Protein AF-0000000077185214 (afdb_homodimer)

pLDDT: mean 86.37, std 15.88, range [27.98, 98.69]

Organism: Drosophila simulans (NCBI:txid7240)

Structure (mmCIF, N/CA/C/O backbone):
data_AF-0000000077185214-model_v1
#
loop_
_entity.id
_entity.type
_entity.pdbx_description
1 polymer 'Bleomycin hydrolase'
#
loop_
_atom_site.group_PDB
_atom_site.id
_atom_site.type_symbol
_atom_site.label_atom_id
_atom_site.label_alt_id
_atom_site.label_comp_id
_atom_site.label_asym_id
_atom_site.label_entity_id
_atom_site.label_seq_id
_atom_site.pdbx_PDB_ins_code
_atom_site.Cartn_x
_atom_site.Cartn_y
_atom_site.Cartn_z
_atom_site.occupancy
_atom_site.B_iso_or_equiv
_atom_site.auth_seq_id
_atom_site.auth_comp_id
_atom_site.auth_asym_id
_atom_site.auth_atom_id
_atom_site.pdbx_PDB_model_num
ATOM 1 N N . MET A 1 1 ? -26.031 26.297 -5.918 1 47.59 1 MET A N 1
ATOM 2 C CA . MET A 1 1 ? -25.812 25.234 -4.949 1 47.59 1 MET A CA 1
ATOM 3 C C . MET A 1 1 ? -24.328 25.078 -4.625 1 47.59 1 MET A C 1
ATOM 5 O O . MET A 1 1 ? -23.484 25.141 -5.52 1 47.59 1 MET A O 1
ATOM 9 N N . SER A 1 2 ? -23.906 25.344 -3.324 1 66.12 2 SER A N 1
ATOM 10 C CA . SER A 1 2 ? -22.562 25.719 -2.904 1 66.12 2 SER A CA 1
ATOM 11 C C . SER A 1 2 ? -21.641 24.516 -2.809 1 66.12 2 SER A C 1
ATOM 13 O O . SER A 1 2 ? -22.062 23.438 -2.369 1 66.12 2 SER A O 1
ATOM 15 N N . PHE A 1 3 ? -20.625 24.422 -3.6 1 82.12 3 PHE A N 1
ATOM 16 C CA . PHE A 1 3 ? -19.562 23.438 -3.615 1 82.12 3 PHE A CA 1
ATOM 17 C C . PHE A 1 3 ? -18.922 23.328 -2.236 1 82.12 3 PHE A C 1
ATOM 19 O O . PHE A 1 3 ? -18.25 22.328 -1.945 1 82.12 3 PHE A O 1
ATOM 26 N N . LEU A 1 4 ? -19.375 24.312 -1.442 1 83.88 4 LEU A N 1
ATOM 27 C CA . LEU A 1 4 ? -18.766 24.328 -0.116 1 83.88 4 LEU A CA 1
ATOM 28 C C . LEU A 1 4 ? -19.703 23.703 0.916 1 83.88 4 LEU A C 1
ATOM 30 O O . LEU A 1 4 ? -20.922 23.875 0.846 1 83.88 4 LEU A O 1
ATOM 34 N N . LEU A 1 5 ? -19.125 22.953 1.802 1 89.19 5 LEU A N 1
ATOM 35 C CA . LEU A 1 5 ? -19.891 22.516 2.961 1 89.19 5 LEU A CA 1
ATOM 36 C C . LEU A 1 5 ? -20.109 23.656 3.943 1 89.19 5 LEU A C 1
ATOM 38 O O . LEU A 1 5 ? -19.156 24.344 4.32 1 89.19 5 LEU A O 1
ATOM 42 N N . THR A 1 6 ? -21.359 23.875 4.25 1 87.88 6 THR A N 1
ATOM 43 C CA . THR A 1 6 ? -21.672 24.984 5.148 1 87.88 6 THR A CA 1
ATOM 44 C C . THR A 1 6 ? -22.156 24.469 6.5 1 87.88 6 THR A C 1
ATOM 46 O O . THR A 1 6 ? -22.625 23.344 6.605 1 87.88 6 THR A O 1
ATOM 49 N N . GLU A 1 7 ? -21.984 25.359 7.492 1 85.88 7 GLU A N 1
ATOM 50 C CA . GLU A 1 7 ? -22.406 25 8.844 1 85.88 7 GLU A CA 1
ATOM 51 C C . GLU A 1 7 ? -23.891 24.688 8.891 1 85.88 7 GLU A C 1
ATOM 53 O O . GLU A 1 7 ? -24.312 23.719 9.523 1 85.88 7 GLU A O 1
ATOM 58 N N . PRO A 1 8 ? -24.734 25.531 8.25 1 85.94 8 PRO A N 1
ATOM 59 C CA . PRO A 1 8 ? -26.172 25.203 8.273 1 85.94 8 PRO A CA 1
ATOM 60 C C . PRO A 1 8 ? -26.484 23.844 7.664 1 85.94 8 PRO A C 1
ATOM 62 O O . PRO A 1 8 ? -27.344 23.125 8.172 1 85.94 8 PRO A O 1
ATOM 65 N N . GLN A 1 9 ? -25.797 23.484 6.605 1 88.56 9 GLN A N 1
ATOM 66 C CA . GLN A 1 9 ? -25.984 22.188 5.996 1 88.56 9 GLN A CA 1
ATOM 67 C C . GLN A 1 9 ? -25.609 21.062 6.965 1 88.56 9 GLN A C 1
ATOM 69 O O . GLN A 1 9 ? -26.359 20.109 7.137 1 88.56 9 GLN A O 1
ATOM 74 N N . CYS A 1 10 ? -24.484 21.203 7.547 1 88.94 10 CYS A N 1
ATOM 75 C CA . CYS A 1 10 ? -24.016 20.203 8.492 1 88.94 10 CYS A CA 1
ATOM 76 C C . CYS A 1 10 ? -24.969 20.078 9.68 1 88.94 10 CYS A C 1
ATOM 78 O O . CYS A 1 10 ? -25.234 18.969 10.156 1 88.94 10 CYS A O 1
ATOM 80 N N . SER A 1 11 ? -25.469 21.234 10.078 1 88.75 11 SER A N 1
ATOM 81 C CA . SER A 1 11 ? -26.422 21.234 11.188 1 88.75 11 SER A CA 1
ATOM 82 C C . SER A 1 11 ? -27.688 20.484 10.828 1 88.75 11 SER A C 1
ATOM 84 O O . SER A 1 11 ? -28.281 19.812 11.68 1 88.75 11 SER A O 1
ATOM 86 N N . THR A 1 12 ? -28.141 20.641 9.617 1 90.06 12 THR A N 1
ATOM 87 C CA . THR A 1 12 ? -29.312 19.922 9.148 1 90.06 12 THR A CA 1
ATOM 88 C C . THR A 1 12 ? -29.062 18.406 9.164 1 90.06 12 THR A C 1
ATOM 90 O O . THR A 1 12 ? -29.938 17.641 9.586 1 90.06 12 THR A O 1
ATOM 93 N N . TRP A 1 13 ? -27.906 18.016 8.734 1 91.69 13 TRP A N 1
ATOM 94 C CA . TRP A 1 13 ? -27.578 16.594 8.719 1 91.69 13 TRP A CA 1
ATOM 95 C C . TRP A 1 13 ? -27.484 16.047 10.141 1 91.69 13 TRP A C 1
ATOM 97 O O . TRP A 1 13 ? -27.906 14.93 10.406 1 91.69 13 TRP A O 1
ATOM 107 N N . TYR A 1 14 ? -26.969 16.891 10.953 1 89.5 14 TYR A N 1
ATOM 108 C CA . TYR A 1 14 ? -26.844 16.5 12.352 1 89.5 14 TYR A CA 1
ATOM 109 C C . TYR A 1 14 ? -28.219 16.281 12.984 1 89.5 14 TYR A C 1
ATOM 111 O O . TYR A 1 14 ? -28.438 15.281 13.672 1 89.5 14 TYR A O 1
ATOM 119 N N . SER A 1 15 ? -29.062 17.25 12.758 1 90.94 15 SER A N 1
ATOM 120 C CA . SER A 1 15 ? -30.422 17.156 13.297 1 90.94 15 SER A CA 1
ATOM 121 C C . SER A 1 15 ? -31.141 15.906 12.773 1 90.94 15 SER A C 1
ATOM 123 O O . SER A 1 15 ? -31.766 15.18 13.539 1 90.94 15 SER A O 1
ATOM 125 N N . ALA A 1 16 ? -31 15.695 11.539 1 91 16 ALA A N 1
ATOM 126 C CA . ALA A 1 16 ? -31.609 14.523 10.922 1 91 16 ALA A CA 1
ATOM 127 C C . ALA A 1 16 ? -31.016 13.234 11.484 1 91 16 ALA A C 1
ATOM 129 O O . ALA A 1 16 ? -31.734 12.258 11.703 1 91 16 ALA A O 1
ATOM 130 N N . PHE A 1 17 ? -29.781 13.203 11.742 1 92.06 17 PHE A N 1
ATOM 131 C CA . PHE A 1 17 ? -29.062 12.047 12.273 1 92.06 17 PHE A CA 1
ATOM 132 C C . PHE A 1 17 ? -29.609 11.656 13.641 1 92.06 17 PHE A C 1
ATOM 134 O O . PHE A 1 17 ? -29.938 10.492 13.875 1 92.06 17 PHE A O 1
ATOM 141 N N . TYR A 1 18 ? -29.781 12.594 14.469 1 91.62 18 TYR A N 1
ATOM 142 C CA . TYR A 1 18 ? -30.094 12.297 15.859 1 91.62 18 TYR A CA 1
ATOM 143 C C . TYR A 1 18 ? -31.594 12.133 16.062 1 91.62 18 TYR A C 1
ATOM 145 O O . TYR A 1 18 ? -32.031 11.703 17.125 1 91.62 18 TYR A O 1
ATOM 153 N N . GLU A 1 19 ? -32.344 12.461 15.047 1 92.81 19 GLU A N 1
ATOM 154 C CA . GLU A 1 19 ? -33.781 12.188 15.086 1 92.81 19 GLU A CA 1
ATOM 155 C C . GLU A 1 19 ? -34.062 10.695 15.008 1 92.81 19 GLU A C 1
ATOM 157 O O . GLU A 1 19 ? -35.094 10.227 15.453 1 92.81 19 GLU A O 1
ATOM 162 N N . SER A 1 20 ? -33.125 9.945 14.508 1 92.94 20 SER A N 1
ATOM 163 C CA . SER A 1 20 ? -33.281 8.508 14.336 1 92.94 20 SER A CA 1
ATOM 164 C C . SER A 1 20 ? -32.688 7.738 15.5 1 92.94 20 SER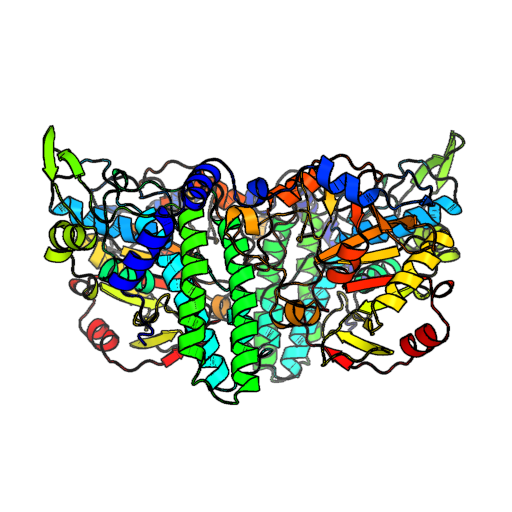 A C 1
ATOM 166 O O . SER A 1 20 ? -31.453 7.785 15.703 1 92.94 20 SER A O 1
ATOM 168 N N . SER A 1 21 ? -33.5 7.012 16.203 1 92.12 21 SER A N 1
ATOM 169 C CA . SER A 1 21 ? -33.031 6.168 17.297 1 92.12 21 SER A CA 1
ATOM 170 C C . SER A 1 21 ? -32.062 5.098 16.766 1 92.12 21 SER A C 1
ATOM 172 O O . SER A 1 21 ? -31.125 4.695 17.469 1 92.12 21 SER A O 1
ATOM 174 N N . LEU A 1 22 ? -32.281 4.723 15.594 1 91.94 22 LEU A N 1
ATOM 175 C CA . LEU A 1 22 ? -31.406 3.727 14.977 1 91.94 22 LEU A CA 1
ATOM 176 C C . LEU A 1 22 ? -30 4.285 14.766 1 91.94 22 LEU A C 1
ATOM 178 O O . LEU A 1 22 ? -29.016 3.588 14.984 1 91.94 22 LEU A O 1
ATOM 182 N N . ASN A 1 23 ? -29.938 5.5 14.344 1 93.31 23 ASN A N 1
ATOM 183 C CA . ASN A 1 23 ? -28.641 6.145 14.148 1 93.31 23 ASN A CA 1
ATOM 184 C C . ASN A 1 23 ? -27.875 6.273 15.469 1 93.31 23 ASN A C 1
ATOM 186 O O . ASN A 1 23 ? -26.672 6.016 15.516 1 93.31 23 ASN A O 1
ATOM 190 N N . ARG A 1 24 ? -28.547 6.637 16.453 1 92.25 24 ARG A N 1
ATOM 191 C CA . ARG A 1 24 ? -27.922 6.781 17.766 1 92.25 24 ARG A CA 1
ATOM 192 C C . ARG A 1 24 ? -27.406 5.438 18.281 1 92.25 24 ARG A C 1
ATOM 194 O O . ARG A 1 24 ? -26.312 5.359 18.828 1 92.25 24 ARG A O 1
ATOM 201 N N . LEU A 1 25 ? -28.219 4.449 18.078 1 91.56 25 LEU A N 1
ATOM 202 C CA . LEU A 1 25 ? -27.797 3.109 18.469 1 91.56 25 LEU A CA 1
ATOM 203 C C . LEU A 1 25 ? -26.594 2.658 17.656 1 91.56 25 LEU A C 1
ATOM 205 O O . LEU A 1 25 ? -25.641 2.09 18.219 1 91.56 25 LEU A O 1
ATOM 209 N N . ALA A 1 26 ? -26.641 2.887 16.375 1 92.62 26 ALA A N 1
ATOM 210 C CA . ALA A 1 26 ? -25.516 2.531 15.508 1 92.62 26 ALA A CA 1
ATOM 211 C C . ALA A 1 26 ? -24.234 3.217 15.953 1 92.62 26 ALA A C 1
ATOM 213 O O . ALA A 1 26 ? -23.172 2.602 15.953 1 92.62 26 ALA A O 1
ATOM 214 N N . GLN A 1 27 ? -24.312 4.449 16.297 1 90.75 27 GLN A N 1
ATOM 215 C CA . GLN A 1 27 ? -23.172 5.203 16.797 1 90.75 27 GLN A CA 1
ATOM 216 C C . GLN A 1 27 ? -22.609 4.59 18.078 1 90.75 27 GLN A C 1
ATOM 218 O O . GLN A 1 27 ? -21.406 4.41 18.203 1 90.75 27 GLN A O 1
ATOM 223 N N . ASN A 1 28 ? -23.516 4.227 18.953 1 87.56 28 ASN A N 1
ATOM 224 C CA . ASN A 1 28 ? -23.109 3.582 20.203 1 87.56 28 ASN A CA 1
ATOM 225 C C . ASN A 1 28 ? -22.422 2.25 19.938 1 87.56 28 ASN A C 1
ATOM 227 O O . ASN A 1 28 ? -21.391 1.949 20.547 1 87.56 28 ASN A O 1
ATOM 231 N N . VAL A 1 29 ? -22.922 1.55 19.062 1 87.5 29 VAL A N 1
ATOM 232 C CA . VAL A 1 29 ? -22.391 0.233 18.734 1 87.5 29 VAL A CA 1
ATOM 233 C C . VAL A 1 29 ? -21 0.376 18.125 1 87.5 29 VAL A C 1
ATOM 235 O O . VAL A 1 29 ? -20.078 -0.36 18.5 1 87.5 29 VAL A O 1
ATOM 238 N N . CYS A 1 30 ? -20.766 1.344 17.328 1 88.06 30 CYS A N 1
ATOM 239 C CA . CYS A 1 30 ? -19.516 1.494 16.609 1 88.06 30 CYS A CA 1
ATOM 240 C C . CYS A 1 30 ? -18.453 2.139 17.484 1 88.06 30 CYS A C 1
ATOM 242 O O . CYS A 1 30 ? -17.281 2.199 17.094 1 88.06 30 CYS A O 1
ATOM 244 N N . THR A 1 31 ? -18.859 2.633 18.609 1 80.56 31 THR A N 1
ATOM 245 C CA . THR A 1 31 ? -17.859 3.059 19.594 1 80.56 31 THR A CA 1
ATOM 246 C C . THR A 1 31 ? -17.234 1.853 20.281 1 80.56 31 THR A C 1
ATOM 248 O O . THR A 1 31 ? -16.094 1.917 20.734 1 80.56 31 THR A O 1
ATOM 251 N N . ALA A 1 32 ? -17.969 0.816 20.25 1 81 32 ALA A N 1
ATOM 252 C CA . ALA A 1 32 ? -17.531 -0.371 20.984 1 81 32 ALA A CA 1
ATOM 253 C C . ALA A 1 32 ? -16.953 -1.415 20.047 1 81 32 ALA A C 1
ATOM 255 O O . ALA A 1 32 ? -16.109 -2.219 20.438 1 81 32 ALA A O 1
ATOM 256 N N . GLN A 1 33 ? -17.469 -1.429 18.828 1 84.81 33 GLN A N 1
ATOM 257 C CA . GLN A 1 33 ? -17.078 -2.465 17.875 1 84.81 33 GLN A CA 1
ATOM 258 C C . GLN A 1 33 ? -16.906 -1.883 16.484 1 84.81 33 GLN A C 1
ATOM 260 O O . GLN A 1 33 ? -17.516 -0.87 16.141 1 84.81 33 GLN A O 1
ATOM 265 N N . ASP A 1 34 ? -16.031 -2.535 15.695 1 84.69 34 ASP A N 1
ATOM 266 C CA . ASP A 1 34 ? -15.844 -2.049 14.328 1 84.69 34 ASP A CA 1
ATOM 267 C C . ASP A 1 34 ? -17.094 -2.295 13.484 1 84.69 34 ASP A C 1
ATOM 269 O O . ASP A 1 34 ? -17.766 -3.311 13.648 1 84.69 34 ASP A O 1
ATOM 273 N N . PRO A 1 35 ? -17.328 -1.376 12.602 1 87.5 35 PRO A N 1
ATOM 274 C CA . PRO A 1 35 ? -18.578 -1.397 11.852 1 87.5 35 PRO A CA 1
ATOM 275 C C . PRO A 1 35 ? -18.719 -2.631 10.961 1 87.5 35 PRO A C 1
ATOM 277 O O . PRO A 1 35 ? -19.828 -3.078 10.68 1 87.5 35 PRO A O 1
ATOM 280 N N . ILE A 1 36 ? -17.656 -3.24 10.555 1 85.44 36 ILE A N 1
ATOM 281 C CA . ILE A 1 36 ? -17.719 -4.398 9.672 1 85.44 36 ILE A CA 1
ATOM 282 C C . ILE A 1 36 ? -18.172 -5.625 10.461 1 85.44 36 ILE A C 1
ATOM 284 O O . ILE A 1 36 ? -19.047 -6.371 10.016 1 85.44 36 ILE A O 1
ATOM 288 N N . THR A 1 37 ? -17.609 -5.719 11.594 1 84.31 37 THR A N 1
ATOM 289 C CA . THR A 1 37 ? -17.938 -6.844 12.453 1 84.31 37 THR A CA 1
ATOM 290 C C . THR A 1 37 ? -19.391 -6.75 12.922 1 84.31 37 THR A C 1
ATOM 292 O O . THR A 1 37 ? -20.094 -7.766 13.008 1 84.31 37 THR A O 1
ATOM 295 N N . VAL A 1 38 ? -19.812 -5.547 13.141 1 87.38 38 VAL A N 1
ATOM 296 C CA . VAL A 1 38 ? -21.172 -5.324 13.633 1 87.38 38 VAL A CA 1
ATOM 297 C C . VAL A 1 38 ? -22.172 -5.68 12.555 1 87.38 38 VAL A C 1
ATOM 299 O O . VAL A 1 38 ? -23.281 -6.137 12.852 1 87.38 38 VAL A O 1
ATOM 302 N N . CYS A 1 39 ? -21.781 -5.602 11.352 1 89.19 39 CYS A N 1
ATOM 303 C CA . CYS A 1 39 ? -22.703 -5.797 10.242 1 89.19 39 CYS A CA 1
ATOM 304 C C . CYS A 1 39 ? -22.75 -7.258 9.82 1 89.19 39 CYS A C 1
ATOM 306 O O . CYS A 1 39 ? -23.516 -7.625 8.922 1 89.19 39 CYS A O 1
ATOM 308 N N . LEU A 1 40 ? -22.016 -8.133 10.445 1 87 40 LEU A N 1
ATOM 309 C CA . LEU A 1 40 ? -22 -9.547 10.094 1 87 40 LEU A CA 1
ATOM 310 C C . LEU A 1 40 ? -23.328 -10.203 10.43 1 87 40 LEU A C 1
ATOM 312 O O . LEU A 1 40 ? -23.875 -10 11.523 1 87 40 LEU A O 1
ATOM 316 N N . ARG A 1 41 ? -23.766 -10.898 9.461 1 84.62 41 ARG A N 1
ATOM 317 C CA . ARG A 1 41 ? -24.969 -11.695 9.695 1 84.62 41 ARG A CA 1
ATOM 318 C C . ARG A 1 41 ? -24.656 -12.906 10.57 1 84.62 41 ARG A C 1
ATOM 320 O O . ARG A 1 41 ? -23.516 -13.375 10.602 1 84.62 41 ARG A O 1
ATOM 327 N N . SER A 1 42 ? -25.688 -13.352 11.219 1 78.19 42 SER A N 1
ATOM 328 C CA . SER A 1 42 ? -25.516 -14.531 12.055 1 78.19 42 SER A CA 1
ATOM 329 C C . SER A 1 42 ? -25.266 -15.781 11.211 1 78.19 42 SER A C 1
ATOM 331 O O . SER A 1 42 ? -25.719 -15.859 10.07 1 78.19 42 SER A O 1
ATOM 333 N N . GLU A 1 43 ? -24.469 -16.609 11.812 1 66.19 43 GLU A N 1
ATOM 334 C CA . GLU A 1 43 ? -24.156 -17.875 11.148 1 66.19 43 GLU A CA 1
ATOM 335 C C . GLU A 1 43 ? -25.422 -18.625 10.781 1 66.19 43 GLU A C 1
ATOM 337 O O . GLU A 1 43 ? -25.5 -19.234 9.711 1 66.19 43 GLU A O 1
ATOM 342 N N . ALA A 1 44 ? -26.266 -18.609 11.703 1 55.56 44 ALA A N 1
ATOM 343 C CA . ALA A 1 44 ? -27.531 -19.297 11.477 1 55.56 44 ALA A CA 1
ATOM 344 C C . ALA A 1 44 ? -28.234 -18.781 10.227 1 55.56 44 ALA A C 1
ATOM 346 O O . ALA A 1 44 ? -28.781 -19.562 9.445 1 55.56 44 ALA A O 1
ATOM 347 N N . ASP A 1 45 ? -28.031 -17.656 9.953 1 61.69 45 ASP A N 1
ATOM 348 C CA . ASP A 1 45 ? -28.672 -17.031 8.805 1 61.69 45 ASP A CA 1
ATOM 349 C C . ASP A 1 45 ? -27.969 -17.406 7.508 1 61.69 45 ASP A C 1
ATOM 351 O O . ASP A 1 45 ? -28.609 -17.641 6.484 1 61.69 45 ASP A O 1
ATOM 355 N N . LEU A 1 46 ? -26.734 -17.594 7.645 1 63.06 46 LEU A N 1
ATOM 356 C CA . LEU A 1 46 ? -25.969 -17.906 6.445 1 63.06 46 LEU A CA 1
ATOM 357 C C . LEU A 1 46 ? -26.094 -19.375 6.082 1 63.06 46 LEU A C 1
ATOM 359 O O . LEU A 1 46 ? -26.094 -19.734 4.902 1 63.06 46 LEU A O 1
ATOM 363 N N . ARG A 1 47 ? -26.219 -20.172 7.086 1 59.81 47 ARG A N 1
ATOM 364 C CA . ARG A 1 47 ? -26.375 -21.609 6.887 1 59.81 47 ARG A CA 1
ATOM 365 C C . ARG A 1 47 ? -27.688 -21.922 6.164 1 59.81 47 ARG A C 1
ATOM 367 O O . ARG A 1 47 ? -27.75 -22.844 5.34 1 59.81 47 ARG A O 1
ATOM 374 N N . SER A 1 48 ? -28.609 -21.281 6.598 1 54.5 48 SER A N 1
ATOM 375 C CA . SER A 1 48 ? -29.891 -21.516 5.969 1 54.5 48 SER A CA 1
ATOM 376 C C . SER A 1 48 ? -29.828 -21.297 4.461 1 54.5 48 SER A C 1
ATOM 378 O O . SER A 1 48 ? -30.547 -21.938 3.697 1 54.5 48 SER A O 1
ATOM 380 N N . ASP A 1 49 ? -28.844 -20.672 4.121 1 55.91 49 ASP A N 1
ATOM 381 C CA . ASP A 1 49 ? -28.703 -20.359 2.701 1 55.91 49 ASP A CA 1
ATOM 382 C C . ASP A 1 49 ? -28.031 -21.516 1.96 1 55.91 49 ASP A C 1
ATOM 384 O O . ASP A 1 49 ? -28.297 -21.734 0.774 1 55.91 49 ASP A O 1
ATOM 388 N N . SER A 1 50 ? -27.219 -22.312 2.729 1 59.47 50 SER A N 1
ATOM 389 C CA . SER A 1 50 ? -26.484 -23.422 2.137 1 59.47 50 SER A CA 1
ATOM 390 C C . SER A 1 50 ? -27.344 -24.688 2.07 1 59.47 50 SER A C 1
ATOM 392 O O . SER A 1 50 ? -26.875 -25.75 1.703 1 59.47 50 SER A O 1
ATOM 394 N N . SER A 1 51 ? -28.656 -24.609 2.447 1 65.06 51 SER A N 1
ATOM 395 C CA . SER A 1 51 ? -29.594 -25.719 2.445 1 65.06 51 SER A CA 1
ATOM 396 C C . SER A 1 51 ? -29.859 -26.203 1.025 1 65.06 51 SER A C 1
ATOM 398 O O . SER A 1 51 ? -30.469 -27.266 0.833 1 65.06 51 SER A O 1
ATOM 400 N N . GLY A 1 52 ? -29.172 -25.672 0.139 1 78.81 52 GLY A N 1
ATOM 401 C CA . GLY A 1 52 ? -29.5 -26 -1.242 1 78.81 52 GLY A CA 1
ATOM 402 C C . GLY A 1 52 ? -28.594 -27.062 -1.827 1 78.81 52 GLY A C 1
ATOM 403 O O . GLY A 1 52 ? -28.859 -27.594 -2.914 1 78.81 52 GLY A O 1
ATOM 404 N N . VAL A 1 53 ? -27.672 -27.578 -1.114 1 86.06 53 VAL A N 1
ATOM 405 C CA . VAL A 1 53 ? -26.75 -28.578 -1.657 1 86.06 53 VAL A CA 1
ATOM 406 C C . VAL A 1 53 ? -27.375 -29.969 -1.512 1 86.06 53 VAL A C 1
ATOM 408 O O . VAL A 1 53 ? -27.766 -30.375 -0.413 1 86.06 53 VAL A O 1
ATOM 411 N N . LYS A 1 54 ? -27.391 -30.672 -2.574 1 86.62 54 LYS A N 1
ATOM 412 C CA . LYS A 1 54 ? -27.953 -32.031 -2.57 1 86.62 54 LYS A CA 1
ATOM 413 C C . LYS A 1 54 ? -26.844 -33.062 -2.672 1 86.62 54 LYS A C 1
ATOM 415 O O . LYS A 1 54 ? -26.953 -34.156 -2.076 1 86.62 54 LYS A O 1
ATOM 420 N N . THR A 1 55 ? -25.875 -32.75 -3.449 1 88.75 55 THR A N 1
ATOM 421 C CA . THR A 1 55 ? -24.766 -33.688 -3.645 1 88.75 55 THR A CA 1
ATOM 422 C C . THR A 1 55 ? -23.438 -32.938 -3.613 1 88.75 55 THR A C 1
ATOM 424 O O . THR A 1 55 ? -23.297 -31.859 -4.191 1 88.75 55 THR A O 1
ATOM 427 N N . TRP A 1 56 ? -22.5 -33.562 -2.838 1 88.5 56 TRP A N 1
ATOM 428 C CA . TRP A 1 56 ? -21.141 -33.031 -2.822 1 88.5 56 TRP A CA 1
ATOM 429 C C . TRP A 1 56 ? -20.219 -33.906 -3.676 1 88.5 56 TRP A C 1
ATOM 431 O O . TRP A 1 56 ? -20.266 -35.125 -3.609 1 88.5 56 TRP A O 1
ATOM 441 N N . ILE A 1 57 ? -19.469 -33.25 -4.469 1 86.81 57 ILE A N 1
ATOM 442 C CA . ILE A 1 57 ? -18.312 -33.875 -5.121 1 86.81 57 ILE A CA 1
ATOM 443 C C . ILE A 1 57 ? -17.031 -33.438 -4.41 1 86.81 57 ILE A C 1
ATOM 445 O O . ILE A 1 57 ? -16.688 -32.25 -4.41 1 86.81 57 ILE A O 1
ATOM 449 N N . GLU A 1 58 ? -16.391 -34.344 -3.709 1 82.12 58 GLU A N 1
ATOM 450 C CA . GLU A 1 58 ? -15.219 -34.031 -2.896 1 82.12 58 GLU A CA 1
ATOM 451 C C . GLU A 1 58 ? -13.977 -34.75 -3.412 1 82.12 58 GLU A C 1
ATOM 453 O O . GLU A 1 58 ? -14.031 -35.938 -3.736 1 82.12 58 GLU A O 1
ATOM 458 N N . LEU A 1 59 ? -13.016 -33.938 -3.621 1 72.69 59 LEU A N 1
ATOM 459 C CA . LEU A 1 59 ? -11.766 -34.531 -4.062 1 72.69 59 LEU A CA 1
ATOM 460 C C . LEU A 1 59 ? -10.875 -34.875 -2.871 1 72.69 59 LEU A C 1
ATOM 462 O O . LEU A 1 59 ? -10.906 -34.188 -1.85 1 72.69 59 LEU A O 1
ATOM 466 N N . SER A 1 60 ? -10.422 -36.188 -2.688 1 57.06 60 SER A N 1
ATOM 467 C CA . SER A 1 60 ? -9.82 -36.938 -1.586 1 57.06 60 SER A CA 1
ATOM 468 C C . SER A 1 60 ? -8.664 -36.156 -0.961 1 57.06 60 SER A C 1
ATOM 470 O O . SER A 1 60 ? -8.281 -36.406 0.184 1 57.06 60 SER A O 1
ATOM 472 N N . ARG A 1 61 ? -7.602 -35.75 -1.521 1 54.47 61 ARG A N 1
ATOM 473 C CA . ARG A 1 61 ? -6.293 -35.656 -0.881 1 54.47 61 ARG A CA 1
ATOM 474 C C . ARG A 1 61 ? -6.293 -34.562 0.177 1 54.47 61 ARG A C 1
ATOM 476 O O . ARG A 1 61 ? -6.402 -33.375 -0.149 1 54.47 61 ARG A O 1
ATOM 483 N N . GLN A 1 62 ? -6.758 -35.062 1.267 1 53.03 62 GLN A N 1
ATOM 484 C CA . GLN A 1 62 ? -6.684 -34.125 2.373 1 53.03 62 GLN A CA 1
ATOM 485 C C . GLN A 1 62 ? -5.238 -33.719 2.672 1 53.03 62 GLN A C 1
ATOM 487 O O . GLN A 1 62 ? -4.613 -34.281 3.57 1 53.03 62 GLN A O 1
ATOM 492 N N . GLY A 1 63 ? -4.234 -33.719 1.837 1 55.56 63 GLY A N 1
ATOM 493 C CA . GLY A 1 63 ? -2.947 -33.219 2.299 1 55.56 63 GLY A CA 1
ATOM 494 C C . GLY A 1 63 ? -3.002 -31.797 2.799 1 55.56 63 GLY A C 1
ATOM 495 O O . GLY A 1 63 ? -4.066 -31.172 2.799 1 55.56 63 GLY A O 1
ATOM 496 N N . LYS A 1 64 ? -1.885 -31.453 3.486 1 64.94 64 LYS A N 1
ATOM 497 C CA . LYS A 1 64 ? -1.73 -30.125 4.055 1 64.94 64 LYS A CA 1
ATOM 498 C C . LYS A 1 64 ? -1.395 -29.094 2.975 1 64.94 64 LYS A C 1
ATOM 500 O O . LYS A 1 64 ? -0.781 -29.438 1.961 1 64.94 64 LYS A O 1
ATOM 505 N N . ALA A 1 65 ? -2.041 -28 3.059 1 73.81 65 ALA A N 1
ATOM 506 C CA . ALA A 1 65 ? -1.656 -26.875 2.209 1 73.81 65 ALA A CA 1
ATOM 507 C C . ALA A 1 65 ? -0.178 -26.531 2.383 1 73.81 65 ALA A C 1
ATOM 509 O O . ALA A 1 65 ? 0.344 -26.562 3.498 1 73.81 65 ALA A O 1
ATOM 510 N N . THR A 1 66 ? 0.414 -26.375 1.256 1 80.5 66 THR A N 1
ATOM 511 C CA . THR A 1 66 ? 1.812 -25.969 1.273 1 80.5 66 THR A CA 1
ATOM 512 C C . THR A 1 66 ? 1.962 -24.594 1.929 1 80.5 66 THR A C 1
ATOM 514 O O . THR A 1 66 ? 1.15 -23.703 1.693 1 80.5 66 THR A O 1
ATOM 517 N N . ALA A 1 67 ? 2.934 -24.469 2.836 1 76.56 67 ALA A N 1
ATOM 518 C CA . ALA A 1 67 ? 3.191 -23.203 3.527 1 76.56 67 ALA A CA 1
ATOM 519 C C . ALA A 1 67 ? 4.633 -22.75 3.318 1 76.56 67 ALA A C 1
ATOM 521 O O . ALA A 1 67 ? 5.457 -23.5 2.785 1 76.56 67 ALA A O 1
ATOM 522 N N . GLY A 1 68 ? 4.805 -21.5 3.627 1 77.25 68 GLY A N 1
ATOM 523 C CA . GLY A 1 68 ? 6.18 -21.031 3.666 1 77.25 68 GLY A CA 1
ATOM 524 C C . GLY A 1 68 ? 6.562 -20.203 2.451 1 77.25 68 GLY A C 1
ATOM 525 O O . GLY A 1 68 ? 7.734 -20.156 2.072 1 77.25 68 GLY A O 1
ATOM 526 N N . GLY A 1 69 ? 5.637 -19.672 1.806 1 81.75 69 GLY A N 1
ATOM 527 C CA . GLY A 1 69 ? 5.867 -18.812 0.66 1 81.75 69 GLY A CA 1
ATOM 528 C C . GLY A 1 69 ? 4.641 -18 0.262 1 81.75 69 GLY A C 1
ATOM 529 O O . GLY A 1 69 ? 3.615 -18.047 0.947 1 81.75 69 GLY A O 1
ATOM 530 N N . PRO A 1 70 ? 4.875 -17.297 -0.84 1 88.88 70 PRO A N 1
ATOM 531 C CA . PRO A 1 70 ? 3.711 -16.562 -1.326 1 88.88 70 PRO A CA 1
ATOM 532 C C . PRO A 1 70 ? 2.543 -17.469 -1.693 1 88.88 70 PRO A C 1
ATOM 534 O O . PRO A 1 70 ? 2.752 -18.562 -2.219 1 88.88 70 PRO A O 1
ATOM 537 N N . GLY A 1 71 ? 1.338 -16.953 -1.546 1 89.88 71 GLY A N 1
ATOM 538 C CA . GLY A 1 71 ? 0.13 -17.75 -1.723 1 89.88 71 GLY A CA 1
ATOM 539 C C . GLY A 1 71 ? -0.008 -18.312 -3.121 1 89.88 71 GLY A C 1
ATOM 540 O O . GLY A 1 71 ? -0.383 -19.484 -3.287 1 89.88 71 GLY A O 1
ATOM 541 N N . TRP A 1 72 ? 0.295 -17.531 -4.102 1 93 72 TRP A N 1
ATOM 542 C CA . TRP A 1 72 ? 0.116 -17.984 -5.48 1 93 72 TRP A CA 1
ATOM 543 C C . TRP A 1 72 ? 1.048 -19.141 -5.797 1 93 72 TRP A C 1
ATOM 545 O O . TRP A 1 72 ? 0.678 -20.062 -6.531 1 93 72 TRP A O 1
ATOM 555 N N . ILE A 1 73 ? 2.238 -19.156 -5.242 1 95.06 73 ILE A N 1
ATOM 556 C CA . ILE A 1 73 ? 3.166 -20.266 -5.418 1 95.06 73 ILE A CA 1
ATOM 557 C C . ILE A 1 73 ? 2.65 -21.484 -4.668 1 95.06 73 ILE A C 1
ATOM 559 O O . ILE A 1 73 ? 2.598 -22.594 -5.223 1 95.06 73 ILE A O 1
ATOM 563 N N . CYS A 1 74 ? 2.266 -21.281 -3.42 1 92.62 74 CYS A N 1
ATOM 564 C CA . CYS A 1 74 ? 1.775 -22.375 -2.594 1 92.62 74 CYS A CA 1
ATOM 565 C C . CYS A 1 74 ? 0.555 -23.031 -3.227 1 92.62 74 CYS A C 1
ATOM 567 O O . CYS A 1 74 ? 0.441 -24.266 -3.238 1 92.62 74 CYS A O 1
ATOM 569 N N . THR A 1 75 ? -0.33 -22.219 -3.736 1 92.81 75 THR A N 1
ATOM 570 C CA . THR A 1 75 ? -1.527 -22.766 -4.371 1 92.81 75 THR A CA 1
ATOM 571 C C . THR A 1 75 ? -1.161 -23.594 -5.598 1 92.81 75 THR A C 1
ATOM 573 O O . THR A 1 75 ? -1.751 -24.641 -5.84 1 92.81 75 THR A O 1
ATOM 576 N N . GLY A 1 76 ? -0.231 -23.094 -6.383 1 93.56 76 GLY A N 1
ATOM 577 C CA . GLY A 1 76 ? 0.258 -23.891 -7.504 1 93.56 76 GLY A CA 1
ATOM 578 C C . GLY A 1 76 ? 0.88 -25.203 -7.082 1 93.56 76 GLY A C 1
ATOM 579 O O . GLY A 1 76 ? 0.638 -26.234 -7.707 1 93.56 76 GLY A O 1
ATOM 580 N N . LEU A 1 77 ? 1.646 -25.172 -6.051 1 93.62 77 LEU A N 1
ATOM 581 C CA . LEU A 1 77 ? 2.289 -26.375 -5.551 1 93.62 77 LEU A CA 1
ATOM 582 C C . LEU A 1 77 ? 1.256 -27.359 -5 1 93.62 77 LEU A C 1
ATOM 584 O O . LEU A 1 77 ? 1.42 -28.578 -5.121 1 93.62 77 LEU A O 1
ATOM 588 N N . ASP A 1 78 ? 0.252 -26.844 -4.391 1 90.12 78 ASP A N 1
ATOM 589 C CA . ASP A 1 78 ? -0.819 -27.703 -3.902 1 90.12 78 ASP A CA 1
ATOM 590 C C . ASP A 1 78 ? -1.479 -28.469 -5.051 1 90.12 78 ASP A C 1
ATOM 592 O O . ASP A 1 78 ? -1.802 -29.656 -4.91 1 90.12 78 ASP A O 1
ATOM 596 N N . LEU A 1 79 ? -1.706 -27.781 -6.094 1 90.62 79 LEU A N 1
ATOM 597 C CA . LEU A 1 79 ? -2.26 -28.438 -7.27 1 90.62 79 LEU A CA 1
ATOM 598 C C . LEU A 1 79 ? -1.355 -29.578 -7.73 1 90.62 79 LEU A C 1
ATOM 600 O O . LEU A 1 79 ? -1.832 -30.672 -8.016 1 90.62 79 LEU A O 1
ATOM 604 N N . LEU A 1 80 ? -0.067 -29.375 -7.762 1 90.38 80 LEU A N 1
ATOM 605 C CA . LEU A 1 80 ? 0.887 -30.406 -8.18 1 90.38 80 LEU A CA 1
ATOM 606 C C . LEU A 1 80 ? 0.887 -31.578 -7.203 1 90.38 80 LEU A C 1
ATOM 608 O O . LEU A 1 80 ? 0.919 -32.75 -7.621 1 90.38 80 LEU A O 1
ATOM 612 N N . CYS A 1 81 ? 0.882 -31.234 -5.957 1 87.5 81 CYS A N 1
ATOM 613 C CA . CYS A 1 81 ? 0.873 -32.281 -4.941 1 87.5 81 CYS A CA 1
ATOM 614 C C . CYS A 1 81 ? -0.341 -33.188 -5.105 1 87.5 81 CYS A C 1
ATOM 616 O O . CYS A 1 81 ? -0.231 -34.406 -4.98 1 87.5 81 CYS A O 1
ATOM 618 N N . GLN A 1 82 ? -1.409 -32.625 -5.379 1 83.44 82 GLN A N 1
ATOM 619 C CA . GLN A 1 82 ? -2.635 -33.375 -5.535 1 83.44 82 GLN A CA 1
ATOM 620 C C . GLN A 1 82 ? -2.555 -34.312 -6.746 1 83.44 82 GLN A C 1
ATOM 622 O O . GLN A 1 82 ? -3.035 -35.438 -6.703 1 83.44 82 GLN A O 1
ATOM 627 N N . GLU A 1 83 ? -1.989 -33.812 -7.773 1 81.62 83 GLU A N 1
ATOM 628 C CA . GLU A 1 83 ? -1.783 -34.656 -8.953 1 81.62 83 GLU A CA 1
ATOM 629 C C . GLU A 1 83 ? -0.791 -35.781 -8.664 1 81.62 83 GLU A C 1
ATOM 631 O O . GLU A 1 83 ? -0.948 -36.906 -9.172 1 81.62 83 GLU A O 1
ATOM 636 N N . MET A 1 84 ? 0.17 -35.5 -7.848 1 83.38 84 MET A N 1
ATOM 637 C CA . MET A 1 84 ? 1.177 -36.5 -7.48 1 83.38 84 MET A CA 1
ATOM 638 C C . MET A 1 84 ? 0.575 -37.594 -6.59 1 83.38 84 MET A C 1
ATOM 640 O O . MET A 1 84 ? 0.913 -38.75 -6.727 1 83.38 84 MET A O 1
ATOM 644 N N . ASP A 1 85 ? -0.232 -37.156 -5.762 1 79.25 85 ASP A N 1
ATOM 645 C CA . ASP A 1 85 ? -0.866 -38.062 -4.828 1 79.25 85 ASP A CA 1
ATOM 646 C C . ASP A 1 85 ? -1.61 -39.188 -5.578 1 79.25 85 ASP A C 1
ATOM 648 O O . ASP A 1 85 ? -1.684 -40.312 -5.105 1 79.25 85 ASP A O 1
ATOM 652 N N . LYS A 1 86 ? -2.146 -38.875 -6.633 1 77.5 86 LYS A N 1
ATOM 653 C CA . LYS A 1 86 ? -2.924 -39.844 -7.418 1 77.5 86 LYS A CA 1
ATOM 654 C C . LYS A 1 86 ? -2.021 -40.875 -8.062 1 77.5 86 LYS A C 1
ATOM 656 O O . LYS A 1 86 ? -2.457 -42 -8.336 1 77.5 86 LYS A O 1
ATOM 661 N N . LYS A 1 87 ? -0.846 -40.594 -8.133 1 77.5 87 LYS A N 1
ATOM 662 C CA . LYS A 1 87 ? 0.005 -41.469 -8.945 1 77.5 87 LYS A CA 1
ATOM 663 C C . LYS A 1 87 ? 1.081 -42.125 -8.102 1 77.5 87 LYS A C 1
ATOM 665 O O . LYS A 1 87 ? 1.609 -43.188 -8.477 1 77.5 87 LYS A O 1
ATOM 670 N N . PHE A 1 88 ? 1.399 -41.469 -7.023 1 79.81 88 PHE A N 1
ATOM 671 C CA . PHE A 1 88 ? 2.486 -42 -6.199 1 79.81 88 PHE A CA 1
ATOM 672 C C . PHE A 1 88 ? 2.031 -42.188 -4.754 1 79.81 88 PHE A C 1
ATOM 674 O O . PHE A 1 88 ? 1.187 -41.438 -4.266 1 79.81 88 PHE A O 1
ATOM 681 N N . PRO A 1 89 ? 2.561 -43.188 -4.148 1 81.19 89 PRO A N 1
ATOM 682 C CA . PRO A 1 89 ? 2.248 -43.406 -2.734 1 81.19 89 PRO A CA 1
ATOM 683 C C . PRO A 1 89 ? 3.018 -42.438 -1.815 1 81.19 89 PRO A C 1
ATOM 685 O O . PRO A 1 89 ? 3.904 -42.875 -1.078 1 81.19 89 PRO A O 1
ATOM 688 N N . LEU A 1 90 ? 2.65 -41.281 -1.804 1 82.31 90 LEU A N 1
ATOM 689 C CA . LEU A 1 90 ? 3.344 -40.281 -1.014 1 82.31 90 LEU A CA 1
ATOM 690 C C . LEU A 1 90 ? 2.803 -40.219 0.411 1 82.31 90 LEU A C 1
ATOM 692 O O . LEU A 1 90 ? 1.664 -40.625 0.66 1 82.31 90 LEU A O 1
ATOM 696 N N . PRO A 1 91 ? 3.754 -39.781 1.323 1 79.75 91 PRO A N 1
ATOM 697 C CA . PRO A 1 91 ? 3.254 -39.562 2.684 1 79.75 91 PRO A CA 1
ATOM 698 C C . PRO A 1 91 ? 2.115 -38.531 2.744 1 79.75 91 PRO A C 1
ATOM 700 O O . PRO A 1 91 ? 2.066 -37.625 1.931 1 79.75 91 PRO A O 1
ATOM 703 N N . LEU A 1 92 ? 1.28 -38.656 3.744 1 72.69 92 LEU A N 1
ATOM 704 C CA . LEU A 1 92 ? 0.108 -37.812 3.885 1 72.69 92 LEU A CA 1
ATOM 705 C C . LEU A 1 92 ? 0.519 -36.344 4.145 1 72.69 92 LEU A C 1
ATOM 707 O O . LEU A 1 92 ? -0.211 -35.438 3.791 1 72.69 92 LEU A O 1
ATOM 711 N N . ASP A 1 93 ? 1.696 -36.219 4.641 1 78.31 93 ASP A N 1
ATOM 712 C CA . ASP A 1 93 ? 2.137 -34.875 5.004 1 78.31 93 ASP A CA 1
ATOM 713 C C . ASP A 1 93 ? 3.15 -34.344 3.998 1 78.31 93 ASP A C 1
ATOM 715 O O . ASP A 1 93 ? 3.908 -33.438 4.301 1 78.31 93 ASP A O 1
ATOM 719 N N . PHE A 1 94 ? 3.117 -34.875 2.842 1 85.25 94 PHE A N 1
ATOM 720 C CA . PHE A 1 94 ? 4.078 -34.469 1.824 1 85.25 94 PHE A CA 1
ATOM 721 C C . PHE A 1 94 ? 3.773 -33.062 1.328 1 85.25 94 PHE A C 1
ATOM 723 O O . PHE A 1 94 ? 2.623 -32.75 1.023 1 85.25 94 PHE A O 1
ATOM 730 N N . GLU A 1 95 ? 4.758 -32.219 1.267 1 88.56 95 GLU A N 1
ATOM 731 C CA . GLU A 1 95 ? 4.68 -30.859 0.709 1 88.56 95 GLU A CA 1
ATOM 732 C C . GLU A 1 95 ? 5.883 -30.562 -0.183 1 88.56 95 GLU A C 1
ATOM 734 O O . GLU A 1 95 ? 6.977 -31.078 0.043 1 88.56 95 GLU A O 1
ATOM 739 N N . LEU A 1 96 ? 5.594 -29.812 -1.152 1 92.75 96 LEU A N 1
ATOM 740 C CA . LEU A 1 96 ? 6.672 -29.281 -1.979 1 92.75 96 LEU A CA 1
ATOM 741 C C . LEU A 1 96 ? 7.195 -27.953 -1.417 1 92.75 96 LEU A C 1
ATOM 743 O O . LEU A 1 96 ? 6.477 -27.266 -0.696 1 92.75 96 LEU A O 1
ATOM 747 N N . SER A 1 97 ? 8.391 -27.625 -1.701 1 94.38 97 SER A N 1
ATOM 748 C CA . SER A 1 97 ? 9.062 -26.453 -1.13 1 94.38 97 SER A CA 1
ATOM 749 C C . SER A 1 97 ? 8.695 -25.188 -1.875 1 94.38 97 SER A C 1
ATOM 751 O O . SER A 1 97 ? 9.203 -24.922 -2.969 1 94.38 97 SER A O 1
ATOM 753 N N . ALA A 1 98 ? 7.871 -24.359 -1.25 1 94.31 98 ALA A N 1
ATOM 754 C CA . ALA A 1 98 ? 7.574 -23.047 -1.807 1 94.31 98 ALA A CA 1
ATOM 755 C C . ALA A 1 98 ? 8.805 -22.141 -1.766 1 94.31 98 ALA A C 1
ATOM 757 O O . ALA A 1 98 ? 8.984 -21.297 -2.637 1 94.31 98 ALA A O 1
ATOM 758 N N . ALA A 1 99 ? 9.68 -22.391 -0.814 1 93.94 99 ALA A N 1
ATOM 759 C CA . ALA A 1 99 ? 10.891 -21.594 -0.639 1 93.94 99 ALA A CA 1
ATOM 760 C C . ALA A 1 99 ? 11.812 -21.734 -1.848 1 93.94 99 ALA A C 1
ATOM 762 O O . ALA A 1 99 ? 12.477 -20.766 -2.242 1 93.94 99 ALA A O 1
ATOM 763 N N . HIS A 1 100 ? 11.852 -22.953 -2.393 1 96.12 100 HIS A N 1
ATOM 764 C CA . HIS A 1 100 ? 12.688 -23.203 -3.559 1 96.12 100 HIS A CA 1
ATOM 765 C C . HIS A 1 100 ? 12.281 -22.328 -4.73 1 96.12 100 HIS A C 1
ATOM 767 O O . HIS A 1 100 ? 13.125 -21.641 -5.324 1 96.12 100 HIS A O 1
ATOM 773 N N . LEU A 1 101 ? 11.023 -22.281 -4.98 1 96.5 101 LEU A N 1
ATOM 774 C CA . LEU A 1 101 ? 10.539 -21.484 -6.102 1 96.5 101 LEU A CA 1
ATOM 775 C C . LEU A 1 101 ? 10.617 -20 -5.785 1 96.5 101 LEU A C 1
ATOM 777 O O . LEU A 1 101 ? 10.883 -19.188 -6.676 1 96.5 101 LEU A O 1
ATOM 781 N N . PHE A 1 102 ? 10.406 -19.656 -4.559 1 95.38 102 PHE A N 1
ATOM 782 C CA . PHE A 1 102 ? 10.469 -18.266 -4.16 1 95.38 102 PHE A CA 1
ATOM 783 C C . PHE A 1 102 ? 11.875 -17.703 -4.355 1 95.38 102 PHE A C 1
ATOM 785 O O . PHE A 1 102 ? 12.039 -16.562 -4.777 1 95.38 102 PHE A O 1
ATOM 792 N N . PHE A 1 103 ? 12.922 -18.484 -4.02 1 95.06 103 PHE A N 1
ATOM 793 C CA . PHE A 1 103 ? 14.305 -18.078 -4.227 1 95.06 103 PHE A CA 1
ATOM 794 C C . PHE A 1 103 ? 14.547 -17.688 -5.68 1 95.06 103 PHE A C 1
ATOM 796 O O . PHE A 1 103 ? 15.023 -16.578 -5.961 1 95.06 103 PHE A O 1
ATOM 803 N N . TRP A 1 104 ? 14.109 -18.516 -6.52 1 96.38 104 TRP A N 1
ATOM 804 C CA . TRP A 1 104 ? 14.352 -18.297 -7.941 1 96.38 104 TRP A CA 1
ATOM 805 C C . TRP A 1 104 ? 13.445 -17.172 -8.469 1 96.38 104 TRP A C 1
ATOM 807 O O . TRP A 1 104 ? 13.844 -16.422 -9.359 1 96.38 104 TRP A O 1
ATOM 817 N N . HIS A 1 105 ? 12.234 -17.094 -7.934 1 96.31 105 HIS A N 1
ATOM 818 C CA . HIS A 1 105 ? 11.336 -16 -8.297 1 96.31 105 HIS A CA 1
ATOM 819 C C . HIS A 1 105 ? 11.992 -14.641 -8.031 1 96.31 105 HIS A C 1
ATOM 821 O O . HIS A 1 105 ? 11.945 -13.758 -8.891 1 96.31 105 HIS A O 1
ATOM 827 N N . LYS A 1 106 ? 12.617 -14.492 -6.906 1 95.69 106 LYS A N 1
ATOM 828 C CA . LYS A 1 106 ? 13.219 -13.219 -6.527 1 95.69 106 LYS A CA 1
ATOM 829 C C . LYS A 1 106 ? 14.391 -12.867 -7.441 1 95.69 106 LYS A C 1
ATOM 831 O O . LYS A 1 106 ? 14.508 -11.734 -7.898 1 95.69 106 LYS A O 1
ATOM 836 N N . LEU A 1 107 ? 15.203 -13.852 -7.711 1 96.88 107 LEU A N 1
ATOM 837 C CA . LEU A 1 107 ? 16.359 -13.602 -8.57 1 96.88 107 LEU A CA 1
ATOM 838 C C . LEU A 1 107 ? 15.922 -13.266 -9.992 1 96.88 107 LEU A C 1
ATOM 840 O O . LEU A 1 107 ? 16.391 -12.289 -10.578 1 96.88 107 LEU A O 1
ATOM 844 N N . GLU A 1 108 ? 15.023 -14.062 -10.492 1 97.56 108 GLU A N 1
ATOM 845 C CA . GLU A 1 108 ? 14.516 -13.836 -11.844 1 97.56 108 GLU A CA 1
ATOM 846 C C . GLU A 1 108 ? 13.812 -12.492 -11.953 1 97.56 108 GLU A C 1
ATOM 848 O O . GLU A 1 108 ? 13.938 -11.797 -12.969 1 97.56 108 GLU A O 1
ATOM 853 N N . ARG A 1 109 ? 13.094 -12.188 -10.93 1 96.56 109 ARG A N 1
ATOM 854 C CA . ARG A 1 109 ? 12.383 -10.914 -10.922 1 96.56 109 ARG A CA 1
ATOM 855 C C . ARG A 1 109 ? 13.352 -9.742 -10.953 1 96.56 109 ARG A C 1
ATOM 857 O O . ARG A 1 109 ? 13.102 -8.734 -11.609 1 96.56 109 ARG A O 1
ATOM 864 N N . CYS A 1 110 ? 14.43 -9.828 -10.211 1 97.75 110 CYS A N 1
ATOM 865 C CA . CYS A 1 110 ? 15.453 -8.797 -10.25 1 97.75 110 CYS A CA 1
ATOM 866 C C . CYS A 1 110 ? 16.031 -8.648 -11.656 1 97.75 110 CYS A C 1
ATOM 868 O O . CYS A 1 110 ? 16.156 -7.527 -12.156 1 97.75 110 CYS A O 1
ATOM 870 N N . ASN A 1 111 ? 16.328 -9.789 -12.211 1 97.88 111 ASN A N 1
ATOM 871 C CA . ASN A 1 111 ? 16.828 -9.781 -13.578 1 97.88 111 ASN A CA 1
ATOM 872 C C . ASN A 1 111 ? 15.82 -9.18 -14.547 1 97.88 111 ASN A C 1
ATOM 874 O O . ASN A 1 111 ? 16.172 -8.367 -15.398 1 97.88 111 ASN A O 1
ATOM 878 N N . TYR A 1 112 ? 14.641 -9.586 -14.391 1 97.31 112 TYR A N 1
ATOM 879 C CA . TYR A 1 112 ? 13.555 -9.109 -15.242 1 97.31 112 TYR A CA 1
ATOM 880 C C . TYR A 1 112 ? 13.391 -7.598 -15.117 1 97.31 112 TYR A C 1
ATOM 882 O O . TYR A 1 112 ? 13.203 -6.898 -16.109 1 97.31 112 TYR A O 1
ATOM 890 N N . PHE A 1 113 ? 13.477 -7.129 -13.969 1 97.81 113 PHE A N 1
ATOM 891 C CA . PHE A 1 113 ? 13.375 -5.695 -13.719 1 97.81 113 PHE A CA 1
ATOM 892 C C . PHE A 1 113 ? 14.453 -4.934 -14.469 1 97.81 113 PHE A C 1
ATOM 894 O O . PHE A 1 113 ? 14.164 -3.953 -15.156 1 97.81 113 PHE A O 1
ATOM 901 N N . LEU A 1 114 ? 15.68 -5.336 -14.328 1 98.25 114 LEU A N 1
ATOM 902 C CA . LEU A 1 114 ? 16.812 -4.633 -14.93 1 98.25 114 LEU A CA 1
ATOM 903 C C . LEU A 1 114 ? 16.672 -4.613 -16.453 1 98.25 114 LEU A C 1
ATOM 905 O O . LEU A 1 114 ? 16.891 -3.576 -17.078 1 98.25 114 LEU A O 1
ATOM 909 N N . TRP A 1 115 ? 16.281 -5.711 -16.969 1 97.25 115 TRP A N 1
ATOM 910 C CA . TRP A 1 115 ? 16.125 -5.773 -18.422 1 97.25 115 TRP A CA 1
ATOM 911 C C . TRP A 1 115 ? 14.914 -4.969 -18.875 1 97.25 115 TRP A C 1
ATOM 913 O O . TRP A 1 115 ? 14.914 -4.398 -19.969 1 97.25 115 TRP A O 1
ATOM 923 N N . THR A 1 116 ? 13.867 -4.914 -18.031 1 96.88 116 THR A N 1
ATOM 924 C CA . THR A 1 116 ? 12.719 -4.062 -18.328 1 96.88 116 THR A CA 1
ATOM 925 C C . THR A 1 116 ? 13.125 -2.592 -18.344 1 96.88 116 THR A C 1
ATOM 927 O O . THR A 1 116 ? 12.688 -1.825 -19.203 1 96.88 116 THR A O 1
ATOM 930 N N . VAL A 1 117 ? 13.969 -2.203 -17.391 1 97.69 117 VAL A N 1
ATOM 931 C CA . VAL A 1 117 ? 14.508 -0.845 -17.375 1 97.69 117 VAL A CA 1
ATOM 932 C C . VAL A 1 117 ? 15.242 -0.564 -18.688 1 97.69 117 VAL A C 1
ATOM 934 O O . VAL A 1 117 ? 15.008 0.463 -19.328 1 97.69 117 VAL A O 1
ATOM 937 N N . ALA A 1 118 ? 16.109 -1.484 -19.094 1 97.12 118 ALA A N 1
ATOM 938 C CA . ALA A 1 118 ? 16.859 -1.326 -20.344 1 97.12 118 ALA A CA 1
ATOM 939 C C . ALA A 1 118 ? 15.93 -1.167 -21.531 1 97.12 118 ALA A C 1
ATOM 941 O O . ALA A 1 118 ? 16.141 -0.302 -22.391 1 97.12 118 ALA A O 1
ATOM 942 N N . ASP A 1 119 ? 14.922 -1.969 -21.547 1 96.12 119 ASP A N 1
ATOM 943 C CA . ASP A 1 119 ? 13.953 -1.915 -22.625 1 96.12 119 ASP A CA 1
ATOM 944 C C . ASP A 1 119 ? 13.242 -0.562 -22.672 1 96.12 119 ASP A C 1
ATOM 946 O O . ASP A 1 119 ? 13.102 0.037 -23.734 1 96.12 119 ASP A O 1
ATOM 950 N N . LEU A 1 120 ? 12.812 -0.086 -21.516 1 96.44 120 LEU A N 1
ATOM 951 C CA . LEU A 1 120 ? 12.125 1.196 -21.438 1 96.44 120 LEU A CA 1
ATOM 952 C C . LEU A 1 120 ? 13.039 2.336 -21.875 1 96.44 120 LEU A C 1
ATOM 954 O O . LEU A 1 120 ? 12.594 3.279 -22.531 1 96.44 120 LEU A O 1
ATOM 958 N N . LEU A 1 121 ? 14.32 2.27 -21.484 1 97 121 LEU A N 1
ATOM 959 C CA . LEU A 1 121 ? 15.289 3.279 -21.891 1 97 121 LEU A CA 1
ATOM 960 C C . LEU A 1 121 ? 15.469 3.273 -23.406 1 97 121 LEU A C 1
ATOM 962 O O . LEU A 1 121 ? 15.477 4.332 -24.047 1 97 121 LEU A O 1
ATOM 966 N N . MET A 1 122 ? 15.562 2.131 -24.016 1 95.81 122 MET A N 1
ATOM 967 C CA . MET A 1 122 ? 15.773 1.999 -25.453 1 95.81 122 MET A CA 1
ATOM 968 C C . MET A 1 122 ? 14.562 2.514 -26.219 1 95.81 122 MET A C 1
ATOM 970 O O . MET A 1 122 ? 14.695 3.02 -27.328 1 95.81 122 MET A O 1
ATOM 974 N N . ARG A 1 123 ? 13.438 2.443 -25.641 1 95.06 123 ARG A N 1
ATOM 975 C CA . ARG A 1 123 ? 12.211 2.955 -26.25 1 95.06 123 ARG A CA 1
ATOM 976 C C . ARG A 1 123 ? 12.023 4.438 -25.938 1 95.06 123 ARG A C 1
ATOM 978 O O . ARG A 1 123 ? 11.016 5.035 -26.328 1 95.06 123 ARG A O 1
ATOM 985 N N . CYS A 1 124 ? 12.883 4.988 -25.219 1 94.88 124 CYS A N 1
ATOM 986 C CA . CYS A 1 124 ? 12.898 6.398 -24.859 1 94.88 124 CYS A CA 1
ATOM 987 C C . CYS A 1 124 ? 11.664 6.77 -24.047 1 94.88 124 CYS A C 1
ATOM 989 O O . CYS A 1 124 ? 11.078 7.832 -24.25 1 94.88 124 CYS A O 1
ATOM 991 N N . GLU A 1 125 ? 11.219 5.801 -23.188 1 94.75 125 GLU A N 1
ATOM 992 C CA . GLU A 1 125 ? 10.133 6.102 -22.266 1 94.75 125 GLU A CA 1
ATOM 993 C C . GLU A 1 125 ? 10.562 7.117 -21.219 1 94.75 125 GLU A C 1
ATOM 995 O O . GLU A 1 125 ? 11.648 6.996 -20.641 1 94.75 125 GLU A O 1
ATOM 1000 N N . PRO A 1 126 ? 9.68 8.188 -21.047 1 93.88 126 PRO A N 1
ATOM 1001 C CA . PRO A 1 126 ? 10.062 9.172 -20.031 1 93.88 126 PRO A CA 1
ATOM 1002 C C . PRO A 1 126 ? 10.055 8.602 -18.609 1 93.88 126 PRO A C 1
ATOM 1004 O O . PRO A 1 126 ? 9.195 7.777 -18.281 1 93.88 126 PRO A O 1
ATOM 1007 N N . LEU A 1 127 ? 11.016 9.008 -17.734 1 92.81 127 LEU A N 1
ATOM 1008 C CA . LEU A 1 127 ? 11.156 8.539 -16.359 1 92.81 127 LEU A CA 1
ATOM 1009 C C . LEU A 1 127 ? 9.891 8.836 -15.555 1 92.81 127 LEU A C 1
ATOM 1011 O O . LEU A 1 127 ? 9.508 8.047 -14.688 1 92.81 127 LEU A O 1
ATOM 1015 N N . ASP A 1 128 ? 9.227 9.93 -15.82 1 88.62 128 ASP A N 1
ATOM 1016 C CA . ASP A 1 128 ? 8.023 10.312 -15.078 1 88.62 128 ASP A CA 1
ATOM 1017 C C . ASP A 1 128 ? 6.762 9.812 -15.781 1 88.62 128 ASP A C 1
ATOM 1019 O O . ASP A 1 128 ? 5.648 10.18 -15.406 1 88.62 128 ASP A O 1
ATOM 1023 N N . GLY A 1 129 ? 6.953 9.039 -16.812 1 89.56 129 GLY A N 1
ATOM 1024 C CA . GLY A 1 129 ? 5.832 8.445 -17.531 1 89.56 129 GLY A CA 1
ATOM 1025 C C . GLY A 1 129 ? 5.211 7.277 -16.781 1 89.56 129 GLY A C 1
ATOM 1026 O O . GLY A 1 129 ? 5.734 6.84 -15.758 1 89.56 129 GLY A O 1
ATOM 1027 N N . HIS A 1 130 ? 4.152 6.73 -17.375 1 87.5 130 HIS A N 1
ATOM 1028 C CA . HIS A 1 130 ? 3.371 5.68 -16.719 1 87.5 130 HIS A CA 1
ATOM 1029 C C . HIS A 1 130 ? 4.191 4.406 -16.562 1 87.5 130 HIS A C 1
ATOM 1031 O O . HIS A 1 130 ? 4.117 3.742 -15.531 1 87.5 130 HIS A O 1
ATOM 1037 N N . CYS A 1 131 ? 4.957 4.105 -17.562 1 91.94 131 CYS A N 1
ATOM 1038 C CA . CYS A 1 131 ? 5.684 2.84 -17.562 1 91.94 131 CYS A CA 1
ATOM 1039 C C . CYS A 1 131 ? 6.734 2.807 -16.469 1 91.94 131 CYS A C 1
ATOM 1041 O O . CYS A 1 131 ? 6.734 1.9 -15.625 1 91.94 131 CYS A O 1
ATOM 1043 N N . PHE A 1 132 ? 7.574 3.857 -16.406 1 94 132 PHE A N 1
ATOM 1044 C CA . PHE A 1 132 ? 8.617 3.9 -15.398 1 94 132 PHE A CA 1
ATOM 1045 C C . PHE A 1 132 ? 8.016 4.051 -14.008 1 94 132 PHE A C 1
ATOM 1047 O O . PHE A 1 132 ? 8.461 3.402 -13.055 1 94 132 PHE A O 1
ATOM 1054 N N . ARG A 1 133 ? 6.977 4.844 -13.883 1 91 133 ARG A N 1
ATOM 1055 C CA . ARG A 1 133 ? 6.355 5.035 -12.578 1 91 133 ARG A CA 1
ATOM 1056 C C . ARG A 1 133 ? 5.785 3.727 -12.047 1 91 133 ARG A C 1
ATOM 1058 O O . ARG A 1 133 ? 5.949 3.408 -10.867 1 91 133 ARG A O 1
ATOM 1065 N N . ASN A 1 134 ? 5.148 3.045 -12.93 1 89.69 134 ASN A N 1
ATOM 1066 C CA . ASN A 1 134 ? 4.582 1.761 -12.531 1 89.69 134 ASN A CA 1
ATOM 1067 C C . ASN A 1 134 ? 5.672 0.763 -12.148 1 89.69 134 ASN A C 1
ATOM 1069 O O . ASN A 1 134 ? 5.547 0.055 -11.148 1 89.69 134 ASN A O 1
ATOM 1073 N N . LEU A 1 135 ? 6.738 0.74 -12.945 1 94.06 135 LEU A N 1
ATOM 1074 C CA . LEU A 1 135 ? 7.836 -0.194 -12.711 1 94.06 135 LEU A CA 1
ATOM 1075 C C . LEU A 1 135 ? 8.555 0.127 -11.414 1 94.06 135 LEU A C 1
ATOM 1077 O O . LEU A 1 135 ? 8.875 -0.776 -10.633 1 94.06 135 LEU A O 1
ATOM 1081 N N . LEU A 1 136 ? 8.766 1.43 -11.125 1 94.94 136 LEU A N 1
ATOM 1082 C CA . LEU A 1 136 ? 9.578 1.874 -10 1 94.94 136 LEU A CA 1
ATOM 1083 C C . LEU A 1 136 ? 8.766 1.87 -8.711 1 94.94 136 LEU A C 1
ATOM 1085 O O . LEU A 1 136 ? 9.328 1.942 -7.617 1 94.94 136 LEU A O 1
ATOM 1089 N N . LYS A 1 137 ? 7.48 1.783 -8.852 1 89.5 137 LYS A N 1
ATOM 1090 C CA . LYS A 1 137 ? 6.621 1.725 -7.672 1 89.5 137 LYS A CA 1
ATOM 1091 C C . LYS A 1 137 ? 6.961 0.512 -6.809 1 89.5 137 LYS A C 1
ATOM 1093 O O . LYS A 1 137 ? 7 0.61 -5.578 1 89.5 137 LYS A O 1
ATOM 1098 N N . ASN A 1 138 ? 7.203 -0.625 -7.414 1 89.94 138 ASN A N 1
ATOM 1099 C CA . ASN A 1 138 ? 7.641 -1.842 -6.734 1 89.94 138 ASN A CA 1
ATOM 1100 C C . ASN A 1 138 ? 8.547 -2.686 -7.625 1 89.94 138 ASN A C 1
ATOM 1102 O O . ASN A 1 138 ? 8.078 -3.586 -8.32 1 89.94 138 ASN A O 1
ATOM 1106 N N . PRO A 1 139 ? 9.789 -2.48 -7.438 1 94 139 PRO A N 1
ATOM 1107 C CA . PRO A 1 139 ? 10.75 -3.105 -8.344 1 94 139 PRO A CA 1
ATOM 1108 C C . PRO A 1 139 ? 10.789 -4.625 -8.219 1 94 139 PRO A C 1
ATOM 1110 O O . PRO A 1 139 ? 11.148 -5.324 -9.164 1 94 139 PRO A O 1
ATOM 1113 N N . VAL A 1 140 ? 10.477 -5.098 -7.066 1 94.06 140 VAL A N 1
ATOM 1114 C CA . VAL A 1 140 ? 10.602 -6.543 -6.891 1 94.06 140 VAL A CA 1
ATOM 1115 C C . VAL A 1 140 ? 9.43 -7.062 -6.066 1 94.06 140 VAL A C 1
ATOM 1117 O O . VAL A 1 140 ? 9.609 -7.551 -4.949 1 94.06 140 VAL A O 1
ATOM 1120 N N . PRO A 1 141 ? 8.219 -7.113 -6.633 1 91.12 141 PRO A N 1
ATOM 1121 C CA . PRO A 1 141 ? 7.039 -7.609 -5.918 1 91.12 141 PRO A CA 1
ATOM 1122 C C . PRO A 1 141 ? 7.105 -9.109 -5.641 1 91.12 141 PRO A C 1
ATOM 1124 O O . PRO A 1 141 ? 7.707 -9.859 -6.414 1 91.12 141 PRO A O 1
ATOM 1127 N N . ASP A 1 142 ? 6.473 -9.516 -4.562 1 90 142 ASP A N 1
ATOM 1128 C CA . ASP A 1 142 ? 6.387 -10.93 -4.219 1 90 142 ASP A CA 1
ATOM 1129 C C . ASP A 1 142 ? 5.27 -11.617 -5 1 90 142 ASP A C 1
ATOM 1131 O O . ASP A 1 142 ? 5.316 -12.836 -5.219 1 90 142 ASP A O 1
ATOM 1135 N N . GLY A 1 143 ? 4.281 -10.812 -5.379 1 92.25 143 GLY A N 1
ATOM 1136 C CA . GLY A 1 143 ? 3.094 -11.367 -6.004 1 92.25 143 GLY A CA 1
ATOM 1137 C C . GLY A 1 143 ? 3.359 -11.953 -7.379 1 92.25 143 GLY A C 1
ATOM 1138 O O . GLY A 1 143 ? 4.391 -11.672 -7.992 1 92.25 143 GLY A O 1
ATOM 1139 N N . GLY A 1 144 ? 2.414 -12.766 -7.828 1 95.19 144 GLY A N 1
ATOM 1140 C CA . GLY A 1 144 ? 2.537 -13.398 -9.133 1 95.19 144 GLY A CA 1
ATOM 1141 C C . GLY A 1 144 ? 1.224 -13.945 -9.656 1 95.19 144 GLY A C 1
ATOM 1142 O O . GLY A 1 144 ? 0.157 -13.398 -9.367 1 95.19 144 GLY A O 1
ATOM 1143 N N . ASN A 1 145 ? 1.381 -14.781 -10.617 1 95.88 145 ASN A N 1
ATOM 1144 C CA . ASN A 1 145 ? 0.23 -15.422 -11.234 1 95.88 145 ASN A CA 1
ATOM 1145 C C . ASN A 1 145 ? 0.561 -16.844 -11.695 1 95.88 145 ASN A C 1
ATOM 1147 O O . ASN A 1 145 ? 1.656 -17.344 -11.43 1 95.88 145 ASN A O 1
ATOM 1151 N N . TRP A 1 146 ? -0.402 -17.484 -12.25 1 96.69 146 TRP A N 1
ATOM 1152 C CA . TRP A 1 146 ? -0.257 -18.875 -12.648 1 96.69 146 TRP A CA 1
ATOM 1153 C C . TRP A 1 146 ? 0.881 -19.047 -13.656 1 96.69 146 TRP A C 1
ATOM 1155 O O . TRP A 1 146 ? 1.716 -19.938 -13.516 1 96.69 146 TRP A O 1
ATOM 1165 N N . GLN A 1 147 ? 0.898 -18.172 -14.664 1 97.44 147 GLN A N 1
ATOM 1166 C CA . GLN A 1 147 ? 1.92 -18.297 -15.695 1 97.44 147 GLN A CA 1
ATOM 1167 C C . GLN A 1 147 ? 3.318 -18.125 -15.109 1 97.44 147 GLN A C 1
ATOM 1169 O O . GLN A 1 147 ? 4.258 -18.812 -15.531 1 97.44 147 GLN A O 1
ATOM 1174 N N . MET A 1 148 ? 3.465 -17.219 -14.234 1 97.5 148 MET A N 1
ATOM 1175 C CA . MET A 1 148 ? 4.738 -17.047 -13.539 1 97.5 148 MET A CA 1
ATOM 1176 C C . MET A 1 148 ? 5.129 -18.328 -12.797 1 97.5 148 MET A C 1
ATOM 1178 O O . MET A 1 148 ? 6.301 -18.703 -12.781 1 97.5 148 MET A O 1
ATOM 1182 N N . PHE A 1 149 ? 4.141 -18.969 -12.195 1 97 149 PHE A N 1
ATOM 1183 C CA . PHE A 1 149 ? 4.367 -20.234 -11.516 1 97 149 PHE A CA 1
ATOM 1184 C C . PHE A 1 149 ? 4.867 -21.297 -12.492 1 97 149 PHE A C 1
ATOM 1186 O O . PHE A 1 149 ? 5.863 -21.969 -12.227 1 97 149 PHE A O 1
ATOM 1193 N N . VAL A 1 150 ? 4.23 -21.375 -13.609 1 96.62 150 VAL A N 1
ATOM 1194 C CA . VAL A 1 150 ? 4.594 -22.359 -14.633 1 96.62 150 VAL A CA 1
ATOM 1195 C C . VAL A 1 150 ? 6.008 -22.078 -15.133 1 96.62 150 VAL A C 1
ATOM 1197 O O . VAL A 1 150 ? 6.805 -23 -15.297 1 96.62 150 VAL A O 1
ATOM 1200 N N . ASN A 1 151 ? 6.289 -20.797 -15.359 1 97.25 151 ASN A N 1
ATOM 1201 C CA . ASN A 1 151 ? 7.633 -20.422 -15.781 1 97.25 151 ASN A CA 1
ATOM 1202 C C . ASN A 1 151 ? 8.695 -20.922 -14.805 1 97.25 151 ASN A C 1
ATOM 1204 O O . ASN A 1 151 ? 9.703 -21.5 -15.219 1 97.25 151 ASN A O 1
ATOM 1208 N N . LEU A 1 152 ? 8.453 -20.781 -13.57 1 97.19 152 LEU A N 1
ATOM 1209 C CA . LEU A 1 152 ? 9.398 -21.156 -12.531 1 97.19 152 LEU A CA 1
ATOM 1210 C C . LEU A 1 152 ? 9.57 -22.672 -12.477 1 97.19 152 LEU A C 1
ATOM 1212 O O . LEU A 1 152 ? 10.695 -23.172 -12.445 1 97.19 152 LEU A O 1
ATOM 1216 N N . VAL A 1 153 ? 8.484 -23.391 -12.469 1 96.38 153 VAL A N 1
ATOM 1217 C CA . VAL A 1 153 ? 8.531 -24.844 -12.328 1 96.38 153 VAL A CA 1
ATOM 1218 C C . VAL A 1 153 ? 9.242 -25.469 -13.523 1 96.38 153 VAL A C 1
ATOM 1220 O O . VAL A 1 153 ? 10.07 -26.375 -13.359 1 96.38 153 VAL A O 1
ATOM 1223 N N . LYS A 1 154 ? 8.922 -25 -14.68 1 94.25 154 LYS A N 1
ATOM 1224 C CA . LYS A 1 154 ? 9.516 -25.562 -15.891 1 94.25 154 LYS A CA 1
ATOM 1225 C C . LYS A 1 154 ? 11.023 -25.344 -15.922 1 94.25 154 LYS A C 1
ATOM 1227 O O . LYS A 1 154 ? 11.773 -26.188 -16.391 1 94.25 154 LYS A O 1
ATOM 1232 N N . LYS A 1 155 ? 11.445 -24.219 -15.461 1 95.25 155 LYS A N 1
ATOM 1233 C CA . LYS A 1 155 ? 12.859 -23.875 -15.547 1 95.25 155 LYS A CA 1
ATOM 1234 C C . LYS A 1 155 ? 13.641 -24.438 -14.367 1 95.25 155 LYS A C 1
ATOM 1236 O O . LYS A 1 155 ? 14.758 -24.922 -14.531 1 95.25 155 LYS A O 1
ATOM 1241 N N . TYR A 1 156 ? 13.086 -24.422 -13.109 1 95.94 156 TYR A N 1
ATOM 1242 C CA . TYR A 1 156 ? 13.859 -24.703 -11.906 1 95.94 156 TYR A CA 1
ATOM 1243 C C . TYR A 1 156 ? 13.359 -25.969 -11.211 1 95.94 156 TYR A C 1
ATOM 1245 O O . TYR A 1 156 ? 13.953 -26.422 -10.227 1 95.94 156 TYR A O 1
ATOM 1253 N N . GLY A 1 157 ? 12.297 -26.547 -11.672 1 95.38 157 GLY A N 1
ATOM 1254 C CA . GLY A 1 157 ? 11.758 -27.75 -11.062 1 95.38 157 GLY A CA 1
ATOM 1255 C C . GLY A 1 157 ? 11.164 -27.516 -9.688 1 95.38 157 GLY A C 1
ATOM 1256 O O . GLY A 1 157 ? 10.711 -26.406 -9.383 1 95.38 157 GLY A O 1
ATOM 1257 N N . VAL A 1 158 ? 10.961 -28.625 -8.977 1 95.88 158 VAL A N 1
ATOM 1258 C CA . VAL A 1 158 ? 10.422 -28.594 -7.621 1 95.88 158 VAL A CA 1
ATOM 1259 C C . VAL A 1 158 ? 11.188 -29.578 -6.742 1 95.88 158 VAL A C 1
ATOM 1261 O O . VAL A 1 158 ? 11.953 -30.406 -7.246 1 95.88 158 VAL A O 1
ATOM 1264 N N . MET A 1 159 ? 11.031 -29.469 -5.445 1 95.62 159 MET A N 1
ATOM 1265 C CA . MET A 1 159 ? 11.641 -30.406 -4.5 1 95.62 159 MET A CA 1
ATOM 1266 C C . MET A 1 159 ? 10.797 -30.531 -3.236 1 95.62 159 MET A C 1
ATOM 1268 O O . MET A 1 159 ? 9.953 -29.672 -2.957 1 95.62 159 MET A O 1
ATOM 1272 N N . PRO A 1 160 ? 10.992 -31.641 -2.516 1 92.81 160 PRO A N 1
ATOM 1273 C CA . PRO A 1 160 ? 10.266 -31.781 -1.251 1 92.81 160 PRO A CA 1
ATOM 1274 C C . PRO A 1 160 ? 10.609 -30.672 -0.253 1 92.81 160 PRO A C 1
ATOM 1276 O O . PRO A 1 160 ? 11.758 -30.25 -0.169 1 92.81 160 PRO A O 1
ATOM 1279 N N . LYS A 1 161 ? 9.625 -30.219 0.433 1 92.75 161 LYS A N 1
ATOM 1280 C CA . LYS A 1 161 ? 9.781 -29.141 1.396 1 92.75 161 LYS A CA 1
ATOM 1281 C C . LYS A 1 161 ? 10.93 -29.422 2.361 1 92.75 161 LYS A C 1
ATOM 1283 O O . LYS A 1 161 ? 11.68 -28.516 2.725 1 92.75 161 LYS A O 1
ATOM 1288 N N . LYS A 1 162 ? 11.133 -30.656 2.771 1 90.12 162 LYS A N 1
ATOM 1289 C CA . LYS A 1 162 ? 12.148 -31.047 3.748 1 90.12 162 LYS A CA 1
ATOM 1290 C C . LYS A 1 162 ? 13.555 -30.812 3.209 1 90.12 162 LYS A C 1
ATOM 1292 O O . LYS A 1 162 ? 14.508 -30.719 3.98 1 90.12 162 LYS A O 1
ATOM 1297 N N . CYS A 1 163 ? 13.672 -30.797 1.946 1 93.88 163 CYS A N 1
ATOM 1298 C CA . CYS A 1 163 ? 14.984 -30.656 1.332 1 93.88 163 CYS A CA 1
ATOM 1299 C C . CYS A 1 163 ? 15.398 -29.188 1.263 1 93.88 163 CYS A C 1
ATOM 1301 O O . CYS A 1 163 ? 16.578 -28.875 1.062 1 93.88 163 CYS A O 1
ATOM 1303 N N . TYR A 1 164 ? 14.547 -28.25 1.393 1 94 164 TYR A N 1
ATOM 1304 C CA . TYR A 1 164 ? 14.797 -26.812 1.472 1 94 164 TYR A CA 1
ATOM 1305 C C . TYR A 1 164 ? 13.68 -26.109 2.229 1 94 164 TYR A C 1
ATOM 1307 O O . TYR A 1 164 ? 12.625 -25.812 1.658 1 94 164 TYR A O 1
ATOM 1315 N N . LEU A 1 165 ? 13.961 -25.734 3.406 1 88.44 165 LEU A N 1
ATOM 1316 C CA . LEU A 1 165 ? 12.977 -25.156 4.309 1 88.44 165 LEU A CA 1
ATOM 1317 C C . LEU A 1 165 ? 12.938 -23.625 4.164 1 88.44 165 LEU A C 1
ATOM 1319 O O . LEU A 1 165 ? 13.93 -23.016 3.768 1 88.44 165 LEU A O 1
ATOM 1323 N N . PRO A 1 166 ? 11.773 -23.078 4.348 1 81.25 166 PRO A N 1
ATOM 1324 C CA . PRO A 1 166 ? 11.695 -21.609 4.277 1 81.25 166 PRO A CA 1
ATOM 1325 C C . PRO A 1 166 ? 12.523 -20.922 5.355 1 81.25 166 PRO A C 1
ATOM 1327 O O . PRO A 1 166 ? 12.719 -21.484 6.441 1 81.25 166 PRO A O 1
ATOM 1330 N N . SER A 1 167 ? 12.914 -19.781 4.867 1 74.19 167 SER A N 1
ATOM 1331 C CA . SER A 1 167 ? 13.586 -18.953 5.855 1 74.19 167 SER A CA 1
ATOM 1332 C C . SER A 1 167 ? 12.617 -18.469 6.93 1 74.19 167 SER A C 1
ATOM 1334 O O . SER A 1 167 ? 11.414 -18.359 6.688 1 74.19 167 SER A O 1
ATOM 1336 N N . THR A 1 168 ? 13.148 -18.312 8.062 1 62 168 THR A N 1
ATOM 1337 C CA . THR A 1 168 ? 12.344 -17.844 9.188 1 62 168 THR A CA 1
ATOM 1338 C C . THR A 1 168 ? 12.133 -16.344 9.125 1 62 168 THR A C 1
ATOM 1340 O O . THR A 1 168 ? 11.281 -15.789 9.828 1 62 168 THR A O 1
ATOM 1343 N N . GLN A 1 169 ? 12.875 -15.805 8.273 1 62.78 169 GLN A N 1
ATOM 1344 C CA . GLN A 1 169 ? 12.82 -14.344 8.25 1 62.78 169 GLN A CA 1
ATOM 1345 C C . GLN A 1 169 ? 11.812 -13.844 7.219 1 62.78 169 GLN A C 1
ATOM 1347 O O . GLN A 1 169 ? 11.586 -14.5 6.199 1 62.78 169 GLN A O 1
ATOM 1352 N N . ARG A 1 170 ? 11.391 -12.711 7.633 1 64.88 170 ARG A N 1
ATOM 1353 C CA . ARG A 1 170 ? 10.438 -12.047 6.75 1 64.88 170 ARG A CA 1
ATOM 1354 C C . ARG A 1 170 ? 11.133 -11.484 5.516 1 64.88 170 ARG A C 1
ATOM 1356 O O . ARG A 1 170 ? 12.242 -10.945 5.613 1 64.88 170 ARG A O 1
ATOM 1363 N N . THR A 1 171 ? 10.445 -11.727 4.434 1 80.56 171 THR A N 1
ATOM 1364 C CA . THR A 1 171 ? 11 -11.32 3.148 1 80.56 171 THR A CA 1
ATOM 1365 C C . THR A 1 171 ? 10.945 -9.805 2.99 1 80.56 171 THR A C 1
ATOM 1367 O O . THR A 1 171 ? 11.602 -9.242 2.113 1 80.56 171 THR A O 1
ATOM 1370 N N . THR A 1 172 ? 10.258 -9.188 3.885 1 80.94 172 THR A N 1
ATOM 1371 C CA . THR A 1 172 ? 10.031 -7.754 3.756 1 80.94 172 THR A CA 1
ATOM 1372 C C . THR A 1 172 ? 11.352 -6.988 3.863 1 80.94 172 THR A C 1
ATOM 1374 O O . THR A 1 172 ? 11.602 -6.066 3.086 1 80.94 172 THR A O 1
ATOM 1377 N N . LYS A 1 173 ? 12.18 -7.414 4.781 1 84.94 173 LYS A N 1
ATOM 1378 C CA . LYS A 1 173 ? 13.43 -6.699 4.996 1 84.94 173 LYS A CA 1
ATOM 1379 C C . LYS A 1 173 ? 14.406 -6.941 3.852 1 84.94 173 LYS A C 1
ATOM 1381 O O . LYS A 1 173 ? 15.133 -6.031 3.447 1 84.94 173 LYS A O 1
ATOM 1386 N N . MET A 1 174 ? 14.414 -8.102 3.342 1 90.62 174 MET A N 1
ATOM 1387 C CA . MET A 1 174 ? 15.219 -8.383 2.15 1 90.62 174 MET A CA 1
ATOM 1388 C C . MET A 1 174 ? 14.773 -7.516 0.979 1 90.62 174 MET A C 1
ATOM 1390 O O . MET A 1 174 ? 15.602 -6.949 0.271 1 90.62 174 MET A O 1
ATOM 1394 N N . ASN A 1 175 ? 13.461 -7.383 0.895 1 92.5 175 ASN A N 1
ATOM 1395 C CA . ASN A 1 175 ? 12.906 -6.625 -0.221 1 92.5 175 ASN A CA 1
ATOM 1396 C C . ASN A 1 175 ? 13.297 -5.148 -0.141 1 92.5 175 ASN A C 1
ATOM 1398 O O . ASN A 1 175 ? 13.484 -4.496 -1.169 1 92.5 175 ASN A O 1
ATOM 1402 N N . VAL A 1 176 ? 13.414 -4.672 1.048 1 89.06 176 VAL A N 1
ATOM 1403 C CA . VAL A 1 176 ? 13.836 -3.283 1.222 1 89.06 176 VAL A CA 1
ATOM 1404 C C . VAL A 1 176 ? 15.219 -3.078 0.61 1 89.06 176 VAL A C 1
ATOM 1406 O O . VAL A 1 176 ? 15.445 -2.102 -0.106 1 89.06 176 VAL A O 1
ATOM 1409 N N . ILE A 1 177 ? 16.062 -4.023 0.877 1 91.62 177 ILE A N 1
ATOM 1410 C CA . ILE A 1 177 ? 17.422 -3.949 0.385 1 91.62 177 ILE A CA 1
ATOM 1411 C C . ILE A 1 177 ? 17.438 -4.117 -1.133 1 91.62 177 ILE A C 1
ATOM 1413 O O . ILE A 1 177 ? 18.094 -3.346 -1.845 1 91.62 177 ILE A O 1
ATOM 1417 N N . LEU A 1 178 ? 16.672 -5.043 -1.59 1 95.56 178 LEU A N 1
ATOM 1418 C CA . LEU A 1 178 ? 16.625 -5.309 -3.023 1 95.56 178 LEU A CA 1
ATOM 1419 C C . LEU A 1 178 ? 16.047 -4.117 -3.775 1 95.56 178 LEU A C 1
ATOM 1421 O O . LEU A 1 178 ? 16.562 -3.715 -4.816 1 95.56 178 LEU A O 1
ATOM 1425 N N . ARG A 1 179 ? 15 -3.539 -3.277 1 95.12 179 ARG A N 1
ATOM 1426 C CA . ARG A 1 179 ? 14.367 -2.395 -3.924 1 95.12 179 ARG A CA 1
ATOM 1427 C C . ARG A 1 179 ? 15.328 -1.214 -4.008 1 95.12 179 ARG A C 1
ATOM 1429 O O . ARG A 1 179 ? 15.406 -0.544 -5.043 1 95.12 179 ARG A O 1
ATOM 1436 N N . SER A 1 180 ? 15.992 -1.004 -2.916 1 93.62 180 SER A N 1
ATOM 1437 C CA . SER A 1 180 ? 16.969 0.086 -2.893 1 93.62 180 SER A CA 1
ATOM 1438 C C . SER A 1 180 ? 18.031 -0.101 -3.967 1 93.62 180 SER A C 1
ATOM 1440 O O . SER A 1 180 ? 18.297 0.818 -4.742 1 93.62 180 SER A O 1
ATOM 1442 N N . LYS A 1 181 ? 18.547 -1.294 -4.051 1 96.19 181 LYS A N 1
ATOM 1443 C CA . LYS A 1 181 ? 19.609 -1.573 -5.016 1 96.19 181 LYS A CA 1
ATOM 1444 C C . LYS A 1 181 ? 19.078 -1.506 -6.445 1 96.19 181 LYS A C 1
ATOM 1446 O O . LYS A 1 181 ? 19.766 -1.007 -7.344 1 96.19 181 LYS A O 1
ATOM 1451 N N . LEU A 1 182 ? 17.938 -1.972 -6.621 1 97.94 182 LEU A N 1
ATOM 1452 C CA . LEU A 1 182 ? 17.359 -1.982 -7.961 1 97.94 182 LEU A CA 1
ATOM 1453 C C . LEU A 1 182 ? 17.109 -0.562 -8.453 1 97.94 182 LEU A C 1
ATOM 1455 O O . LEU A 1 182 ? 17.312 -0.257 -9.625 1 97.94 182 LEU A O 1
ATOM 1459 N N . ARG A 1 183 ? 16.656 0.293 -7.605 1 97.19 183 ARG A N 1
ATOM 1460 C CA . ARG A 1 183 ? 16.453 1.687 -7.992 1 97.19 183 ARG A CA 1
ATOM 1461 C C . ARG A 1 183 ? 17.781 2.365 -8.297 1 97.19 183 ARG A C 1
ATOM 1463 O O . ARG A 1 183 ? 17.891 3.148 -9.242 1 97.19 183 ARG A O 1
ATOM 1470 N N . GLU A 1 184 ? 18.812 2.072 -7.492 1 97.25 184 GLU A N 1
ATOM 1471 C CA . GLU A 1 184 ? 20.156 2.566 -7.777 1 97.25 184 GLU A CA 1
ATOM 1472 C C . GLU A 1 184 ? 20.641 2.096 -9.148 1 97.25 184 GLU A C 1
ATOM 1474 O O . GLU A 1 184 ? 21.188 2.881 -9.922 1 97.25 184 GLU A O 1
ATOM 1479 N N . TYR A 1 185 ? 20.406 0.857 -9.391 1 97.94 185 TYR A N 1
ATOM 1480 C CA . TYR A 1 185 ? 20.859 0.281 -10.656 1 97.94 185 TYR A CA 1
ATOM 1481 C C . TYR A 1 185 ? 20.062 0.85 -11.828 1 97.94 185 TYR A C 1
ATOM 1483 O O . TYR A 1 185 ? 20.609 1.062 -12.906 1 97.94 185 TYR A O 1
ATOM 1491 N N . ALA A 1 186 ? 18.797 1.047 -11.602 1 98.19 186 ALA A N 1
ATOM 1492 C CA . ALA A 1 186 ? 18.016 1.704 -12.641 1 98.19 186 ALA A CA 1
ATOM 1493 C C . ALA A 1 186 ? 18.594 3.072 -12.984 1 98.19 186 ALA A C 1
ATOM 1495 O O . ALA A 1 186 ? 18.703 3.432 -14.164 1 98.19 186 ALA A O 1
ATOM 1496 N N . CYS A 1 187 ? 18.953 3.834 -11.992 1 97.69 187 CYS A N 1
ATOM 1497 C CA . CYS A 1 187 ? 19.562 5.141 -12.188 1 97.69 187 CYS A CA 1
ATOM 1498 C C . CYS A 1 187 ? 20.875 5.02 -12.953 1 97.69 187 CYS A C 1
ATOM 1500 O O . CYS A 1 187 ? 21.125 5.789 -13.883 1 97.69 187 CYS A O 1
ATOM 1502 N N . MET A 1 188 ? 21.672 4.035 -12.57 1 97.12 188 MET A N 1
ATOM 1503 C CA . MET A 1 188 ? 22.953 3.812 -13.234 1 97.12 188 MET A CA 1
ATOM 1504 C C . MET A 1 188 ? 22.766 3.447 -14.703 1 97.12 188 MET A C 1
ATOM 1506 O O . MET A 1 188 ? 23.484 3.941 -15.57 1 97.12 188 MET A O 1
ATOM 1510 N N . LEU A 1 189 ? 21.828 2.57 -14.961 1 98 189 LEU A N 1
ATOM 1511 C CA . LEU A 1 189 ? 21.531 2.186 -16.328 1 98 189 LEU A CA 1
ATOM 1512 C C . LEU A 1 189 ? 21.094 3.396 -17.156 1 98 189 LEU A C 1
ATOM 1514 O O . LEU A 1 189 ? 21.516 3.564 -18.297 1 98 189 LEU A O 1
ATOM 1518 N N . HIS A 1 190 ? 20.25 4.211 -16.578 1 97.12 190 HIS A N 1
ATOM 1519 C CA . HIS A 1 190 ? 19.766 5.422 -17.234 1 97.12 190 HIS A CA 1
ATOM 1520 C C . HIS A 1 190 ? 20.922 6.363 -17.562 1 97.12 190 HIS A C 1
ATOM 1522 O O . HIS A 1 190 ? 21.016 6.895 -18.672 1 97.12 190 HIS A O 1
ATOM 1528 N N . ALA A 1 191 ? 21.812 6.562 -16.578 1 96.12 191 ALA A N 1
ATOM 1529 C CA . ALA A 1 191 ? 22.969 7.438 -16.75 1 96.12 191 ALA A CA 1
ATOM 1530 C C . ALA A 1 191 ? 23.859 6.938 -17.891 1 96.12 191 ALA A C 1
ATOM 1532 O O . ALA A 1 191 ? 24.312 7.723 -18.719 1 96.12 191 ALA A O 1
ATOM 1533 N N . GLN A 1 192 ? 24.047 5.656 -17.875 1 96.06 192 GLN A N 1
ATOM 1534 C CA . GLN A 1 192 ? 24.891 5.066 -18.922 1 96.06 192 GLN A CA 1
ATOM 1535 C C . GLN A 1 192 ? 24.25 5.211 -20.297 1 96.06 192 GLN A C 1
ATOM 1537 O O . GLN A 1 192 ? 24.922 5.504 -21.281 1 96.06 192 GLN A O 1
ATOM 1542 N N . PHE A 1 193 ? 23 4.949 -20.391 1 96.06 193 PHE A N 1
ATOM 1543 C CA . PHE A 1 193 ? 22.25 5.086 -21.641 1 96.06 193 PHE A CA 1
ATOM 1544 C C . PHE A 1 193 ? 22.328 6.516 -22.156 1 96.06 193 PHE A C 1
ATOM 1546 O O . PHE A 1 193 ? 22.547 6.738 -23.344 1 96.06 193 PHE A O 1
ATOM 1553 N N . THR A 1 194 ? 22.156 7.469 -21.266 1 94.06 194 THR A N 1
ATOM 1554 C CA . THR A 1 194 ? 22.172 8.883 -21.625 1 94.06 194 THR A CA 1
ATOM 1555 C C . THR A 1 194 ? 23.562 9.312 -22.062 1 94.06 194 THR A C 1
ATOM 1557 O O . THR A 1 194 ? 23.719 10.07 -23.016 1 94.06 194 THR A O 1
ATOM 1560 N N . PHE A 1 195 ? 24.562 8.883 -21.406 1 93.38 195 PHE A N 1
ATOM 1561 C CA . PHE A 1 195 ? 25.938 9.25 -21.688 1 93.38 195 PHE A CA 1
ATOM 1562 C C . PHE A 1 195 ? 26.375 8.711 -23.031 1 93.38 195 PHE A C 1
ATOM 1564 O O . PHE A 1 195 ? 26.969 9.438 -23.844 1 93.38 195 PHE A O 1
ATOM 1571 N N . ASN A 1 196 ? 26.094 7.477 -23.328 1 91.88 196 ASN A N 1
ATOM 1572 C CA . ASN A 1 196 ? 26.547 6.824 -24.547 1 91.88 196 ASN A CA 1
ATOM 1573 C C . ASN A 1 196 ? 25.594 7.062 -25.703 1 91.88 196 ASN A C 1
ATOM 1575 O O . ASN A 1 196 ? 25.938 6.879 -26.875 1 91.88 196 ASN A O 1
ATOM 1579 N N . GLY A 1 197 ? 24.438 7.395 -25.391 1 88.81 197 GLY A N 1
ATOM 1580 C CA . GLY A 1 197 ? 23.422 7.684 -26.391 1 88.81 197 GLY A CA 1
ATOM 1581 C C . GLY A 1 197 ? 22.812 6.434 -27 1 88.81 197 GLY A C 1
ATOM 1582 O O . GLY A 1 197 ? 22.062 6.516 -27.984 1 88.81 197 GLY A O 1
ATOM 1583 N N . ASN A 1 198 ? 23.297 5.312 -26.547 1 88.31 198 ASN A N 1
ATOM 1584 C CA . ASN A 1 198 ? 22.75 4.055 -27.031 1 88.31 198 ASN A CA 1
ATOM 1585 C C . ASN A 1 198 ? 22.766 2.977 -25.953 1 88.31 198 ASN A C 1
ATOM 1587 O O . ASN A 1 198 ? 23.25 3.211 -24.844 1 88.31 198 ASN A O 1
ATOM 1591 N N . GLY A 1 199 ? 22.094 1.842 -26.203 1 90.56 199 GLY A N 1
ATOM 1592 C CA . GLY A 1 199 ? 21.938 0.783 -25.219 1 90.56 199 GLY A CA 1
ATOM 1593 C C . GLY A 1 199 ? 23 -0.301 -25.328 1 90.56 199 GLY A C 1
ATOM 1594 O O . GLY A 1 199 ? 22.859 -1.368 -24.734 1 90.56 199 GLY A O 1
ATOM 1595 N N . CYS A 1 200 ? 24.125 -0.096 -26 1 91.38 200 CYS A N 1
ATOM 1596 C CA . CYS A 1 200 ? 25.078 -1.148 -26.312 1 91.38 200 CYS A CA 1
ATOM 1597 C C . CYS A 1 200 ? 25.781 -1.652 -25.062 1 91.38 200 CYS A C 1
ATOM 1599 O O . CYS A 1 200 ? 26.172 -2.818 -25 1 91.38 200 CYS A O 1
ATOM 1601 N N . HIS A 1 201 ? 25.906 -0.821 -24.094 1 92.62 201 HIS A N 1
ATOM 1602 C CA . HIS A 1 201 ? 26.672 -1.189 -22.906 1 92.62 201 HIS A CA 1
ATOM 1603 C C . HIS A 1 201 ? 25.766 -1.683 -21.797 1 92.62 201 HIS A C 1
ATOM 1605 O O . HIS A 1 201 ? 26.234 -2.15 -20.766 1 92.62 201 HIS A O 1
ATOM 1611 N N . LEU A 1 202 ? 24.469 -1.61 -22 1 95.56 202 LEU A N 1
ATOM 1612 C CA . LEU A 1 202 ? 23.516 -1.932 -20.938 1 95.56 202 LEU A CA 1
ATOM 1613 C C . LEU A 1 202 ? 23.578 -3.41 -20.578 1 95.56 202 LEU A C 1
ATOM 1615 O O . LEU A 1 202 ? 23.594 -3.758 -19.391 1 95.56 202 LEU A O 1
ATOM 1619 N N . PRO A 1 203 ? 23.703 -4.312 -21.578 1 94.88 203 PRO A N 1
ATOM 1620 C CA . PRO A 1 203 ? 23.781 -5.73 -21.219 1 94.88 203 PRO A CA 1
ATOM 1621 C C . PRO A 1 203 ? 24.969 -6.059 -20.312 1 94.88 203 PRO A C 1
ATOM 1623 O O . PRO A 1 203 ? 24.828 -6.801 -19.344 1 94.88 203 PRO A O 1
ATOM 1626 N N . ASP A 1 204 ? 26.094 -5.48 -20.609 1 94.06 204 ASP A N 1
ATOM 1627 C CA . ASP A 1 204 ? 27.281 -5.723 -19.812 1 94.06 204 ASP A CA 1
ATOM 1628 C C . ASP A 1 204 ? 27.109 -5.191 -18.391 1 94.06 204 ASP A C 1
ATOM 1630 O O . ASP A 1 204 ? 27.531 -5.832 -17.422 1 94.06 204 ASP A O 1
ATOM 1634 N N . LEU A 1 205 ? 26.562 -4.047 -18.297 1 95.5 205 LEU A N 1
ATOM 1635 C CA . LEU A 1 205 ? 26.328 -3.455 -16.984 1 95.5 205 LEU A CA 1
ATOM 1636 C C . LEU A 1 205 ? 25.375 -4.312 -16.156 1 95.5 205 LEU A C 1
ATOM 1638 O O . LEU A 1 205 ? 25.594 -4.527 -14.961 1 95.5 205 LEU A O 1
ATOM 1642 N N . ILE A 1 206 ? 24.328 -4.812 -16.797 1 96.88 206 ILE A N 1
ATOM 1643 C CA . ILE A 1 206 ? 23.344 -5.652 -16.109 1 96.88 206 ILE A CA 1
ATOM 1644 C C . ILE A 1 206 ? 24.016 -6.93 -15.609 1 96.88 206 ILE A C 1
ATOM 1646 O O . ILE A 1 206 ? 23.766 -7.371 -14.484 1 96.88 206 ILE A O 1
ATOM 1650 N N . GLN A 1 207 ? 24.906 -7.48 -16.359 1 93.69 207 GLN A N 1
ATOM 1651 C CA . GLN A 1 207 ? 25.609 -8.688 -15.977 1 93.69 207 GLN A CA 1
ATOM 1652 C C . GLN A 1 207 ? 26.469 -8.453 -14.734 1 93.69 207 GLN A C 1
ATOM 1654 O O . GLN A 1 207 ? 26.688 -9.367 -13.938 1 93.69 207 GLN A O 1
ATOM 1659 N N . GLU A 1 208 ? 26.906 -7.234 -14.57 1 94.19 208 GLU A N 1
ATOM 1660 C CA . GLU A 1 208 ? 27.719 -6.883 -13.406 1 94.19 208 GLU A CA 1
ATOM 1661 C C . GLU A 1 208 ? 26.844 -6.648 -12.18 1 94.19 208 GLU A C 1
ATOM 1663 O O . GLU A 1 208 ? 27.328 -6.711 -11.047 1 94.19 208 GLU A O 1
ATOM 1668 N N . MET A 1 209 ? 25.609 -6.371 -12.383 1 96.38 209 MET A N 1
ATOM 1669 C CA . MET A 1 209 ? 24.703 -6.004 -11.297 1 96.38 209 MET A CA 1
ATOM 1670 C C . MET A 1 209 ? 24.094 -7.242 -10.656 1 96.38 209 MET A C 1
ATOM 1672 O O . MET A 1 209 ? 23.906 -7.289 -9.438 1 96.38 209 MET A O 1
ATOM 1676 N N . ILE A 1 210 ? 23.797 -8.281 -11.406 1 95.75 210 ILE A N 1
ATOM 1677 C CA . ILE A 1 210 ? 23 -9.438 -11 1 95.75 210 ILE A CA 1
ATOM 1678 C C . ILE A 1 210 ? 23.703 -10.18 -9.867 1 95.75 210 ILE A C 1
ATOM 1680 O O . ILE A 1 210 ? 23.062 -10.617 -8.906 1 95.75 210 ILE A O 1
ATOM 1684 N N . PRO A 1 211 ? 25.047 -10.305 -9.867 1 93.94 211 PRO A N 1
ATOM 1685 C CA . PRO A 1 211 ? 25.719 -11.016 -8.773 1 93.94 211 PRO A CA 1
ATOM 1686 C C . PRO A 1 211 ? 25.469 -10.352 -7.414 1 93.94 211 PRO A C 1
ATOM 1688 O O . PRO A 1 211 ? 25.406 -11.047 -6.395 1 93.94 211 PRO A O 1
ATOM 1691 N N . HIS A 1 212 ? 25.375 -9.008 -7.352 1 94.62 212 HIS A N 1
ATOM 1692 C CA . HIS A 1 212 ? 25.062 -8.32 -6.102 1 94.62 212 HIS A CA 1
ATOM 1693 C C . HIS A 1 212 ? 23.703 -8.734 -5.566 1 94.62 212 HIS A C 1
ATOM 1695 O O . HIS A 1 212 ? 23.562 -9.016 -4.371 1 94.62 212 HIS A O 1
ATOM 1701 N N . LEU A 1 213 ? 22.766 -8.789 -6.492 1 96.81 213 LEU A N 1
ATOM 1702 C CA . LEU A 1 213 ? 21.406 -9.148 -6.113 1 96.81 213 LEU A CA 1
ATOM 1703 C C . LEU A 1 213 ? 21.344 -10.609 -5.672 1 96.81 213 LEU A C 1
ATOM 1705 O O . LEU A 1 213 ? 20.672 -10.93 -4.684 1 96.81 213 LEU A O 1
ATOM 1709 N N . PHE A 1 214 ? 22.031 -11.445 -6.387 1 95.75 214 PHE A N 1
ATOM 1710 C CA . PHE A 1 214 ? 22.141 -12.852 -6.02 1 95.75 214 PHE A CA 1
ATOM 1711 C C . PHE A 1 214 ? 22.703 -13.008 -4.613 1 95.75 214 PHE A C 1
ATOM 1713 O O . PHE A 1 214 ? 22.203 -13.805 -3.82 1 95.75 214 PHE A O 1
ATOM 1720 N N . LYS A 1 215 ? 23.719 -12.266 -4.34 1 94.69 215 LYS A N 1
ATOM 1721 C CA . LYS A 1 215 ? 24.375 -12.32 -3.033 1 94.69 215 LYS A CA 1
ATOM 1722 C C . LYS A 1 215 ? 23.391 -11.945 -1.921 1 94.69 215 LYS A C 1
ATOM 1724 O O . LYS A 1 215 ? 23.344 -12.609 -0.886 1 94.69 215 LYS A O 1
ATOM 1729 N N . VAL A 1 216 ? 22.625 -10.852 -2.072 1 94.81 216 VAL A N 1
ATOM 1730 C CA . VAL A 1 216 ? 21.641 -10.422 -1.085 1 94.81 216 VAL A CA 1
ATOM 1731 C C . VAL A 1 216 ? 20.625 -11.539 -0.84 1 94.81 216 VAL A C 1
ATOM 1733 O O . VAL A 1 216 ? 20.328 -11.867 0.308 1 94.81 216 VAL A O 1
ATOM 1736 N N . ILE A 1 217 ? 20.109 -12.125 -1.904 1 95.25 217 ILE A N 1
ATOM 1737 C CA . ILE A 1 217 ? 19.094 -13.172 -1.813 1 95.25 217 ILE A CA 1
ATOM 1738 C C . ILE A 1 217 ? 19.688 -14.391 -1.104 1 95.25 217 ILE A C 1
ATOM 1740 O O . ILE A 1 217 ? 19.047 -14.969 -0.219 1 95.25 217 ILE A O 1
ATOM 1744 N N . CYS A 1 218 ? 20.906 -14.766 -1.431 1 93.88 218 CYS A N 1
ATOM 1745 C CA . CYS A 1 218 ? 21.562 -15.914 -0.817 1 93.88 218 CYS A CA 1
ATOM 1746 C C . CYS A 1 218 ? 21.781 -15.688 0.672 1 93.88 218 CYS A C 1
ATOM 1748 O O . CYS A 1 218 ? 21.609 -16.594 1.48 1 93.88 218 CYS A O 1
ATOM 1750 N N . ILE A 1 219 ? 22.203 -14.523 0.991 1 93.5 219 ILE A N 1
ATOM 1751 C CA . ILE A 1 219 ? 22.469 -14.195 2.391 1 93.5 219 ILE A CA 1
ATOM 1752 C C . ILE A 1 219 ? 21.172 -14.281 3.189 1 93.5 219 ILE A C 1
ATOM 1754 O O . ILE A 1 219 ? 21.156 -14.805 4.305 1 93.5 219 ILE A O 1
ATOM 1758 N N . CYS A 1 220 ? 20.094 -13.82 2.619 1 92.56 220 CYS A N 1
ATOM 1759 C CA . CYS A 1 220 ? 18.828 -13.703 3.352 1 92.56 220 CYS A CA 1
ATOM 1760 C C . CYS A 1 220 ? 18.062 -15.016 3.328 1 92.56 220 CYS A C 1
ATOM 1762 O O . CYS A 1 220 ? 17.406 -15.375 4.312 1 92.56 220 CYS A O 1
ATOM 1764 N N . LEU A 1 221 ? 18.078 -15.75 2.205 1 91.38 221 LEU A N 1
ATOM 1765 C CA . LEU A 1 221 ? 17.203 -16.906 2.057 1 91.38 221 LEU A CA 1
ATOM 1766 C C . LEU A 1 221 ? 18 -18.203 2.107 1 91.38 221 LEU A C 1
ATOM 1768 O O . LEU A 1 221 ? 17.422 -19.281 2.275 1 91.38 221 LEU A O 1
ATOM 1772 N N . GLY A 1 222 ? 19.172 -18.109 2.01 1 89.06 222 GLY A N 1
ATOM 1773 C CA . GLY A 1 222 ? 19.953 -19.312 1.78 1 89.06 222 GLY A CA 1
ATOM 1774 C C . GLY A 1 222 ? 19.844 -19.828 0.358 1 89.06 222 GLY A C 1
ATOM 1775 O O . GLY A 1 222 ? 19 -19.375 -0.413 1 89.06 222 GLY A O 1
ATOM 1776 N N . GLU A 1 223 ? 20.703 -20.719 -0.001 1 86.69 223 GLU A N 1
ATOM 1777 C CA . GLU A 1 223 ? 20.672 -21.281 -1.348 1 86.69 223 GLU A CA 1
ATOM 1778 C C . GLU A 1 223 ? 20.016 -22.656 -1.354 1 86.69 223 GLU A C 1
ATOM 1780 O O . GLU A 1 223 ? 20.297 -23.5 -0.496 1 86.69 223 GLU A O 1
ATOM 1785 N N . PRO A 1 224 ? 19.078 -22.797 -2.35 1 92 224 PRO A N 1
ATOM 1786 C CA . PRO A 1 224 ? 18.547 -24.156 -2.506 1 92 224 PRO A CA 1
ATOM 1787 C C . PRO A 1 224 ? 19.609 -25.172 -2.92 1 92 224 PRO A C 1
ATOM 1789 O O . PRO A 1 224 ? 20.5 -24.844 -3.701 1 92 224 PRO A O 1
ATOM 1792 N N . PRO A 1 225 ? 19.5 -26.391 -2.426 1 93.5 225 PRO A N 1
ATOM 1793 C CA . PRO A 1 225 ? 20.5 -27.406 -2.801 1 93.5 225 PRO A CA 1
ATOM 1794 C C . PRO A 1 225 ? 20.438 -27.766 -4.281 1 93.5 225 PRO A C 1
ATOM 1796 O O . PRO A 1 225 ? 19.344 -27.891 -4.844 1 93.5 225 PRO A O 1
ATOM 1799 N N . LYS A 1 226 ? 21.609 -27.922 -4.863 1 92.12 226 LYS A N 1
ATOM 1800 C CA . LYS A 1 226 ? 21.688 -28.344 -6.258 1 92.12 226 LYS A CA 1
ATOM 1801 C C . LYS A 1 226 ? 21.297 -29.812 -6.402 1 92.12 226 LYS A C 1
ATOM 1803 O O . LYS A 1 226 ? 20.625 -30.188 -7.371 1 92.12 226 LYS A O 1
ATOM 1808 N N . VAL A 1 227 ? 21.828 -30.531 -5.484 1 94.5 227 VAL A N 1
ATOM 1809 C CA . VAL A 1 227 ? 21.516 -31.953 -5.406 1 94.5 227 VAL A CA 1
ATOM 1810 C C . VAL A 1 227 ? 21.031 -32.312 -4.004 1 94.5 227 VAL A C 1
ATOM 1812 O O . VAL A 1 227 ? 21.484 -31.734 -3.016 1 94.5 227 VAL A O 1
ATOM 1815 N N . PHE A 1 228 ? 19.984 -33.219 -3.975 1 95.62 228 PHE A N 1
ATOM 1816 C CA . PHE A 1 228 ? 19.453 -33.562 -2.666 1 95.62 228 PHE A CA 1
ATOM 1817 C C . PHE A 1 228 ? 19.031 -35.031 -2.643 1 95.62 228 PHE A C 1
ATOM 1819 O O . PHE A 1 228 ? 18.922 -35.688 -3.691 1 95.62 228 PHE A O 1
ATOM 1826 N N . THR A 1 229 ? 19 -35.5 -1.448 1 94.25 229 THR A N 1
ATOM 1827 C CA . THR A 1 229 ? 18.453 -36.812 -1.169 1 94.25 229 THR A CA 1
ATOM 1828 C C . THR A 1 229 ? 17.109 -36.719 -0.449 1 94.25 229 THR A C 1
ATOM 1830 O O . THR A 1 229 ? 16.953 -35.938 0.477 1 94.25 229 THR A O 1
ATOM 1833 N N . TRP A 1 230 ? 16.141 -37.469 -0.991 1 91.75 230 TRP A N 1
ATOM 1834 C CA . TRP A 1 230 ? 14.828 -37.469 -0.371 1 91.75 230 TRP A CA 1
ATOM 1835 C C . TRP A 1 230 ? 14.484 -38.844 0.184 1 91.75 230 TRP A C 1
ATOM 1837 O O . TRP A 1 230 ? 14.398 -39.812 -0.567 1 91.75 230 TRP A O 1
ATOM 1847 N N . SER A 1 231 ? 14.391 -38.875 1.512 1 91.44 231 SER A N 1
ATOM 1848 C CA . SER A 1 231 ? 13.969 -40.094 2.193 1 91.44 231 SER A CA 1
ATOM 1849 C C . SER A 1 231 ? 12.617 -39.906 2.873 1 91.44 231 SER A C 1
ATOM 1851 O O . SER A 1 231 ? 12.359 -38.875 3.475 1 91.44 231 SER A O 1
ATOM 1853 N N . PHE A 1 232 ? 11.758 -40.938 2.65 1 87.69 232 PHE A N 1
ATOM 1854 C CA . PHE A 1 232 ? 10.43 -40.844 3.248 1 87.69 232 PHE A CA 1
ATOM 1855 C C . PHE A 1 232 ? 9.812 -42.219 3.436 1 87.69 232 PHE A C 1
ATOM 1857 O O . PHE A 1 232 ? 10.352 -43.219 2.949 1 87.69 232 PHE A O 1
ATOM 1864 N N . TYR A 1 233 ? 8.852 -42.219 4.238 1 87.69 233 TYR A N 1
ATOM 1865 C CA . TYR A 1 233 ? 8.008 -43.406 4.363 1 87.69 233 TYR A CA 1
ATOM 1866 C C . TYR A 1 233 ? 6.746 -43.281 3.525 1 87.69 233 TYR A C 1
ATOM 1868 O O . TYR A 1 233 ? 6.012 -42.312 3.658 1 87.69 233 TYR A O 1
ATOM 1876 N N . ASP A 1 234 ? 6.543 -44.25 2.627 1 83.38 234 ASP A N 1
ATOM 1877 C CA . ASP A 1 234 ? 5.371 -44.156 1.767 1 83.38 234 ASP A CA 1
ATOM 1878 C C . ASP A 1 234 ? 4.094 -44.469 2.543 1 83.38 234 ASP A C 1
ATOM 1880 O O . ASP A 1 234 ? 4.133 -44.656 3.762 1 83.38 234 ASP A O 1
ATOM 1884 N N . ASN A 1 235 ? 2.957 -44.344 1.861 1 78 235 ASN A N 1
ATOM 1885 C CA . ASN A 1 235 ? 1.67 -44.531 2.523 1 78 235 ASN A CA 1
ATOM 1886 C C . ASN A 1 235 ? 1.487 -45.969 3.018 1 78 235 ASN A C 1
ATOM 1888 O O . ASN A 1 235 ? 0.565 -46.25 3.785 1 78 235 ASN A O 1
ATOM 1892 N N . LYS A 1 236 ? 2.406 -46.875 2.674 1 82.94 236 LYS A N 1
ATOM 1893 C CA . LYS A 1 236 ? 2.408 -48.25 3.164 1 82.94 236 LYS A CA 1
ATOM 1894 C C . LYS A 1 236 ? 3.486 -48.469 4.223 1 82.94 236 LYS A C 1
ATOM 1896 O O . LYS A 1 236 ? 3.818 -49.594 4.566 1 82.94 236 LYS A O 1
ATOM 1901 N N . LYS A 1 237 ? 4.074 -47.344 4.594 1 85.94 237 LYS A N 1
ATOM 1902 C CA . LYS A 1 237 ? 5.07 -47.344 5.664 1 85.94 237 LYS A CA 1
ATOM 1903 C C . LYS A 1 237 ? 6.363 -48 5.227 1 85.94 237 LYS A C 1
ATOM 1905 O O . LYS A 1 237 ? 7.055 -48.625 6.043 1 85.94 237 LYS A O 1
ATOM 1910 N N . ARG A 1 238 ? 6.527 -48.062 3.996 1 90.12 238 ARG A N 1
ATOM 1911 C CA . ARG A 1 238 ? 7.793 -48.562 3.475 1 90.12 238 ARG A CA 1
ATOM 1912 C C . ARG A 1 238 ? 8.789 -47.438 3.275 1 90.12 238 ARG A C 1
ATOM 1914 O O . ARG A 1 238 ? 8.438 -46.375 2.742 1 90.12 238 ARG A O 1
ATOM 1921 N N . TYR A 1 239 ? 9.977 -47.75 3.721 1 92.06 239 TYR A N 1
ATOM 1922 C CA . TYR A 1 239 ? 11.039 -46.75 3.604 1 92.06 239 TYR A CA 1
ATOM 1923 C C . TYR A 1 239 ? 11.492 -46.594 2.158 1 92.06 239 TYR A C 1
ATOM 1925 O O . TYR A 1 239 ? 11.797 -47.594 1.494 1 92.06 239 TYR A O 1
ATOM 1933 N N . GLN A 1 240 ? 11.406 -45.469 1.593 1 88.12 240 GLN A N 1
ATOM 1934 C CA . GLN A 1 240 ? 11.883 -45.125 0.258 1 88.12 240 GLN A CA 1
ATOM 1935 C C . GLN A 1 240 ? 13 -44.094 0.324 1 88.12 240 GLN A C 1
ATOM 1937 O O . GLN A 1 240 ? 12.984 -43.188 1.182 1 88.12 240 GLN A O 1
ATOM 1942 N N . CYS A 1 241 ? 14.008 -44.219 -0.461 1 91.31 241 CYS A N 1
ATOM 1943 C CA . CYS A 1 241 ? 15.109 -43.281 -0.525 1 91.31 241 CYS A CA 1
ATOM 1944 C C . CYS A 1 241 ? 15.539 -43.031 -1.969 1 91.31 241 CYS A C 1
ATOM 1946 O O . CYS A 1 241 ? 15.906 -43.969 -2.68 1 91.31 241 CYS A O 1
ATOM 1948 N N . LEU A 1 242 ? 15.43 -41.844 -2.424 1 89.06 242 LEU A N 1
ATOM 1949 C CA . LEU A 1 242 ? 15.867 -41.406 -3.746 1 89.06 242 LEU A CA 1
ATOM 1950 C C . LEU A 1 242 ? 17.078 -40.5 -3.645 1 89.06 242 LEU A C 1
ATOM 1952 O O . LEU A 1 242 ? 17.016 -39.438 -3.016 1 89.06 242 LEU A O 1
ATOM 1956 N N . ASN A 1 243 ? 18.188 -40.844 -4.219 1 91.94 243 ASN A N 1
ATOM 1957 C CA . ASN A 1 243 ? 19.453 -40.125 -4.098 1 91.94 243 ASN A CA 1
ATOM 1958 C C . ASN A 1 243 ? 19.766 -39.344 -5.367 1 91.94 243 ASN A C 1
ATOM 1960 O O . ASN A 1 243 ? 19.188 -39.625 -6.422 1 91.94 243 ASN A O 1
ATOM 1964 N N . ASP A 1 244 ? 20.625 -38.375 -5.141 1 93.56 244 ASP A N 1
ATOM 1965 C CA . ASP A 1 244 ? 21.234 -37.625 -6.227 1 93.56 244 ASP A CA 1
ATOM 1966 C C . ASP A 1 244 ? 20.172 -37.031 -7.141 1 93.56 244 ASP A C 1
ATOM 1968 O O . ASP A 1 244 ? 20.234 -37.156 -8.359 1 93.56 244 ASP A O 1
ATOM 1972 N N . LEU A 1 245 ? 19.234 -36.406 -6.496 1 93.81 245 LEU A N 1
ATOM 1973 C CA . LEU A 1 245 ? 18.156 -35.75 -7.234 1 93.81 245 LEU A CA 1
ATOM 1974 C C . LEU A 1 245 ? 18.422 -34.281 -7.445 1 93.81 245 LEU A C 1
ATOM 1976 O O . LEU A 1 245 ? 18.984 -33.625 -6.57 1 93.81 245 LEU A O 1
ATOM 1980 N N . THR A 1 246 ? 18.141 -33.812 -8.633 1 95.38 246 THR A N 1
ATOM 1981 C CA . THR A 1 246 ? 18 -32.375 -8.844 1 95.38 246 THR A CA 1
ATOM 1982 C C . THR A 1 246 ? 16.531 -31.969 -8.867 1 95.38 246 THR A C 1
ATOM 1984 O O . THR A 1 246 ? 15.656 -32.812 -9.102 1 95.38 246 THR A O 1
ATOM 1987 N N . ALA A 1 247 ? 16.266 -30.688 -8.609 1 95.44 247 ALA A N 1
ATOM 1988 C CA . ALA A 1 247 ? 14.891 -30.219 -8.594 1 95.44 247 ALA A CA 1
ATOM 1989 C C . ALA A 1 247 ? 14.203 -30.484 -9.93 1 95.44 247 ALA A C 1
ATOM 1991 O O . ALA A 1 247 ? 13.031 -30.875 -9.969 1 95.44 247 ALA A O 1
ATOM 1992 N N . VAL A 1 248 ? 14.922 -30.25 -11.047 1 94.44 248 VAL A N 1
ATOM 1993 C CA . VAL A 1 248 ? 14.367 -30.438 -12.383 1 94.44 248 VAL A CA 1
ATOM 1994 C C . VAL A 1 248 ? 14.102 -31.922 -12.625 1 94.44 248 VAL A C 1
ATOM 1996 O O . VAL A 1 248 ? 13.031 -32.281 -13.133 1 94.44 248 VAL A O 1
ATOM 1999 N N . HIS A 1 249 ? 15.031 -32.781 -12.219 1 92.75 249 HIS A N 1
ATOM 2000 C CA . HIS A 1 249 ? 14.852 -34.219 -12.398 1 92.75 249 HIS A CA 1
ATOM 2001 C C . HIS A 1 249 ? 13.711 -34.75 -11.531 1 92.75 249 HIS A C 1
ATOM 2003 O O . HIS A 1 249 ? 12.969 -35.625 -11.945 1 92.75 249 HIS A O 1
ATOM 2009 N N . PHE A 1 250 ? 13.68 -34.25 -10.352 1 92.56 250 PHE A N 1
ATOM 2010 C CA . PHE A 1 250 ? 12.586 -34.656 -9.477 1 92.56 250 PHE A CA 1
ATOM 2011 C C . PHE A 1 250 ? 11.234 -34.312 -10.102 1 92.56 250 PHE A C 1
ATOM 2013 O O . PHE A 1 250 ? 10.32 -35.125 -10.102 1 92.56 250 PHE A O 1
ATOM 2020 N N . TYR A 1 251 ? 11.125 -33.094 -10.609 1 92.56 251 TYR A N 1
ATOM 2021 C CA . TYR A 1 251 ? 9.898 -32.656 -11.266 1 92.56 251 TYR A CA 1
ATOM 2022 C C . TYR A 1 251 ? 9.562 -33.562 -12.445 1 92.56 251 TYR A C 1
ATOM 2024 O O . TYR A 1 251 ? 8.422 -34.031 -12.578 1 92.56 251 TYR A O 1
ATOM 2032 N N . GLU A 1 252 ? 10.508 -33.875 -13.312 1 88.31 252 GLU A N 1
ATOM 2033 C CA . GLU A 1 252 ? 10.289 -34.719 -14.492 1 88.31 252 GLU A CA 1
ATOM 2034 C C . GLU A 1 252 ? 9.898 -36.125 -14.094 1 88.31 252 GLU A C 1
ATOM 2036 O O . GLU A 1 252 ? 8.992 -36.719 -14.695 1 88.31 252 GLU A O 1
ATOM 2041 N N . ALA A 1 253 ? 10.547 -36.625 -13.078 1 83 253 ALA A N 1
ATOM 2042 C CA . ALA A 1 253 ? 10.32 -38 -12.664 1 83 253 ALA A CA 1
ATOM 2043 C C . ALA A 1 253 ? 9 -38.156 -11.922 1 83 253 ALA A C 1
ATOM 2045 O O . ALA A 1 253 ? 8.281 -39.125 -12.109 1 83 253 ALA A O 1
ATOM 2046 N N . MET A 1 254 ? 8.75 -37.219 -11.156 1 79.44 254 MET A N 1
ATOM 2047 C CA . MET A 1 254 ? 7.609 -37.375 -10.25 1 79.44 254 MET A CA 1
ATOM 2048 C C . MET A 1 254 ? 6.359 -36.719 -10.828 1 79.44 254 MET A C 1
ATOM 2050 O O . MET A 1 254 ? 5.238 -37.125 -10.508 1 79.44 254 MET A O 1
ATOM 2054 N N . ILE A 1 255 ? 6.531 -35.656 -11.547 1 72.56 255 ILE A N 1
ATOM 2055 C CA . ILE A 1 255 ? 5.379 -34.875 -11.945 1 72.56 255 ILE A CA 1
ATOM 2056 C C . ILE A 1 255 ? 5.293 -34.812 -13.469 1 72.56 255 ILE A C 1
ATOM 2058 O O . ILE A 1 255 ? 4.25 -35.125 -14.047 1 72.56 255 ILE A O 1
ATOM 2062 N N . GLY A 1 256 ? 6.387 -34.469 -14.023 1 65.19 256 GLY A N 1
ATOM 2063 C CA . GLY A 1 256 ? 6.449 -34.156 -15.438 1 65.19 256 GLY A CA 1
ATOM 2064 C C . GLY A 1 256 ? 6.016 -35.312 -16.328 1 65.19 256 GLY A C 1
ATOM 2065 O O . GLY A 1 256 ? 5.449 -35.062 -17.406 1 65.19 256 GLY A O 1
ATOM 2066 N N . CYS A 1 257 ?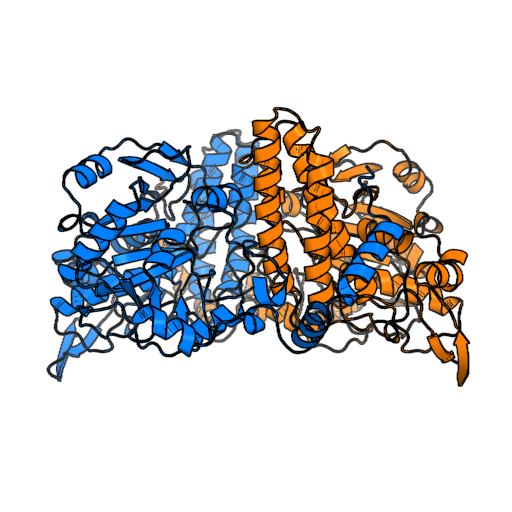 6.242 -36.344 -15.844 1 56.94 257 CYS A N 1
ATOM 2067 C CA . CYS A 1 257 ? 5.863 -37.5 -16.672 1 56.94 257 CYS A CA 1
ATOM 2068 C C . CYS A 1 257 ? 4.348 -37.656 -16.688 1 56.94 257 CYS A C 1
ATOM 2070 O O . CYS A 1 257 ? 3.803 -38.25 -17.625 1 56.94 257 CYS A O 1
ATOM 2072 N N . LYS A 1 258 ? 3.797 -36.906 -15.875 1 65.88 258 LYS A N 1
ATOM 2073 C CA . LYS A 1 258 ? 2.371 -37.188 -15.758 1 65.88 258 LYS A CA 1
ATOM 2074 C C . LYS A 1 258 ? 1.544 -35.906 -15.758 1 65.88 258 LYS A C 1
ATOM 2076 O O . LYS A 1 258 ? 0.371 -35.938 -16.141 1 65.88 258 LYS A O 1
ATOM 2081 N N . VAL A 1 259 ? 2.207 -34.906 -15.367 1 78.62 259 VAL A N 1
ATOM 2082 C CA . VAL A 1 259 ? 1.481 -33.625 -15.32 1 78.62 259 VAL A CA 1
ATOM 2083 C C . VAL A 1 259 ? 2.098 -32.656 -16.312 1 78.62 259 VAL A C 1
ATOM 2085 O O . VAL A 1 259 ? 3.197 -32.156 -16.078 1 78.62 259 VAL A O 1
ATOM 2088 N N . ASN A 1 260 ? 1.442 -32.531 -17.422 1 85.69 260 ASN A N 1
ATOM 2089 C CA . ASN A 1 260 ? 1.838 -31.5 -18.391 1 85.69 260 ASN A CA 1
ATOM 2090 C C . ASN A 1 260 ? 1.233 -30.141 -18.062 1 85.69 260 ASN A C 1
ATOM 2092 O O . ASN A 1 260 ? 0.037 -29.922 -18.25 1 85.69 260 ASN A O 1
ATOM 2096 N N . LEU A 1 261 ? 2.088 -29.219 -17.562 1 91 261 LEU A N 1
ATOM 2097 C CA . LEU A 1 261 ? 1.606 -27.906 -17.141 1 91 261 LEU A CA 1
ATOM 2098 C C . LEU A 1 261 ? 1.076 -27.125 -18.344 1 91 261 LEU A C 1
ATOM 2100 O O . LEU A 1 261 ? 0.231 -26.234 -18.172 1 91 261 LEU A O 1
ATOM 2104 N N . ASP A 1 262 ? 1.483 -27.438 -19.547 1 89.12 262 ASP A N 1
ATOM 2105 C CA . ASP A 1 262 ? 1.025 -26.75 -20.75 1 89.12 262 ASP A CA 1
ATOM 2106 C C . ASP A 1 262 ? -0.396 -27.172 -21.109 1 89.12 262 ASP A C 1
ATOM 2108 O O . ASP A 1 262 ? -1.046 -26.547 -21.938 1 89.12 262 ASP A O 1
ATOM 2112 N N . ALA A 1 263 ? -0.844 -28.219 -20.516 1 91.88 263 ALA A N 1
ATOM 2113 C CA . ALA A 1 263 ? -2.195 -28.719 -20.781 1 91.88 263 ALA A CA 1
ATOM 2114 C C . ALA A 1 263 ? -3.229 -27.938 -19.969 1 91.88 263 ALA A C 1
ATOM 2116 O O . ALA A 1 263 ? -4.434 -28.125 -20.141 1 91.88 263 ALA A O 1
ATOM 2117 N N . PHE A 1 264 ? -2.762 -27.094 -19.156 1 95.44 264 PHE A N 1
ATOM 2118 C CA . PHE A 1 264 ? -3.688 -26.266 -18.406 1 95.44 264 PHE A CA 1
ATOM 2119 C C . PHE A 1 264 ? -3.967 -24.953 -19.125 1 95.44 264 PHE A C 1
ATOM 2121 O O . PHE A 1 264 ? -3.061 -24.359 -19.719 1 95.44 264 PHE A O 1
ATOM 2128 N N . VAL A 1 265 ? -5.23 -24.594 -19.141 1 97 265 VAL A N 1
ATOM 2129 C CA . VAL A 1 265 ? -5.676 -23.406 -19.859 1 97 265 VAL A CA 1
ATOM 2130 C C . VAL A 1 265 ? -6.137 -22.344 -18.844 1 97 265 VAL A C 1
ATOM 2132 O O . VAL A 1 265 ? -6.824 -22.672 -17.875 1 97 265 VAL A O 1
ATOM 2135 N N . CYS A 1 266 ? -5.676 -21.125 -19.078 1 97.88 266 CYS A N 1
ATOM 2136 C CA . CYS A 1 266 ? -6.09 -20 -18.25 1 97.88 266 CYS A CA 1
ATOM 2137 C C . CYS A 1 266 ? -7.289 -19.281 -18.859 1 97.88 266 CYS A C 1
ATOM 2139 O O . CYS A 1 266 ? -7.211 -18.766 -19.984 1 97.88 266 CYS A O 1
ATOM 2141 N N . LEU A 1 267 ? -8.391 -19.281 -18.156 1 98.69 267 LEU A N 1
ATOM 2142 C CA . LEU A 1 267 ? -9.617 -18.609 -18.578 1 98.69 267 LEU A CA 1
ATOM 2143 C C . LEU A 1 267 ? -9.961 -17.469 -17.641 1 98.69 267 LEU A C 1
ATOM 2145 O O . LEU A 1 267 ? -9.914 -17.625 -16.422 1 98.69 267 LEU A O 1
ATOM 2149 N N . GLY A 1 268 ? -10.219 -16.281 -18.234 1 98.19 268 GLY A N 1
ATOM 2150 C CA . GLY A 1 268 ? -10.617 -15.125 -17.438 1 98.19 268 GLY A CA 1
ATOM 2151 C C . GLY A 1 268 ? -12.07 -14.734 -17.641 1 98.19 268 GLY A C 1
ATOM 2152 O O . GLY A 1 268 ? -12.703 -15.148 -18.609 1 98.19 268 GLY A O 1
ATOM 2153 N N . HIS A 1 269 ? -12.633 -14.031 -16.672 1 98.5 269 HIS A N 1
ATOM 2154 C CA . HIS A 1 269 ? -13.938 -13.391 -16.812 1 98.5 269 HIS A CA 1
ATOM 2155 C C . HIS A 1 269 ? -13.836 -11.883 -16.578 1 98.5 269 HIS A C 1
ATOM 2157 O O . HIS A 1 269 ? -13.805 -11.422 -15.438 1 98.5 269 HIS A O 1
ATOM 2163 N N . ASP A 1 270 ? -13.758 -11.203 -17.594 1 97.94 270 ASP A N 1
ATOM 2164 C CA . ASP A 1 270 ? -13.773 -9.75 -17.656 1 97.94 270 ASP A CA 1
ATOM 2165 C C . ASP A 1 270 ? -15 -9.234 -18.406 1 97.94 270 ASP A C 1
ATOM 2167 O O . ASP A 1 270 ? -15.016 -9.188 -19.641 1 97.94 270 ASP A O 1
ATOM 2171 N N . PRO A 1 271 ? -16.016 -8.828 -17.625 1 97.94 271 PRO A N 1
ATOM 2172 C CA . PRO A 1 271 ? -17.297 -8.461 -18.25 1 97.94 271 PRO A CA 1
ATOM 2173 C C . PRO A 1 271 ? -17.297 -7.016 -18.75 1 97.94 271 PRO A C 1
ATOM 2175 O O . PRO A 1 271 ? -18.344 -6.516 -19.188 1 97.94 271 PRO A O 1
ATOM 2178 N N . ARG A 1 272 ? -16.234 -6.324 -18.828 1 96.38 272 ARG A N 1
ATOM 2179 C CA . ARG A 1 272 ? -16.203 -4.938 -19.281 1 96.38 272 ARG A CA 1
ATOM 2180 C C . ARG A 1 272 ? -16.484 -4.844 -20.766 1 96.38 272 ARG A C 1
ATOM 2182 O O . ARG A 1 272 ? -16.172 -5.762 -21.531 1 96.38 272 ARG A O 1
ATOM 2189 N N . ILE A 1 273 ? -16.969 -3.707 -21.078 1 92.25 273 ILE A N 1
ATOM 2190 C CA . ILE A 1 273 ? -17.359 -3.494 -22.469 1 92.25 273 ILE A CA 1
ATOM 2191 C C . ILE A 1 273 ? -16.125 -3.59 -23.375 1 92.25 273 ILE A C 1
ATOM 2193 O O . ILE A 1 273 ? -16.203 -4.078 -24.5 1 92.25 273 ILE A O 1
ATOM 2197 N N . SER A 1 274 ? -15.016 -3.238 -22.891 1 92.75 274 SER A N 1
ATOM 2198 C CA . SER A 1 274 ? -13.773 -3.229 -23.656 1 92.75 274 SER A CA 1
ATOM 2199 C C . SER A 1 274 ? -13.219 -4.641 -23.812 1 92.75 274 SER A C 1
ATOM 2201 O O . SER A 1 274 ? -12.312 -4.863 -24.625 1 92.75 274 SER A O 1
ATOM 2203 N N . SER A 1 275 ? -13.766 -5.637 -23.109 1 95.94 275 SER A N 1
ATOM 2204 C CA . SER A 1 275 ? -13.242 -7 -23.109 1 95.94 275 SER A CA 1
ATOM 2205 C C . SER A 1 275 ? -14.25 -7.98 -23.703 1 95.94 275 SER A C 1
ATOM 2207 O O . SER A 1 275 ? -15.102 -8.516 -22.984 1 95.94 275 SER A O 1
ATOM 2209 N N . SER A 1 276 ? -14 -8.344 -24.953 1 96.75 276 SER A N 1
ATOM 2210 C CA . SER A 1 276 ? -14.922 -9.25 -25.625 1 96.75 276 SER A CA 1
ATOM 2211 C C . SER A 1 276 ? -14.703 -10.695 -25.172 1 96.75 276 SER A C 1
ATOM 2213 O O . SER A 1 276 ? -13.562 -11.125 -24.984 1 96.75 276 SER A O 1
ATOM 2215 N N . TYR A 1 277 ? -15.812 -11.422 -25.109 1 97.06 277 TYR A N 1
ATOM 2216 C CA . TYR A 1 277 ? -15.711 -12.844 -24.812 1 97.06 277 TYR A CA 1
ATOM 2217 C C . TYR A 1 277 ? -15.094 -13.609 -25.969 1 97.06 277 TYR A C 1
ATOM 2219 O O . TYR A 1 277 ? -15.188 -13.172 -27.125 1 97.06 277 TYR A O 1
ATOM 2227 N N . HIS A 1 278 ? -14.398 -14.688 -25.672 1 96.81 278 HIS A N 1
ATOM 2228 C CA . HIS A 1 278 ? -13.766 -15.594 -26.625 1 96.81 278 HIS A CA 1
ATOM 2229 C C . HIS A 1 278 ? -12.492 -14.977 -27.203 1 96.81 278 HIS A C 1
ATOM 2231 O O . HIS A 1 278 ? -11.875 -15.562 -28.094 1 96.81 278 HIS A O 1
ATOM 2237 N N . SER A 1 279 ? -12.133 -13.859 -26.766 1 97.69 279 SER A N 1
ATOM 2238 C CA . SER A 1 279 ? -10.898 -13.219 -27.188 1 97.69 279 SER A CA 1
ATOM 2239 C C . SER A 1 279 ? -9.766 -13.477 -26.203 1 97.69 279 SER A C 1
ATOM 2241 O O . SER A 1 279 ? -10.008 -13.727 -25.016 1 97.69 279 SER A O 1
ATOM 2243 N N . ASN A 1 280 ? -8.562 -13.453 -26.766 1 98.31 280 ASN A N 1
ATOM 2244 C CA . ASN A 1 280 ? -7.359 -13.656 -25.969 1 98.31 280 ASN A CA 1
ATOM 2245 C C . ASN A 1 280 ? -6.734 -12.328 -25.547 1 98.31 280 ASN A C 1
ATOM 2247 O O . ASN A 1 280 ? -6.664 -11.391 -26.344 1 98.31 280 ASN A O 1
ATOM 2251 N N . TYR A 1 281 ? -6.34 -12.273 -24.312 1 98.19 281 TYR A N 1
ATOM 2252 C CA . TYR A 1 281 ? -5.73 -11.07 -23.75 1 98.19 281 TYR A CA 1
ATOM 2253 C C . TYR A 1 281 ? -4.359 -11.375 -23.156 1 98.19 281 TYR A C 1
ATOM 2255 O O . TYR A 1 281 ? -4.113 -12.484 -22.688 1 98.19 281 TYR A O 1
ATOM 2263 N N . GLN A 1 282 ? -3.475 -10.438 -23.234 1 97.31 282 GLN A N 1
ATOM 2264 C CA . GLN A 1 282 ? -2.143 -10.5 -22.641 1 97.31 282 GLN A CA 1
ATOM 2265 C C . GLN A 1 282 ? -1.823 -9.219 -21.875 1 97.31 282 GLN A C 1
ATOM 2267 O O . GLN A 1 282 ? -2.109 -8.117 -22.359 1 97.31 282 GLN A O 1
ATOM 2272 N N . VAL A 1 283 ? -1.247 -9.359 -20.703 1 95.12 283 VAL A N 1
ATOM 2273 C CA . VAL A 1 283 ? -0.87 -8.195 -19.906 1 95.12 283 VAL A CA 1
ATOM 2274 C C . VAL A 1 283 ? 0.588 -7.832 -20.188 1 95.12 283 VAL A C 1
ATOM 2276 O O . VAL A 1 283 ? 1.467 -8.695 -20.141 1 95.12 283 VAL A O 1
ATOM 2279 N N . THR A 1 284 ? 0.814 -6.574 -20.422 1 92.19 284 THR A N 1
ATOM 2280 C CA . THR A 1 284 ? 2.158 -6.098 -20.734 1 92.19 284 THR A CA 1
ATOM 2281 C C . THR A 1 284 ? 3.064 -6.195 -19.5 1 92.19 284 THR A C 1
ATOM 2283 O O . THR A 1 284 ? 2.627 -5.945 -18.375 1 92.19 284 THR A O 1
ATOM 2286 N N . ASN A 1 285 ? 4.371 -6.602 -19.766 1 89.69 285 ASN A N 1
ATOM 2287 C CA . ASN A 1 285 ? 5.398 -6.676 -18.734 1 89.69 285 ASN A CA 1
ATOM 2288 C C . ASN A 1 285 ? 4.922 -7.477 -17.531 1 89.69 285 ASN A C 1
ATOM 2290 O O . ASN A 1 285 ? 5.109 -7.055 -16.391 1 89.69 285 ASN A O 1
ATOM 2294 N N . SER A 1 286 ? 4.293 -8.586 -17.812 1 91.5 286 SER A N 1
ATOM 2295 C CA . SER A 1 286 ? 3.67 -9.344 -16.734 1 91.5 286 SER A CA 1
ATOM 2296 C C . SER A 1 286 ? 4.418 -10.648 -16.469 1 91.5 286 SER A C 1
ATOM 2298 O O . SER A 1 286 ? 3.941 -11.508 -15.727 1 91.5 286 SER A O 1
ATOM 2300 N N . SER A 1 287 ? 5.551 -10.789 -17.094 1 92.06 287 SER A N 1
ATOM 2301 C CA . SER A 1 287 ? 6.359 -11.961 -16.766 1 92.06 287 SER A CA 1
ATOM 2302 C C . SER A 1 287 ? 7.246 -11.695 -15.547 1 92.06 287 SER A C 1
ATOM 2304 O O . SER A 1 287 ? 7.352 -10.562 -15.086 1 92.06 287 SER A O 1
ATOM 2306 N N . ASN A 1 288 ? 7.777 -12.797 -14.977 1 93.81 288 ASN A N 1
ATOM 2307 C CA . ASN A 1 288 ? 8.703 -12.648 -13.859 1 93.81 288 ASN A CA 1
ATOM 2308 C C . ASN A 1 288 ? 10.133 -13.008 -14.266 1 93.81 288 ASN A C 1
ATOM 2310 O O . ASN A 1 288 ? 11.055 -12.914 -13.453 1 93.81 288 ASN A O 1
ATOM 2314 N N . MET A 1 289 ? 10.344 -13.398 -15.477 1 96.56 289 MET A N 1
ATOM 2315 C CA . MET A 1 289 ? 11.688 -13.773 -15.906 1 96.56 289 MET A CA 1
ATOM 2316 C C . MET A 1 289 ? 11.867 -13.539 -17.406 1 96.56 289 MET A C 1
ATOM 2318 O O . MET A 1 289 ? 10.906 -13.625 -18.172 1 96.56 289 MET A O 1
ATOM 2322 N N . MET A 1 290 ? 13.086 -13.234 -17.781 1 95.62 290 MET A N 1
ATOM 2323 C CA . MET A 1 290 ? 13.398 -13.148 -19.203 1 95.62 290 MET A CA 1
ATOM 2324 C C . MET A 1 290 ? 13.234 -14.508 -19.875 1 95.62 290 MET A C 1
ATOM 2326 O O . MET A 1 290 ? 13.656 -15.531 -19.344 1 95.62 290 MET A O 1
ATOM 2330 N N . GLY A 1 291 ? 12.578 -14.5 -20.984 1 94.12 291 GLY A N 1
ATOM 2331 C CA . GLY A 1 291 ? 12.312 -15.742 -21.688 1 94.12 291 GLY A CA 1
ATOM 2332 C C . GLY A 1 291 ? 11.031 -16.422 -21.219 1 94.12 291 GLY A C 1
ATOM 2333 O O . GLY A 1 291 ? 10.562 -17.375 -21.859 1 94.12 291 GLY A O 1
ATOM 2334 N N . GLY A 1 292 ? 10.508 -15.992 -20.078 1 95.75 292 GLY A N 1
ATOM 2335 C CA . GLY A 1 292 ? 9.242 -16.531 -19.594 1 95.75 292 GLY A CA 1
ATOM 2336 C C . GLY A 1 292 ? 8.039 -15.977 -20.312 1 95.75 292 GLY A C 1
ATOM 2337 O O . GLY A 1 292 ? 8.055 -14.836 -20.781 1 95.75 292 GLY A O 1
ATOM 2338 N N . LYS A 1 293 ? 6.961 -16.781 -20.406 1 95.31 293 LYS A N 1
ATOM 2339 C CA . LYS A 1 293 ? 5.719 -16.344 -21.031 1 95.31 293 LYS A CA 1
ATOM 2340 C C . LYS A 1 293 ? 5.004 -15.312 -20.156 1 95.31 293 LYS A C 1
ATOM 2342 O O . LYS A 1 293 ? 5.059 -15.391 -18.938 1 95.31 293 LYS A O 1
ATOM 2347 N N . PRO A 1 294 ? 4.383 -14.297 -20.812 1 95.94 294 PRO A N 1
ATOM 2348 C CA . PRO A 1 294 ? 3.584 -13.336 -20.047 1 95.94 294 PRO A CA 1
ATOM 2349 C C . PRO A 1 294 ? 2.232 -13.898 -19.609 1 95.94 294 PRO A C 1
ATOM 2351 O O . PRO A 1 294 ? 1.854 -14.992 -20.031 1 95.94 294 PRO A O 1
ATOM 2354 N N . HIS A 1 295 ? 1.589 -13.172 -18.703 1 96.38 295 HIS A N 1
ATOM 2355 C CA . HIS A 1 295 ? 0.241 -13.523 -18.281 1 96.38 295 HIS A CA 1
ATOM 2356 C C . HIS A 1 295 ? -0.754 -13.391 -19.422 1 96.38 295 HIS A C 1
ATOM 2358 O O . HIS A 1 295 ? -0.892 -12.312 -20.016 1 96.38 295 HIS A O 1
ATOM 2364 N N . ARG A 1 296 ? -1.399 -14.508 -19.781 1 96.88 296 ARG A N 1
ATOM 2365 C CA . ARG A 1 296 ? -2.385 -14.586 -20.844 1 96.88 296 ARG A CA 1
ATOM 2366 C C . ARG A 1 296 ? -3.643 -15.312 -20.391 1 96.88 296 ARG A C 1
ATOM 2368 O O . ARG A 1 296 ? -3.568 -16.219 -19.562 1 96.88 296 ARG A O 1
ATOM 2375 N N . TYR A 1 297 ? -4.77 -14.844 -20.922 1 97.88 297 TYR A N 1
ATOM 2376 C CA . TYR A 1 297 ? -6.012 -15.562 -20.641 1 97.88 297 TYR A CA 1
ATOM 2377 C C . TYR A 1 297 ? -7.008 -15.383 -21.781 1 97.88 297 TYR A C 1
ATOM 2379 O O . TYR A 1 297 ? -6.918 -14.43 -22.547 1 97.88 297 TYR A O 1
ATOM 2387 N N . ASN A 1 298 ? -7.836 -16.406 -21.969 1 98.62 298 ASN A N 1
ATOM 2388 C CA . ASN A 1 298 ? -9.008 -16.281 -22.828 1 98.62 298 ASN A CA 1
ATOM 2389 C C . ASN A 1 298 ? -10.242 -15.859 -22.047 1 98.62 298 ASN A C 1
ATOM 2391 O O . ASN A 1 298 ? -10.562 -16.453 -21.016 1 98.62 298 ASN A O 1
ATOM 2395 N N . ASN A 1 299 ? -10.898 -14.781 -22.516 1 98.62 299 ASN A N 1
ATOM 2396 C CA . ASN A 1 299 ? -12.047 -14.234 -21.797 1 98.62 299 ASN A CA 1
ATOM 2397 C C . ASN A 1 299 ? -13.328 -15 -22.125 1 98.62 299 ASN A C 1
ATOM 2399 O O . ASN A 1 299 ? -13.664 -15.18 -23.297 1 98.62 299 ASN A O 1
ATOM 2403 N N . GLN A 1 300 ? -13.992 -15.492 -21.109 1 98.62 300 GLN A N 1
ATOM 2404 C CA . GLN A 1 300 ? -15.234 -16.234 -21.266 1 98.62 300 GLN A CA 1
ATOM 2405 C C . GLN A 1 300 ? -16.312 -15.734 -20.312 1 98.62 300 GLN A C 1
ATOM 2407 O O . GLN A 1 300 ? -16.016 -15.047 -19.344 1 98.62 300 GLN A O 1
ATOM 2412 N N . SER A 1 301 ? -17.609 -16.062 -20.688 1 98.06 301 SER A N 1
ATOM 2413 C CA . SER A 1 301 ? -18.703 -15.695 -19.797 1 98.06 301 SER A CA 1
ATOM 2414 C C . SER A 1 301 ? -18.656 -16.484 -18.5 1 98.06 301 SER A C 1
ATOM 2416 O O . SER A 1 301 ? -18.047 -17.562 -18.438 1 98.06 301 SER A O 1
ATOM 2418 N N . MET A 1 302 ? -19.312 -15.961 -17.5 1 97.69 302 MET A N 1
ATOM 2419 C CA . MET A 1 302 ? -19.281 -16.609 -16.203 1 97.69 302 MET A CA 1
ATOM 2420 C C . MET A 1 302 ? -20 -17.953 -16.25 1 97.69 302 MET A C 1
ATOM 2422 O O . MET A 1 302 ? -19.609 -18.891 -15.555 1 97.69 302 MET A O 1
ATOM 2426 N N . ASP A 1 303 ? -21.031 -18.047 -17.016 1 97.19 303 ASP A N 1
ATOM 2427 C CA . ASP A 1 303 ? -21.75 -19.297 -17.141 1 97.19 303 ASP A CA 1
ATOM 2428 C C . ASP A 1 303 ? -20.828 -20.406 -17.672 1 97.19 303 ASP A C 1
ATOM 2430 O O . ASP A 1 303 ? -20.844 -21.531 -17.156 1 97.19 303 ASP A O 1
ATOM 2434 N N . VAL A 1 304 ? -20.094 -20.078 -18.656 1 97.94 304 VAL A N 1
ATOM 2435 C CA . VAL A 1 304 ? -19.156 -21.031 -19.234 1 97.94 304 VAL A CA 1
ATOM 2436 C C . VAL A 1 304 ? -18.094 -21.422 -18.203 1 97.94 304 VAL A C 1
ATOM 2438 O O . VAL A 1 304 ? -17.797 -22.594 -18.016 1 97.94 304 VAL A O 1
ATOM 2441 N N . ILE A 1 305 ? -17.578 -20.469 -17.5 1 98.12 305 ILE A N 1
ATOM 2442 C CA . ILE A 1 305 ? -16.531 -20.688 -16.5 1 98.12 305 ILE A CA 1
ATOM 2443 C C . ILE A 1 305 ? -17.078 -21.594 -15.398 1 98.12 305 ILE A C 1
ATOM 2445 O O . ILE A 1 305 ? -16.406 -22.547 -15 1 98.12 305 ILE A O 1
ATOM 2449 N N . MET A 1 306 ? -18.312 -21.312 -14.961 1 97.56 306 MET A N 1
ATOM 2450 C CA . MET A 1 306 ? -18.922 -22.094 -13.898 1 97.56 306 MET A CA 1
ATOM 2451 C C . MET A 1 306 ? -19.094 -23.562 -14.32 1 97.56 306 MET A C 1
ATOM 2453 O O . MET A 1 306 ? -18.797 -24.469 -13.547 1 97.56 306 MET A O 1
ATOM 2457 N N . GLN A 1 307 ? -19.5 -23.75 -15.477 1 96.88 307 GLN A N 1
ATOM 2458 C CA . GLN A 1 307 ? -19.688 -25.094 -15.984 1 96.88 307 GLN A CA 1
ATOM 2459 C C . GLN A 1 307 ? -18.359 -25.844 -16.078 1 96.88 307 GLN A C 1
ATOM 2461 O O . GLN A 1 307 ? -18.281 -27.016 -15.719 1 96.88 307 GLN A O 1
ATOM 2466 N N . ILE A 1 308 ? -17.391 -25.188 -16.547 1 98.12 308 ILE A N 1
ATOM 2467 C CA . ILE A 1 308 ? -16.078 -25.797 -16.703 1 98.12 308 ILE A CA 1
ATOM 2468 C C . ILE A 1 308 ? -15.531 -26.188 -15.328 1 98.12 308 ILE A C 1
ATOM 2470 O O . ILE A 1 308 ? -14.93 -27.25 -15.172 1 98.12 308 ILE A O 1
ATOM 2474 N N . MET A 1 309 ? -15.734 -25.328 -14.328 1 97.69 309 MET A N 1
ATOM 2475 C CA . MET A 1 309 ? -15.281 -25.641 -12.977 1 97.69 309 MET A CA 1
ATOM 2476 C C . MET A 1 309 ? -15.961 -26.891 -12.445 1 97.69 309 MET A C 1
ATOM 2478 O O . MET A 1 309 ? -15.305 -27.766 -11.883 1 97.69 309 MET A O 1
ATOM 2482 N N . VAL A 1 310 ? -17.266 -26.969 -12.672 1 96.62 310 VAL A N 1
ATOM 2483 C CA . VAL A 1 310 ? -18.016 -28.141 -12.227 1 96.62 310 VAL A CA 1
ATOM 2484 C C . VAL A 1 310 ? -17.516 -29.391 -12.938 1 96.62 310 VAL A C 1
ATOM 2486 O O . VAL A 1 310 ? -17.266 -30.422 -12.305 1 96.62 310 VAL A O 1
ATOM 2489 N N . ASN A 1 311 ? -17.297 -29.281 -14.25 1 96.56 311 ASN A N 1
ATOM 2490 C CA . ASN A 1 311 ? -16.797 -30.406 -15.031 1 96.56 311 ASN A CA 1
ATOM 2491 C C . ASN A 1 311 ? -15.445 -30.891 -14.523 1 96.56 311 ASN A C 1
ATOM 2493 O O . ASN A 1 311 ? -15.211 -32.094 -14.422 1 96.56 311 ASN A O 1
ATOM 2497 N N . SER A 1 312 ? -14.617 -29.969 -14.242 1 96.38 312 SER A N 1
ATOM 2498 C CA . SER A 1 312 ? -13.281 -30.312 -13.773 1 96.38 312 SER A CA 1
ATOM 2499 C C . SER A 1 312 ? -13.336 -31.047 -12.438 1 96.38 312 SER A C 1
ATOM 2501 O O . SER A 1 312 ? -12.711 -32.094 -12.273 1 96.38 312 SER A O 1
ATOM 2503 N N . LEU A 1 313 ? -14.086 -30.469 -11.531 1 94.62 313 LEU A N 1
ATOM 2504 C CA . LEU A 1 313 ? -14.195 -31.078 -10.203 1 94.62 313 LEU A CA 1
ATOM 2505 C C . LEU A 1 313 ? -14.875 -32.438 -10.297 1 94.62 313 LEU A C 1
ATOM 2507 O O . LEU A 1 313 ? -14.461 -33.406 -9.625 1 94.62 313 LEU A O 1
ATOM 2511 N N . GLU A 1 314 ? -15.867 -32.594 -11.125 1 92.81 314 GLU A N 1
ATOM 2512 C CA . GLU A 1 314 ? -16.5 -33.906 -11.375 1 92.81 314 GLU A CA 1
ATOM 2513 C C . GLU A 1 314 ? -15.508 -34.875 -11.984 1 92.81 314 GLU A C 1
ATOM 2515 O O . GLU A 1 314 ? -15.594 -36.094 -11.742 1 92.81 314 GLU A O 1
ATOM 2520 N N . GLY A 1 315 ? -14.664 -34.375 -12.766 1 92.56 315 GLY A N 1
ATOM 2521 C CA . GLY A 1 315 ? -13.648 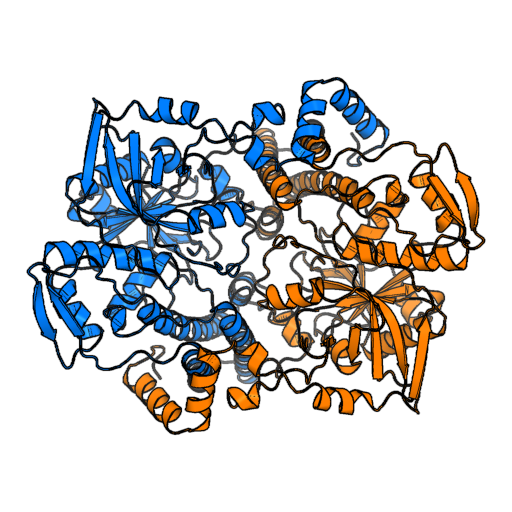-35.188 -13.414 1 92.56 315 GLY A CA 1
ATOM 2522 C C . GLY A 1 315 ? -12.453 -35.438 -12.523 1 92.56 315 GLY A C 1
ATOM 2523 O O . GLY A 1 315 ? -11.422 -35.938 -12.992 1 92.56 315 GLY A O 1
ATOM 2524 N N . ASP A 1 316 ? -12.539 -35.031 -11.273 1 90.94 316 ASP A N 1
ATOM 2525 C CA . ASP A 1 316 ? -11.539 -35.312 -10.25 1 90.94 316 ASP A CA 1
ATOM 2526 C C . ASP A 1 316 ? -10.281 -34.5 -10.453 1 90.94 316 ASP A C 1
ATOM 2528 O O . ASP A 1 316 ? -9.164 -35 -10.32 1 90.94 316 ASP A O 1
ATOM 2532 N N . LYS A 1 317 ? -10.477 -33.281 -10.852 1 91.69 317 LYS A N 1
ATOM 2533 C CA . LYS A 1 317 ? -9.367 -32.344 -10.984 1 91.69 317 LYS A CA 1
ATOM 2534 C C . LYS A 1 317 ? -9.68 -31.031 -10.281 1 91.69 317 LYS A C 1
ATOM 2536 O O . LYS A 1 317 ? -10.742 -30.438 -10.484 1 91.69 317 LYS A O 1
ATOM 2541 N N . HIS A 1 318 ? -8.734 -30.656 -9.508 1 91.75 318 HIS A N 1
ATOM 2542 C CA . HIS A 1 318 ? -8.883 -29.375 -8.812 1 91.75 318 HIS A CA 1
ATOM 2543 C C . HIS A 1 318 ? -8.82 -28.203 -9.781 1 91.75 318 HIS A C 1
ATOM 2545 O O . HIS A 1 318 ? -8.32 -28.344 -10.906 1 91.75 318 HIS A O 1
ATOM 2551 N N . VAL A 1 319 ? -9.344 -27.094 -9.305 1 95.5 319 VAL A N 1
ATOM 2552 C CA . VAL A 1 319 ? -9.359 -25.875 -10.117 1 95.5 319 VAL A CA 1
ATOM 2553 C C . VAL A 1 319 ? -8.57 -24.781 -9.414 1 95.5 319 VAL A C 1
ATOM 2555 O O . VAL A 1 319 ? -8.852 -24.438 -8.258 1 95.5 319 VAL A O 1
ATOM 2558 N N . TRP A 1 320 ? -7.512 -24.297 -10.102 1 96.31 320 TRP A N 1
ATOM 2559 C CA . TRP A 1 320 ? -6.82 -23.094 -9.641 1 96.31 320 TRP A CA 1
ATOM 2560 C C . TRP A 1 320 ? -7.617 -21.844 -9.977 1 96.31 320 TRP A C 1
ATOM 2562 O O . TRP A 1 320 ? -8.062 -21.656 -11.109 1 96.31 320 TRP A O 1
ATOM 2572 N N . MET A 1 321 ? -7.836 -20.891 -8.977 1 96.75 321 MET A N 1
ATOM 2573 C CA . MET A 1 321 ? -8.695 -19.734 -9.195 1 96.75 321 MET A CA 1
ATOM 2574 C C . MET A 1 321 ? -8.07 -18.469 -8.609 1 96.75 321 MET A C 1
ATOM 2576 O O . MET A 1 321 ? -7.516 -18.516 -7.508 1 96.75 321 MET A O 1
ATOM 2580 N N . ALA A 1 322 ? -8.07 -17.391 -9.383 1 96.5 322 ALA A N 1
ATOM 2581 C CA . ALA A 1 322 ? -7.727 -16.062 -8.875 1 96.5 322 ALA A CA 1
ATOM 2582 C C . ALA A 1 322 ? -8.984 -15.25 -8.602 1 96.5 322 ALA A C 1
ATOM 2584 O O . ALA A 1 322 ? -9.867 -15.141 -9.453 1 96.5 322 ALA A O 1
ATOM 2585 N N . CYS A 1 323 ? -9.078 -14.68 -7.438 1 95.06 323 CYS A N 1
ATOM 2586 C CA . CYS A 1 323 ? -10.281 -13.969 -7.035 1 95.06 323 CYS A CA 1
ATOM 2587 C C . CYS A 1 323 ? -9.945 -12.789 -6.125 1 95.06 323 CYS A C 1
ATOM 2589 O O . CYS A 1 323 ? -8.773 -12.523 -5.855 1 95.06 323 CYS A O 1
ATOM 2591 N N . ASP A 1 324 ? -10.93 -12 -5.816 1 92.31 324 ASP A N 1
ATOM 2592 C CA . ASP A 1 324 ? -10.836 -10.953 -4.801 1 92.31 324 ASP A CA 1
ATOM 2593 C C . ASP A 1 324 ? -11.352 -11.453 -3.451 1 92.31 324 ASP A C 1
ATOM 2595 O O . ASP A 1 324 ? -12.523 -11.266 -3.119 1 92.31 324 ASP A O 1
ATOM 2599 N N . ILE A 1 325 ? -10.469 -11.938 -2.672 1 86.06 325 ILE A N 1
ATOM 2600 C CA . ILE A 1 325 ? -10.852 -12.656 -1.462 1 86.06 325 ILE A CA 1
ATOM 2601 C C . ILE A 1 325 ? -11.172 -11.656 -0.353 1 86.06 325 ILE A C 1
ATOM 2603 O O . ILE A 1 325 ? -11.633 -12.047 0.726 1 86.06 325 ILE A O 1
ATOM 2607 N N . ARG A 1 326 ? -11.023 -10.438 -0.566 1 78.62 326 ARG A N 1
ATOM 2608 C CA . ARG A 1 326 ? -11.211 -9.43 0.469 1 78.62 326 ARG A CA 1
ATOM 2609 C C . ARG A 1 326 ? -12.68 -9.023 0.576 1 78.62 326 ARG A C 1
ATOM 2611 O O . ARG A 1 326 ? -13.047 -8.25 1.462 1 78.62 326 ARG A O 1
ATOM 2618 N N . ARG A 1 327 ? -13.438 -9.664 -0.151 1 82.94 327 ARG A N 1
ATOM 2619 C CA . ARG A 1 327 ? -14.812 -9.172 -0.242 1 82.94 327 ARG A CA 1
ATOM 2620 C C . ARG A 1 327 ? -15.789 -10.172 0.369 1 82.94 327 ARG A C 1
ATOM 2622 O O . ARG A 1 327 ? -15.648 -11.383 0.179 1 82.94 327 ARG A O 1
ATOM 2629 N N . ALA A 1 328 ? -16.703 -9.648 1.169 1 83.75 328 ALA A N 1
ATOM 2630 C CA . ALA A 1 328 ? -17.891 -10.352 1.657 1 83.75 328 ALA A CA 1
ATOM 2631 C C . ALA A 1 328 ? -17.5 -11.617 2.424 1 83.75 328 ALA A C 1
ATOM 2633 O O . ALA A 1 328 ? -18.078 -12.68 2.217 1 83.75 328 ALA A O 1
ATOM 2634 N N . PHE A 1 329 ? -16.484 -11.539 3.172 1 81.38 329 PHE A N 1
ATOM 2635 C CA . PHE A 1 329 ? -16.062 -12.641 4.027 1 81.38 329 PHE A CA 1
ATOM 2636 C C . PHE A 1 329 ? -16.688 -12.523 5.41 1 81.38 329 PHE A C 1
ATOM 2638 O O . PHE A 1 329 ? -16.703 -11.445 6.004 1 81.38 329 PHE A O 1
ATOM 2645 N N . SER A 1 330 ? -17.234 -13.609 5.859 1 79.38 330 SER A N 1
ATOM 2646 C CA . SER A 1 330 ? -17.734 -13.695 7.227 1 79.38 330 SER A CA 1
ATOM 2647 C C . SER A 1 330 ? -16.734 -14.391 8.141 1 79.38 330 SER A C 1
ATOM 2649 O O . SER A 1 330 ? -16.578 -15.609 8.094 1 79.38 330 SER A O 1
ATOM 2651 N N . SER A 1 331 ? -16.203 -13.609 9.023 1 74.69 331 SER A N 1
ATOM 2652 C CA . SER A 1 331 ? -15.234 -14.164 9.961 1 74.69 331 SER A CA 1
ATOM 2653 C C . SER A 1 331 ? -15.898 -15.125 10.938 1 74.69 331 SER A C 1
ATOM 2655 O O . SER A 1 331 ? -15.234 -16 11.5 1 74.69 331 SER A O 1
ATOM 2657 N N . LYS A 1 332 ? -17.141 -15.078 11.141 1 72 332 LYS A N 1
ATOM 2658 C CA . LYS A 1 332 ? -17.875 -15.938 12.062 1 72 332 LYS A CA 1
ATOM 2659 C C . LYS A 1 332 ? -18.141 -17.312 11.453 1 72 332 LYS A C 1
ATOM 2661 O O . LYS A 1 332 ? -17.922 -18.328 12.109 1 72 332 LYS A O 1
ATOM 2666 N N . SER A 1 333 ? -18.484 -17.281 10.203 1 72.31 333 SER A N 1
ATOM 2667 C CA . SER A 1 333 ? -18.844 -18.547 9.57 1 72.31 333 SER A CA 1
ATOM 2668 C C . SER A 1 333 ? -17.703 -19.109 8.75 1 72.31 333 SER A C 1
ATOM 2670 O O . SER A 1 333 ? -17.719 -20.281 8.375 1 72.31 333 SER A O 1
ATOM 2672 N N . GLY A 1 334 ? -16.766 -18.25 8.445 1 73.75 334 GLY A N 1
ATOM 2673 C CA . GLY A 1 334 ? -15.672 -18.672 7.59 1 73.75 334 GLY A CA 1
ATOM 2674 C C . GLY A 1 334 ? -16.078 -18.844 6.141 1 73.75 334 GLY A C 1
ATOM 2675 O O . GLY A 1 334 ? -15.453 -19.594 5.395 1 73.75 334 GLY A O 1
ATOM 2676 N N . ALA A 1 335 ? -17.156 -18.234 5.816 1 80.19 335 ALA A N 1
ATOM 2677 C CA . ALA A 1 335 ? -17.688 -18.406 4.469 1 80.19 335 ALA A CA 1
ATOM 2678 C C . ALA A 1 335 ? -17.703 -17.078 3.703 1 80.19 335 ALA A C 1
ATOM 2680 O O . ALA A 1 335 ? -17.75 -16.016 4.309 1 80.19 335 ALA A O 1
ATOM 2681 N N . PHE A 1 336 ? -17.531 -17.25 2.428 1 88.12 336 PHE A N 1
ATOM 2682 C CA . PHE A 1 336 ? -17.688 -16.125 1.521 1 88.12 336 PHE A CA 1
ATOM 2683 C C . PHE A 1 336 ? -19.094 -16.109 0.921 1 88.12 336 PHE A C 1
ATOM 2685 O O . PHE A 1 336 ? -19.484 -17.031 0.207 1 88.12 336 PHE A O 1
ATOM 2692 N N . SER A 1 337 ? -19.812 -15.078 1.242 1 89.5 337 SER A N 1
ATOM 2693 C CA . SER A 1 337 ? -21.203 -14.922 0.789 1 89.5 337 SER A CA 1
ATOM 2694 C C . SER A 1 337 ? -21.547 -13.461 0.547 1 89.5 337 SER A C 1
ATOM 2696 O O . SER A 1 337 ? -21.141 -12.586 1.319 1 89.5 337 SER A O 1
ATOM 2698 N N . LEU A 1 338 ? -22.297 -13.211 -0.542 1 89.81 338 LEU A N 1
ATOM 2699 C CA . LEU A 1 338 ? -22.719 -11.852 -0.824 1 89.81 338 LEU A CA 1
ATOM 2700 C C . LEU A 1 338 ? -23.625 -11.328 0.285 1 89.81 338 LEU A C 1
ATOM 2702 O O . LEU A 1 338 ? -23.875 -10.117 0.375 1 89.81 338 LEU A O 1
ATOM 2706 N N . ARG A 1 339 ? -24.094 -12.203 1.148 1 86.75 339 ARG A N 1
ATOM 2707 C CA . ARG A 1 339 ? -25.047 -11.844 2.193 1 86.75 339 ARG A CA 1
ATOM 2708 C C . ARG A 1 339 ? -24.359 -11.797 3.559 1 86.75 339 ARG A C 1
ATOM 2710 O O . ARG A 1 339 ? -25.031 -11.75 4.59 1 86.75 339 ARG A O 1
ATOM 2717 N N . SER A 1 340 ? -23.109 -11.82 3.576 1 87.25 340 SER A N 1
ATOM 2718 C CA . SER A 1 340 ? -22.375 -11.914 4.828 1 87.25 340 SER A CA 1
ATOM 2719 C C . SER A 1 340 ? -22.594 -10.672 5.691 1 87.25 340 SER A C 1
ATOM 2721 O O . SER A 1 340 ? -22.594 -10.758 6.918 1 87.25 340 SER A O 1
ATOM 2723 N N . HIS A 1 341 ? -22.812 -9.484 5.066 1 89.12 341 HIS A N 1
ATOM 2724 C CA . HIS A 1 341 ? -22.891 -8.234 5.816 1 89.12 341 HIS A CA 1
ATOM 2725 C C . HIS A 1 341 ? -24.188 -7.504 5.531 1 89.12 341 HIS A C 1
ATOM 2727 O O . HIS A 1 341 ? -24.656 -7.48 4.391 1 89.12 341 HIS A O 1
ATOM 2733 N N . GLN A 1 342 ? -24.734 -6.992 6.582 1 89.75 342 GLN A N 1
ATOM 2734 C CA . GLN A 1 342 ? -25.938 -6.18 6.457 1 89.75 342 GLN A CA 1
ATOM 2735 C C . GLN A 1 342 ? -25.656 -4.715 6.777 1 89.75 342 GLN A C 1
ATOM 2737 O O . GLN A 1 342 ? -26.141 -4.184 7.777 1 89.75 342 GLN A O 1
ATOM 2742 N N . PHE A 1 343 ? -25.094 -4.055 5.871 1 90 343 PHE A N 1
ATOM 2743 C CA . PHE A 1 343 ? -24.703 -2.664 6.047 1 90 343 PHE A CA 1
ATOM 2744 C C . PHE A 1 343 ? -25.922 -1.756 6.098 1 90 343 PHE A C 1
ATOM 2746 O O . PHE A 1 343 ? -25.906 -0.726 6.773 1 90 343 PHE A O 1
ATOM 2753 N N . ASP A 1 344 ? -26.938 -2.174 5.406 1 91.56 344 ASP A N 1
ATOM 2754 C CA . ASP A 1 344 ? -28.141 -1.361 5.34 1 91.56 344 ASP A CA 1
ATOM 2755 C C . ASP A 1 344 ? -28.797 -1.244 6.711 1 91.56 344 ASP A C 1
ATOM 2757 O O . ASP A 1 344 ? -29.422 -0.225 7.023 1 91.56 344 ASP A O 1
ATOM 2761 N N . LEU A 1 345 ? -28.688 -2.23 7.52 1 89.81 345 LEU A N 1
ATOM 2762 C CA . LEU A 1 345 ? -29.266 -2.182 8.859 1 89.81 345 LEU A CA 1
ATOM 2763 C C . LEU A 1 345 ? -28.531 -1.16 9.727 1 89.81 345 LEU A C 1
ATOM 2765 O O . LEU A 1 345 ? -29.141 -0.501 10.57 1 89.81 345 LEU A O 1
ATOM 2769 N N . LEU A 1 346 ? -27.266 -1.101 9.555 1 91.06 346 LEU A N 1
ATOM 2770 C CA . LEU A 1 346 ? -26.453 -0.214 10.383 1 91.06 346 LEU A CA 1
ATOM 2771 C C . LEU A 1 346 ? -26.5 1.216 9.852 1 91.06 346 LEU A C 1
ATOM 2773 O O . LEU A 1 346 ? -26.656 2.166 10.625 1 91.06 346 LEU A O 1
ATOM 2777 N N . PHE A 1 347 ? -26.453 1.384 8.539 1 93 347 PHE A N 1
ATOM 2778 C CA . PHE A 1 347 ? -26.266 2.713 7.969 1 93 347 PHE A CA 1
ATOM 2779 C C . PHE A 1 347 ? -27.547 3.209 7.309 1 93 347 PHE A C 1
ATOM 2781 O O . PHE A 1 347 ? -27.688 4.402 7.031 1 93 347 PHE A O 1
ATOM 2788 N N . GLY A 1 348 ? -28.438 2.328 7 1 91.06 348 GLY A N 1
ATOM 2789 C CA . GLY A 1 348 ? -29.703 2.717 6.371 1 91.06 348 GLY A CA 1
ATOM 2790 C C . GLY A 1 348 ? -29.641 2.676 4.859 1 91.06 348 GLY A C 1
ATOM 2791 O O . GLY A 1 348 ? -30.594 3.068 4.188 1 91.06 348 GLY A O 1
ATOM 2792 N N . PHE A 1 349 ? -28.484 2.268 4.328 1 91.44 349 PHE A N 1
ATOM 2793 C CA . PHE A 1 349 ? -28.344 2.119 2.885 1 91.44 349 PHE A CA 1
ATOM 2794 C C . PHE A 1 349 ? -27.344 1.017 2.551 1 91.44 349 PHE A C 1
ATOM 2796 O O . PHE A 1 349 ? -26.547 0.615 3.402 1 91.44 349 PHE A O 1
ATOM 2803 N N . LYS A 1 350 ? -27.438 0.573 1.312 1 89.56 350 LYS A N 1
ATOM 2804 C CA . LYS A 1 350 ? -26.562 -0.505 0.854 1 89.56 350 LYS A CA 1
ATOM 2805 C C . LYS A 1 350 ? -25.156 0.006 0.581 1 89.56 350 LYS A C 1
ATOM 2807 O O . LYS A 1 350 ? -24.969 1.168 0.213 1 89.56 350 LYS A O 1
ATOM 2812 N N . VAL A 1 351 ? -24.234 -0.874 0.844 1 88.5 351 VAL A N 1
ATOM 2813 C CA . VAL A 1 351 ? -22.828 -0.553 0.598 1 88.5 351 VAL A CA 1
ATOM 2814 C C . VAL A 1 351 ? -22.203 -1.608 -0.316 1 88.5 351 VAL A C 1
ATOM 2816 O O . VAL A 1 351 ? -22.25 -2.803 -0.011 1 88.5 351 VAL A O 1
ATOM 2819 N N . GLY A 1 352 ? -21.641 -1.193 -1.418 1 84.88 352 GLY A N 1
ATOM 2820 C CA . GLY A 1 352 ? -20.875 -2.07 -2.291 1 84.88 352 GLY A CA 1
ATOM 2821 C C . GLY A 1 352 ? -21.75 -2.92 -3.193 1 84.88 352 GLY A C 1
ATOM 2822 O O . GLY A 1 352 ? -21.234 -3.764 -3.938 1 84.88 352 GLY A O 1
ATOM 2823 N N . GLU A 1 353 ? -23 -2.764 -3.227 1 86.44 353 GLU A N 1
ATOM 2824 C CA . GLU A 1 353 ? -23.906 -3.656 -3.949 1 86.44 353 GLU A CA 1
ATOM 2825 C C . GLU A 1 353 ? -24.375 -3.023 -5.254 1 86.44 353 GLU A C 1
ATOM 2827 O O . GLU A 1 353 ? -24.922 -3.709 -6.121 1 86.44 353 GLU A O 1
ATOM 2832 N N . SER A 1 354 ? -24.031 -1.856 -5.414 1 90.06 354 SER A N 1
ATOM 2833 C CA . SER A 1 354 ? -24.609 -1.159 -6.559 1 90.06 354 SER A CA 1
ATOM 2834 C C . SER A 1 354 ? -23.719 -1.288 -7.789 1 90.06 354 SER A C 1
ATOM 2836 O O . SER A 1 354 ? -24.172 -1.059 -8.914 1 90.06 354 SER A O 1
ATOM 2838 N N . LEU A 1 355 ? -22.5 -1.646 -7.617 1 94.94 355 LEU A N 1
ATOM 2839 C CA . LEU A 1 355 ? -21.594 -1.768 -8.75 1 94.94 355 LEU A CA 1
ATOM 2840 C C . LEU A 1 355 ? -21.656 -3.168 -9.352 1 94.94 355 LEU A C 1
ATOM 2842 O O . LEU A 1 355 ? -21.609 -4.164 -8.625 1 94.94 355 LEU A O 1
ATOM 2846 N N . THR A 1 356 ? -21.828 -3.197 -10.648 1 96.62 356 THR A N 1
ATOM 2847 C CA . THR A 1 356 ? -21.641 -4.465 -11.344 1 96.62 356 THR A CA 1
ATOM 2848 C C . THR A 1 356 ? -20.188 -4.91 -11.297 1 96.62 356 THR A C 1
ATOM 2850 O O . THR A 1 356 ? -19.312 -4.129 -10.93 1 96.62 356 THR A O 1
ATOM 2853 N N . LYS A 1 357 ? -20.016 -6.164 -11.656 1 96.31 357 LYS A N 1
ATOM 2854 C CA . LYS A 1 357 ? -18.641 -6.668 -11.703 1 96.31 357 LYS A CA 1
ATOM 2855 C C . LYS A 1 357 ? -17.781 -5.832 -12.641 1 96.31 357 LYS A C 1
ATOM 2857 O O . LYS A 1 357 ? -16.641 -5.496 -12.32 1 96.31 357 LYS A O 1
ATOM 2862 N N . ALA A 1 358 ? -18.297 -5.473 -13.836 1 97.25 358 ALA A N 1
ATOM 2863 C CA . ALA A 1 358 ? -17.578 -4.633 -14.805 1 97.25 358 ALA A CA 1
ATOM 2864 C C . ALA A 1 358 ? -17.234 -3.277 -14.195 1 97.25 358 ALA A C 1
ATOM 2866 O O . ALA A 1 358 ? -16.094 -2.809 -14.32 1 97.25 358 ALA A O 1
ATOM 2867 N N . GLU A 1 359 ? -18.203 -2.701 -13.5 1 96.75 359 GLU A N 1
ATOM 2868 C CA . GLU A 1 359 ? -18 -1.384 -12.906 1 96.75 359 GLU A CA 1
ATOM 2869 C C . GLU A 1 359 ? -16.984 -1.439 -11.773 1 96.75 359 GLU A C 1
ATOM 2871 O O . GLU A 1 359 ? -16.203 -0.505 -11.586 1 96.75 359 GLU A O 1
ATOM 2876 N N . ARG A 1 360 ? -17.016 -2.504 -11 1 96.31 360 ARG A N 1
ATOM 2877 C CA . ARG A 1 360 ? -16.031 -2.643 -9.93 1 96.31 360 ARG A CA 1
ATOM 2878 C C . ARG A 1 360 ? -14.609 -2.674 -10.484 1 96.31 360 ARG A C 1
ATOM 2880 O O . ARG A 1 360 ? -13.688 -2.125 -9.883 1 96.31 360 ARG A O 1
ATOM 2887 N N . LEU A 1 361 ? -14.406 -3.312 -11.633 1 95.75 361 LEU A N 1
ATOM 2888 C CA . LEU A 1 361 ? -13.102 -3.318 -12.297 1 95.75 361 LEU A CA 1
ATOM 2889 C C . LEU A 1 361 ? -12.742 -1.926 -12.805 1 95.75 361 LEU A C 1
ATOM 2891 O O . LEU A 1 361 ? -11.633 -1.446 -12.57 1 95.75 361 LEU A O 1
ATOM 2895 N N . ASP A 1 362 ? -13.695 -1.253 -13.375 1 95.25 362 ASP A N 1
ATOM 2896 C CA . ASP A 1 362 ? -13.461 0.056 -13.977 1 95.25 362 ASP A CA 1
ATOM 2897 C C . ASP A 1 362 ? -13.141 1.102 -12.914 1 95.25 362 ASP A C 1
ATOM 2899 O O . ASP A 1 362 ? -12.266 1.947 -13.109 1 95.25 362 ASP A O 1
ATOM 2903 N N . TYR A 1 363 ? -13.859 1.051 -11.852 1 95.38 363 TYR A N 1
ATOM 2904 C CA . TYR A 1 363 ? -13.719 2.084 -10.828 1 95.38 363 TYR A CA 1
ATOM 2905 C C . TYR A 1 363 ? -12.812 1.619 -9.703 1 95.38 363 TYR A C 1
ATOM 2907 O O . TYR A 1 363 ? -12.828 2.188 -8.609 1 95.38 363 TYR A O 1
ATOM 2915 N N . ARG A 1 364 ? -12.086 0.5 -9.969 1 92.38 364 ARG A N 1
ATOM 2916 C CA . ARG A 1 364 ? -11.023 0.005 -9.109 1 92.38 364 ARG A CA 1
ATOM 2917 C C . ARG A 1 364 ? -11.555 -0.342 -7.723 1 92.38 364 ARG A C 1
ATOM 2919 O O . ARG A 1 364 ? -10.914 -0.036 -6.711 1 92.38 364 ARG A O 1
ATOM 2926 N N . ALA A 1 365 ? -12.789 -0.886 -7.723 1 92.75 365 ALA A N 1
ATOM 2927 C CA . ALA A 1 365 ? -13.406 -1.353 -6.484 1 92.75 365 ALA A CA 1
ATOM 2928 C C . ALA A 1 365 ? -13.078 -2.822 -6.23 1 92.75 365 ALA A C 1
ATOM 2930 O O . ALA A 1 365 ? -13.266 -3.32 -5.117 1 92.75 365 ALA A O 1
ATOM 2931 N N . SER A 1 366 ? -12.602 -3.465 -7.262 1 91.81 366 SER A N 1
ATOM 2932 C CA . SER A 1 366 ? -12.25 -4.875 -7.145 1 91.81 366 SER A CA 1
ATOM 2933 C C . SER A 1 366 ? -11.148 -5.258 -8.133 1 91.81 366 SER A C 1
ATOM 2935 O O . SER A 1 366 ? -10.992 -4.613 -9.164 1 91.81 366 SER A O 1
ATOM 2937 N N . ARG A 1 367 ? -10.336 -6.203 -7.766 1 90.12 367 ARG A N 1
ATOM 2938 C CA . ARG A 1 367 ? -9.297 -6.809 -8.602 1 90.12 367 ARG A CA 1
ATOM 2939 C C . ARG A 1 367 ? -8.906 -8.188 -8.07 1 90.12 367 ARG A C 1
ATOM 2941 O O . ARG A 1 367 ? -9.227 -8.531 -6.934 1 90.12 367 ARG A O 1
ATOM 2948 N N . ARG A 1 368 ? -8.273 -8.914 -8.906 1 90.38 368 ARG A N 1
ATOM 2949 C CA . ARG A 1 368 ? -7.738 -10.172 -8.398 1 90.38 368 ARG A CA 1
ATOM 2950 C C . ARG A 1 368 ? -6.641 -9.93 -7.371 1 90.38 368 ARG A C 1
ATOM 2952 O O . ARG A 1 368 ? -5.84 -9 -7.52 1 90.38 368 ARG A O 1
ATOM 2959 N N . ASP A 1 369 ? -6.672 -10.742 -6.355 1 88 369 ASP A N 1
ATOM 2960 C CA . ASP A 1 369 ? -5.723 -10.477 -5.277 1 88 369 ASP A CA 1
ATOM 2961 C C . ASP A 1 369 ? -5.148 -11.781 -4.719 1 88 369 ASP A C 1
ATOM 2963 O O . ASP A 1 369 ? -4.082 -11.781 -4.102 1 88 369 ASP A O 1
ATOM 2967 N N . SER A 1 370 ? -5.875 -12.883 -4.91 1 90.75 370 SER A N 1
ATOM 2968 C CA . SER A 1 370 ? -5.43 -14.133 -4.305 1 90.75 370 SER A CA 1
ATOM 2969 C C . SER A 1 370 ? -5.727 -15.328 -5.211 1 90.75 370 SER A C 1
ATOM 2971 O O . SER A 1 370 ? -6.629 -15.266 -6.047 1 90.75 370 SER A O 1
ATOM 2973 N N . ALA A 1 371 ? -4.887 -16.297 -4.914 1 93.19 371 ALA A N 1
ATOM 2974 C CA . ALA A 1 371 ? -5.098 -17.578 -5.582 1 93.19 371 ALA A CA 1
ATOM 2975 C C . ALA A 1 371 ? -5.664 -18.625 -4.617 1 93.19 371 ALA A C 1
ATOM 2977 O O . ALA A 1 371 ? -5.211 -18.719 -3.475 1 93.19 371 ALA A O 1
ATOM 2978 N N . LEU A 1 372 ? -6.668 -19.344 -5.07 1 91.5 372 LEU A N 1
ATOM 2979 C CA . LEU A 1 372 ? -7.281 -20.422 -4.32 1 91.5 372 LEU A CA 1
ATOM 2980 C C . LEU A 1 372 ? -7.297 -21.719 -5.141 1 91.5 372 LEU A C 1
ATOM 2982 O O . LEU A 1 372 ? -7.23 -21.672 -6.371 1 91.5 372 LEU A O 1
ATOM 2986 N N . LEU A 1 373 ? -7.332 -22.766 -4.434 1 92.31 373 LEU A N 1
ATOM 2987 C CA . LEU A 1 373 ? -7.527 -24.062 -5.074 1 92.31 373 LEU A CA 1
ATOM 2988 C C . LEU A 1 373 ? -8.891 -24.641 -4.715 1 92.31 373 LEU A C 1
ATOM 2990 O O . LEU A 1 373 ? -9.133 -25 -3.557 1 92.31 373 LEU A O 1
ATOM 2994 N N . LEU A 1 374 ? -9.789 -24.75 -5.707 1 93.06 374 LEU A N 1
ATOM 2995 C CA . LEU A 1 374 ? -11.109 -25.328 -5.477 1 93.06 374 LEU A CA 1
ATOM 2996 C C . LEU A 1 374 ? -11.023 -26.844 -5.426 1 93.06 374 LEU A C 1
ATOM 2998 O O . LEU A 1 374 ? -10.492 -27.484 -6.344 1 93.06 374 LEU A O 1
ATOM 3002 N N . THR A 1 375 ? -11.648 -27.422 -4.359 1 90.12 375 THR A N 1
ATOM 3003 C CA . THR A 1 375 ? -11.461 -28.844 -4.117 1 90.12 375 THR A CA 1
ATOM 3004 C C . THR A 1 375 ? -12.797 -29.594 -4.18 1 90.12 375 THR A C 1
ATOM 3006 O O . THR A 1 375 ? -12.828 -30.812 -4.312 1 90.12 375 THR A O 1
ATOM 3009 N N . SER A 1 376 ? -13.898 -28.844 -3.977 1 91.5 376 SER A N 1
ATOM 3010 C CA . SER A 1 376 ? -15.203 -29.5 -3.949 1 91.5 376 SER A CA 1
ATOM 3011 C C . SER A 1 376 ? -16.297 -28.562 -4.449 1 91.5 376 SER A C 1
ATOM 3013 O O . SER A 1 376 ? -16.141 -27.344 -4.418 1 91.5 376 SER A O 1
ATOM 3015 N N . VAL A 1 377 ? -17.375 -29.188 -4.891 1 94.25 377 VAL A N 1
ATOM 3016 C CA . VAL A 1 377 ? -18.531 -28.406 -5.305 1 94.25 377 VAL A CA 1
ATOM 3017 C C . VAL A 1 377 ? -19.812 -29.094 -4.82 1 94.25 377 VAL A C 1
ATOM 3019 O O . VAL A 1 377 ? -19.922 -30.312 -4.852 1 94.25 377 VAL A O 1
ATOM 3022 N N . GLY A 1 378 ? -20.625 -28.297 -4.152 1 93.56 378 GLY A N 1
ATOM 3023 C CA . GLY A 1 378 ? -21.969 -28.719 -3.809 1 93.56 378 GLY A CA 1
ATOM 3024 C C . GLY A 1 378 ? -23 -28.359 -4.863 1 93.56 378 GLY A C 1
ATOM 3025 O O . GLY A 1 378 ? -23.125 -27.188 -5.238 1 93.56 378 GLY A O 1
ATOM 3026 N N . LEU A 1 379 ? -23.734 -29.375 -5.371 1 95 379 LEU A N 1
ATOM 3027 C CA . LEU A 1 379 ? -24.703 -29.203 -6.445 1 95 379 LEU A CA 1
ATOM 3028 C C . LEU A 1 379 ? -26.125 -29.344 -5.922 1 95 379 LEU A C 1
ATOM 3030 O O . LEU A 1 379 ? -26.375 -30.078 -4.961 1 95 379 LEU A O 1
ATOM 3034 N N . ASP A 1 380 ? -27 -28.609 -6.562 1 94.12 380 ASP A N 1
ATOM 3035 C CA . ASP A 1 380 ? -28.422 -28.75 -6.234 1 94.12 380 ASP A CA 1
ATOM 3036 C C . ASP A 1 380 ? -29.062 -29.875 -7.055 1 94.12 380 ASP A C 1
ATOM 3038 O O . ASP A 1 380 ? -28.359 -30.672 -7.672 1 94.12 380 ASP A O 1
ATOM 3042 N N . THR A 1 381 ? -30.406 -29.938 -7.027 1 92.5 381 THR A N 1
ATOM 3043 C CA . THR A 1 381 ? -31.141 -31.016 -7.68 1 92.5 381 THR A CA 1
ATOM 3044 C C . THR A 1 381 ? -31.016 -30.906 -9.195 1 92.5 381 THR A C 1
ATOM 3046 O O . THR A 1 381 ? -31.156 -31.906 -9.898 1 92.5 381 THR A O 1
ATOM 3049 N N . LEU A 1 382 ? -30.734 -29.75 -9.633 1 92.69 382 LEU A N 1
ATOM 3050 C CA . LEU A 1 382 ? -30.609 -29.531 -11.07 1 92.69 382 LEU A CA 1
ATOM 3051 C C . LEU A 1 382 ? -29.141 -29.578 -11.492 1 92.69 382 LEU A C 1
ATOM 3053 O O . LEU A 1 382 ? -28.797 -29.172 -12.609 1 92.69 382 LEU A O 1
ATOM 3057 N N . LYS A 1 383 ? -28.266 -29.906 -10.617 1 91.19 383 LYS A N 1
ATOM 3058 C CA . LYS A 1 383 ? -26.828 -30.047 -10.859 1 91.19 383 LYS A CA 1
ATOM 3059 C C . LYS A 1 383 ? -26.172 -28.688 -11.078 1 91.19 383 LYS A C 1
ATOM 3061 O O . LYS A 1 383 ? -25.203 -28.578 -11.844 1 91.19 383 LYS A O 1
ATOM 3066 N N . GLN A 1 384 ? -26.844 -27.766 -10.523 1 93.31 384 GLN A N 1
ATOM 3067 C CA . GLN A 1 384 ? -26.234 -26.438 -10.523 1 93.31 384 GLN A CA 1
ATOM 3068 C C . GLN A 1 384 ? -25.406 -26.219 -9.258 1 93.31 384 GLN A C 1
ATOM 3070 O O . GLN A 1 384 ? -25.797 -26.625 -8.172 1 93.31 384 GLN A O 1
ATOM 3075 N N . PRO A 1 385 ? -24.219 -25.594 -9.461 1 95.62 385 PRO A N 1
ATOM 3076 C CA . PRO A 1 385 ? -23.391 -25.359 -8.273 1 95.62 385 PRO A CA 1
ATOM 3077 C C . PRO A 1 385 ? -24.031 -24.406 -7.285 1 95.62 385 PRO A C 1
ATOM 3079 O O . PRO A 1 385 ? -24.594 -23.375 -7.691 1 95.62 385 PRO A O 1
ATOM 3082 N N . VAL A 1 386 ? -23.922 -24.75 -6.027 1 93.44 386 VAL A N 1
ATOM 3083 C CA . VAL A 1 386 ? -24.469 -23.938 -4.953 1 93.44 386 VAL A CA 1
ATOM 3084 C C . VAL A 1 386 ? -23.344 -23.406 -4.078 1 93.44 386 VAL A C 1
ATOM 3086 O O . VAL A 1 386 ? -23.391 -22.25 -3.631 1 93.44 386 VAL A O 1
ATOM 3089 N N . GLN A 1 387 ? -22.375 -24.281 -3.877 1 92.69 387 GLN A N 1
ATOM 3090 C CA . GLN A 1 387 ? -21.281 -23.953 -2.982 1 92.69 387 GLN A CA 1
ATOM 3091 C C . GLN A 1 387 ? -20 -24.656 -3.398 1 92.69 387 GLN A C 1
ATOM 3093 O O . GLN A 1 387 ? -20.047 -25.734 -4.016 1 92.69 387 GLN A O 1
ATOM 3098 N N . PHE A 1 388 ? -18.922 -24.016 -3.102 1 92.56 388 PHE A N 1
ATOM 3099 C CA . PHE A 1 388 ? -17.609 -24.609 -3.336 1 92.56 388 PHE A CA 1
ATOM 3100 C C . PHE A 1 388 ? -16.797 -24.656 -2.047 1 92.56 388 PHE A C 1
ATOM 3102 O O . PHE A 1 388 ? -17.031 -23.875 -1.123 1 92.56 388 PHE A O 1
ATOM 3109 N N . ARG A 1 389 ? -15.922 -25.609 -1.967 1 88.44 389 ARG A N 1
ATOM 3110 C CA . ARG A 1 389 ? -14.891 -25.641 -0.934 1 88.44 389 ARG A CA 1
ATOM 3111 C C . ARG A 1 389 ? -13.508 -25.406 -1.534 1 88.44 389 ARG A C 1
ATOM 3113 O O . ARG A 1 389 ? -13.281 -25.703 -2.713 1 88.44 389 ARG A O 1
ATOM 3120 N N . PHE A 1 390 ? -12.633 -24.797 -0.728 1 88.38 390 PHE A N 1
ATOM 3121 C CA . PHE A 1 390 ? -11.32 -24.453 -1.271 1 88.38 390 PHE A CA 1
ATOM 3122 C C . PHE A 1 390 ? -10.234 -24.609 -0.211 1 88.38 390 PHE A C 1
ATOM 3124 O O . PHE A 1 390 ? -10.539 -24.75 0.976 1 88.38 390 PHE A O 1
ATOM 3131 N N . ILE A 1 391 ? -8.992 -24.75 -0.692 1 82.94 391 ILE A N 1
ATOM 3132 C CA . ILE A 1 391 ? -7.816 -24.625 0.161 1 82.94 391 ILE A CA 1
ATOM 3133 C C . ILE A 1 391 ? -7.055 -23.359 -0.177 1 82.94 391 ILE A C 1
ATOM 3135 O O . ILE A 1 391 ? -6.996 -22.953 -1.34 1 82.94 391 ILE A O 1
ATOM 3139 N N . ASN A 1 392 ? -6.723 -22.672 0.864 1 74.5 392 ASN A N 1
ATOM 3140 C CA . ASN A 1 392 ? -5.922 -21.453 0.731 1 74.5 392 ASN A CA 1
ATOM 3141 C C . ASN A 1 392 ? -4.586 -21.594 1.462 1 74.5 392 ASN A C 1
ATOM 3143 O O . ASN A 1 392 ? -4.555 -21.875 2.66 1 74.5 392 ASN A O 1
ATOM 3147 N N . ALA A 1 393 ? -3.562 -21.859 0.806 1 63.5 393 ALA A N 1
ATOM 3148 C CA . ALA A 1 393 ? -2.25 -21.969 1.436 1 63.5 393 ALA A CA 1
ATOM 3149 C C . ALA A 1 393 ? -1.802 -20.625 2.016 1 63.5 393 ALA A C 1
ATOM 3151 O O . ALA A 1 393 ? -0.678 -20.5 2.506 1 63.5 393 ALA A O 1
ATOM 3152 N N . SER A 1 394 ? -2.549 -19.812 1.806 1 51.94 394 SER A N 1
ATOM 3153 C CA . SER A 1 394 ? -2.004 -18.562 2.326 1 51.94 394 SER A CA 1
ATOM 3154 C C . SER A 1 394 ? -1.74 -18.656 3.824 1 51.94 394 SER A C 1
ATOM 3156 O O . SER A 1 394 ? -2.678 -18.703 4.625 1 51.94 394 SER A O 1
ATOM 3158 N N . THR A 1 395 ? -1.104 -19.984 4.312 1 42.94 395 THR A N 1
ATOM 3159 C CA . THR A 1 395 ? -0.735 -19.828 5.715 1 42.94 395 THR A CA 1
ATOM 3160 C C . THR A 1 395 ? -0.301 -18.391 6 1 42.94 395 THR A C 1
ATOM 3162 O O . THR A 1 395 ? 0.413 -18.141 6.973 1 42.94 395 THR A O 1
ATOM 3165 N N . MET A 1 396 ? 0.179 -17.906 5.016 1 36.19 396 MET A N 1
ATOM 3166 C CA . MET A 1 396 ? 1.052 -16.812 5.434 1 36.19 396 MET A CA 1
ATOM 3167 C C . MET A 1 396 ? 0.54 -16.172 6.715 1 36.19 396 MET A C 1
ATOM 3169 O O . MET A 1 396 ? -0.647 -15.859 6.828 1 36.19 396 MET A O 1
ATOM 3173 N N . GLY A 1 397 ? 1.272 -16.438 7.859 1 33.28 397 GLY A N 1
ATOM 3174 C CA . GLY A 1 397 ? 1.755 -15.641 8.977 1 33.28 397 GLY A CA 1
ATOM 3175 C C . GLY A 1 397 ? 1.442 -14.164 8.844 1 33.28 397 GLY A C 1
ATOM 3176 O O . GLY A 1 397 ? 0.707 -13.758 7.938 1 33.28 397 GLY A O 1
ATOM 3177 N N . GLU A 1 398 ? 2.668 -13.508 9.398 1 32.09 398 GLU A N 1
ATOM 3178 C CA . GLU A 1 398 ? 2.826 -12.055 9.336 1 32.09 398 GLU A CA 1
ATOM 3179 C C . GLU A 1 398 ? 2.623 -11.539 7.918 1 32.09 398 GLU A C 1
ATOM 3181 O O . GLU A 1 398 ? 3.496 -11.695 7.062 1 32.09 398 GLU A O 1
ATOM 3186 N N . SER A 1 399 ? 1.845 -12.125 7.332 1 31.19 399 SER A N 1
ATOM 3187 C CA . SER A 1 399 ? 1.563 -11.688 5.965 1 31.19 399 SER A CA 1
ATOM 3188 C C . SER A 1 399 ? 2.125 -10.297 5.703 1 31.19 399 SER A C 1
ATOM 3190 O O . SER A 1 399 ? 2.125 -9.445 6.594 1 31.19 399 SER A O 1
ATOM 3192 N N . SER A 1 400 ? 3.059 -10.328 4.688 1 30.56 400 SER A N 1
ATOM 3193 C CA . SER A 1 400 ? 3.729 -9.211 4.031 1 30.56 400 SER A CA 1
ATOM 3194 C C . SER A 1 400 ? 2.766 -8.055 3.779 1 30.56 400 SER A C 1
ATOM 3196 O O . SER A 1 400 ? 1.839 -8.172 2.975 1 30.56 400 SER A O 1
ATOM 3198 N N . ALA A 1 401 ? 2.361 -7.586 4.633 1 30.84 401 ALA A N 1
ATOM 3199 C CA . ALA A 1 401 ? 1.858 -6.227 4.449 1 30.84 401 ALA A CA 1
ATOM 3200 C C . ALA A 1 401 ? 2.477 -5.57 3.219 1 30.84 401 ALA A C 1
ATOM 3202 O O . ALA A 1 401 ? 2.5 -4.344 3.107 1 30.84 401 ALA A O 1
ATOM 3203 N N . THR A 1 402 ? 3.266 -6.402 2.488 1 30.3 402 THR A N 1
ATOM 3204 C CA . THR A 1 402 ? 4.207 -5.891 1.499 1 30.3 402 THR A CA 1
ATOM 3205 C C . THR A 1 402 ? 3.473 -5.406 0.251 1 30.3 402 THR A C 1
ATOM 3207 O O . THR A 1 402 ? 4.098 -4.922 -0.694 1 30.3 402 THR A O 1
ATOM 3210 N N . GLY A 1 403 ? 2.533 -6.312 -0.366 1 29.41 403 GLY A N 1
ATOM 3211 C CA . GLY A 1 403 ? 2.105 -5.723 -1.625 1 29.41 403 GLY A CA 1
ATOM 3212 C C . GLY A 1 403 ? 1.828 -4.238 -1.523 1 29.41 403 GLY A C 1
ATOM 3213 O O . GLY A 1 403 ? 1.749 -3.688 -0.422 1 29.41 403 GLY A O 1
ATOM 3214 N N . CYS A 1 404 ? 1.969 -3.541 -2.672 1 27.98 404 CYS A N 1
ATOM 3215 C CA . CYS A 1 404 ? 1.409 -2.193 -2.66 1 27.98 404 CYS A CA 1
ATOM 3216 C C . CYS A 1 404 ? 0.146 -2.135 -1.81 1 27.98 404 CYS A C 1
ATOM 3218 O O . CYS A 1 404 ? -0.792 -2.902 -2.029 1 27.98 404 CYS A O 1
ATOM 3220 N N . PRO A 1 405 ? 0.286 -1.992 -0.567 1 29.58 405 PRO A N 1
ATOM 3221 C CA . PRO A 1 405 ? -1.092 -1.796 -0.11 1 29.58 405 PRO A CA 1
ATOM 3222 C C . PRO A 1 405 ? -2.02 -1.309 -1.222 1 29.58 405 PRO A C 1
ATOM 3224 O O . PRO A 1 405 ? -1.814 -0.222 -1.769 1 29.58 405 PRO A O 1
ATOM 3227 N N . THR A 1 406 ? -2.148 -1.999 -2.256 1 30.36 406 THR A N 1
ATOM 3228 C CA . THR A 1 406 ? -3.367 -1.487 -2.873 1 30.36 406 THR A CA 1
ATOM 3229 C C . THR A 1 406 ? -4.387 -1.093 -1.81 1 30.36 406 THR A C 1
ATOM 3231 O O . THR A 1 406 ? -4.367 -1.621 -0.696 1 30.36 406 THR A O 1
ATOM 3234 N N . GLU A 1 407 ? -5 0.047 -2.039 1 31.91 407 GLU A N 1
ATOM 3235 C CA . GLU A 1 407 ? -6.117 0.731 -1.397 1 31.91 407 GLU A CA 1
ATOM 3236 C C . GLU A 1 407 ? -7.082 -0.265 -0.76 1 31.91 407 GLU A C 1
ATOM 3238 O O . GLU A 1 407 ? -8.125 0.125 -0.234 1 31.91 407 GLU A O 1
ATOM 3243 N N . GLN A 1 408 ? -7.184 -1.417 -1.369 1 33.81 408 GLN A N 1
ATOM 3244 C CA . GLN A 1 408 ? -8.406 -2.098 -0.958 1 33.81 408 GLN A CA 1
ATOM 3245 C C . GLN A 1 408 ? -8.297 -2.613 0.474 1 33.81 408 GLN A C 1
ATOM 3247 O O . GLN A 1 408 ? -7.391 -3.387 0.793 1 33.81 408 GLN A O 1
ATOM 3252 N N . ASP A 1 409 ? -8.898 -1.86 1.317 1 37.19 409 ASP A N 1
ATOM 3253 C CA . ASP A 1 409 ? -9.156 -1.646 2.738 1 37.19 409 ASP A CA 1
ATOM 3254 C C . ASP A 1 409 ? -9.43 -2.967 3.451 1 37.19 409 ASP A C 1
ATOM 3256 O O . ASP A 1 409 ? -9.906 -2.977 4.59 1 37.19 409 ASP A O 1
ATOM 3260 N N . MET A 1 410 ? -9.672 -4.055 2.836 1 33.34 410 MET A N 1
ATOM 3261 C CA . MET A 1 410 ? -10.266 -4.934 3.844 1 33.34 410 MET A CA 1
ATOM 3262 C C . MET A 1 410 ? -9.258 -5.242 4.949 1 33.34 410 MET A C 1
ATOM 3264 O O . MET A 1 410 ? -8.055 -5.121 4.746 1 33.34 410 MET A O 1
ATOM 3268 N N . ASN A 1 411 ? -9.812 -5.832 6.078 1 35.91 411 ASN A N 1
ATOM 3269 C CA . ASN A 1 411 ? -9.422 -6.105 7.457 1 35.91 411 ASN A CA 1
ATOM 3270 C C . ASN A 1 411 ? -8.164 -6.965 7.52 1 35.91 411 ASN A C 1
ATOM 3272 O O . ASN A 1 411 ? -8.156 -8.094 7.031 1 35.91 411 ASN A O 1
ATOM 3276 N N . GLU A 1 412 ? -7.055 -6.273 7.547 1 38.31 412 GLU A N 1
ATOM 3277 C CA . GLU A 1 412 ? -5.844 -6.98 7.953 1 38.31 412 GLU A CA 1
ATOM 3278 C C . GLU A 1 412 ? -6.164 -8.117 8.914 1 38.31 412 GLU A C 1
ATOM 3280 O O . GLU A 1 412 ? -5.605 -9.211 8.797 1 38.31 412 GLU A O 1
ATOM 3285 N N . ARG A 1 413 ? -6.969 -7.781 9.875 1 37.22 413 ARG A N 1
ATOM 3286 C CA . ARG A 1 413 ? -7.301 -8.773 10.891 1 37.22 413 ARG A CA 1
ATOM 3287 C C . ARG A 1 413 ? -8.133 -9.906 10.305 1 37.22 413 ARG A C 1
ATOM 3289 O O . ARG A 1 413 ? -8.086 -11.039 10.789 1 37.22 413 ARG A O 1
ATOM 3296 N N . ASP A 1 414 ? -9.117 -9.422 9.523 1 39.62 414 ASP A N 1
ATOM 3297 C CA . ASP A 1 414 ? -9.953 -10.5 8.992 1 39.62 414 ASP A CA 1
ATOM 3298 C C . ASP A 1 414 ? -9.125 -11.469 8.156 1 39.62 414 ASP A C 1
ATOM 3300 O O . ASP A 1 414 ? -9.367 -12.68 8.18 1 39.62 414 ASP A O 1
ATOM 3304 N N . THR A 1 415 ? -8.172 -10.836 7.516 1 41.38 415 THR A N 1
ATOM 3305 C CA . THR A 1 415 ? -7.27 -11.742 6.816 1 41.38 415 THR A CA 1
ATOM 3306 C C . THR A 1 415 ? -6.371 -12.477 7.805 1 41.38 415 THR A C 1
ATOM 3308 O O . THR A 1 415 ? -5.965 -13.617 7.547 1 41.38 415 THR A O 1
ATOM 3311 N N . GLU A 1 416 ? -6.164 -11.734 8.906 1 44.69 416 GLU A N 1
ATOM 3312 C CA . GLU A 1 416 ? -5.438 -12.43 9.961 1 44.69 416 GLU A CA 1
ATOM 3313 C C . GLU A 1 416 ? -6.234 -13.617 10.492 1 44.69 416 GLU A C 1
ATOM 3315 O O . GLU A 1 416 ? -5.664 -14.648 10.836 1 44.69 416 GLU A O 1
ATOM 3320 N N . ALA A 1 417 ? -7.535 -13.492 10.609 1 43.12 417 ALA A N 1
ATOM 3321 C CA . ALA A 1 417 ? -8.391 -14.602 11.031 1 43.12 417 ALA A CA 1
ATOM 3322 C C . ALA A 1 417 ? -8.336 -15.742 10.023 1 43.12 417 ALA A C 1
ATOM 3324 O O . ALA A 1 417 ? -8.414 -16.922 10.398 1 43.12 417 ALA A O 1
ATOM 3325 N N . LEU A 1 418 ? -8.461 -15.406 8.82 1 47.25 418 LEU A N 1
ATOM 3326 C CA . LEU A 1 418 ? -8.305 -16.453 7.812 1 47.25 418 LEU A CA 1
ATOM 3327 C C . LEU A 1 418 ? -6.984 -17.188 7.996 1 47.25 418 LEU A C 1
ATOM 3329 O O . LEU A 1 418 ? -6.883 -18.375 7.68 1 47.25 418 LEU A O 1
ATOM 3333 N N . LYS A 1 419 ? -6.004 -16.312 8.555 1 47.41 419 LYS A N 1
ATOM 3334 C CA . LYS A 1 419 ? -4.676 -16.875 8.766 1 47.41 419 LYS A CA 1
ATOM 3335 C C . LYS A 1 419 ? -4.672 -17.844 9.938 1 47.41 419 LYS A C 1
ATOM 3337 O O . LYS A 1 419 ? -3.895 -18.812 9.961 1 47.41 419 LYS A O 1
ATOM 3342 N N . LYS A 1 420 ? -5.324 -17.453 11.039 1 45.62 420 LYS A N 1
ATOM 3343 C CA . LYS A 1 420 ? -5.289 -18.281 12.242 1 45.62 420 LYS A CA 1
ATOM 3344 C C . LYS A 1 420 ? -6.164 -19.516 12.086 1 45.62 420 LYS A C 1
ATOM 3346 O O . LYS A 1 420 ? -6.117 -20.422 12.922 1 45.62 420 LYS A O 1
ATOM 3351 N N . LYS A 1 421 ? -7.211 -19.406 11.406 1 42.47 421 LYS A N 1
ATOM 3352 C CA . LYS A 1 421 ? -8.086 -20.578 11.359 1 42.47 421 LYS A CA 1
ATOM 3353 C C . LYS A 1 421 ? -7.402 -21.75 10.641 1 42.47 421 LYS A C 1
ATOM 3355 O O . LYS A 1 421 ? -6.586 -21.531 9.742 1 42.47 421 LYS A O 1
ATOM 3360 N N . SER A 1 422 ? -7.801 -23.047 11.211 1 41.5 422 SER A N 1
ATOM 3361 C CA . SER A 1 422 ? -7.359 -24.406 10.914 1 41.5 422 SER A CA 1
ATOM 3362 C C . SER A 1 422 ? -7.355 -24.672 9.414 1 41.5 422 SER A C 1
ATOM 3364 O O . SER A 1 422 ? -8.219 -24.172 8.688 1 41.5 422 SER A O 1
ATOM 3366 N N . VAL A 1 423 ? -6.25 -25.188 8.844 1 44.94 423 VAL A N 1
ATOM 3367 C CA . VAL A 1 423 ? -5.805 -25.844 7.621 1 44.94 423 VAL A CA 1
ATOM 3368 C C . VAL A 1 423 ? -6.836 -26.891 7.199 1 44.94 423 VAL A C 1
ATOM 3370 O O . VAL A 1 423 ? -6.648 -27.578 6.199 1 44.94 423 VAL A O 1
ATOM 3373 N N . LYS A 1 424 ? -7.895 -27.094 7.926 1 46.47 424 LYS A N 1
ATOM 3374 C CA . LYS A 1 424 ? -8.672 -28.172 7.328 1 46.47 424 LYS A CA 1
ATOM 3375 C C . LYS A 1 424 ? -9.594 -27.641 6.23 1 46.47 424 LYS A C 1
ATOM 3377 O O . LYS A 1 424 ? -10.344 -26.703 6.449 1 46.47 424 LYS A O 1
ATOM 3382 N N . PRO A 1 425 ? -9.367 -28.047 5.027 1 49.56 425 PRO A N 1
ATOM 3383 C CA . PRO A 1 425 ? -10.141 -27.719 3.832 1 49.56 425 PRO A CA 1
ATOM 3384 C C . PRO A 1 425 ? -11.641 -27.594 4.117 1 49.56 425 PRO A C 1
ATOM 3386 O O . PRO A 1 425 ? -12.312 -26.734 3.525 1 49.56 425 PRO A O 1
ATOM 3389 N N . ALA A 1 426 ? -12.18 -28.484 4.934 1 52.06 426 ALA A N 1
ATOM 3390 C CA . ALA A 1 426 ? -13.633 -28.609 5.062 1 52.06 426 ALA A CA 1
ATOM 3391 C C . ALA A 1 426 ? -14.242 -27.312 5.609 1 52.06 426 ALA A C 1
ATOM 3393 O O . ALA A 1 426 ? -15.43 -27.062 5.414 1 52.06 426 ALA A O 1
ATOM 3394 N N . ASP A 1 427 ? -13.305 -26.438 5.824 1 61.16 427 ASP A N 1
ATOM 3395 C CA . ASP A 1 427 ? -13.852 -25.359 6.641 1 61.16 427 ASP A CA 1
ATOM 3396 C C . ASP A 1 427 ? -13.922 -24.047 5.855 1 61.16 427 ASP A C 1
ATOM 3398 O O . ASP A 1 427 ? -14.547 -23.078 6.301 1 61.16 427 ASP A O 1
ATOM 3402 N N . ASN A 1 428 ? -13.477 -24.125 4.598 1 78.62 428 ASN A N 1
ATOM 3403 C CA . ASN A 1 428 ? -13.586 -22.875 3.854 1 78.62 428 ASN A CA 1
ATOM 3404 C C . ASN A 1 428 ? -14.578 -23 2.703 1 78.62 428 ASN A C 1
ATOM 3406 O O . ASN A 1 428 ? -14.383 -23.797 1.78 1 78.62 428 ASN A O 1
ATOM 3410 N N . LYS A 1 429 ? -15.641 -22.281 2.795 1 85.19 429 LYS A N 1
ATOM 3411 C CA . LYS A 1 429 ? -16.719 -22.391 1.813 1 85.19 429 LYS A CA 1
ATOM 3412 C C . LYS A 1 429 ? -16.953 -21.047 1.109 1 85.19 429 LYS A C 1
ATOM 3414 O O . LYS A 1 429 ? -16.75 -19.984 1.699 1 85.19 429 LYS A O 1
ATOM 3419 N N . LEU A 1 430 ? -17.297 -21.219 -0.161 1 90.56 430 LEU A N 1
ATOM 3420 C CA . LEU A 1 430 ? -17.688 -20.047 -0.943 1 90.56 430 LEU A CA 1
ATOM 3421 C C . LEU A 1 430 ? -18.984 -20.297 -1.696 1 90.56 430 LEU A C 1
ATOM 3423 O O . LEU A 1 430 ? -19.156 -21.359 -2.297 1 90.56 430 LEU A O 1
ATOM 3427 N N . ASP A 1 431 ? -19.891 -19.359 -1.578 1 91.69 431 ASP A N 1
ATOM 3428 C CA . ASP A 1 431 ? -21.141 -19.453 -2.326 1 91.69 431 ASP A CA 1
ATOM 3429 C C . ASP A 1 431 ? -20.906 -19.234 -3.818 1 91.69 431 ASP A C 1
ATOM 3431 O O . ASP A 1 431 ? -20.078 -18.406 -4.207 1 91.69 431 ASP A O 1
ATOM 3435 N N . ALA A 1 432 ? -21.688 -20 -4.617 1 94.5 432 ALA A N 1
ATOM 3436 C CA . ALA A 1 432 ? -21.594 -19.859 -6.07 1 94.5 432 ALA A CA 1
ATOM 3437 C C . ALA A 1 432 ? -21.859 -18.422 -6.504 1 94.5 432 ALA A C 1
ATOM 3439 O O . ALA A 1 432 ? -21.234 -17.922 -7.434 1 94.5 432 ALA A O 1
ATOM 3440 N N . GLU A 1 433 ? -22.797 -17.797 -5.852 1 93.25 433 GLU A N 1
ATOM 3441 C CA . GLU A 1 433 ? -23.125 -16.422 -6.203 1 93.25 433 GLU A CA 1
ATOM 3442 C C . GLU A 1 433 ? -21.953 -15.477 -5.918 1 93.25 433 GLU A C 1
ATOM 3444 O O . GLU A 1 433 ? -21.719 -14.523 -6.664 1 93.25 433 GLU A O 1
ATOM 3449 N N . TRP A 1 434 ? -21.266 -15.734 -4.848 1 94.31 434 TRP A N 1
ATOM 3450 C CA . TRP A 1 434 ? -20.062 -14.961 -4.539 1 94.31 434 TRP A CA 1
ATOM 3451 C C . TRP A 1 434 ? -19 -15.156 -5.609 1 94.31 434 TRP A C 1
ATOM 3453 O O . TRP A 1 434 ? -18.375 -14.195 -6.055 1 94.31 434 TRP A O 1
ATOM 3463 N N . LEU A 1 435 ? -18.844 -16.375 -5.984 1 95.81 435 LEU A N 1
ATOM 3464 C CA . LEU A 1 435 ? -17.844 -16.734 -6.988 1 95.81 435 LEU A CA 1
ATOM 3465 C C . LEU A 1 435 ? -18.125 -16.016 -8.305 1 95.81 435 LEU A C 1
ATOM 3467 O O . LEU A 1 435 ? -17.203 -15.531 -8.969 1 95.81 435 LEU A O 1
ATOM 3471 N N . ARG A 1 436 ? -19.328 -15.898 -8.664 1 96.69 436 ARG A N 1
ATOM 3472 C CA . ARG A 1 436 ? -19.719 -15.242 -9.906 1 96.69 436 ARG A CA 1
ATOM 3473 C C . ARG A 1 436 ? -19.297 -13.773 -9.906 1 96.69 436 ARG A C 1
ATOM 3475 O O . ARG A 1 436 ? -18.969 -13.211 -10.953 1 96.69 436 ARG A O 1
ATOM 3482 N N . GLU A 1 437 ? -19.234 -13.203 -8.742 1 96.12 437 GLU A N 1
ATOM 3483 C CA . GLU A 1 437 ? -18.969 -11.766 -8.625 1 96.12 437 GLU A CA 1
ATOM 3484 C C . GLU A 1 437 ? -17.484 -11.5 -8.438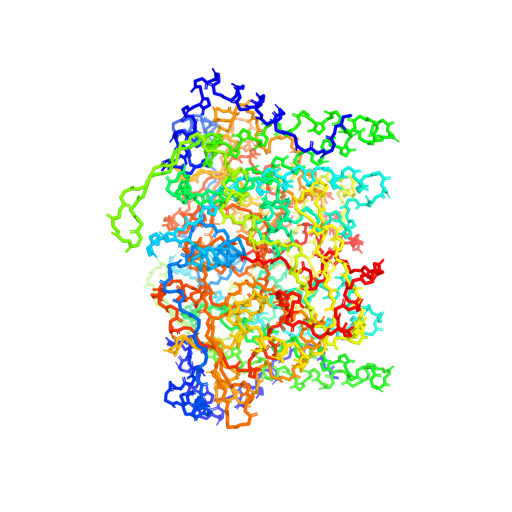 1 96.12 437 GLU A C 1
ATOM 3486 O O . GLU A 1 437 ? -16.969 -10.469 -8.891 1 96.12 437 GLU A O 1
ATOM 3491 N N . TYR A 1 438 ? -16.734 -12.438 -7.812 1 95.69 438 TYR A N 1
ATOM 3492 C CA . TYR A 1 438 ? -15.422 -12.031 -7.324 1 95.69 438 TYR A CA 1
ATOM 3493 C C . TYR A 1 438 ? -14.336 -12.977 -7.836 1 95.69 438 TYR A C 1
ATOM 3495 O O . TYR A 1 438 ? -13.156 -12.797 -7.527 1 95.69 438 TYR A O 1
ATOM 3503 N N . ALA A 1 439 ? -14.727 -13.969 -8.625 1 97.19 439 ALA A N 1
ATOM 3504 C CA . ALA A 1 439 ? -13.734 -14.75 -9.352 1 97.19 439 ALA A CA 1
ATOM 3505 C C . ALA A 1 439 ? -13.375 -14.094 -10.68 1 97.19 439 ALA A C 1
ATOM 3507 O O . ALA A 1 439 ? -14.258 -13.641 -11.414 1 97.19 439 ALA A O 1
ATOM 3508 N N . PHE A 1 440 ? -12.109 -14.094 -11.016 1 98.06 440 PHE A N 1
ATOM 3509 C CA . PHE A 1 440 ? -11.703 -13.367 -12.211 1 98.06 440 PHE A CA 1
ATOM 3510 C C . PHE A 1 440 ? -10.969 -14.289 -13.18 1 98.06 440 PHE A C 1
ATOM 3512 O O . PHE A 1 440 ? -10.906 -14.016 -14.383 1 98.06 440 PHE A O 1
ATOM 3519 N N . GLU A 1 441 ? -10.336 -15.32 -12.633 1 98.19 441 GLU A N 1
ATOM 3520 C CA . GLU A 1 441 ? -9.531 -16.219 -13.461 1 98.19 441 GLU A CA 1
ATOM 3521 C C . GLU A 1 441 ? -9.539 -17.625 -12.898 1 98.19 441 GLU A C 1
ATOM 3523 O O . GLU A 1 441 ? -9.508 -17.828 -11.68 1 98.19 441 GLU A O 1
ATOM 3528 N N . ILE A 1 442 ? -9.625 -18.609 -13.836 1 98.5 442 ILE A N 1
ATOM 3529 C CA . ILE A 1 442 ? -9.453 -20 -13.43 1 98.5 442 ILE A CA 1
ATOM 3530 C C . ILE A 1 442 ? -8.43 -20.672 -14.344 1 98.5 442 ILE A C 1
ATOM 3532 O O . ILE A 1 442 ? -8.227 -20.25 -15.484 1 98.5 442 ILE A O 1
ATOM 3536 N N . VAL A 1 443 ? -7.789 -21.625 -13.844 1 98.25 443 VAL A N 1
ATOM 3537 C CA . VAL A 1 443 ? -6.887 -22.5 -14.594 1 98.25 443 VAL A CA 1
ATOM 3538 C C . VAL A 1 443 ? -7.336 -23.953 -14.461 1 98.25 443 VAL A C 1
ATOM 3540 O O . VAL A 1 443 ? -7.445 -24.469 -13.352 1 98.25 443 VAL A O 1
ATOM 3543 N N . VAL A 1 444 ? -7.645 -24.562 -15.617 1 97.5 444 VAL A N 1
ATOM 3544 C CA . VAL A 1 444 ? -8.188 -25.922 -15.648 1 97.5 444 VAL A CA 1
ATOM 3545 C C . VAL A 1 444 ? -7.484 -26.734 -16.734 1 97.5 444 VAL A C 1
ATOM 3547 O O . VAL A 1 444 ? -6.914 -26.172 -17.672 1 97.5 444 VAL A O 1
ATOM 3550 N N . HIS A 1 445 ? -7.516 -28.062 -16.547 1 95.88 445 HIS A N 1
ATOM 3551 C CA . HIS A 1 445 ? -6.98 -28.938 -17.578 1 95.88 445 HIS A CA 1
ATOM 3552 C C . HIS A 1 445 ? -7.812 -28.844 -18.859 1 95.88 445 HIS A C 1
ATOM 3554 O O . HIS A 1 445 ? -9.039 -28.781 -18.797 1 95.88 445 HIS A O 1
ATOM 3560 N N . GLU A 1 446 ? -7.191 -28.891 -19.969 1 96.62 446 GLU A N 1
ATOM 3561 C CA . GLU A 1 446 ? -7.824 -28.656 -21.266 1 96.62 446 GLU A CA 1
ATOM 3562 C C . GLU A 1 446 ? -8.906 -29.703 -21.547 1 96.62 446 GLU A C 1
ATOM 3564 O O . GLU A 1 446 ? -9.859 -29.438 -22.266 1 96.62 446 GLU A O 1
ATOM 3569 N N . LYS A 1 447 ? -8.797 -30.891 -20.969 1 95.44 447 LYS A N 1
ATOM 3570 C CA . LYS A 1 447 ? -9.734 -31.969 -21.219 1 95.44 447 LYS A CA 1
ATOM 3571 C C . LYS A 1 447 ? -11.141 -31.594 -20.75 1 95.44 447 LYS A C 1
ATOM 3573 O O . LYS A 1 447 ? -12.125 -32.156 -21.219 1 95.44 447 LYS A O 1
ATOM 3578 N N . PHE A 1 448 ? -11.219 -30.625 -19.828 1 97.19 448 PHE A N 1
ATOM 3579 C CA . PHE A 1 448 ? -12.516 -30.266 -19.281 1 97.19 448 PHE A CA 1
ATOM 3580 C C . PHE A 1 448 ? -13.039 -28.984 -19.938 1 97.19 448 PHE A C 1
ATOM 3582 O O . PHE A 1 448 ? -14.086 -28.469 -19.547 1 97.19 448 PHE A O 1
ATOM 3589 N N . VAL A 1 449 ? -12.344 -28.422 -20.891 1 98.12 449 VAL A N 1
ATOM 3590 C CA . VAL A 1 449 ? -12.711 -27.203 -21.609 1 98.12 449 VAL A CA 1
ATOM 3591 C C . VAL A 1 449 ? -13.43 -27.562 -22.906 1 98.12 449 VAL A C 1
ATOM 3593 O O . VAL A 1 449 ? -12.922 -28.375 -23.703 1 98.12 449 VAL A O 1
ATOM 3596 N N . PRO A 1 450 ? -14.602 -27 -23.125 1 97.56 450 PRO A N 1
ATOM 3597 C CA . PRO A 1 450 ? -15.289 -27.281 -24.391 1 97.56 450 PRO A CA 1
ATOM 3598 C C . PRO A 1 450 ? -14.43 -26.969 -25.609 1 97.56 450 PRO A C 1
ATOM 3600 O O . PRO A 1 450 ? -13.68 -25.984 -25.594 1 97.56 450 PRO A O 1
ATOM 3603 N N . PRO A 1 451 ? -14.625 -27.734 -26.672 1 97.06 451 PRO A N 1
ATOM 3604 C CA . PRO A 1 451 ? -13.781 -27.594 -27.859 1 97.06 451 PRO A CA 1
ATOM 3605 C C . PRO A 1 451 ? -13.805 -26.172 -28.422 1 97.06 451 PRO A C 1
ATOM 3607 O O . PRO A 1 451 ? -12.766 -25.641 -28.844 1 97.06 451 PRO A O 1
ATOM 3610 N N . GLY A 1 452 ? -14.938 -25.547 -28.453 1 96.75 452 GLY A N 1
ATOM 3611 C CA . GLY A 1 452 ? -15.039 -24.172 -28.953 1 96.75 452 GLY A CA 1
ATOM 3612 C C . GLY A 1 452 ? -14.227 -23.188 -28.141 1 96.75 452 GLY A C 1
ATOM 3613 O O . GLY A 1 452 ? -13.547 -22.328 -28.703 1 96.75 452 GLY A O 1
ATOM 3614 N N . VAL A 1 453 ? -14.266 -23.375 -26.859 1 97.81 453 VAL A N 1
ATOM 3615 C CA . VAL A 1 453 ? -13.531 -22.5 -25.953 1 97.81 453 VAL A CA 1
ATOM 3616 C C . VAL A 1 453 ? -12.031 -22.766 -26.094 1 97.81 453 VAL A C 1
ATOM 3618 O O . VAL A 1 453 ? -11.227 -21.828 -26.125 1 97.81 453 VAL A O 1
ATOM 3621 N N . LEU A 1 454 ? -11.672 -24.016 -26.156 1 97.81 454 LEU A N 1
ATOM 3622 C CA . LEU A 1 454 ? -10.273 -24.391 -26.297 1 97.81 454 LEU A CA 1
ATOM 3623 C C . LEU A 1 454 ? -9.68 -23.859 -27.594 1 97.81 454 LEU A C 1
ATOM 3625 O O . LEU A 1 454 ? -8.555 -23.359 -27.609 1 97.81 454 LEU A O 1
ATOM 3629 N N . HIS A 1 455 ? -10.43 -23.953 -28.641 1 97.06 455 HIS A N 1
ATOM 3630 C CA . HIS A 1 455 ? -9.992 -23.422 -29.922 1 97.06 455 HIS A CA 1
ATOM 3631 C C . HIS A 1 455 ? -9.734 -21.922 -29.844 1 97.06 455 HIS A C 1
ATOM 3633 O O . HIS A 1 455 ? -8.711 -21.422 -30.312 1 97.06 455 HIS A O 1
ATOM 3639 N N . ALA A 1 456 ? -10.617 -21.219 -29.234 1 96.56 456 ALA A N 1
ATOM 3640 C CA . ALA A 1 456 ? -10.477 -19.766 -29.062 1 96.56 456 ALA A CA 1
ATOM 3641 C C . ALA A 1 456 ? -9.227 -19.438 -28.25 1 96.56 456 ALA A C 1
ATOM 3643 O O . ALA A 1 456 ? -8.492 -18.5 -28.578 1 96.56 456 ALA A O 1
ATOM 3644 N N . ALA A 1 457 ? -9 -20.188 -27.219 1 96.69 457 ALA A N 1
ATOM 3645 C CA . ALA A 1 457 ? -7.895 -19.953 -26.297 1 96.69 457 ALA A CA 1
ATOM 3646 C C . ALA A 1 457 ? -6.551 -20.203 -26.969 1 96.69 457 ALA A C 1
ATOM 3648 O O . ALA A 1 457 ? -5.52 -19.688 -26.531 1 96.69 457 ALA A O 1
ATOM 3649 N N . ARG A 1 458 ? -6.543 -20.969 -28 1 95.19 458 ARG A N 1
ATOM 3650 C CA . ARG A 1 458 ? -5.297 -21.391 -28.625 1 95.19 458 ARG A CA 1
ATOM 3651 C C . ARG A 1 458 ? -4.961 -20.516 -29.828 1 95.19 458 ARG A C 1
ATOM 3653 O O . ARG A 1 458 ? -3.881 -20.641 -30.406 1 95.19 458 ARG A O 1
ATOM 3660 N N . ILE A 1 459 ? -5.844 -19.641 -30.234 1 93.88 459 ILE A N 1
ATOM 3661 C CA . ILE A 1 459 ? -5.535 -18.672 -31.281 1 93.88 459 ILE A CA 1
ATOM 3662 C C . ILE A 1 459 ? -4.477 -17.688 -30.797 1 93.88 459 ILE A C 1
ATOM 3664 O O . ILE A 1 459 ? -4.664 -17.016 -29.781 1 93.88 459 ILE A O 1
ATOM 3668 N N . PRO A 1 460 ? -3.365 -17.656 -31.5 1 92.06 460 PRO A N 1
ATOM 3669 C CA . PRO A 1 460 ? -2.258 -16.812 -31.016 1 92.06 460 PRO A CA 1
ATOM 3670 C C . PRO A 1 460 ? -2.439 -15.336 -31.359 1 92.06 460 PRO A C 1
ATOM 3672 O O . PRO A 1 460 ? -1.57 -14.734 -32 1 92.06 460 PRO A O 1
ATOM 3675 N N . LYS A 1 461 ? -3.525 -14.75 -31.172 1 94.44 461 LYS A N 1
ATOM 3676 C CA . LYS A 1 461 ? -3.828 -13.328 -31.297 1 94.44 461 LYS A CA 1
ATOM 3677 C C . LYS A 1 461 ? -4.211 -12.727 -29.953 1 94.44 461 LYS A C 1
ATOM 3679 O O . LYS A 1 461 ? -5.211 -13.125 -29.344 1 94.44 461 LYS A O 1
ATOM 3684 N N . TRP A 1 462 ? -3.412 -11.797 -29.531 1 95.5 462 TRP A N 1
ATOM 3685 C CA . TRP A 1 462 ? -3.57 -11.281 -28.172 1 95.5 462 TRP A CA 1
ATOM 3686 C C . TRP A 1 462 ? -3.869 -9.789 -28.188 1 95.5 462 TRP A C 1
ATOM 3688 O O . TRP A 1 462 ? -3.191 -9.023 -28.875 1 95.5 462 TRP A O 1
ATOM 3698 N N . LYS A 1 463 ? -4.957 -9.422 -27.547 1 96.62 463 LYS A N 1
ATOM 3699 C CA . LYS A 1 463 ? -5.148 -8.008 -27.234 1 96.62 463 LYS A CA 1
ATOM 3700 C C . LYS A 1 463 ? -4.34 -7.613 -26 1 96.62 463 LYS A C 1
ATOM 3702 O O . LYS A 1 463 ? -4.422 -8.266 -24.953 1 96.62 463 LYS A O 1
ATOM 3707 N N . GLU A 1 464 ? -3.596 -6.523 -26.109 1 95.62 464 GLU A N 1
ATOM 3708 C CA . GLU A 1 464 ? -2.682 -6.137 -25.031 1 95.62 464 GLU A CA 1
ATOM 3709 C C . GLU A 1 464 ? -3.389 -5.285 -23.984 1 95.62 464 GLU A C 1
ATOM 3711 O O . GLU A 1 464 ? -4.121 -4.352 -24.328 1 95.62 464 GLU A O 1
ATOM 3716 N N . LEU A 1 465 ? -3.271 -5.672 -22.75 1 95.19 465 LEU A N 1
ATOM 3717 C CA . LEU A 1 465 ? -3.686 -4.867 -21.609 1 95.19 465 LEU A CA 1
ATOM 3718 C C . LEU A 1 465 ? -2.48 -4.219 -20.938 1 95.19 465 LEU A C 1
ATOM 3720 O O . LEU A 1 465 ? -1.407 -4.824 -20.859 1 95.19 465 LEU A O 1
ATOM 3724 N N . PRO A 1 466 ? -2.652 -2.969 -20.516 1 92.19 466 PRO A N 1
ATOM 3725 C CA . PRO A 1 466 ? -1.536 -2.34 -19.812 1 92.19 466 PRO A CA 1
ATOM 3726 C C . PRO A 1 466 ? -1.217 -3.023 -18.484 1 92.19 466 PRO A C 1
ATOM 3728 O O . PRO A 1 466 ? -2.062 -3.732 -17.922 1 92.19 466 PRO A O 1
ATOM 3731 N N . ALA A 1 467 ? -0.054 -2.783 -17.953 1 88.94 467 ALA A N 1
ATOM 3732 C CA . ALA A 1 467 ? 0.443 -3.441 -16.75 1 88.94 467 ALA A CA 1
ATOM 3733 C C . ALA A 1 467 ? -0.415 -3.086 -15.531 1 88.94 467 ALA A C 1
ATOM 3735 O O . ALA A 1 467 ? -0.465 -3.838 -14.555 1 88.94 467 ALA A O 1
ATOM 3736 N N . TRP A 1 468 ? -1.116 -1.975 -15.586 1 89.25 468 TRP A N 1
ATOM 3737 C CA . TRP A 1 468 ? -1.869 -1.503 -14.43 1 89.25 468 TRP A CA 1
ATOM 3738 C C . TRP A 1 468 ? -3.334 -1.912 -14.523 1 89.25 468 TRP A C 1
ATOM 3740 O O . TRP A 1 468 ? -4.156 -1.505 -13.703 1 89.25 468 TRP A O 1
ATOM 3750 N N . ASP A 1 469 ? -3.668 -2.701 -15.539 1 93.12 469 ASP A N 1
ATOM 3751 C CA . ASP A 1 469 ? -5.039 -3.193 -15.648 1 93.12 469 ASP A CA 1
ATOM 3752 C C . ASP A 1 469 ? -5.383 -4.109 -14.469 1 93.12 469 ASP A C 1
ATOM 3754 O O . ASP A 1 469 ? -4.57 -4.945 -14.07 1 93.12 469 ASP A O 1
ATOM 3758 N N . PRO A 1 470 ? -6.582 -3.953 -13.93 1 92.5 470 PRO A N 1
ATOM 3759 C CA . PRO A 1 470 ? -6.957 -4.781 -12.781 1 92.5 470 PRO A CA 1
ATOM 3760 C C . PRO A 1 470 ? -6.895 -6.277 -13.086 1 92.5 470 PRO A C 1
ATOM 3762 O O . PRO A 1 470 ? -6.645 -7.086 -12.188 1 92.5 470 PRO A O 1
ATOM 3765 N N . MET A 1 471 ? -7.055 -6.676 -14.305 1 94.5 471 MET A N 1
ATOM 3766 C CA . MET A 1 471 ? -7.012 -8.086 -14.688 1 94.5 471 MET A CA 1
ATOM 3767 C C . MET A 1 471 ? -5.578 -8.602 -14.719 1 94.5 471 MET A C 1
ATOM 3769 O O . MET A 1 471 ? -5.352 -9.805 -14.797 1 94.5 471 MET A O 1
ATOM 3773 N N . GLY A 1 472 ? -4.656 -7.664 -14.625 1 91.25 472 GLY A N 1
ATOM 3774 C CA . GLY A 1 472 ? -3.254 -8.047 -14.594 1 91.25 472 GLY A CA 1
ATOM 3775 C C . GLY A 1 472 ? -2.639 -7.926 -13.211 1 91.25 472 GLY A C 1
ATOM 3776 O O . GLY A 1 472 ? -1.426 -8.078 -13.055 1 91.25 472 GLY A O 1
ATOM 3777 N N . ALA A 1 473 ? -3.467 -7.664 -12.25 1 88.88 473 ALA A N 1
ATOM 3778 C CA . ALA A 1 473 ? -2.969 -7.496 -10.891 1 88.88 473 ALA A CA 1
ATOM 3779 C C . ALA A 1 473 ? -2.271 -8.758 -10.398 1 88.88 473 ALA A C 1
ATOM 3781 O O . ALA A 1 473 ? -2.73 -9.875 -10.672 1 88.88 473 ALA A O 1
ATOM 3782 N N . LEU A 1 474 ? -1.163 -8.539 -9.641 1 88.25 474 LEU A N 1
ATOM 3783 C CA . LEU A 1 474 ? -0.413 -9.664 -9.094 1 88.25 474 LEU A CA 1
ATOM 3784 C C . LEU A 1 474 ? -1.097 -10.219 -7.852 1 88.25 474 LEU A C 1
ATOM 3786 O O . LEU A 1 474 ? -1.635 -9.461 -7.043 1 88.25 474 LEU A O 1
ATOM 3790 N N . LEU A 1 475 ? -0.98 -11.477 -7.797 1 87.25 475 LEU A N 1
ATOM 3791 C CA . LEU A 1 475 ? -1.625 -12.18 -6.691 1 87.25 475 LEU A CA 1
ATOM 3792 C C . LEU A 1 475 ? -0.666 -12.344 -5.516 1 87.25 475 LEU A C 1
ATOM 3794 O O . LEU A 1 475 ? 0.525 -12.594 -5.715 1 87.25 475 LEU A O 1
ATOM 3798 N N . ASN A 1 476 ? -1.231 -12.203 -4.387 1 79.38 476 ASN A N 1
ATOM 3799 C CA . ASN A 1 476 ? -0.466 -12.445 -3.17 1 79.38 476 ASN A CA 1
ATOM 3800 C C . ASN A 1 476 ? -0.256 -13.938 -2.926 1 79.38 476 ASN A C 1
ATOM 3802 O O . ASN A 1 476 ? -1.064 -14.758 -3.355 1 79.38 476 ASN A O 1
ATOM 3806 N N . MET B 1 1 ? 25.656 -11.984 -25.078 1 47.72 1 MET B N 1
ATOM 3807 C CA . MET B 1 1 ? 25.453 -12.016 -23.625 1 47.72 1 MET B CA 1
ATOM 3808 C C . MET B 1 1 ? 23.984 -12.195 -23.266 1 47.72 1 MET B C 1
ATOM 3810 O O . MET B 1 1 ? 23.125 -11.555 -23.875 1 47.72 1 MET B O 1
ATOM 3814 N N . SER B 1 2 ? 23.578 -13.375 -22.641 1 66.56 2 SER B N 1
ATOM 3815 C CA . SER B 1 2 ? 22.25 -13.953 -22.625 1 66.56 2 SER B CA 1
ATOM 3816 C C . SER B 1 2 ? 21.344 -13.273 -21.609 1 66.56 2 SER B C 1
ATOM 3818 O O . SER B 1 2 ? 21.797 -12.93 -20.5 1 66.56 2 SER B O 1
ATOM 3820 N N . PHE B 1 3 ? 20.328 -12.617 -22.016 1 82.5 3 PHE B N 1
ATOM 3821 C CA . PHE B 1 3 ? 19.266 -12 -21.219 1 82.5 3 PHE B CA 1
ATOM 3822 C C . PHE B 1 3 ? 18.672 -12.992 -20.234 1 82.5 3 PHE B C 1
ATOM 3824 O O . PHE B 1 3 ? 18.031 -12.594 -19.266 1 82.5 3 PHE B O 1
ATOM 3831 N N . LEU B 1 4 ? 19.141 -14.227 -20.5 1 84 4 LEU B N 1
ATOM 3832 C CA . LEU B 1 4 ? 18.594 -15.266 -19.641 1 84 4 LEU B CA 1
ATOM 3833 C C . LEU B 1 4 ? 19.578 -15.641 -18.547 1 84 4 LEU B C 1
ATOM 3835 O O . LEU B 1 4 ? 20.781 -15.672 -18.766 1 84 4 LEU B O 1
ATOM 3839 N N . LEU B 1 5 ? 19.047 -15.859 -17.375 1 89.75 5 LEU B N 1
ATOM 3840 C CA . LEU B 1 5 ? 19.875 -16.469 -16.328 1 89.75 5 LEU B CA 1
ATOM 3841 C C . LEU B 1 5 ? 20.094 -17.938 -16.594 1 89.75 5 LEU B C 1
ATOM 3843 O O . LEU B 1 5 ? 19.156 -18.688 -16.859 1 89.75 5 LEU B O 1
ATOM 3847 N N . THR B 1 6 ? 21.359 -18.297 -16.625 1 88.19 6 THR B N 1
ATOM 3848 C CA . THR B 1 6 ? 21.672 -19.688 -16.922 1 88.19 6 THR B CA 1
ATOM 3849 C C . THR B 1 6 ? 22.219 -20.391 -15.688 1 88.19 6 THR B C 1
ATOM 3851 O O . THR B 1 6 ? 22.703 -19.734 -14.758 1 88.19 6 THR B O 1
ATOM 3854 N N . GLU B 1 7 ? 22.078 -21.719 -15.727 1 86.19 7 GLU B N 1
ATOM 3855 C CA . GLU B 1 7 ? 22.562 -22.531 -14.617 1 86.19 7 GLU B CA 1
ATOM 3856 C C . GLU B 1 7 ? 24.062 -22.359 -14.406 1 86.19 7 GLU B C 1
ATOM 3858 O O . GLU B 1 7 ? 24.516 -22.219 -13.273 1 86.19 7 GLU B O 1
ATOM 3863 N N . PRO B 1 8 ? 24.859 -22.375 -15.5 1 86.19 8 PRO B N 1
ATOM 3864 C CA . PRO B 1 8 ? 26.297 -22.156 -15.289 1 86.19 8 PRO B CA 1
ATOM 3865 C C . PRO B 1 8 ? 26.609 -20.812 -14.633 1 86.19 8 PRO B C 1
ATOM 3867 O O . PRO B 1 8 ? 27.5 -20.734 -13.789 1 86.19 8 PRO B O 1
ATOM 3870 N N . GLN B 1 9 ? 25.891 -19.781 -15.008 1 88.75 9 GLN B N 1
ATOM 3871 C CA . GLN B 1 9 ? 26.078 -18.484 -14.391 1 88.75 9 GLN B CA 1
ATOM 3872 C C . GLN B 1 9 ? 25.766 -18.516 -12.898 1 88.75 9 GLN B C 1
ATOM 3874 O O . GLN B 1 9 ? 26.547 -18.031 -12.078 1 88.75 9 GLN B O 1
ATOM 3879 N N . CYS B 1 10 ? 24.656 -19.078 -12.594 1 89.06 10 CYS B N 1
ATOM 3880 C CA . CYS B 1 10 ? 24.25 -19.172 -11.195 1 89.06 10 CYS B CA 1
ATOM 3881 C C . CYS B 1 10 ? 25.25 -20 -10.391 1 89.06 10 CYS B C 1
ATOM 3883 O O . CYS B 1 10 ? 25.547 -19.656 -9.242 1 89.06 10 CYS B O 1
ATOM 3885 N N . SER B 1 11 ? 25.734 -21.031 -11.047 1 88.94 11 SER B N 1
ATOM 3886 C CA . SER B 1 11 ? 26.734 -21.875 -10.375 1 88.94 11 SER B CA 1
ATOM 3887 C C . SER B 1 11 ? 28 -21.094 -10.078 1 88.94 11 SER B C 1
ATOM 3889 O O . SER B 1 11 ? 28.641 -21.297 -9.039 1 88.94 11 SER B O 1
ATOM 3891 N N . THR B 1 12 ? 28.391 -20.25 -10.984 1 90.38 12 THR B N 1
ATOM 3892 C CA . THR B 1 12 ? 29.562 -19.406 -10.781 1 90.38 12 THR B CA 1
ATOM 3893 C C . THR B 1 12 ? 29.359 -18.469 -9.594 1 90.38 12 THR B C 1
ATOM 3895 O O . THR B 1 12 ? 30.25 -18.281 -8.773 1 90.38 12 THR B O 1
ATOM 3898 N N . TRP B 1 13 ? 28.188 -17.906 -9.523 1 91.81 13 TRP B N 1
ATOM 3899 C CA . TRP B 1 13 ? 27.891 -17 -8.43 1 91.81 13 TRP B CA 1
ATOM 3900 C C . TRP B 1 13 ? 27.859 -17.734 -7.098 1 91.81 13 TRP B C 1
ATOM 3902 O O . TRP B 1 13 ? 28.312 -17.219 -6.074 1 91.81 13 TRP B O 1
ATOM 3912 N N . TYR B 1 14 ? 27.359 -18.906 -7.199 1 89.62 14 TYR B N 1
ATOM 3913 C CA . TYR B 1 14 ? 27.297 -19.734 -6.004 1 89.62 14 TYR B CA 1
ATOM 3914 C C . TYR B 1 14 ? 28.688 -20.078 -5.492 1 89.62 14 TYR B C 1
ATOM 3916 O O . TYR B 1 14 ? 28.969 -19.953 -4.297 1 89.62 14 TYR B O 1
ATOM 3924 N N . SER B 1 15 ? 29.516 -20.5 -6.418 1 91.12 15 SER B N 1
ATOM 3925 C CA . SER B 1 15 ? 30.891 -20.828 -6.051 1 91.12 15 SER B CA 1
ATOM 3926 C C . SER B 1 15 ? 31.609 -19.609 -5.453 1 91.12 15 SER B C 1
ATOM 3928 O O . SER B 1 15 ? 32.281 -19.734 -4.426 1 91.12 15 SER B O 1
ATOM 3930 N N . ALA B 1 16 ? 31.438 -18.516 -6.074 1 91.31 16 ALA B N 1
ATOM 3931 C CA . ALA B 1 16 ? 32.031 -17.297 -5.582 1 91.31 16 ALA B CA 1
ATOM 3932 C C . ALA B 1 16 ? 31.484 -16.922 -4.211 1 91.31 16 ALA B C 1
ATOM 3934 O O . ALA B 1 16 ? 32.219 -16.453 -3.344 1 91.31 16 ALA B O 1
ATOM 3935 N N . PHE B 1 17 ? 30.266 -17.125 -3.979 1 92.31 17 PHE B N 1
ATOM 3936 C CA . PHE B 1 17 ? 29.594 -16.812 -2.723 1 92.31 17 PHE B CA 1
ATOM 3937 C C . PHE B 1 17 ? 30.203 -17.609 -1.571 1 92.31 17 PHE B C 1
ATOM 3939 O O . PHE B 1 17 ? 30.562 -17.031 -0.537 1 92.31 17 PHE B O 1
ATOM 3946 N N . TYR B 1 18 ? 30.391 -18.828 -1.772 1 91.81 18 TYR B N 1
ATOM 3947 C CA . TYR B 1 18 ? 30.766 -19.719 -0.672 1 91.81 18 TYR B CA 1
ATOM 3948 C C . TYR B 1 18 ? 32.281 -19.734 -0.474 1 91.81 18 TYR B C 1
ATOM 3950 O O . TYR B 1 18 ? 32.75 -20.266 0.521 1 91.81 18 TYR B O 1
ATOM 3958 N N . GLU B 1 19 ? 32.969 -19.141 -1.411 1 92.94 19 GLU B N 1
ATOM 3959 C CA . GLU B 1 19 ? 34.406 -18.969 -1.228 1 92.94 19 GLU B CA 1
ATOM 3960 C C . GLU B 1 19 ? 34.719 -17.938 -0.133 1 92.94 19 GLU B C 1
ATOM 3962 O O . GLU B 1 19 ? 35.781 -17.969 0.47 1 92.94 19 GLU B O 1
ATOM 3967 N N . SER B 1 20 ? 33.781 -17.109 0.164 1 93.12 20 SER B N 1
ATOM 3968 C CA . SER B 1 20 ? 33.969 -16.062 1.154 1 93.12 20 SER B CA 1
ATOM 3969 C C . SER B 1 20 ? 33.406 -16.469 2.512 1 93.12 20 SER B C 1
ATOM 3971 O O . SER B 1 20 ? 32.188 -16.688 2.654 1 93.12 20 SER B O 1
ATOM 3973 N N . SER B 1 21 ? 34.281 -16.531 3.488 1 92.31 21 SER B N 1
ATOM 3974 C CA . SER B 1 21 ? 33.844 -16.844 4.848 1 92.31 21 SER B CA 1
ATOM 3975 C C . SER B 1 21 ? 32.906 -15.773 5.371 1 92.31 21 SER B C 1
ATOM 3977 O O . SER B 1 21 ? 32 -16.062 6.164 1 92.31 21 SER B O 1
ATOM 3979 N N . LEU B 1 22 ? 33.062 -14.625 4.91 1 92.06 22 LEU B N 1
ATOM 3980 C CA . LEU B 1 22 ? 32.188 -13.531 5.32 1 92.06 22 LEU B CA 1
ATOM 3981 C C . LEU B 1 22 ? 30.766 -13.75 4.809 1 92.06 22 LEU B C 1
ATOM 3983 O O . LEU B 1 22 ? 29.797 -13.508 5.527 1 92.06 22 LEU B O 1
ATOM 3987 N N . ASN B 1 23 ? 30.656 -14.211 3.604 1 93.44 23 ASN B N 1
ATOM 3988 C CA . ASN B 1 23 ? 29.344 -14.5 3.037 1 93.44 23 ASN B CA 1
ATOM 3989 C C . ASN B 1 23 ? 28.641 -15.609 3.807 1 93.44 23 ASN B C 1
ATOM 3991 O O . ASN B 1 23 ? 27.438 -15.508 4.086 1 93.44 23 ASN B O 1
ATOM 3995 N N . ARG B 1 24 ? 29.344 -16.578 4.141 1 92.31 24 ARG B N 1
ATOM 3996 C CA . ARG B 1 24 ? 28.766 -17.703 4.895 1 92.31 24 ARG B CA 1
ATOM 3997 C C . ARG B 1 24 ? 28.297 -17.25 6.27 1 92.31 24 ARG B C 1
ATOM 3999 O O . ARG B 1 24 ? 27.219 -17.641 6.723 1 92.31 24 ARG B O 1
ATOM 4006 N N . LEU B 1 25 ? 29.125 -16.438 6.875 1 91.69 25 LEU B N 1
ATOM 4007 C CA . LEU B 1 25 ? 28.75 -15.898 8.172 1 91.69 25 LEU B CA 1
ATOM 4008 C C . LEU B 1 25 ? 27.516 -15.008 8.055 1 91.69 25 LEU B C 1
ATOM 4010 O O . LEU B 1 25 ? 26.594 -15.094 8.875 1 91.69 25 LEU B O 1
ATOM 4014 N N . ALA B 1 26 ? 27.5 -14.172 7.047 1 92.75 26 ALA B N 1
ATOM 4015 C CA . ALA B 1 26 ? 26.344 -13.297 6.809 1 92.75 26 ALA B CA 1
ATOM 4016 C C . ALA B 1 26 ? 25.078 -14.102 6.617 1 92.75 26 ALA B C 1
ATOM 4018 O O . ALA B 1 26 ? 24.016 -13.734 7.137 1 92.75 26 ALA B O 1
ATOM 4019 N N . GLN B 1 27 ? 25.141 -15.148 5.898 1 91 27 GLN B N 1
ATOM 4020 C CA . GLN B 1 27 ? 24 -16.031 5.676 1 91 27 GLN B CA 1
ATOM 4021 C C . GLN B 1 27 ? 23.516 -16.641 6.988 1 91 27 GLN B C 1
ATOM 4023 O O . GLN B 1 27 ? 22.312 -16.656 7.258 1 91 27 GLN B O 1
ATOM 4028 N N . ASN B 1 28 ? 24.453 -17.062 7.797 1 87.69 28 ASN B N 1
ATOM 4029 C CA . ASN B 1 28 ? 24.109 -17.625 9.102 1 87.69 28 ASN B CA 1
ATOM 4030 C C . ASN B 1 28 ? 23.438 -16.578 9.984 1 87.69 28 ASN B C 1
ATOM 4032 O O . ASN B 1 28 ? 22.438 -16.875 10.648 1 87.69 28 ASN B O 1
ATOM 4036 N N . VAL B 1 29 ? 23.922 -15.445 9.945 1 87.69 29 VAL B N 1
ATOM 4037 C CA . VAL B 1 29 ? 23.406 -14.359 10.766 1 87.69 29 VAL B CA 1
ATOM 4038 C C . VAL B 1 29 ? 21.984 -14.016 10.328 1 87.69 29 VAL B C 1
ATOM 4040 O O . VAL B 1 29 ? 21.094 -13.844 11.164 1 87.69 29 VAL B O 1
ATOM 4043 N N . CYS B 1 30 ? 21.703 -14.031 9.086 1 88.31 30 CYS B N 1
ATOM 4044 C CA . CYS B 1 30 ? 20.422 -13.594 8.562 1 88.31 30 CYS B CA 1
ATOM 4045 C C . CYS B 1 30 ? 19.375 -14.695 8.672 1 88.31 30 CYS B C 1
ATOM 4047 O O . CYS B 1 30 ? 18.188 -14.469 8.43 1 88.31 30 CYS B O 1
ATOM 4049 N N . THR B 1 31 ? 19.828 -15.867 9 1 80.88 31 THR B N 1
ATOM 4050 C CA . THR B 1 31 ? 18.859 -16.906 9.344 1 80.88 31 THR B CA 1
ATOM 4051 C C . THR B 1 31 ? 18.281 -16.672 10.734 1 80.88 31 THR B C 1
ATOM 4053 O O . THR B 1 31 ? 17.156 -17.094 11.023 1 80.88 31 THR B O 1
ATOM 4056 N N . ALA B 1 32 ? 19.047 -15.977 11.484 1 81.19 32 ALA B N 1
ATOM 4057 C CA . ALA B 1 32 ? 18.656 -15.789 12.875 1 81.19 32 ALA B CA 1
ATOM 4058 C C . ALA B 1 32 ? 18.047 -14.406 13.094 1 81.19 32 ALA B C 1
ATOM 4060 O O . ALA B 1 32 ? 17.219 -14.211 13.984 1 81.19 32 ALA B O 1
ATOM 4061 N N . GLN B 1 33 ? 18.516 -13.445 12.312 1 84.94 33 GLN B N 1
ATOM 4062 C CA . GLN B 1 33 ? 18.109 -12.062 12.508 1 84.94 33 GLN B CA 1
ATOM 4063 C C . GLN B 1 33 ? 17.875 -11.359 11.172 1 84.94 33 GLN B C 1
ATOM 4065 O O . GLN B 1 33 ? 18.469 -11.734 10.156 1 84.94 33 GLN B O 1
ATOM 4070 N N . ASP B 1 34 ? 16.984 -10.367 11.188 1 84.94 34 ASP B N 1
ATOM 4071 C CA . ASP B 1 34 ? 16.734 -9.641 9.945 1 84.94 34 ASP B CA 1
ATOM 4072 C C . ASP B 1 34 ? 17.953 -8.805 9.555 1 84.94 34 ASP B C 1
ATOM 4074 O O . ASP B 1 34 ? 18.656 -8.273 10.414 1 84.94 34 ASP B O 1
ATOM 4078 N N . PRO B 1 35 ? 18.125 -8.703 8.273 1 87.62 35 PRO B N 1
ATOM 4079 C CA . PRO B 1 35 ? 19.359 -8.086 7.77 1 87.62 35 PRO B CA 1
ATOM 4080 C C . PRO B 1 35 ? 19.469 -6.609 8.148 1 87.62 35 PRO B C 1
ATOM 4082 O O . PRO B 1 35 ? 20.578 -6.086 8.281 1 87.62 35 PRO B O 1
ATOM 4085 N N . ILE B 1 36 ? 18.406 -5.934 8.398 1 85.62 36 ILE B N 1
ATOM 4086 C CA . ILE B 1 36 ? 18.453 -4.516 8.734 1 85.62 36 ILE B CA 1
ATOM 4087 C C . ILE B 1 36 ? 18.953 -4.34 10.164 1 85.62 36 ILE B C 1
ATOM 4089 O O . ILE B 1 36 ? 19.828 -3.504 10.43 1 85.62 36 ILE B O 1
ATOM 4093 N N . THR B 1 37 ? 18.453 -5.16 10.977 1 84.44 37 THR B N 1
ATOM 4094 C CA . THR B 1 37 ? 18.844 -5.109 12.375 1 84.44 37 THR B CA 1
ATOM 4095 C C . THR B 1 37 ? 20.297 -5.5 12.547 1 84.44 37 THR B C 1
ATOM 4097 O O . THR B 1 37 ? 21.016 -4.91 13.359 1 84.44 37 THR B O 1
ATOM 4100 N N . VAL B 1 38 ? 20.719 -6.426 11.75 1 87.5 38 VAL B N 1
ATOM 4101 C CA . VAL B 1 38 ? 22.078 -6.926 11.836 1 87.5 38 VAL B CA 1
ATOM 4102 C C . VAL B 1 38 ? 23.062 -5.844 11.391 1 87.5 38 VAL B C 1
ATOM 4104 O O . VAL B 1 38 ? 24.188 -5.766 11.883 1 87.5 38 VAL B O 1
ATOM 4107 N N . CYS B 1 39 ? 22.594 -4.98 10.57 1 89.38 39 CYS B N 1
ATOM 4108 C CA . CYS B 1 39 ? 23.484 -3.984 9.977 1 89.38 39 CYS B CA 1
ATOM 4109 C C . CYS B 1 39 ? 23.531 -2.723 10.828 1 89.38 39 CYS B C 1
ATOM 4111 O O . CYS B 1 39 ? 24.266 -1.784 10.516 1 89.38 39 CYS B O 1
ATOM 4113 N N . LEU B 1 40 ? 22.844 -2.66 11.938 1 87.25 40 LEU B N 1
ATOM 4114 C CA . LEU B 1 40 ? 22.844 -1.484 12.797 1 87.25 40 LEU B CA 1
ATOM 4115 C C . LEU B 1 40 ? 24.188 -1.301 13.477 1 87.25 40 LEU B C 1
ATOM 4117 O O . LEU B 1 40 ? 24.766 -2.258 14 1 87.25 40 LEU B O 1
ATOM 4121 N N . ARG B 1 41 ? 24.609 -0.107 13.367 1 84.94 41 ARG B N 1
ATOM 4122 C CA . ARG B 1 41 ? 25.828 0.24 14.094 1 84.94 41 ARG B CA 1
ATOM 4123 C C . ARG B 1 41 ? 25.562 0.337 15.594 1 84.94 41 ARG B C 1
ATOM 4125 O O . ARG B 1 41 ? 24.438 0.593 16.016 1 84.94 41 ARG B O 1
ATOM 4132 N N . SER B 1 42 ? 26.641 0.142 16.312 1 78.38 42 SER B N 1
ATOM 4133 C CA . SER B 1 42 ? 26.516 0.248 17.766 1 78.38 42 SER B CA 1
ATOM 4134 C C . SER B 1 42 ? 26.234 1.687 18.188 1 78.38 42 SER B C 1
ATOM 4136 O O . SER B 1 42 ? 26.641 2.629 17.5 1 78.38 42 SER B O 1
ATOM 4138 N N . GLU B 1 43 ? 25.484 1.747 19.234 1 66.62 43 GLU B N 1
ATOM 4139 C CA . GLU B 1 43 ? 25.172 3.059 19.797 1 66.62 43 GLU B CA 1
ATOM 4140 C C . GLU B 1 43 ? 26.438 3.848 20.094 1 66.62 43 GLU B C 1
ATOM 4142 O O . GLU B 1 43 ? 26.484 5.059 19.875 1 66.62 43 GLU B O 1
ATOM 4147 N N . ALA B 1 44 ? 27.328 3.143 20.625 1 56.78 44 ALA B N 1
ATOM 4148 C CA . ALA B 1 44 ? 28.594 3.781 20.969 1 56.78 44 ALA B CA 1
ATOM 4149 C C . ALA B 1 44 ? 29.234 4.426 19.75 1 56.78 44 ALA B C 1
ATOM 4151 O O . ALA B 1 44 ? 29.766 5.535 19.828 1 56.78 44 ALA B O 1
ATOM 4152 N N . ASP B 1 45 ? 29 3.885 18.719 1 62.22 45 ASP B N 1
ATOM 4153 C CA . ASP B 1 45 ? 29.578 4.379 17.484 1 62.22 45 ASP B CA 1
ATOM 4154 C C . ASP B 1 45 ? 28.828 5.605 16.969 1 62.22 45 ASP B C 1
ATOM 4156 O O . ASP B 1 45 ? 29.438 6.547 16.453 1 62.22 45 ASP B O 1
ATOM 4160 N N . LEU B 1 46 ? 27.609 5.609 17.234 1 63.72 46 LEU B N 1
ATOM 4161 C CA . LEU B 1 46 ? 26.797 6.715 16.75 1 63.72 46 LEU B CA 1
ATOM 4162 C C . LEU B 1 46 ? 26.953 7.941 17.641 1 63.72 46 LEU B C 1
ATOM 4164 O O . LEU B 1 46 ? 26.922 9.078 17.156 1 63.72 46 LEU B O 1
ATOM 4168 N N . ARG B 1 47 ? 27.141 7.68 18.891 1 60.25 47 ARG B N 1
ATOM 4169 C CA . ARG B 1 47 ? 27.312 8.758 19.859 1 60.25 47 ARG B CA 1
ATOM 4170 C C . ARG B 1 47 ? 28.594 9.531 19.594 1 60.25 47 ARG B C 1
ATOM 4172 O O . ARG B 1 47 ? 28.641 10.75 19.766 1 60.25 47 ARG B O 1
ATOM 4179 N N . SER B 1 48 ? 29.5 8.797 19.328 1 54.78 48 SER B N 1
ATOM 4180 C CA . SER B 1 48 ? 30.781 9.453 19.062 1 54.78 48 SER B CA 1
ATOM 4181 C C . SER B 1 48 ? 30.641 10.469 17.938 1 54.78 48 SER B C 1
ATOM 4183 O O . SER B 1 48 ? 31.359 11.477 17.906 1 54.78 48 SER B O 1
ATOM 4185 N N . ASP B 1 49 ? 29.656 10.297 17.266 1 56.16 49 ASP B N 1
ATOM 4186 C CA . ASP B 1 49 ? 29.453 11.188 16.141 1 56.16 49 ASP B CA 1
ATOM 4187 C C . ASP B 1 49 ? 28.766 12.484 16.578 1 56.16 49 ASP B C 1
ATOM 4189 O O . ASP B 1 49 ? 28.984 13.539 15.969 1 56.16 49 ASP B O 1
ATOM 4193 N N . SER B 1 50 ? 28 12.391 17.688 1 59.84 50 SER B N 1
ATOM 4194 C CA . SER B 1 50 ? 27.266 13.539 18.188 1 59.84 50 SER B CA 1
ATOM 4195 C C . SER B 1 50 ? 28.141 14.406 19.094 1 59.84 50 SER B C 1
ATOM 4197 O O . SER B 1 50 ? 27.656 15.359 19.719 1 59.84 50 SER B O 1
ATOM 4199 N N . SER B 1 51 ? 29.438 14.094 19.25 1 65.19 51 SER B N 1
ATOM 4200 C CA . SER B 1 51 ? 30.391 14.82 20.078 1 65.19 51 SER B CA 1
ATOM 4201 C C . SER B 1 51 ? 30.641 16.234 19.562 1 65.19 51 SER B C 1
ATOM 4203 O O . SER B 1 51 ? 31.234 17.062 20.234 1 65.19 51 SER B O 1
ATOM 4205 N N . GLY B 1 52 ? 29.922 16.562 18.609 1 78.94 52 GLY B N 1
ATOM 4206 C CA . GLY B 1 52 ? 30.203 17.844 17.969 1 78.94 52 GLY B CA 1
ATOM 4207 C C . GLY B 1 52 ? 29.297 18.969 18.469 1 78.94 52 GLY B C 1
ATOM 4208 O O . GLY B 1 52 ? 29.531 20.141 18.172 1 78.94 52 GLY B O 1
ATOM 4209 N N . VAL B 1 53 ? 28.391 18.719 19.344 1 86.06 53 VAL B N 1
ATOM 4210 C CA . VAL B 1 53 ? 27.469 19.766 19.797 1 86.06 53 VAL B CA 1
ATOM 4211 C C . VAL B 1 53 ? 28.125 20.547 20.938 1 86.06 53 VAL B C 1
ATOM 4213 O O . VAL B 1 53 ? 28.562 19.969 21.938 1 86.06 53 VAL B O 1
ATOM 4216 N N . LYS B 1 54 ? 28.125 21.812 20.812 1 86.62 54 LYS B N 1
ATOM 4217 C CA . LYS B 1 54 ? 28.719 22.688 21.828 1 86.62 54 LYS B CA 1
ATOM 4218 C C . LYS B 1 54 ? 27.625 23.406 22.609 1 86.62 54 LYS B C 1
ATOM 4220 O O . LYS B 1 54 ? 27.766 23.641 23.812 1 86.62 54 LYS B O 1
ATOM 4225 N N . THR B 1 55 ? 26.625 23.781 21.906 1 88.69 55 THR B N 1
ATOM 4226 C CA . THR B 1 55 ? 25.531 24.5 22.547 1 88.69 55 THR B CA 1
ATOM 4227 C C . THR B 1 55 ? 24.172 23.984 22.062 1 88.69 55 THR B C 1
ATOM 4229 O O . THR B 1 55 ? 24 23.734 20.859 1 88.69 55 THR B O 1
ATOM 4232 N N . TRP B 1 56 ? 23.281 23.766 23.047 1 88.38 56 TRP B N 1
ATOM 4233 C CA . TRP B 1 56 ? 21.922 23.391 22.703 1 88.38 56 TRP B CA 1
ATOM 4234 C C . TRP B 1 56 ? 20.969 24.578 22.859 1 88.38 56 TRP B C 1
ATOM 4236 O O . TRP B 1 56 ? 21.047 25.312 23.844 1 88.38 56 TRP B O 1
ATOM 4246 N N . ILE B 1 57 ? 20.188 24.781 21.891 1 86.5 57 ILE B N 1
ATOM 4247 C CA . ILE B 1 57 ? 19.031 25.641 21.984 1 86.5 57 ILE B CA 1
ATOM 4248 C C . ILE B 1 57 ? 17.766 24.797 22.156 1 86.5 57 ILE B C 1
ATOM 4250 O O . ILE B 1 57 ? 17.406 24.031 21.266 1 86.5 57 ILE B O 1
ATOM 4254 N N . GLU B 1 58 ? 17.156 24.828 23.328 1 81.94 58 GLU B N 1
ATOM 4255 C CA . GLU B 1 58 ? 16.016 23.984 23.641 1 81.94 58 GLU B CA 1
ATOM 4256 C C . GLU B 1 58 ? 14.766 24.812 23.906 1 81.94 58 GLU B C 1
ATOM 4258 O O . GLU B 1 58 ? 14.828 25.828 24.625 1 81.94 58 GLU B O 1
ATOM 4263 N N . LEU B 1 59 ? 13.797 24.422 23.141 1 72.44 59 LEU B N 1
ATOM 4264 C CA . LEU B 1 59 ? 12.547 25.125 23.375 1 72.44 59 LEU B CA 1
ATOM 4265 C C . LEU B 1 59 ? 11.703 24.422 24.422 1 72.44 59 LEU B C 1
ATOM 4267 O O . LEU B 1 59 ? 11.75 23.188 24.547 1 72.44 59 LEU B O 1
ATOM 4271 N N . SER B 1 60 ? 11.297 25.062 25.547 1 57.34 60 SER B N 1
ATOM 4272 C CA . SER B 1 60 ? 10.734 24.672 26.844 1 57.34 60 SER B CA 1
ATOM 4273 C C . SER B 1 60 ? 9.547 23.719 26.672 1 57.34 60 SER B C 1
ATOM 4275 O O . SER B 1 60 ? 8.992 23.234 27.656 1 57.34 60 SER B O 1
ATOM 4277 N N . ARG B 1 61 ? 8.68 23.688 25.812 1 55.41 61 ARG B N 1
ATOM 4278 C CA . ARG B 1 61 ? 7.359 23.156 26.125 1 55.41 61 ARG B CA 1
ATOM 4279 C C . ARG B 1 61 ? 7.422 21.641 26.375 1 55.41 61 ARG B C 1
ATOM 4281 O O . ARG B 1 61 ? 7.793 20.875 25.5 1 55.41 61 ARG B O 1
ATOM 4288 N N . GLN B 1 62 ? 7.613 21.422 27.672 1 53.38 62 GLN B N 1
ATOM 4289 C CA . GLN B 1 62 ? 7.477 20.047 28.172 1 53.38 62 GLN B CA 1
ATOM 4290 C C . GLN B 1 62 ? 6.094 19.484 27.859 1 53.38 62 GLN B C 1
ATOM 4292 O O . GLN B 1 62 ? 5.711 18.453 28.406 1 53.38 62 GLN B O 1
ATOM 4297 N N . GLY B 1 63 ? 5.188 19.969 27.094 1 56.62 63 GLY B N 1
ATOM 4298 C CA . GLY B 1 63 ? 3.902 19.297 26.984 1 56.62 63 GLY B CA 1
ATOM 4299 C C . GLY B 1 63 ? 3.963 18.016 26.188 1 56.62 63 GLY B C 1
ATOM 4300 O O . GLY B 1 63 ? 5.02 17.656 25.656 1 56.62 63 GLY B O 1
ATOM 4301 N N . LYS B 1 64 ? 2.879 17.234 26.344 1 65.81 64 LYS B N 1
ATOM 4302 C CA . LYS B 1 64 ? 2.721 15.953 25.672 1 65.81 64 LYS B CA 1
ATOM 4303 C C . LYS B 1 64 ? 2.34 16.141 24.203 1 65.81 64 LYS B C 1
ATOM 4305 O O . LYS B 1 64 ? 1.698 17.125 23.844 1 65.81 64 LYS B O 1
ATOM 4310 N N . ALA B 1 65 ? 2.959 15.375 23.359 1 74.75 65 ALA B N 1
ATOM 4311 C CA . ALA B 1 65 ? 2.533 15.32 21.969 1 74.75 65 ALA B CA 1
ATOM 4312 C C . ALA B 1 65 ? 1.062 14.938 21.859 1 74.75 65 ALA B C 1
ATOM 4314 O O . ALA B 1 65 ? 0.583 14.07 22.594 1 74.75 65 ALA B O 1
ATOM 4315 N N . THR B 1 66 ? 0.408 15.68 21.031 1 81.56 66 THR B N 1
ATOM 4316 C CA . THR B 1 66 ? -0.994 15.367 20.766 1 81.56 66 THR B CA 1
ATOM 4317 C C . THR B 1 66 ? -1.134 13.992 20.141 1 81.56 66 THR B C 1
ATOM 4319 O O . THR B 1 66 ? -0.344 13.617 19.266 1 81.56 66 THR B O 1
ATOM 4322 N N . ALA B 1 67 ? -2.082 13.188 20.641 1 77.5 67 ALA B N 1
ATOM 4323 C CA . ALA B 1 67 ? -2.328 11.844 20.109 1 77.5 67 ALA B CA 1
ATOM 4324 C C . ALA B 1 67 ? -3.785 11.68 19.688 1 77.5 67 ALA B C 1
ATOM 4326 O O . ALA B 1 67 ? -4.617 12.555 19.953 1 77.5 67 ALA B O 1
ATOM 4327 N N . GLY B 1 68 ? -3.971 10.625 18.953 1 77.88 68 GLY B N 1
ATOM 4328 C CA . GLY B 1 68 ? -5.352 10.266 18.656 1 77.88 68 GLY B CA 1
ATOM 4329 C C . GLY B 1 68 ? -5.793 10.664 17.266 1 77.88 68 GLY B C 1
ATOM 4330 O O . GLY B 1 68 ? -6.977 10.914 17.031 1 77.88 68 GLY B O 1
ATOM 4331 N N . GLY B 1 69 ? -4.91 10.836 16.406 1 82.25 69 GLY B N 1
ATOM 4332 C CA . GLY B 1 69 ? -5.195 11.164 15.016 1 82.25 69 GLY B CA 1
ATOM 4333 C C . GLY B 1 69 ? -3.998 10.984 14.102 1 82.25 69 GLY B C 1
ATOM 4334 O O . GLY B 1 69 ? -2.947 10.5 14.531 1 82.25 69 GLY B O 1
ATOM 4335 N N . PRO B 1 70 ? -4.281 11.375 12.859 1 88.94 70 PRO B N 1
ATOM 4336 C CA . PRO B 1 70 ? -3.145 11.305 11.938 1 88.94 70 PRO B CA 1
ATOM 4337 C C . PRO B 1 70 ? -1.977 12.188 12.359 1 88.94 70 PRO B C 1
ATOM 4339 O O . PRO B 1 70 ? -2.188 13.281 12.891 1 88.94 70 PRO B O 1
ATOM 4342 N N . GLY B 1 71 ? -0.78 11.773 12.016 1 90 71 GLY B N 1
ATOM 4343 C CA . GLY B 1 71 ? 0.433 12.438 12.469 1 90 71 GLY B CA 1
ATOM 4344 C C . GLY B 1 71 ? 0.53 13.883 12.016 1 90 71 GLY B C 1
ATOM 4345 O O . GLY B 1 71 ? 0.92 14.758 12.789 1 90 71 GLY B O 1
ATOM 4346 N N . TRP B 1 72 ? 0.173 14.125 10.797 1 93.06 72 TRP B N 1
ATOM 4347 C CA . TRP B 1 72 ? 0.306 15.477 10.258 1 93.06 72 TRP B CA 1
ATOM 4348 C C . TRP B 1 72 ? -0.616 16.438 10.992 1 93.06 72 TRP B C 1
ATOM 4350 O O . TRP B 1 72 ? -0.259 17.609 11.211 1 93.06 72 TRP B O 1
ATOM 4360 N N . ILE B 1 73 ? -1.778 15.992 11.391 1 95.19 73 ILE B N 1
ATOM 4361 C CA . ILE B 1 73 ? -2.691 16.828 12.172 1 95.19 73 ILE B CA 1
ATOM 4362 C C . ILE B 1 73 ? -2.127 17.031 13.578 1 95.19 73 ILE B C 1
ATOM 4364 O O . ILE B 1 73 ? -2.078 18.156 14.07 1 95.19 73 ILE B O 1
ATOM 4368 N N . CYS B 1 74 ? -1.693 15.953 14.188 1 92.75 74 CYS B N 1
ATOM 4369 C CA . CYS B 1 74 ? -1.152 16.016 15.539 1 92.75 74 CYS B CA 1
ATOM 4370 C C . CYS B 1 74 ? 0.056 16.953 15.602 1 92.75 74 CYS B C 1
ATOM 4372 O O . CYS B 1 74 ? 0.194 17.734 16.531 1 92.75 74 CYS B O 1
ATOM 4374 N N . THR B 1 75 ? 0.901 16.844 14.617 1 92.94 75 THR B N 1
ATOM 4375 C CA . THR B 1 75 ? 2.082 17.703 14.578 1 92.94 75 THR B CA 1
ATOM 4376 C C . THR B 1 75 ? 1.686 19.172 14.453 1 92.94 75 THR B C 1
ATOM 4378 O O . THR B 1 75 ? 2.287 20.031 15.086 1 92.94 75 THR B O 1
ATOM 4381 N N . GLY B 1 76 ? 0.712 19.438 13.617 1 93.81 76 GLY B N 1
ATOM 4382 C CA . GLY B 1 76 ? 0.195 20.797 13.531 1 93.81 76 GLY B CA 1
ATOM 4383 C C . GLY B 1 76 ? -0.388 21.297 14.836 1 93.81 76 GLY B C 1
ATOM 4384 O O . GLY B 1 76 ? -0.153 22.438 15.227 1 93.81 76 GLY B O 1
ATOM 4385 N N . LEU B 1 77 ? -1.106 20.469 15.492 1 93.88 77 LEU B N 1
ATOM 4386 C CA . LEU B 1 77 ? -1.71 20.844 16.766 1 93.88 77 LEU B CA 1
ATOM 4387 C C . LEU B 1 77 ? -0.641 21.062 17.828 1 93.88 77 LEU B C 1
ATOM 4389 O O . LEU B 1 77 ? -0.79 21.922 18.703 1 93.88 77 LEU B O 1
ATOM 4393 N N . ASP B 1 78 ? 0.377 20.281 17.781 1 90.38 78 ASP B N 1
ATOM 4394 C CA . ASP B 1 78 ? 1.483 20.469 18.719 1 90.38 78 ASP B CA 1
ATOM 4395 C C . ASP B 1 78 ? 2.111 21.859 18.547 1 90.38 78 ASP B C 1
ATOM 4397 O O . ASP B 1 78 ? 2.465 22.5 19.531 1 90.38 78 ASP B O 1
ATOM 4401 N N . LEU B 1 79 ? 2.275 22.219 17.344 1 90.81 79 LEU B N 1
ATOM 4402 C CA . LEU B 1 79 ? 2.795 23.562 17.094 1 90.81 79 LEU B CA 1
ATOM 4403 C C . LEU B 1 79 ? 1.896 24.625 17.703 1 90.81 79 LEU B C 1
ATOM 4405 O O . LEU B 1 79 ? 2.381 25.547 18.359 1 90.81 79 LEU B O 1
ATOM 4409 N N . LEU B 1 80 ? 0.608 24.5 17.594 1 90.62 80 LEU B N 1
ATOM 4410 C CA . LEU B 1 80 ? -0.341 25.453 18.156 1 90.62 80 LEU B CA 1
ATOM 4411 C C . LEU B 1 80 ? -0.278 25.453 19.672 1 90.62 80 LEU B C 1
ATOM 4413 O O . LEU B 1 80 ? -0.306 26.516 20.312 1 90.62 80 LEU B O 1
ATOM 4417 N N . CYS B 1 81 ? -0.229 24.266 20.203 1 87.69 81 CYS B N 1
ATOM 4418 C CA . CYS B 1 81 ? -0.156 24.156 21.656 1 87.69 81 CYS B CA 1
ATOM 4419 C C . CYS B 1 81 ? 1.068 24.875 22.203 1 87.69 81 CYS B C 1
ATOM 4421 O O . CYS B 1 81 ? 0.988 25.562 23.219 1 87.69 81 CYS B O 1
ATOM 4423 N N . GLN B 1 82 ? 2.113 24.75 21.547 1 83.56 82 GLN B N 1
ATOM 4424 C CA . GLN B 1 82 ? 3.348 25.375 21.984 1 83.56 82 GLN B CA 1
ATOM 4425 C C . GLN B 1 82 ? 3.236 26.906 21.938 1 83.56 82 GLN B C 1
ATOM 4427 O O . GLN B 1 82 ? 3.738 27.594 22.812 1 83.56 82 GLN B O 1
ATOM 4432 N N . GLU B 1 83 ? 2.625 27.375 20.922 1 81.75 83 GLU B N 1
ATOM 4433 C CA . GLU B 1 83 ? 2.387 28.812 20.828 1 81.75 83 GLU B CA 1
ATOM 4434 C C . GLU B 1 83 ? 1.43 29.281 21.906 1 81.75 83 GLU B C 1
ATOM 4436 O O . GLU B 1 83 ? 1.589 30.391 22.438 1 81.75 83 GLU B O 1
ATOM 4441 N N . MET B 1 84 ? 0.492 28.453 22.266 1 83.5 84 MET B N 1
ATOM 4442 C CA . MET B 1 84 ? -0.479 28.781 23.297 1 83.5 84 MET B CA 1
ATOM 4443 C C . MET B 1 84 ? 0.179 28.797 24.672 1 83.5 84 MET B C 1
ATOM 4445 O O . MET B 1 84 ? -0.142 29.641 25.516 1 83.5 84 MET B O 1
ATOM 4449 N N . ASP B 1 85 ? 1.017 27.906 24.828 1 79.38 85 ASP B N 1
ATOM 4450 C CA . ASP B 1 85 ? 1.707 27.781 26.109 1 79.38 85 ASP B CA 1
ATOM 4451 C C . ASP B 1 85 ? 2.441 29.078 26.453 1 79.38 85 ASP B C 1
ATOM 4453 O O . ASP B 1 85 ? 2.553 29.438 27.625 1 79.38 85 ASP B O 1
ATOM 4457 N N . LYS B 1 86 ? 2.922 29.719 25.547 1 77.44 86 LYS B N 1
ATOM 4458 C CA . LYS B 1 86 ? 3.686 30.938 25.75 1 77.44 86 LYS B CA 1
ATOM 4459 C C . LYS B 1 86 ? 2.777 32.094 26.188 1 77.44 86 LYS B C 1
ATOM 4461 O O . LYS B 1 86 ? 3.225 33.031 26.859 1 77.44 86 LYS B O 1
ATOM 4466 N N . LYS B 1 87 ? 1.595 31.953 25.984 1 77.44 87 LYS B N 1
ATOM 4467 C CA . LYS B 1 87 ? 0.73 33.125 26.156 1 77.44 87 LYS B CA 1
ATOM 4468 C C . LYS B 1 87 ? -0.301 32.875 27.25 1 77.44 87 LYS B C 1
ATOM 4470 O O . LYS B 1 87 ? -0.82 33.812 27.859 1 77.44 87 LYS B O 1
ATOM 4475 N N . PHE B 1 88 ? -0.596 31.609 27.438 1 79.81 88 PHE B N 1
ATOM 4476 C CA . PHE B 1 88 ? -1.644 31.281 28.406 1 79.81 88 PHE B CA 1
ATOM 4477 C C . PHE B 1 88 ? -1.131 30.297 29.453 1 79.81 88 PHE B C 1
ATOM 4479 O O . PHE B 1 88 ? -0.282 29.453 29.156 1 79.81 88 PHE B O 1
ATOM 4486 N N . PRO B 1 89 ? -1.623 30.469 30.625 1 81.38 89 PRO B N 1
ATOM 4487 C CA . PRO B 1 89 ? -1.251 29.516 31.672 1 81.38 89 PRO B CA 1
ATOM 4488 C C . PRO B 1 89 ? -2 28.188 31.562 1 81.38 89 PRO B C 1
ATOM 4490 O O . PRO B 1 89 ? -2.854 27.891 32.406 1 81.38 89 PRO B O 1
ATOM 4493 N N . LEU B 1 90 ? -1.642 27.422 30.656 1 82.62 90 LEU B N 1
ATOM 4494 C CA . LEU B 1 90 ? -2.318 26.156 30.406 1 82.62 90 LEU B CA 1
ATOM 4495 C C . LEU B 1 90 ? -1.717 25.047 31.25 1 82.62 90 LEU B C 1
ATOM 4497 O O . LEU B 1 90 ? -0.564 25.141 31.688 1 82.62 90 LEU B O 1
ATOM 4501 N N . PRO B 1 91 ? -2.643 24.031 31.516 1 80.06 91 PRO B N 1
ATOM 4502 C CA . PRO B 1 91 ? -2.088 22.859 32.188 1 80.06 91 PRO B CA 1
ATOM 4503 C C . PRO B 1 91 ? -0.967 22.188 31.391 1 80.06 91 PRO B C 1
ATOM 4505 O O . PRO B 1 91 ? -0.974 22.234 30.172 1 80.06 91 PRO B O 1
ATOM 4508 N N . LEU B 1 92 ? -0.081 21.5 32.094 1 72.94 92 LEU B N 1
ATOM 4509 C CA . LEU B 1 92 ? 1.079 20.875 31.469 1 72.94 92 LEU B CA 1
ATOM 4510 C C . LEU B 1 92 ? 0.652 19.734 30.531 1 72.94 92 LEU B C 1
ATOM 4512 O O . LEU B 1 92 ? 1.35 19.438 29.562 1 72.94 92 LEU B O 1
ATOM 4516 N N . ASP B 1 93 ? -0.498 19.25 30.797 1 78.75 93 ASP B N 1
ATOM 4517 C CA . ASP B 1 93 ? -0.952 18.109 30.016 1 78.75 93 ASP B CA 1
ATOM 4518 C C . ASP B 1 93 ? -2.018 18.516 29 1 78.75 93 ASP B C 1
ATOM 4520 O O . ASP B 1 93 ? -2.781 17.688 28.516 1 78.75 93 ASP B O 1
ATOM 4524 N N . PHE B 1 94 ? -2.025 19.766 28.688 1 85.62 94 PHE B N 1
ATOM 4525 C CA . PHE B 1 94 ? -3.033 20.266 27.766 1 85.62 94 PHE B CA 1
ATOM 4526 C C . PHE B 1 94 ? -2.781 19.766 26.344 1 85.62 94 PHE B C 1
ATOM 4528 O O . PHE B 1 94 ? -1.651 19.812 25.859 1 85.62 94 PHE B O 1
ATOM 4535 N N . GLU B 1 95 ? -3.785 19.234 25.688 1 88.94 95 GLU B N 1
ATOM 4536 C CA . GLU B 1 95 ? -3.76 18.812 24.281 1 88.94 95 GLU B CA 1
ATOM 4537 C C . GLU B 1 95 ? -5 19.297 23.547 1 88.94 95 GLU B C 1
ATOM 4539 O O . GLU B 1 95 ? -6.074 19.438 24.141 1 88.94 95 GLU B O 1
ATOM 4544 N N . LEU B 1 96 ? -4.77 19.562 22.328 1 92.94 96 LEU B N 1
ATOM 4545 C CA . LEU B 1 96 ? -5.891 19.859 21.453 1 92.94 96 LEU B CA 1
ATOM 4546 C C . LEU B 1 96 ? -6.418 18.562 20.812 1 92.94 96 LEU B C 1
ATOM 4548 O O . LEU B 1 96 ? -5.688 17.578 20.703 1 92.94 96 LEU B O 1
ATOM 4552 N N . SER B 1 97 ? -7.625 18.547 20.406 1 94.56 97 SER B N 1
ATOM 4553 C CA . SER B 1 97 ? -8.305 17.359 19.906 1 94.56 97 SER B CA 1
ATOM 4554 C C . SER B 1 97 ? -7.984 17.125 18.438 1 94.56 97 SER B C 1
ATOM 4556 O O . SER B 1 97 ? -8.547 17.781 17.562 1 94.56 97 SER B O 1
ATOM 4558 N N . ALA B 1 98 ? -7.152 16.141 18.172 1 94.44 98 ALA B N 1
ATOM 4559 C CA . ALA B 1 98 ? -6.902 15.727 16.781 1 94.44 98 ALA B CA 1
ATOM 4560 C C . ALA B 1 98 ? -8.148 15.102 16.172 1 94.44 98 ALA B C 1
ATOM 4562 O O . ALA B 1 98 ? -8.375 15.219 14.961 1 94.44 98 ALA B O 1
ATOM 4563 N N . ALA B 1 99 ? -8.977 14.516 17 1 94 99 ALA B N 1
ATOM 4564 C CA . ALA B 1 99 ? -10.203 13.852 16.547 1 94 99 ALA B CA 1
ATOM 4565 C C . ALA B 1 99 ? -11.164 14.852 15.922 1 94 99 ALA B C 1
ATOM 4567 O O . ALA B 1 99 ? -11.852 14.531 14.953 1 94 99 ALA B O 1
ATOM 4568 N N . HIS B 1 100 ? -11.195 16.047 16.516 1 96.12 100 HIS B N 1
ATOM 4569 C CA . HIS B 1 100 ? -12.07 17.094 16 1 96.12 100 HIS B CA 1
ATOM 4570 C C . HIS B 1 100 ? -11.727 17.438 14.562 1 96.12 100 HIS B C 1
ATOM 4572 O O . HIS B 1 100 ? -12.602 17.453 13.688 1 96.12 100 HIS B O 1
ATOM 4578 N N . LEU B 1 101 ? -10.484 17.641 14.32 1 96.5 101 LEU B N 1
ATOM 4579 C CA . LEU B 1 101 ? -10.055 18 12.977 1 96.5 101 LEU B CA 1
ATOM 4580 C C . LEU B 1 101 ? -10.156 16.812 12.031 1 96.5 101 LEU B C 1
ATOM 4582 O O . LEU B 1 101 ? -10.469 16.969 10.852 1 96.5 101 LEU B O 1
ATOM 4586 N N . PHE B 1 102 ? -9.898 15.648 12.547 1 95.44 102 PHE B N 1
ATOM 4587 C CA . PHE B 1 102 ? -9.969 14.445 11.727 1 95.44 102 PHE B CA 1
ATOM 4588 C C . PHE B 1 102 ? -11.391 14.219 11.227 1 95.44 102 PHE B C 1
ATOM 4590 O O . PHE B 1 102 ? -11.594 13.812 10.078 1 95.44 102 PHE B O 1
ATOM 4597 N N . PHE B 1 103 ? -12.414 14.43 12.078 1 95 103 PHE B N 1
ATOM 4598 C CA . PHE B 1 103 ? -13.812 14.305 11.688 1 95 103 PHE B CA 1
ATOM 4599 C C . PHE B 1 103 ? -14.109 15.172 10.469 1 95 103 PHE B C 1
ATOM 4601 O O . PHE B 1 103 ? -14.625 14.68 9.461 1 95 103 PHE B O 1
ATOM 4608 N N . TRP B 1 104 ? -13.703 16.359 10.562 1 96.31 104 TRP B N 1
ATOM 4609 C CA . TRP B 1 104 ? -14.008 17.312 9.492 1 96.31 104 TRP B CA 1
ATOM 4610 C C . TRP B 1 104 ? -13.148 17.031 8.266 1 96.31 104 TRP B C 1
ATOM 4612 O O . TRP B 1 104 ? -13.594 17.219 7.129 1 96.31 104 TRP B O 1
ATOM 4622 N N . HIS B 1 105 ? -11.914 16.578 8.484 1 96.38 105 HIS B N 1
ATOM 4623 C CA . HIS B 1 105 ? -11.055 16.172 7.375 1 96.38 105 HIS B CA 1
ATOM 4624 C C . HIS B 1 105 ? -11.719 15.094 6.527 1 96.38 105 HIS B C 1
ATOM 4626 O O . HIS B 1 105 ? -11.727 15.188 5.297 1 96.38 105 HIS B O 1
ATOM 4632 N N . LYS B 1 106 ? -12.297 14.125 7.156 1 95.75 106 LYS B N 1
ATOM 4633 C CA . LYS B 1 106 ? -12.906 13.008 6.438 1 95.75 106 LYS B CA 1
ATOM 4634 C C . LYS B 1 106 ? -14.125 13.469 5.637 1 95.75 106 LYS B C 1
ATOM 4636 O O . LYS B 1 106 ? -14.289 13.094 4.473 1 95.75 106 LYS B O 1
ATOM 4641 N N . LEU B 1 107 ? -14.938 14.289 6.254 1 96.88 107 LEU B N 1
ATOM 4642 C CA . LEU B 1 107 ? -16.125 14.773 5.562 1 96.88 107 LEU B CA 1
ATOM 4643 C C . LEU B 1 107 ? -15.75 15.656 4.383 1 96.88 107 LEU B C 1
ATOM 4645 O O . LEU B 1 107 ? -16.266 15.477 3.275 1 96.88 107 LEU B O 1
ATOM 4649 N N . GLU B 1 108 ? -14.852 16.562 4.637 1 97.62 108 GLU B N 1
ATOM 4650 C CA . GLU B 1 108 ? -14.406 17.484 3.586 1 97.62 108 GLU B CA 1
ATOM 4651 C C . GLU B 1 108 ? -13.734 16.719 2.447 1 97.62 108 GLU B C 1
ATOM 4653 O O . GLU B 1 108 ? -13.914 17.047 1.275 1 97.62 108 GLU B O 1
ATOM 4658 N N . ARG B 1 109 ? -12.977 15.742 2.836 1 96.62 109 ARG B N 1
ATOM 4659 C CA . ARG B 1 109 ? -12.289 14.938 1.832 1 96.62 109 ARG B CA 1
ATOM 4660 C C . ARG B 1 109 ? -13.289 14.195 0.949 1 96.62 109 ARG B C 1
ATOM 4662 O O . ARG B 1 109 ? -13.078 14.062 -0.258 1 96.62 109 ARG B O 1
ATOM 4669 N N . CYS B 1 110 ? -14.328 13.664 1.538 1 97.75 110 CYS B N 1
ATOM 4670 C CA . CYS B 1 110 ? -15.375 13.016 0.761 1 97.75 110 CYS B CA 1
ATOM 4671 C C . CYS B 1 110 ? -16 13.984 -0.23 1 97.75 110 CYS B C 1
ATOM 4673 O O . CYS B 1 110 ? -16.172 13.664 -1.407 1 97.75 110 CYS B O 1
ATOM 4675 N N . ASN B 1 111 ? -16.297 15.141 0.307 1 97.88 111 ASN B N 1
ATOM 4676 C CA . ASN B 1 111 ? -16.859 16.172 -0.552 1 97.88 111 ASN B CA 1
ATOM 4677 C C . ASN B 1 111 ? -15.898 16.562 -1.668 1 97.88 111 ASN B C 1
ATOM 4679 O O . ASN B 1 111 ? -16.312 16.703 -2.824 1 97.88 111 ASN B O 1
ATOM 4683 N N . TYR B 1 112 ? -14.703 16.719 -1.305 1 97.38 112 TYR B N 1
ATOM 4684 C CA . TYR B 1 112 ? -13.672 17.094 -2.262 1 97.38 112 TYR B CA 1
ATOM 4685 C C . TYR B 1 112 ? -13.523 16.031 -3.35 1 97.38 112 TYR B C 1
ATOM 4687 O O . TYR B 1 112 ? -13.383 16.375 -4.531 1 97.38 112 TYR B O 1
ATOM 4695 N N . PHE B 1 113 ? -13.57 14.852 -2.975 1 97.81 113 PHE B N 1
ATOM 4696 C CA . PHE B 1 113 ? -13.484 13.742 -3.924 1 97.81 113 PHE B CA 1
ATOM 4697 C C . PHE B 1 113 ? -14.609 13.82 -4.949 1 97.81 113 PHE B C 1
ATOM 4699 O O . PHE B 1 113 ? -14.359 13.727 -6.152 1 97.81 113 PHE B O 1
ATOM 4706 N N . LEU B 1 114 ? -15.82 13.938 -4.5 1 98.25 114 LEU B N 1
ATOM 4707 C CA . LEU B 1 114 ? -16.984 13.938 -5.383 1 98.25 114 LEU B CA 1
ATOM 4708 C C . LEU B 1 114 ? -16.906 15.094 -6.371 1 98.25 114 LEU B C 1
ATOM 4710 O O . LEU B 1 114 ? -17.172 14.922 -7.562 1 98.25 114 LEU B O 1
ATOM 4714 N N . TRP B 1 115 ? -16.531 16.203 -5.867 1 97.31 115 TRP B N 1
ATOM 4715 C CA . TRP B 1 115 ? -16.422 17.359 -6.75 1 97.31 115 TRP B CA 1
ATOM 4716 C C . TRP B 1 115 ? -15.25 17.219 -7.703 1 97.31 115 TRP B C 1
ATOM 4718 O O . TRP B 1 115 ? -15.297 17.703 -8.836 1 97.31 115 TRP B O 1
ATOM 4728 N N . THR B 1 116 ? -14.164 16.562 -7.254 1 96.94 116 THR B N 1
ATOM 4729 C CA . THR B 1 116 ? -13.047 16.281 -8.148 1 96.94 116 THR B CA 1
ATOM 4730 C C . THR B 1 116 ? -13.477 15.344 -9.273 1 96.94 116 THR B C 1
ATOM 4732 O O . THR B 1 116 ? -13.086 15.523 -10.43 1 96.94 116 THR B O 1
ATOM 4735 N N . VAL B 1 117 ? -14.289 14.344 -8.938 1 97.75 117 VAL B N 1
ATOM 4736 C CA . VAL B 1 117 ? -14.844 13.461 -9.953 1 97.75 117 VAL B CA 1
ATOM 4737 C C . VAL B 1 117 ? -15.641 14.273 -10.969 1 97.75 117 VAL B C 1
ATOM 4739 O O . VAL B 1 117 ? -15.453 14.117 -12.18 1 97.75 117 VAL B O 1
ATOM 4742 N N . ALA B 1 118 ? -16.516 15.164 -10.492 1 97.19 118 ALA B N 1
ATOM 4743 C CA . ALA B 1 118 ? -17.312 16 -11.375 1 97.19 118 ALA B CA 1
ATOM 4744 C C . ALA B 1 118 ? -16.438 16.844 -12.289 1 97.19 118 ALA B C 1
ATOM 4746 O O . ALA B 1 118 ? -16.688 16.938 -13.492 1 97.19 118 ALA B O 1
ATOM 4747 N N . ASP B 1 119 ? -15.414 17.359 -11.719 1 96.25 119 ASP B N 1
ATOM 4748 C CA . ASP B 1 119 ? -14.492 18.188 -12.492 1 96.25 119 ASP B CA 1
ATOM 4749 C C . ASP B 1 119 ? -13.812 17.375 -13.586 1 96.25 119 ASP B C 1
ATOM 4751 O O . ASP B 1 119 ? -13.711 17.812 -14.734 1 96.25 119 ASP B O 1
ATOM 4755 N N . LEU B 1 120 ? -13.344 16.188 -13.234 1 96.56 120 LEU B N 1
ATOM 4756 C CA . LEU B 1 120 ? -12.672 15.328 -14.195 1 96.56 120 LEU B CA 1
ATOM 4757 C C . LEU B 1 120 ? -13.625 14.914 -15.32 1 96.56 120 LEU B C 1
ATOM 4759 O O . LEU B 1 120 ? -13.219 14.828 -16.484 1 96.56 120 LEU B O 1
ATOM 4763 N N . LEU B 1 121 ? -14.883 14.633 -14.969 1 97 121 LEU B N 1
ATOM 4764 C CA . LEU B 1 121 ? -15.883 14.289 -15.977 1 97 121 LEU B CA 1
ATOM 4765 C C . LEU B 1 121 ? -16.125 15.461 -16.922 1 97 121 LEU B C 1
ATOM 4767 O O . LEU B 1 121 ? -16.172 15.273 -18.141 1 97 121 LEU B O 1
ATOM 4771 N N . MET B 1 122 ? -16.234 16.656 -16.422 1 95.81 122 MET B N 1
ATOM 4772 C CA . MET B 1 122 ? -16.484 17.844 -17.234 1 95.81 122 MET B CA 1
ATOM 4773 C C . MET B 1 122 ? -15.32 18.125 -18.172 1 95.81 122 MET B C 1
ATOM 4775 O O . MET B 1 122 ? -15.508 18.656 -19.266 1 95.81 122 MET B O 1
ATOM 4779 N N . ARG B 1 123 ? -14.164 17.75 -17.797 1 95.12 123 ARG B N 1
ATOM 4780 C CA . ARG B 1 123 ? -12.977 17.906 -18.625 1 95.12 123 ARG B CA 1
ATOM 4781 C C . ARG B 1 123 ? -12.805 16.734 -19.562 1 95.12 123 ARG B C 1
ATOM 4783 O O . ARG B 1 123 ? -11.82 16.656 -20.312 1 95.12 123 ARG B O 1
ATOM 4790 N N . CYS B 1 124 ? -13.641 15.812 -19.5 1 94.94 124 CYS B N 1
ATOM 4791 C CA . CYS B 1 124 ? -13.672 14.633 -20.359 1 94.94 124 CYS B CA 1
ATOM 4792 C C . CYS B 1 124 ? -12.414 13.789 -20.172 1 94.94 124 CYS B C 1
ATOM 4794 O O . CYS B 1 124 ? -11.852 13.281 -21.141 1 94.94 124 CYS B O 1
ATOM 4796 N N . GLU B 1 125 ? -11.93 13.75 -18.906 1 94.88 125 GLU B N 1
ATOM 4797 C CA . GLU B 1 125 ? -10.812 12.859 -18.594 1 94.88 125 GLU B CA 1
ATOM 4798 C C . GLU B 1 125 ? -11.227 11.398 -18.672 1 94.88 125 GLU B C 1
ATOM 4800 O O . GLU B 1 125 ? -12.281 11.016 -18.172 1 94.88 125 GLU B O 1
ATOM 4805 N N . PRO B 1 126 ? -10.336 10.602 -19.406 1 94 126 PRO B N 1
ATOM 4806 C CA . PRO B 1 126 ? -10.703 9.18 -19.516 1 94 126 PRO B CA 1
ATOM 4807 C C . PRO B 1 126 ? -10.625 8.453 -18.172 1 94 126 PRO B C 1
ATOM 4809 O O . PRO B 1 126 ? -9.742 8.742 -17.359 1 94 126 PRO B O 1
ATOM 4812 N N . LEU B 1 127 ? -11.57 7.492 -17.891 1 93 127 LEU B N 1
ATOM 4813 C CA . LEU B 1 127 ? -11.648 6.73 -16.656 1 93 127 LEU B CA 1
A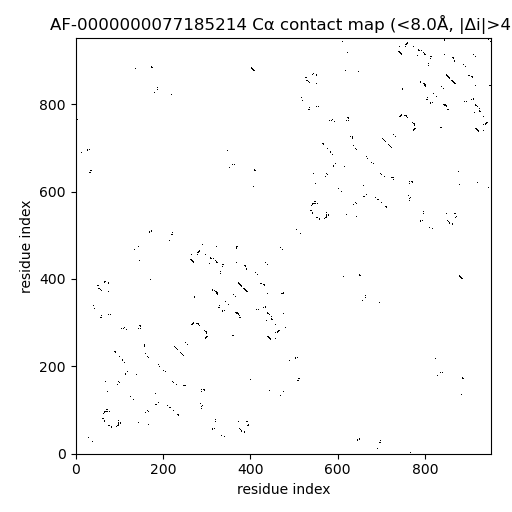TOM 4814 C C . LEU B 1 127 ? -10.359 5.945 -16.422 1 93 127 LEU B C 1
ATOM 4816 O O . LEU B 1 127 ? -9.922 5.797 -15.273 1 93 127 LEU B O 1
ATOM 4820 N N . ASP B 1 128 ? -9.719 5.465 -17.453 1 88.81 128 ASP B N 1
ATOM 4821 C CA . ASP B 1 128 ? -8.5 4.672 -17.328 1 88.81 128 ASP B CA 1
ATOM 4822 C C . ASP B 1 128 ? -7.258 5.551 -17.438 1 88.81 128 ASP B C 1
ATOM 4824 O O . ASP B 1 128 ? -6.137 5.047 -17.531 1 88.81 128 ASP B O 1
ATOM 4828 N N . GLY B 1 129 ? -7.473 6.84 -17.5 1 89.69 129 GLY B N 1
ATOM 4829 C CA . GLY B 1 129 ? -6.371 7.785 -17.531 1 89.69 129 GLY B CA 1
ATOM 4830 C C . GLY B 1 129 ? -5.699 7.973 -16.188 1 89.69 129 GLY B C 1
ATOM 4831 O O . GLY B 1 129 ? -6.172 7.449 -15.172 1 89.69 129 GLY B O 1
ATOM 4832 N N . HIS B 1 130 ? -4.652 8.789 -16.172 1 87.62 130 HIS B N 1
ATOM 4833 C CA . HIS B 1 130 ? -3.828 8.977 -14.984 1 87.62 130 HIS B CA 1
ATOM 4834 C C . HIS B 1 130 ? -4.617 9.656 -13.867 1 87.62 130 HIS B C 1
ATOM 4836 O O . HIS B 1 130 ? -4.492 9.281 -12.703 1 87.62 130 HIS B O 1
ATOM 4842 N N . CYS B 1 131 ? -5.418 10.609 -14.242 1 92.06 131 CYS B N 1
ATOM 4843 C CA . CYS B 1 131 ? -6.121 11.406 -13.242 1 92.06 131 CYS B CA 1
ATOM 4844 C C . CYS B 1 131 ? -7.125 10.555 -12.477 1 92.06 131 CYS B C 1
ATOM 4846 O O . CYS B 1 131 ? -7.074 10.492 -11.242 1 92.06 131 CYS B O 1
ATOM 4848 N N . PHE B 1 132 ? -7.984 9.828 -13.219 1 94.12 132 PHE B N 1
ATOM 4849 C CA . PHE B 1 132 ? -8.984 8.992 -12.562 1 94.12 132 PHE B CA 1
ATOM 4850 C C . PHE B 1 132 ? -8.328 7.84 -11.812 1 94.12 132 PHE B C 1
ATOM 4852 O O . PHE B 1 132 ? -8.727 7.512 -10.695 1 94.12 132 PHE B O 1
ATOM 4859 N N . ARG B 1 133 ? -7.305 7.258 -12.391 1 91.19 133 ARG B N 1
ATOM 4860 C CA . ARG B 1 133 ? -6.633 6.145 -11.734 1 91.19 133 ARG B CA 1
ATOM 4861 C C . ARG B 1 133 ? -6.02 6.578 -10.406 1 91.19 133 ARG B C 1
ATOM 4863 O O . ARG B 1 133 ? -6.129 5.871 -9.406 1 91.19 133 ARG B O 1
ATOM 4870 N N . ASN B 1 134 ? -5.402 7.707 -10.477 1 89.75 134 ASN B N 1
ATOM 4871 C CA . ASN B 1 134 ? -4.797 8.234 -9.258 1 89.75 134 ASN B CA 1
ATOM 4872 C C . ASN B 1 134 ? -5.852 8.555 -8.203 1 89.75 134 ASN B C 1
ATOM 4874 O O . ASN B 1 134 ? -5.672 8.234 -7.023 1 89.75 134 ASN B O 1
ATOM 4878 N N . LEU B 1 135 ? -6.953 9.164 -8.641 1 94.12 135 LEU B N 1
ATOM 4879 C CA . LEU B 1 135 ? -8.023 9.562 -7.738 1 94.12 135 LEU B CA 1
ATOM 4880 C C . LEU B 1 135 ? -8.703 8.344 -7.125 1 94.12 135 LEU B C 1
ATOM 4882 O O . LEU B 1 135 ? -8.969 8.312 -5.922 1 94.12 135 LEU B O 1
ATOM 4886 N N . LEU B 1 136 ? -8.906 7.285 -7.941 1 95.06 136 LEU B N 1
ATOM 4887 C CA . LEU B 1 136 ? -9.688 6.121 -7.531 1 95.06 136 LEU B CA 1
ATOM 4888 C C . LEU B 1 136 ? -8.82 5.145 -6.742 1 95.06 136 LEU B C 1
ATOM 4890 O O . LEU B 1 136 ? -9.344 4.242 -6.082 1 95.06 136 LEU B O 1
ATOM 4894 N N . LYS B 1 137 ? -7.543 5.332 -6.82 1 89.62 137 LYS B N 1
ATOM 4895 C CA . LYS B 1 137 ? -6.641 4.473 -6.055 1 89.62 137 LYS B CA 1
ATOM 4896 C C . LYS B 1 137 ? -6.922 4.574 -4.559 1 89.62 137 LYS B C 1
ATOM 4898 O O . LYS B 1 137 ? -6.914 3.566 -3.852 1 89.62 137 LYS B O 1
ATOM 4903 N N . ASN B 1 138 ? -7.164 5.77 -4.062 1 90.12 138 ASN B N 1
ATOM 4904 C CA . ASN B 1 138 ? -7.551 6.016 -2.678 1 90.12 138 ASN B CA 1
ATOM 4905 C C . ASN B 1 138 ? -8.484 7.219 -2.562 1 90.12 138 ASN B C 1
ATOM 4907 O O . ASN B 1 138 ? -8.023 8.344 -2.338 1 90.12 138 ASN B O 1
ATOM 4911 N N . PRO B 1 139 ? -9.711 6.922 -2.553 1 94.12 139 PRO B N 1
ATOM 4912 C CA . PRO B 1 139 ? -10.703 8 -2.611 1 94.12 139 PRO B CA 1
ATOM 4913 C C . PRO B 1 139 ? -10.711 8.867 -1.354 1 94.12 139 PRO B C 1
ATOM 4915 O O . PRO B 1 139 ? -11.102 10.039 -1.409 1 94.12 139 PRO B O 1
ATOM 4918 N N . VAL B 1 140 ? -10.352 8.297 -0.27 1 94.12 140 VAL B N 1
ATOM 4919 C CA . VAL B 1 140 ? -10.445 9.078 0.959 1 94.12 140 VAL B CA 1
ATOM 4920 C C . VAL B 1 140 ? -9.227 8.805 1.841 1 94.12 140 VAL B C 1
ATOM 4922 O O . VAL B 1 140 ? -9.359 8.242 2.934 1 94.12 140 VAL B O 1
ATOM 4925 N N . PRO B 1 141 ? -8.039 9.289 1.473 1 91.25 141 PRO B N 1
ATOM 4926 C CA . PRO B 1 141 ? -6.828 9.07 2.264 1 91.25 141 PRO B CA 1
ATOM 4927 C C . PRO B 1 141 ? -6.855 9.812 3.598 1 91.25 141 PRO B C 1
ATOM 4929 O O . PRO B 1 141 ? -7.473 10.875 3.705 1 91.25 141 PRO B O 1
ATOM 4932 N N . ASP B 1 142 ? -6.176 9.266 4.57 1 90.12 142 ASP B N 1
ATOM 4933 C CA . ASP B 1 142 ? -6.051 9.906 5.875 1 90.12 142 ASP B CA 1
ATOM 4934 C C . ASP B 1 142 ? -4.953 10.961 5.867 1 90.12 142 ASP B C 1
ATOM 4936 O O . ASP B 1 142 ? -4.98 11.906 6.664 1 90.12 142 ASP B O 1
ATOM 4940 N N . GLY B 1 143 ? -3.988 10.766 4.953 1 92.38 143 GLY B N 1
ATOM 4941 C CA . GLY B 1 143 ? -2.812 11.617 4.938 1 92.38 143 GLY B CA 1
ATOM 4942 C C . GLY B 1 143 ? -3.119 13.047 4.527 1 92.38 143 GLY B C 1
ATOM 4943 O O . GLY B 1 143 ? -4.184 13.32 3.967 1 92.38 143 GLY B O 1
ATOM 4944 N N . GLY B 1 144 ? -2.172 13.922 4.836 1 95.31 144 GLY B N 1
ATOM 4945 C CA . GLY B 1 144 ? -2.336 15.328 4.496 1 95.31 144 GLY B CA 1
ATOM 4946 C C . GLY B 1 144 ? -1.033 16.109 4.527 1 95.31 144 GLY B C 1
ATOM 4947 O O . GLY B 1 144 ? 0.032 15.547 4.25 1 95.31 144 GLY B O 1
ATOM 4948 N N . ASN B 1 145 ? -1.209 17.375 4.562 1 96 145 ASN B N 1
ATOM 4949 C CA . ASN B 1 145 ? -0.073 18.281 4.617 1 96 145 ASN B CA 1
ATOM 4950 C C . ASN B 1 145 ? -0.396 19.531 5.438 1 96 145 ASN B C 1
ATOM 4952 O O . ASN B 1 145 ? -1.472 19.625 6.031 1 96 145 ASN B O 1
ATOM 4956 N N . TRP B 1 146 ? 0.547 20.391 5.539 1 96.75 146 TRP B N 1
ATOM 4957 C CA . TRP B 1 146 ? 0.412 21.578 6.367 1 96.75 146 TRP B CA 1
ATOM 4958 C C . TRP B 1 146 ? -0.762 22.438 5.898 1 96.75 146 TRP B C 1
ATOM 4960 O O . TRP B 1 146 ? -1.572 22.891 6.715 1 96.75 146 TRP B O 1
ATOM 4970 N N . GLN B 1 147 ? -0.835 22.656 4.582 1 97.44 147 GLN B N 1
ATOM 4971 C CA . GLN B 1 147 ? -1.894 23.516 4.066 1 97.44 147 GLN B CA 1
ATOM 4972 C C . GLN B 1 147 ? -3.271 22.938 4.367 1 97.44 147 GLN B C 1
ATOM 4974 O O . GLN B 1 147 ? -4.215 23.672 4.664 1 97.44 147 GLN B O 1
ATOM 4979 N N . MET B 1 148 ? -3.393 21.672 4.234 1 97.56 148 MET B N 1
ATOM 4980 C CA . MET B 1 148 ? -4.645 21.016 4.598 1 97.56 148 MET B CA 1
ATOM 4981 C C . MET B 1 148 ? -4.977 21.25 6.066 1 97.56 148 MET B C 1
ATOM 4983 O O . MET B 1 148 ? -6.141 21.453 6.418 1 97.56 148 MET B O 1
ATOM 4987 N N . PHE B 1 149 ? -3.961 21.203 6.91 1 97 149 PHE B N 1
ATOM 4988 C CA . PHE B 1 149 ? -4.137 21.484 8.328 1 97 149 PHE B CA 1
ATOM 4989 C C . PHE B 1 149 ? -4.656 22.906 8.539 1 97 149 PHE B C 1
ATOM 4991 O O . PHE B 1 149 ? -5.625 23.109 9.273 1 97 149 PHE B O 1
ATOM 4998 N N . VAL B 1 150 ? -4.062 23.828 7.871 1 96.69 150 VAL B N 1
ATOM 4999 C CA . VAL B 1 150 ? -4.445 25.234 7.984 1 96.69 150 VAL B CA 1
ATOM 5000 C C . VAL B 1 150 ? -5.887 25.422 7.512 1 96.69 150 VAL B C 1
ATOM 5002 O O . VAL B 1 150 ? -6.672 26.125 8.148 1 96.69 150 VAL B O 1
ATOM 5005 N N . ASN B 1 151 ? -6.199 24.766 6.387 1 97.25 151 ASN B N 1
ATOM 5006 C CA . ASN B 1 151 ? -7.566 24.828 5.883 1 97.25 151 ASN B CA 1
ATOM 5007 C C . ASN B 1 151 ? -8.578 24.391 6.938 1 97.25 151 ASN B C 1
ATOM 5009 O O . ASN B 1 151 ? -9.594 25.047 7.148 1 97.25 151 ASN B O 1
ATOM 5013 N N . LEU B 1 152 ? -8.289 23.344 7.586 1 97.25 152 LEU B N 1
ATOM 5014 C CA . LEU B 1 152 ? -9.188 22.766 8.578 1 97.25 152 LEU B CA 1
ATOM 5015 C C . LEU B 1 152 ? -9.32 23.688 9.789 1 97.25 152 LEU B C 1
ATOM 5017 O O . LEU B 1 152 ? -10.43 23.953 10.242 1 97.25 152 LEU B O 1
ATOM 5021 N N . VAL B 1 153 ? -8.227 24.172 10.312 1 96.44 153 VAL B N 1
ATOM 5022 C CA . VAL B 1 153 ? -8.234 24.984 11.531 1 96.44 153 VAL B CA 1
ATOM 5023 C C . VAL B 1 153 ? -8.984 26.281 11.273 1 96.44 153 VAL B C 1
ATOM 5025 O O . VAL B 1 153 ? -9.789 26.719 12.102 1 96.44 153 VAL B O 1
ATOM 5028 N N . LYS B 1 154 ? -8.727 26.891 10.164 1 94.25 154 LYS B N 1
ATOM 5029 C CA . LYS B 1 154 ? -9.352 28.172 9.852 1 94.25 154 LYS B CA 1
ATOM 5030 C C . LYS B 1 154 ? -10.859 28.016 9.719 1 94.25 154 LYS B C 1
ATOM 5032 O O . LYS B 1 154 ? -11.617 28.906 10.109 1 94.25 154 LYS B O 1
ATOM 5037 N N . LYS B 1 155 ? -11.281 26.938 9.156 1 95.31 155 LYS B N 1
ATOM 5038 C CA . LYS B 1 155 ? -12.703 26.766 8.891 1 95.31 155 LYS B CA 1
ATOM 5039 C C . LYS B 1 155 ? -13.43 26.203 10.109 1 95.31 155 LYS B C 1
ATOM 5041 O O . LYS B 1 155 ? -14.547 26.609 10.422 1 95.31 155 LYS B O 1
ATOM 5046 N N . TYR B 1 156 ? -12.82 25.234 10.883 1 95.94 156 TYR B N 1
ATOM 5047 C CA . TYR B 1 156 ? -13.547 24.469 11.891 1 95.94 156 TYR B CA 1
ATOM 5048 C C . TYR B 1 156 ? -12.992 24.75 13.289 1 95.94 156 TYR B C 1
ATOM 5050 O O . TYR B 1 156 ? -13.539 24.266 14.281 1 95.94 156 TYR B O 1
ATOM 5058 N N . GLY B 1 157 ? -11.945 25.5 13.406 1 95.44 157 GLY B N 1
ATOM 5059 C CA . GLY B 1 157 ? -11.352 25.812 14.695 1 95.44 157 GLY B CA 1
ATOM 5060 C C . GLY B 1 157 ? -10.711 24.609 15.367 1 95.44 157 GLY B C 1
ATOM 5061 O O . GLY B 1 157 ? -10.281 23.672 14.695 1 95.44 157 GLY B O 1
ATOM 5062 N N . VAL B 1 158 ? -10.453 24.75 16.656 1 95.94 158 VAL B N 1
ATOM 5063 C CA . VAL B 1 158 ? -9.867 23.703 17.484 1 95.94 158 VAL B CA 1
ATOM 5064 C C . VAL B 1 158 ? -10.57 23.641 18.828 1 95.94 158 VAL B C 1
ATOM 5066 O O . VAL B 1 158 ? -11.344 24.547 19.172 1 95.94 158 VAL B O 1
ATOM 5069 N N . MET B 1 159 ? -10.367 22.578 19.562 1 95.69 159 MET B N 1
ATOM 5070 C CA . MET B 1 159 ? -10.93 22.438 20.906 1 95.69 159 MET B CA 1
ATOM 5071 C C . MET B 1 159 ? -10.031 21.562 21.766 1 95.69 159 MET B C 1
ATOM 5073 O O . MET B 1 159 ? -9.203 20.812 21.25 1 95.69 159 MET B O 1
ATOM 5077 N N . PRO B 1 160 ? -10.18 21.703 23.094 1 93.06 160 PRO B N 1
ATOM 5078 C CA . PRO B 1 160 ? -9.406 20.828 23.969 1 93.06 160 PRO B CA 1
ATOM 5079 C C . PRO B 1 160 ? -9.727 19.344 23.766 1 93.06 160 PRO B C 1
ATOM 5081 O O . PRO B 1 160 ? -10.891 18.984 23.547 1 93.06 160 PRO B O 1
ATOM 5084 N N . LYS B 1 161 ? -8.719 18.547 23.812 1 93 161 LYS B N 1
ATOM 5085 C CA . LYS B 1 161 ? -8.859 17.109 23.594 1 93 161 LYS B CA 1
ATOM 5086 C C . LYS B 1 161 ? -9.969 16.516 24.469 1 93 161 LYS B C 1
ATOM 5088 O O . LYS B 1 161 ? -10.719 15.648 24.031 1 93 161 LYS B O 1
ATOM 5093 N N . LYS B 1 162 ? -10.148 17 25.703 1 90.44 162 LYS B N 1
ATOM 5094 C CA . LYS B 1 162 ? -11.109 16.484 26.672 1 90.44 162 LYS B CA 1
ATOM 5095 C C . LYS B 1 162 ? -12.539 16.719 26.203 1 90.44 162 LYS B C 1
ATOM 5097 O O . LYS B 1 162 ? -13.469 16.047 26.641 1 90.44 162 LYS B O 1
ATOM 5102 N N . CYS B 1 163 ? -12.711 17.672 25.391 1 93.94 163 CYS B N 1
ATOM 5103 C CA . CYS B 1 163 ? -14.047 18.031 24.938 1 93.94 163 CYS B CA 1
ATOM 5104 C C . CYS B 1 163 ? -14.492 17.156 23.781 1 93.94 163 CYS B C 1
ATOM 5106 O O . CYS B 1 163 ? -15.68 17.094 23.469 1 93.94 163 CYS B O 1
ATOM 5108 N N . TYR B 1 164 ? -13.641 16.469 23.109 1 94 164 TYR B N 1
ATOM 5109 C CA . TYR B 1 164 ? -13.922 15.492 22.062 1 94 164 TYR B CA 1
ATOM 5110 C C . TYR B 1 164 ? -12.789 14.477 21.953 1 94 164 TYR B C 1
ATOM 5112 O O . TYR B 1 164 ? -11.766 14.742 21.312 1 94 164 TYR B O 1
ATOM 5120 N N . LEU B 1 165 ? -13.031 13.328 22.422 1 88.56 165 LEU B N 1
ATOM 5121 C CA . LEU B 1 165 ? -12.023 12.273 22.516 1 88.56 165 LEU B CA 1
ATOM 5122 C C . LEU B 1 165 ? -12.023 11.414 21.25 1 88.56 165 LEU B C 1
ATOM 5124 O O . LEU B 1 165 ? -13.047 11.312 20.562 1 88.56 165 LEU B O 1
ATOM 5128 N N . PRO B 1 166 ? -10.867 10.93 20.891 1 81.5 166 PRO B N 1
ATOM 5129 C CA . PRO B 1 166 ? -10.82 10.055 19.719 1 81.5 166 PRO B CA 1
ATOM 5130 C C . PRO B 1 166 ? -11.617 8.766 19.906 1 81.5 166 PRO B C 1
ATOM 5132 O O . PRO B 1 166 ? -11.758 8.281 21.031 1 81.5 166 PRO B O 1
ATOM 5135 N N . SER B 1 167 ? -12.055 8.398 18.734 1 74.25 167 SER B N 1
ATOM 5136 C CA . SER B 1 167 ? -12.703 7.098 18.734 1 74.25 167 SER B CA 1
ATOM 5137 C C . SER B 1 167 ? -11.695 5.98 19 1 74.25 167 SER B C 1
ATOM 5139 O O . SER B 1 167 ? -10.508 6.129 18.719 1 74.25 167 SER B O 1
ATOM 5141 N N . THR B 1 168 ? -12.172 4.992 19.609 1 61.84 168 THR B N 1
ATOM 5142 C CA . THR B 1 168 ? -11.328 3.85 19.922 1 61.84 168 THR B CA 1
ATOM 5143 C C . THR B 1 168 ? -11.164 2.939 18.719 1 61.84 168 THR B C 1
ATOM 5145 O O . THR B 1 168 ? -10.289 2.064 18.703 1 61.84 168 THR B O 1
ATOM 5148 N N . GLN B 1 169 ? -11.953 3.244 17.812 1 63.12 169 GLN B N 1
ATOM 5149 C CA . GLN B 1 169 ? -11.93 2.332 16.672 1 63.12 169 GLN B CA 1
ATOM 5150 C C . GLN B 1 169 ? -10.977 2.83 15.586 1 63.12 169 GLN B C 1
ATOM 5152 O O . GLN B 1 169 ? -10.781 4.039 15.43 1 63.12 169 GLN B O 1
ATOM 5157 N N . ARG B 1 170 ? -10.508 1.799 14.984 1 64.38 170 ARG B N 1
ATOM 5158 C CA . ARG B 1 170 ? -9.602 2.07 13.875 1 64.38 170 ARG B CA 1
ATOM 5159 C C . ARG B 1 170 ? -10.352 2.676 12.695 1 64.38 170 ARG B C 1
ATOM 5161 O O . ARG B 1 170 ? -11.469 2.258 12.383 1 64.38 170 ARG B O 1
ATOM 5168 N N . THR B 1 171 ? -9.727 3.654 12.125 1 81 171 THR B N 1
ATOM 5169 C CA . THR B 1 171 ? -10.32 4.387 11.016 1 81 171 THR B CA 1
ATOM 5170 C C . THR B 1 171 ? -10.312 3.541 9.742 1 81 171 THR B C 1
ATOM 5172 O O . THR B 1 171 ? -11.016 3.855 8.781 1 81 171 THR B O 1
ATOM 5175 N N . THR B 1 172 ? -9.617 2.473 9.836 1 81.06 172 THR B N 1
ATOM 5176 C CA . THR B 1 172 ? -9.43 1.658 8.641 1 81.06 172 THR B CA 1
ATOM 5177 C C . THR B 1 172 ? -10.758 1.068 8.18 1 81.06 172 THR B C 1
ATOM 5179 O O . THR B 1 172 ? -11.062 1.076 6.984 1 81.06 172 THR B O 1
ATOM 5182 N N . LYS B 1 173 ? -11.531 0.619 9.133 1 84.81 173 LYS B N 1
ATOM 5183 C CA . LYS B 1 173 ? -12.797 -0.024 8.773 1 84.81 173 LYS B CA 1
ATOM 5184 C C . LYS B 1 173 ? -13.805 0.998 8.266 1 84.81 173 LYS B C 1
ATOM 5186 O O . LYS B 1 173 ? -14.57 0.716 7.34 1 84.81 173 LYS B O 1
ATOM 5191 N N . MET B 1 174 ? -13.82 2.131 8.828 1 90.69 174 MET B N 1
ATOM 5192 C CA . MET B 1 174 ? -14.656 3.213 8.32 1 90.69 174 MET B CA 1
ATOM 5193 C C . MET B 1 174 ? -14.273 3.568 6.887 1 90.69 174 MET B C 1
ATOM 5195 O O . MET B 1 174 ? -15.141 3.738 6.031 1 90.69 174 MET B O 1
ATOM 5199 N N . ASN B 1 175 ? -12.969 3.572 6.676 1 92.44 175 ASN B N 1
ATOM 5200 C CA . ASN B 1 175 ? -12.477 3.955 5.359 1 92.44 175 ASN B CA 1
ATOM 5201 C C . ASN B 1 175 ? -12.891 2.947 4.289 1 92.44 175 ASN B C 1
ATOM 5203 O O . ASN B 1 175 ? -13.133 3.318 3.141 1 92.44 175 ASN B O 1
ATOM 5207 N N . VAL B 1 176 ? -12.969 1.723 4.691 1 89 176 VAL B N 1
ATOM 5208 C CA . VAL B 1 176 ? -13.406 0.695 3.752 1 89 176 VAL B CA 1
ATOM 5209 C C . VAL B 1 176 ? -14.82 1.012 3.26 1 89 176 VAL B C 1
ATOM 5211 O O . VAL B 1 176 ? -15.094 0.938 2.061 1 89 176 VAL B O 1
ATOM 5214 N N . ILE B 1 177 ? -15.633 1.385 4.188 1 91.56 177 ILE B N 1
ATOM 5215 C CA . ILE B 1 177 ? -17.016 1.69 3.869 1 91.56 177 ILE B CA 1
ATOM 5216 C C . ILE B 1 177 ? -17.094 2.967 3.033 1 91.56 177 ILE B C 1
ATOM 5218 O O . ILE B 1 177 ? -17.781 3.01 2.014 1 91.56 177 ILE B O 1
ATOM 5222 N N . LEU B 1 178 ? -16.328 3.928 3.426 1 95.56 178 LEU B N 1
ATOM 5223 C CA . LEU B 1 178 ? -16.328 5.199 2.715 1 95.56 178 LEU B CA 1
ATOM 5224 C C . LEU B 1 178 ? -15.797 5.031 1.296 1 95.56 178 LEU B C 1
ATOM 5226 O O . LEU B 1 178 ? -16.375 5.566 0.344 1 95.56 178 LEU B O 1
ATOM 5230 N N . ARG B 1 179 ? -14.742 4.297 1.129 1 95.06 179 ARG B N 1
ATOM 5231 C CA . ARG B 1 179 ? -14.156 4.078 -0.19 1 95.06 179 ARG B CA 1
ATOM 5232 C C . ARG B 1 179 ? -15.141 3.373 -1.115 1 95.06 179 ARG B C 1
ATOM 5234 O O . ARG B 1 179 ? -15.273 3.736 -2.287 1 95.06 179 ARG B O 1
ATOM 5241 N N . SER B 1 180 ? -15.766 2.387 -0.555 1 93.5 180 SER B N 1
ATOM 5242 C CA . SER B 1 180 ? -16.766 1.655 -1.341 1 93.5 180 SER B CA 1
ATOM 5243 C C . SER B 1 180 ? -17.859 2.582 -1.839 1 93.5 180 SER B C 1
ATOM 5245 O O . SER B 1 180 ? -18.188 2.588 -3.027 1 93.5 180 SER B O 1
ATOM 5247 N N . LYS B 1 181 ? -18.375 3.393 -0.957 1 96.12 181 LYS B N 1
ATOM 5248 C CA . LYS B 1 181 ? -19.469 4.297 -1.314 1 96.12 181 LYS B CA 1
ATOM 5249 C C . LYS B 1 181 ? -19 5.363 -2.299 1 96.12 181 LYS B C 1
ATOM 5251 O O . LYS B 1 181 ? -19.719 5.723 -3.229 1 96.12 181 LYS B O 1
ATOM 5256 N N . LEU B 1 182 ? -17.844 5.82 -2.092 1 97.94 182 LEU B N 1
ATOM 5257 C CA . LEU B 1 182 ? -17.328 6.867 -2.961 1 97.94 182 LEU B CA 1
ATOM 5258 C C . LEU B 1 182 ? -17.109 6.344 -4.379 1 97.94 182 LEU B C 1
ATOM 5260 O O . LEU B 1 182 ? -17.375 7.051 -5.352 1 97.94 182 LEU B O 1
ATOM 5264 N N . ARG B 1 183 ? -16.641 5.152 -4.512 1 97.19 183 ARG B N 1
ATOM 5265 C CA . ARG B 1 183 ? -16.484 4.566 -5.84 1 97.19 183 ARG B CA 1
ATOM 5266 C C . ARG B 1 183 ? -17.828 4.344 -6.504 1 97.19 183 ARG B C 1
ATOM 5268 O O . ARG B 1 183 ? -17.984 4.574 -7.707 1 97.19 183 ARG B O 1
ATOM 5275 N N . GLU B 1 184 ? -18.828 3.891 -5.723 1 97.25 184 GLU B N 1
ATOM 5276 C CA . GLU B 1 184 ? -20.188 3.771 -6.234 1 97.25 184 GLU B CA 1
ATOM 5277 C C . GLU B 1 184 ? -20.703 5.117 -6.73 1 97.25 184 GLU B C 1
ATOM 5279 O O . GLU B 1 184 ? -21.312 5.199 -7.801 1 97.25 184 GLU B O 1
ATOM 5284 N N . TYR B 1 185 ? -20.469 6.105 -5.941 1 97.94 185 TYR B N 1
ATOM 5285 C CA . TYR B 1 185 ? -20.953 7.438 -6.285 1 97.94 185 TYR B CA 1
ATOM 5286 C C . TYR B 1 185 ? -20.219 7.988 -7.5 1 97.94 185 TYR B C 1
ATOM 5288 O O . TYR B 1 185 ? -20.812 8.68 -8.328 1 97.94 185 TYR B O 1
ATOM 5296 N N . ALA B 1 186 ? -18.953 7.711 -7.559 1 98.19 186 ALA B N 1
ATOM 5297 C CA . ALA B 1 186 ? -18.219 8.109 -8.758 1 98.19 186 ALA B CA 1
ATOM 5298 C C . ALA B 1 186 ? -18.844 7.488 -10.008 1 98.19 186 ALA B C 1
ATOM 5300 O O . ALA B 1 186 ? -19 8.164 -11.031 1 98.19 186 ALA B O 1
ATOM 5301 N N . CYS B 1 187 ? -19.156 6.238 -9.945 1 97.69 187 CYS B N 1
ATOM 5302 C CA . CYS B 1 187 ? -19.797 5.539 -11.055 1 97.69 187 CYS B CA 1
ATOM 5303 C C . CYS B 1 187 ? -21.141 6.184 -11.398 1 97.69 187 CYS B C 1
ATOM 5305 O O . CYS B 1 187 ? -21.453 6.406 -12.57 1 97.69 187 CYS B O 1
ATOM 5307 N N . MET B 1 188 ? -21.906 6.504 -10.375 1 97.12 188 MET B N 1
ATOM 5308 C CA . MET B 1 188 ? -23.219 7.129 -10.57 1 97.12 188 MET B CA 1
ATOM 5309 C C . MET B 1 188 ? -23.078 8.492 -11.227 1 97.12 188 MET B C 1
ATOM 5311 O O . MET B 1 188 ? -23.828 8.836 -12.133 1 97.12 188 MET B O 1
ATOM 5315 N N . LEU B 1 189 ? -22.141 9.281 -10.75 1 98 189 LEU B N 1
ATOM 5316 C CA . LEU B 1 189 ? -21.891 10.586 -11.344 1 98 189 LEU B CA 1
ATOM 5317 C C . LEU B 1 189 ? -21.5 10.453 -12.812 1 98 189 LEU B C 1
ATOM 5319 O O . LEU B 1 189 ? -21.969 11.219 -13.656 1 98 189 LEU B O 1
ATOM 5323 N N . HIS B 1 190 ? -20.656 9.516 -13.102 1 97.12 190 HIS B N 1
ATOM 5324 C CA . HIS B 1 190 ? -20.219 9.258 -14.477 1 97.12 190 HIS B CA 1
ATOM 5325 C C . HIS B 1 190 ? -21.406 8.883 -15.359 1 97.12 190 HIS B C 1
ATOM 5327 O O . HIS B 1 190 ? -21.547 9.398 -16.469 1 97.12 190 HIS B O 1
ATOM 5333 N N . ALA B 1 191 ? -22.25 7.98 -14.859 1 96.19 191 ALA B N 1
ATOM 5334 C CA . ALA B 1 191 ? -23.422 7.539 -15.602 1 96.19 191 ALA B CA 1
ATOM 5335 C C . ALA B 1 191 ? -24.359 8.711 -15.906 1 96.19 191 ALA B C 1
ATOM 5337 O O . ALA B 1 191 ? -24.859 8.844 -17.016 1 96.19 191 ALA B O 1
ATOM 5338 N N . GLN B 1 192 ? -24.531 9.516 -14.906 1 96.06 192 GLN B N 1
ATOM 5339 C CA . GLN B 1 192 ? -25.406 10.672 -15.078 1 96.06 192 GLN B CA 1
ATOM 5340 C C . GLN B 1 192 ? -24.812 11.656 -16.094 1 96.06 192 GLN B C 1
ATOM 5342 O O . GLN B 1 192 ? -25.547 12.211 -16.922 1 96.06 192 GLN B O 1
ATOM 5347 N N . PHE B 1 193 ? -23.562 11.93 -16 1 96.06 193 PHE B N 1
ATOM 5348 C CA . PHE B 1 193 ? -22.875 12.82 -16.938 1 96.06 193 PHE B CA 1
ATOM 5349 C C . PHE B 1 193 ? -23 12.305 -18.359 1 96.06 193 PHE B C 1
ATOM 5351 O O . PHE B 1 193 ? -23.266 13.078 -19.281 1 96.06 193 PHE B O 1
ATOM 5358 N N . THR B 1 194 ? -22.797 11.008 -18.531 1 94.12 194 THR B N 1
ATOM 5359 C CA . THR B 1 194 ? -22.844 10.383 -19.844 1 94.12 194 THR B CA 1
ATOM 5360 C C . THR B 1 194 ? -24.266 10.422 -20.406 1 94.12 194 THR B C 1
ATOM 5362 O O . THR B 1 194 ? -24.469 10.672 -21.594 1 94.12 194 THR B O 1
ATOM 5365 N N . PHE B 1 195 ? -25.219 10.156 -19.609 1 93.25 195 PHE B N 1
ATOM 5366 C CA . PHE B 1 195 ? -26.609 10.109 -20.016 1 93.25 195 PHE B CA 1
ATOM 5367 C C . PHE B 1 195 ? -27.094 11.492 -20.453 1 93.25 195 PHE B C 1
ATOM 5369 O O . PHE B 1 195 ? -27.734 11.633 -21.484 1 93.25 195 PHE B O 1
ATOM 5376 N N . ASN B 1 196 ? -26.812 12.516 -19.703 1 91.88 196 ASN B N 1
ATOM 5377 C CA . ASN B 1 196 ? -27.312 13.867 -19.969 1 91.88 196 ASN B CA 1
ATOM 5378 C C . ASN B 1 196 ? -26.391 14.625 -20.922 1 91.88 196 ASN B C 1
ATOM 5380 O O . ASN B 1 196 ? -26.797 15.633 -21.5 1 91.88 196 ASN B O 1
ATOM 5384 N N . GLY B 1 197 ? -25.234 14.172 -21.016 1 88.75 197 GLY B N 1
ATOM 5385 C CA . GLY B 1 197 ? -24.266 14.781 -21.906 1 88.75 197 GLY B CA 1
ATOM 5386 C C . GLY B 1 197 ? -23.672 16.062 -21.359 1 88.75 197 GLY B C 1
ATOM 5387 O O . GLY B 1 197 ? -22.953 16.781 -22.078 1 88.75 197 GLY B O 1
ATOM 5388 N N . ASN B 1 198 ? -24.109 16.422 -20.188 1 88.12 198 ASN B N 1
ATOM 5389 C CA . ASN B 1 198 ? -23.562 17.609 -19.547 1 88.12 198 ASN B CA 1
ATOM 5390 C C . ASN B 1 198 ? -23.516 17.469 -18.031 1 88.12 198 ASN B C 1
ATOM 5392 O O . ASN B 1 198 ? -23.953 16.453 -17.484 1 88.12 198 ASN B O 1
ATOM 5396 N N . GLY B 1 199 ? -22.844 18.391 -17.359 1 90.5 199 GLY B N 1
ATOM 5397 C CA . GLY B 1 199 ? -22.609 18.312 -15.922 1 90.5 199 GLY B CA 1
ATOM 5398 C C . GLY B 1 199 ? -23.641 19.078 -15.109 1 90.5 199 GLY B C 1
ATOM 5399 O O . GLY B 1 199 ? -23.469 19.297 -13.914 1 90.5 199 GLY B O 1
ATOM 5400 N N . CYS B 1 200 ? -24.797 19.438 -15.633 1 91.31 200 CYS B N 1
ATOM 5401 C CA . CYS B 1 200 ? -25.75 20.344 -14.984 1 91.31 200 CYS B CA 1
ATOM 5402 C C . CYS B 1 200 ? -26.391 19.688 -13.773 1 91.31 200 CYS B C 1
ATOM 5404 O O . CYS B 1 200 ? -26.75 20.359 -12.812 1 91.31 200 CYS B O 1
ATOM 5406 N N . HIS B 1 201 ? -26.516 18.406 -13.797 1 92.69 201 HIS B N 1
ATOM 5407 C CA . HIS B 1 201 ? -27.219 17.703 -12.727 1 92.69 201 HIS B CA 1
ATOM 5408 C C . HIS B 1 201 ? -26.25 17.188 -11.672 1 92.69 201 HIS B C 1
ATOM 5410 O O . HIS B 1 201 ? -26.672 16.672 -10.633 1 92.69 201 HIS B O 1
ATOM 5416 N N . LEU B 1 202 ? -24.969 17.312 -11.906 1 95.56 202 LEU B N 1
ATOM 5417 C CA . LEU B 1 202 ? -23.969 16.734 -11.031 1 95.56 202 LEU B CA 1
ATOM 5418 C C . LEU B 1 202 ? -24 17.391 -9.648 1 95.56 202 LEU B C 1
ATOM 5420 O O . LEU B 1 202 ? -23.953 16.703 -8.633 1 95.56 202 LEU B O 1
ATOM 5424 N N . PRO B 1 203 ? -24.156 18.734 -9.586 1 94.94 203 PRO B N 1
ATOM 5425 C CA . PRO B 1 203 ? -24.188 19.359 -8.266 1 94.94 203 PRO B CA 1
ATOM 5426 C C . PRO B 1 203 ? -25.328 18.859 -7.398 1 94.94 203 PRO B C 1
ATOM 5428 O O . PRO B 1 203 ? -25.125 18.578 -6.211 1 94.94 203 PRO B O 1
ATOM 5431 N N . ASP B 1 204 ? -26.469 18.688 -7.977 1 94.19 204 ASP B N 1
ATOM 5432 C CA . ASP B 1 204 ? -27.625 18.203 -7.23 1 94.19 204 ASP B CA 1
ATOM 5433 C C . ASP B 1 204 ? -27.406 16.766 -6.746 1 94.19 204 ASP B C 1
ATOM 5435 O O . ASP B 1 204 ? -27.781 16.422 -5.621 1 94.19 204 ASP B O 1
ATOM 5439 N N . LEU B 1 205 ? -26.875 15.977 -7.586 1 95.56 205 LEU B N 1
ATOM 5440 C CA . LEU B 1 205 ? -26.594 14.594 -7.219 1 95.56 205 LEU B CA 1
ATOM 5441 C C . LEU B 1 205 ? -25.594 14.523 -6.07 1 95.56 205 LEU B C 1
ATOM 5443 O O . LEU B 1 205 ? -25.766 13.734 -5.137 1 95.56 205 LEU B O 1
ATOM 5447 N N . ILE B 1 206 ? -24.562 15.344 -6.129 1 96.88 206 ILE B N 1
ATOM 5448 C CA . ILE B 1 206 ? -23.547 15.375 -5.086 1 96.88 206 ILE B CA 1
ATOM 5449 C C . ILE B 1 206 ? -24.172 15.781 -3.758 1 96.88 206 ILE B C 1
ATOM 5451 O O . ILE B 1 206 ? -23.859 15.211 -2.713 1 96.88 206 ILE B O 1
ATOM 5455 N N . GLN B 1 207 ? -25.078 16.719 -3.777 1 93.62 207 GLN B N 1
ATOM 5456 C CA . GLN B 1 207 ? -25.766 17.172 -2.568 1 93.62 207 GLN B CA 1
ATOM 5457 C C . GLN B 1 207 ? -26.562 16.047 -1.932 1 93.62 207 GLN B C 1
ATOM 5459 O O . GLN B 1 207 ? -26.734 16.016 -0.711 1 93.62 207 GLN B O 1
ATOM 5464 N N . GLU B 1 208 ? -27.016 15.133 -2.746 1 94.19 208 GLU B N 1
ATOM 5465 C CA . GLU B 1 208 ? -27.781 14 -2.248 1 94.19 208 GLU B CA 1
ATOM 5466 C C . GLU B 1 208 ? -26.875 12.922 -1.676 1 94.19 208 GLU B C 1
ATOM 5468 O O . GLU B 1 208 ? -27.312 12.086 -0.882 1 94.19 208 GLU B O 1
ATOM 5473 N N . MET B 1 209 ? -25.656 12.914 -2.07 1 96.38 209 MET B N 1
ATOM 5474 C CA . MET B 1 209 ? -24.703 11.867 -1.701 1 96.38 209 MET B CA 1
ATOM 5475 C C . MET B 1 209 ? -24.047 12.172 -0.36 1 96.38 209 MET B C 1
ATOM 5477 O O . MET B 1 209 ? -23.828 11.266 0.447 1 96.38 209 MET B O 1
ATOM 5481 N N . ILE B 1 210 ? -23.766 13.422 -0.051 1 95.75 210 ILE B N 1
ATOM 5482 C CA . ILE B 1 210 ? -22.938 13.859 1.062 1 95.75 210 ILE B CA 1
ATOM 5483 C C . ILE B 1 210 ? -23.578 13.453 2.383 1 95.75 210 ILE B C 1
ATOM 5485 O O . ILE B 1 210 ? -22.891 13.008 3.305 1 95.75 210 ILE B O 1
ATOM 5489 N N . PRO B 1 211 ? -24.922 13.508 2.539 1 93.88 211 PRO B N 1
ATOM 5490 C CA . PRO B 1 211 ? -25.531 13.102 3.805 1 93.88 211 PRO B CA 1
ATOM 5491 C C . PRO B 1 211 ? -25.25 11.641 4.156 1 93.88 211 PRO B C 1
ATOM 5493 O O . PRO B 1 211 ? -25.125 11.297 5.332 1 93.88 211 PRO B O 1
ATOM 5496 N N . HIS B 1 212 ? -25.172 10.734 3.15 1 94.56 212 HIS B N 1
ATOM 5497 C CA . HIS B 1 212 ? -24.828 9.336 3.402 1 94.56 212 HIS B CA 1
ATOM 5498 C C . HIS B 1 212 ? -23.438 9.219 4.012 1 94.56 212 HIS B C 1
ATOM 5500 O O . HIS B 1 212 ? -23.234 8.469 4.977 1 94.56 212 HIS B O 1
ATOM 5506 N N . LEU B 1 213 ? -22.547 9.969 3.422 1 96.81 213 LEU B N 1
ATOM 5507 C CA . LEU B 1 213 ? -21.172 9.938 3.887 1 96.81 213 LEU B CA 1
ATOM 5508 C C . LEU B 1 213 ? -21.047 10.531 5.289 1 96.81 213 LEU B C 1
ATOM 5510 O O . LEU B 1 213 ? -20.344 9.984 6.141 1 96.81 213 LEU B O 1
ATOM 5514 N N . PHE B 1 214 ? -21.75 11.609 5.512 1 95.69 214 PHE B N 1
ATOM 5515 C CA . PHE B 1 214 ? -21.812 12.219 6.832 1 95.69 214 PHE B CA 1
ATOM 5516 C C . PHE B 1 214 ? -22.312 11.227 7.867 1 95.69 214 PHE B C 1
ATOM 5518 O O . PHE B 1 214 ? -21.766 11.133 8.969 1 95.69 214 PHE B O 1
ATOM 5525 N N . LYS B 1 215 ? -23.344 10.516 7.516 1 94.69 215 LYS B N 1
ATOM 5526 C CA . LYS B 1 215 ? -23.938 9.531 8.414 1 94.69 215 LYS B CA 1
ATOM 5527 C C . LYS B 1 215 ? -22.922 8.453 8.789 1 94.69 215 LYS B C 1
ATOM 5529 O O . LYS B 1 215 ? -22.812 8.078 9.961 1 94.69 215 LYS B O 1
ATOM 5534 N N . VAL B 1 216 ? -22.188 7.891 7.816 1 94.75 216 VAL B N 1
ATOM 5535 C CA . VAL B 1 216 ? -21.172 6.871 8.078 1 94.75 216 VAL B CA 1
ATOM 5536 C C . VAL B 1 216 ? -20.141 7.414 9.055 1 94.75 216 VAL B C 1
ATOM 5538 O O . VAL B 1 216 ? -19.781 6.742 10.023 1 94.75 216 VAL B O 1
ATOM 5541 N N . ILE B 1 217 ? -19.641 8.625 8.812 1 95.19 217 ILE B N 1
ATOM 5542 C CA . ILE B 1 217 ? -18.609 9.234 9.633 1 95.19 217 ILE B CA 1
ATOM 5543 C C . ILE B 1 217 ? -19.141 9.453 11.055 1 95.19 217 ILE B C 1
ATOM 5545 O O . ILE B 1 217 ? -18.453 9.148 12.031 1 95.19 217 ILE B O 1
ATOM 5549 N N . CYS B 1 218 ? -20.375 9.922 11.18 1 93.75 218 CYS B N 1
ATOM 5550 C CA . CYS B 1 218 ? -20.969 10.172 12.484 1 93.75 218 CYS B CA 1
ATOM 5551 C C . CYS B 1 218 ? -21.141 8.867 13.258 1 93.75 218 CYS B C 1
ATOM 5553 O O . CYS B 1 218 ? -20.922 8.836 14.469 1 93.75 218 CYS B O 1
ATOM 5555 N N . ILE B 1 219 ? -21.578 7.879 12.578 1 93.38 219 ILE B N 1
ATOM 5556 C CA . ILE B 1 219 ? -21.797 6.59 13.234 1 93.38 219 ILE B CA 1
ATOM 5557 C C . ILE B 1 219 ? -20.469 6.055 13.75 1 93.38 219 ILE B C 1
ATOM 5559 O O . ILE B 1 219 ? -20.391 5.531 14.867 1 93.38 219 ILE B O 1
ATOM 5563 N N . CYS B 1 220 ? -19.406 6.215 12.992 1 92.5 220 CYS B N 1
ATOM 5564 C CA . CYS B 1 220 ? -18.125 5.598 13.32 1 92.5 220 CYS B CA 1
ATOM 5565 C C . CYS B 1 220 ? -17.328 6.469 14.289 1 92.5 220 CYS B C 1
ATOM 5567 O O . CYS B 1 220 ? -16.641 5.949 15.172 1 92.5 220 CYS B O 1
ATOM 5569 N N . LEU B 1 221 ? -17.375 7.809 14.141 1 91.31 221 LEU B N 1
ATOM 5570 C CA . LEU B 1 221 ? -16.484 8.672 14.898 1 91.31 221 LEU B CA 1
ATOM 5571 C C . LEU B 1 221 ? -17.25 9.453 15.961 1 91.31 221 LEU B C 1
ATOM 5573 O O . LEU B 1 221 ? -16.656 10.031 16.875 1 91.31 221 LEU B O 1
ATOM 5577 N N . GLY B 1 222 ? -18.438 9.438 15.875 1 89.06 222 GLY B N 1
ATOM 5578 C CA . GLY B 1 222 ? -19.203 10.375 16.688 1 89.06 222 GLY B CA 1
ATOM 5579 C C . GLY B 1 222 ? -19.156 11.797 16.156 1 89.06 222 GLY B C 1
ATOM 5580 O O . GLY B 1 222 ? -18.422 12.086 15.219 1 89.06 222 GLY B O 1
ATOM 5581 N N . GLU B 1 223 ? -19.984 12.633 16.688 1 86.62 223 GLU B N 1
ATOM 5582 C CA . GLU B 1 223 ? -20 14.023 16.25 1 86.62 223 GLU B CA 1
ATOM 5583 C C . GLU B 1 223 ? -19.312 14.93 17.281 1 86.62 223 GLU B C 1
ATOM 5585 O O . GLU B 1 223 ? -19.547 14.805 18.484 1 86.62 223 GLU B O 1
ATOM 5590 N N . PRO B 1 224 ? -18.422 15.797 16.719 1 92 224 PRO B N 1
ATOM 5591 C CA . PRO B 1 224 ? -17.859 16.797 17.625 1 92 224 PRO B CA 1
ATOM 5592 C C . PRO B 1 224 ? -18.922 17.75 18.188 1 92 224 PRO B C 1
ATOM 5594 O O . PRO B 1 224 ? -19.859 18.125 17.469 1 92 224 PRO B O 1
ATOM 5597 N N . PRO B 1 225 ? -18.781 18.141 19.453 1 93.5 225 PRO B N 1
ATOM 5598 C CA . PRO B 1 225 ? -19.781 19.062 20.016 1 93.5 225 PRO B CA 1
ATOM 5599 C C . PRO B 1 225 ? -19.766 20.438 19.359 1 93.5 225 PRO B C 1
ATOM 5601 O O . PRO B 1 225 ? -18.688 20.969 19.062 1 93.5 225 PRO B O 1
ATOM 5604 N N . LYS B 1 226 ? -20.969 20.969 19.141 1 92.19 226 LYS B N 1
ATOM 5605 C CA . LYS B 1 226 ? -21.078 22.312 18.594 1 92.19 226 LYS B CA 1
ATOM 5606 C C . LYS B 1 226 ? -20.672 23.359 19.609 1 92.19 226 LYS B C 1
ATOM 5608 O O . LYS B 1 226 ? -20.031 24.359 19.266 1 92.19 226 LYS B O 1
ATOM 5613 N N . VAL B 1 227 ? -21.141 23.109 20.781 1 94.5 227 VAL B N 1
ATOM 5614 C CA . VAL B 1 227 ? -20.812 23.953 21.906 1 94.5 227 VAL B CA 1
ATOM 5615 C C . VAL B 1 227 ? -20.266 23.109 23.062 1 94.5 227 VAL B C 1
ATOM 5617 O O . VAL B 1 227 ? -20.703 21.984 23.266 1 94.5 227 VAL B O 1
ATOM 5620 N N . PHE B 1 228 ? -19.203 23.672 23.719 1 95.62 228 PHE B N 1
ATOM 5621 C CA . PHE B 1 228 ? -18.625 22.906 24.812 1 95.62 228 PHE B CA 1
ATOM 5622 C C . PHE B 1 228 ? -18.172 23.828 25.938 1 95.62 228 PHE B C 1
ATOM 5624 O O . PHE B 1 228 ? -18.094 25.047 25.75 1 95.62 228 PHE B O 1
ATOM 5631 N N . THR B 1 229 ? -18.062 23.203 27.062 1 94.31 229 THR B N 1
ATOM 5632 C CA . THR B 1 229 ? -17.5 23.844 28.234 1 94.31 229 THR B CA 1
ATOM 5633 C C . THR B 1 229 ? -16.125 23.25 28.562 1 94.31 229 THR B C 1
ATOM 5635 O O . THR B 1 229 ? -15.961 22.031 28.531 1 94.31 229 THR B O 1
ATOM 5638 N N . TRP B 1 230 ? -15.164 24.141 28.75 1 91.88 230 TRP B N 1
ATOM 5639 C CA . TRP B 1 230 ? -13.82 23.688 29.094 1 91.88 230 TRP B CA 1
ATOM 5640 C C . TRP B 1 230 ? -13.43 24.141 30.5 1 91.88 230 TRP B C 1
ATOM 5642 O O . TRP B 1 230 ? -13.359 25.344 30.766 1 91.88 230 TRP B O 1
ATOM 5652 N N . SER B 1 231 ? -13.273 23.156 31.375 1 91.5 231 SER B N 1
ATOM 5653 C CA . SER B 1 231 ? -12.805 23.422 32.75 1 91.5 231 SER B CA 1
ATOM 5654 C C . SER B 1 231 ? -11.43 22.797 32.969 1 91.5 231 SER B C 1
ATOM 5656 O O . SER B 1 231 ? -11.164 21.688 32.531 1 91.5 231 SER B O 1
ATOM 5658 N N . PHE B 1 232 ? -10.562 23.625 33.562 1 87.88 232 PHE B N 1
ATOM 5659 C CA . PHE B 1 232 ? -9.211 23.125 33.812 1 87.88 232 PHE B CA 1
ATOM 5660 C C . PHE B 1 232 ? -8.562 23.859 34.969 1 87.88 232 PHE B C 1
ATOM 5662 O O . PHE B 1 232 ? -9.102 24.859 35.469 1 87.88 232 PHE B O 1
ATOM 5669 N N . TYR B 1 233 ? -7.574 23.281 35.469 1 88 233 TYR B N 1
ATOM 5670 C CA . TYR B 1 233 ? -6.707 23.953 36.438 1 88 233 TYR B CA 1
ATOM 5671 C C . TYR B 1 233 ? -5.477 24.531 35.75 1 88 233 TYR B C 1
ATOM 5673 O O . TYR B 1 233 ? -4.758 23.812 35.062 1 88 233 TYR B O 1
ATOM 5681 N N . ASP B 1 234 ? -5.289 25.844 35.906 1 83.44 234 ASP B N 1
ATOM 5682 C CA . ASP B 1 234 ? -4.152 26.469 35.219 1 83.44 234 ASP B CA 1
ATOM 5683 C C . ASP B 1 234 ? -2.84 26.094 35.906 1 83.44 234 ASP B C 1
ATOM 5685 O O . ASP B 1 234 ? -2.828 25.266 36.844 1 83.44 234 ASP B O 1
ATOM 5689 N N . ASN B 1 235 ? -1.729 26.562 35.344 1 78 235 ASN B N 1
ATOM 5690 C CA . ASN B 1 235 ? -0.414 26.188 35.844 1 78 235 ASN B CA 1
ATOM 5691 C C . ASN B 1 235 ? -0.18 26.719 37.281 1 78 235 ASN B C 1
ATOM 5693 O O . ASN B 1 235 ? 0.769 26.312 37.938 1 78 235 ASN B O 1
ATOM 5697 N N . LYS B 1 236 ? -1.1 27.562 37.812 1 82.88 236 LYS B N 1
ATOM 5698 C CA . LYS B 1 236 ? -1.055 28.062 39.188 1 82.88 236 LYS B CA 1
ATOM 5699 C C . LYS B 1 236 ? -2.088 27.359 40.062 1 82.88 236 LYS B C 1
ATOM 5701 O O . LYS B 1 236 ? -2.383 27.812 41.156 1 82.88 236 LYS B O 1
ATOM 5706 N N . LYS B 1 237 ? -2.695 26.344 39.469 1 86.06 237 LYS B N 1
ATOM 5707 C CA . LYS B 1 237 ? -3.648 25.5 40.156 1 86.06 237 LYS B CA 1
ATOM 5708 C C . LYS B 1 237 ? -4.945 26.25 40.469 1 86.06 237 LYS B C 1
ATOM 5710 O O . LYS B 1 237 ? -5.59 26 41.469 1 86.06 237 LYS B O 1
ATOM 5715 N N . ARG B 1 238 ? -5.152 27.219 39.719 1 90.44 238 ARG B N 1
ATOM 5716 C CA . ARG B 1 238 ? -6.426 27.922 39.844 1 90.44 238 ARG B CA 1
ATOM 5717 C C . ARG B 1 238 ? -7.453 27.344 38.875 1 90.44 238 ARG B C 1
ATOM 5719 O O . ARG B 1 238 ? -7.141 27.078 37.688 1 90.44 238 ARG B O 1
ATOM 5726 N N . TYR B 1 239 ? -8.602 27.172 39.438 1 92.06 239 TYR B N 1
ATOM 5727 C CA . TYR B 1 239 ? -9.688 26.625 38.625 1 92.06 239 TYR B CA 1
ATOM 5728 C C . TYR B 1 239 ? -10.203 27.641 37.625 1 92.06 239 TYR B C 1
ATOM 5730 O O . TYR B 1 239 ? -10.516 28.766 37.969 1 92.06 239 TYR B O 1
ATOM 5738 N N . GLN B 1 240 ? -10.172 27.344 36.375 1 88.19 240 GLN B N 1
ATOM 5739 C CA . GLN B 1 240 ? -10.703 28.141 35.281 1 88.19 240 GLN B CA 1
ATOM 5740 C C . GLN B 1 240 ? -11.844 27.406 34.562 1 88.19 240 GLN B C 1
ATOM 5742 O O . GLN B 1 240 ? -11.812 26.188 34.438 1 88.19 240 GLN B O 1
ATOM 5747 N N . CYS B 1 241 ? -12.867 28.078 34.219 1 91.31 241 CYS B N 1
ATOM 5748 C CA . CYS B 1 241 ? -13.992 27.516 33.5 1 91.31 241 CYS B CA 1
ATOM 5749 C C . CYS B 1 241 ? -14.477 28.453 32.406 1 91.31 241 CYS B C 1
ATOM 5751 O O . CYS B 1 241 ? -14.852 29.594 32.688 1 91.31 241 CYS B O 1
ATOM 5753 N N . LEU B 1 242 ? -14.414 28.047 31.188 1 89.06 242 LEU B N 1
ATOM 5754 C CA . LEU B 1 242 ? -14.906 28.781 30.031 1 89.06 242 LEU B CA 1
ATOM 5755 C C . LEU B 1 242 ? -16.141 28.109 29.438 1 89.06 242 LEU B C 1
ATOM 5757 O O . LEU B 1 242 ? -16.078 26.953 29.016 1 89.06 242 LEU B O 1
ATOM 5761 N N . ASN B 1 243 ? -17.25 28.766 29.406 1 92 243 ASN B N 1
ATOM 5762 C CA . ASN B 1 243 ? -18.516 28.188 28.969 1 92 243 ASN B CA 1
ATOM 5763 C C . ASN B 1 243 ? -18.906 28.656 27.578 1 92 243 ASN B C 1
ATOM 5765 O O . ASN B 1 243 ? -18.375 29.656 27.078 1 92 243 ASN B O 1
ATOM 5769 N N . ASP B 1 244 ? -19.766 27.844 27 1 93.56 244 ASP B N 1
ATOM 5770 C CA . ASP B 1 244 ? -20.438 28.188 25.75 1 93.56 244 ASP B CA 1
ATOM 5771 C C . ASP B 1 244 ? -19.422 28.531 24.656 1 93.56 244 ASP B C 1
ATOM 5773 O O . ASP B 1 244 ? -19.531 29.562 24 1 93.56 244 ASP B O 1
ATOM 5777 N N . LEU B 1 245 ? -18.469 27.656 24.547 1 93.81 245 LEU B N 1
ATOM 5778 C CA . LEU B 1 245 ? -17.438 27.844 23.547 1 93.81 245 LEU B CA 1
ATOM 5779 C C . LEU B 1 245 ? -17.75 27.047 22.281 1 93.81 245 LEU B C 1
ATOM 5781 O O . LEU B 1 245 ? -18.297 25.953 22.359 1 93.81 245 LEU B O 1
ATOM 5785 N N . THR B 1 246 ? -17.516 27.672 21.156 1 95.38 246 THR B N 1
ATOM 5786 C CA . THR B 1 246 ? -17.406 26.922 19.906 1 95.38 246 THR B CA 1
ATOM 5787 C C . THR B 1 246 ? -15.945 26.719 19.531 1 95.38 246 THR B C 1
ATOM 5789 O O . THR B 1 246 ? -15.07 27.438 20 1 95.38 246 THR B O 1
ATOM 5792 N N . ALA B 1 247 ? -15.711 25.703 18.688 1 95.44 247 ALA B N 1
ATOM 5793 C CA . ALA B 1 247 ? -14.344 25.406 18.281 1 95.44 247 ALA B CA 1
ATOM 5794 C C . ALA B 1 247 ? -13.703 26.609 17.609 1 95.44 247 ALA B C 1
ATOM 5796 O O . ALA B 1 247 ? -12.523 26.906 17.844 1 95.44 247 ALA B O 1
ATOM 5797 N N . VAL B 1 248 ? -14.469 27.312 16.75 1 94.5 248 VAL B N 1
ATOM 5798 C CA . VAL B 1 248 ? -13.969 28.469 16.031 1 94.5 248 VAL B CA 1
ATOM 5799 C C . VAL B 1 248 ? -13.672 29.609 17 1 94.5 248 VAL B C 1
ATOM 5801 O O . VAL B 1 248 ? -12.617 30.25 16.922 1 94.5 248 VAL B O 1
ATOM 5804 N N . HIS B 1 249 ? -14.57 29.828 17.969 1 92.81 249 HIS B N 1
ATOM 5805 C CA . HIS B 1 249 ? -14.375 30.891 18.953 1 92.81 249 HIS B CA 1
ATOM 5806 C C . HIS B 1 249 ? -13.188 30.578 19.859 1 92.81 249 HIS B C 1
ATOM 5808 O O . HIS B 1 249 ? -12.438 31.469 20.25 1 92.81 249 HIS B O 1
ATOM 5814 N N . PHE B 1 250 ? -13.117 29.359 20.25 1 92.62 250 PHE B N 1
ATOM 5815 C CA . PHE B 1 250 ? -11.984 28.938 21.062 1 92.62 250 PHE B CA 1
ATOM 5816 C C . PHE B 1 250 ? -10.664 29.234 20.344 1 92.62 250 PHE B C 1
ATOM 5818 O O . PHE B 1 250 ? -9.734 29.766 20.938 1 92.62 250 PHE B O 1
ATOM 5825 N N . TYR B 1 251 ? -10.609 28.859 19.078 1 92.56 251 TYR B N 1
ATOM 5826 C CA . TYR B 1 251 ? -9.414 29.109 18.281 1 92.56 251 TYR B CA 1
ATOM 5827 C C . TYR B 1 251 ? -9.102 30.594 18.219 1 92.56 251 TYR B C 1
ATOM 5829 O O . TYR B 1 251 ? -7.961 31.016 18.438 1 92.56 251 TYR B O 1
ATOM 5837 N N . GLU B 1 252 ? -10.07 31.453 17.953 1 88.31 252 GLU B N 1
ATOM 5838 C CA . GLU B 1 252 ? -9.875 32.906 17.828 1 88.31 252 GLU B CA 1
ATOM 5839 C C . GLU B 1 252 ? -9.445 33.5 19.156 1 88.31 252 GLU B C 1
ATOM 5841 O O . GLU B 1 252 ? -8.562 34.375 19.203 1 88.31 252 GLU B O 1
ATOM 5846 N N . ALA B 1 253 ? -10.055 33 20.203 1 82.94 253 ALA B N 1
ATOM 5847 C CA . ALA B 1 253 ? -9.789 33.594 21.516 1 82.94 253 ALA B CA 1
ATOM 5848 C C . ALA B 1 253 ? -8.438 33.125 22.047 1 82.94 253 ALA B C 1
ATOM 5850 O O . ALA B 1 253 ? -7.711 33.906 22.672 1 82.94 253 ALA B O 1
ATOM 5851 N N . MET B 1 254 ? -8.172 31.953 21.812 1 79.56 254 MET B N 1
ATOM 5852 C CA . MET B 1 254 ? -7 31.391 22.469 1 79.56 254 MET B CA 1
ATOM 5853 C C . MET B 1 254 ? -5.785 31.438 21.547 1 79.56 254 MET B C 1
ATOM 5855 O O . MET B 1 254 ? -4.645 31.453 22.016 1 79.56 254 MET B O 1
ATOM 5859 N N . ILE B 1 255 ? -5.996 31.312 20.297 1 72.31 255 ILE B N 1
ATOM 5860 C CA . ILE B 1 255 ? -4.871 31.141 19.375 1 72.31 255 ILE B CA 1
ATOM 5861 C C . ILE B 1 255 ? -4.848 32.281 18.359 1 72.31 255 ILE B C 1
ATOM 5863 O O . ILE B 1 255 ? -3.816 32.906 18.172 1 72.31 255 ILE B O 1
ATOM 5867 N N . GLY B 1 256 ? -5.977 32.469 17.797 1 64.75 256 GLY B N 1
ATOM 5868 C CA . GLY B 1 256 ? -6.102 33.344 16.641 1 64.75 256 GLY B CA 1
ATOM 5869 C C . GLY B 1 256 ? -5.68 34.75 16.922 1 64.75 256 GLY B C 1
ATOM 5870 O O . GLY B 1 256 ? -5.172 35.438 16.031 1 64.75 256 GLY B O 1
ATOM 5871 N N . CYS B 1 257 ? -5.848 35.062 18.047 1 57.25 257 CYS B N 1
ATOM 5872 C CA . CYS B 1 257 ? -5.477 36.438 18.359 1 57.25 257 CYS B CA 1
ATOM 5873 C C . CYS B 1 257 ? -3.961 36.594 18.422 1 57.25 257 CYS B C 1
ATOM 5875 O O . CYS B 1 257 ? -3.439 37.688 18.25 1 57.25 257 CYS B O 1
ATOM 5877 N N . LYS B 1 258 ? -3.391 35.5 18.344 1 65.38 258 LYS B N 1
ATOM 5878 C CA . LYS B 1 258 ? -1.956 35.625 18.594 1 65.38 258 LYS B CA 1
ATOM 5879 C C . LYS B 1 258 ? -1.152 34.812 17.578 1 65.38 258 LYS B C 1
ATOM 5881 O O . LYS B 1 258 ? 0.003 35.125 17.297 1 65.38 258 LYS B O 1
ATOM 5886 N N . VAL B 1 259 ? -1.824 33.844 17.078 1 78.94 259 VAL B N 1
ATOM 5887 C CA . VAL B 1 259 ? -1.125 33 16.109 1 78.94 259 VAL B CA 1
ATOM 5888 C C . VAL B 1 259 ? -1.798 33.125 14.742 1 78.94 259 VAL B C 1
ATOM 5890 O O . VAL B 1 259 ? -2.896 32.594 14.539 1 78.94 259 VAL B O 1
ATOM 5893 N N . ASN B 1 260 ? -1.186 33.906 13.906 1 85.81 260 ASN B N 1
ATOM 5894 C CA . ASN B 1 260 ? -1.642 34 12.523 1 85.81 260 ASN B CA 1
ATOM 5895 C C . ASN B 1 260 ? -1.054 32.906 11.664 1 85.81 260 ASN B C 1
ATOM 5897 O O . ASN B 1 260 ? 0.129 32.938 11.32 1 85.81 260 ASN B O 1
ATOM 5901 N N . LEU B 1 261 ? -1.911 31.906 11.305 1 91 261 LEU B N 1
ATOM 5902 C CA . LEU B 1 261 ? -1.442 30.766 10.539 1 91 261 LEU B CA 1
ATOM 5903 C C . LEU B 1 261 ? -0.977 31.188 9.148 1 91 261 LEU B C 1
ATOM 5905 O O . LEU B 1 261 ? -0.145 30.516 8.539 1 91 261 LEU B O 1
ATOM 5909 N N . ASP B 1 262 ? -1.43 32.312 8.648 1 89.19 262 ASP B N 1
ATOM 5910 C CA . ASP B 1 262 ? -1.036 32.812 7.336 1 89.19 262 ASP B CA 1
ATOM 5911 C C . ASP B 1 262 ? 0.38 33.406 7.367 1 89.19 262 ASP B C 1
ATOM 5913 O O . ASP B 1 262 ? 0.983 33.625 6.32 1 89.19 262 ASP B O 1
ATOM 5917 N N . ALA B 1 263 ? 0.878 33.625 8.539 1 92 263 ALA B N 1
ATOM 5918 C CA . ALA B 1 263 ? 2.227 34.156 8.688 1 92 263 ALA B CA 1
ATOM 5919 C C . ALA B 1 263 ? 3.275 33.062 8.57 1 92 263 ALA B C 1
ATOM 5921 O O . ALA B 1 263 ? 4.477 33.344 8.555 1 92 263 ALA B O 1
ATOM 5922 N N . PHE B 1 264 ? 2.82 31.875 8.461 1 95.44 264 PHE B N 1
ATOM 5923 C CA . PHE B 1 264 ? 3.76 30.781 8.266 1 95.44 264 PHE B CA 1
ATOM 5924 C C . PHE B 1 264 ? 3.986 30.516 6.781 1 95.44 264 PHE B C 1
ATOM 5926 O O . PHE B 1 264 ? 3.047 30.562 5.984 1 95.44 264 PHE B O 1
ATOM 5933 N N . VAL B 1 265 ? 5.25 30.312 6.453 1 97 265 VAL B N 1
ATOM 5934 C CA . VAL B 1 265 ? 5.641 30.109 5.062 1 97 265 VAL B CA 1
ATOM 5935 C C . VAL B 1 265 ? 6.121 28.672 4.871 1 97 265 VAL B C 1
ATOM 5937 O O . VAL B 1 265 ? 6.848 28.125 5.711 1 97 265 VAL B O 1
ATOM 5940 N N . CYS B 1 266 ? 5.625 28.047 3.781 1 97.94 266 CYS B N 1
ATOM 5941 C CA . CYS B 1 266 ? 6.047 26.703 3.42 1 97.94 266 CYS B CA 1
ATOM 5942 C C . CYS B 1 266 ? 7.211 26.734 2.436 1 97.94 266 CYS B C 1
ATOM 5944 O O . CYS B 1 266 ? 7.078 27.266 1.331 1 97.94 266 CYS B O 1
ATOM 5946 N N . LEU B 1 267 ? 8.344 26.234 2.855 1 98.69 267 LEU B N 1
ATOM 5947 C CA . LEU B 1 267 ? 9.539 26.156 2.021 1 98.69 267 LEU B CA 1
ATOM 5948 C C . LEU B 1 267 ? 9.891 24.703 1.727 1 98.69 267 LEU B C 1
ATOM 5950 O O . LEU B 1 267 ? 9.898 23.859 2.631 1 98.69 267 LEU B O 1
ATOM 5954 N N . GLY B 1 268 ? 10.109 24.406 0.422 1 98.19 268 GLY B N 1
ATOM 5955 C CA . GLY B 1 268 ? 10.508 23.062 0.023 1 98.19 268 GLY B CA 1
ATOM 5956 C C . GLY B 1 268 ? 11.945 22.984 -0.46 1 98.19 268 GLY B C 1
ATOM 5957 O O . GLY B 1 268 ? 12.547 24.016 -0.788 1 98.19 268 GLY B O 1
ATOM 5958 N N . HIS B 1 269 ? 12.531 21.812 -0.412 1 98.5 269 HIS B N 1
ATOM 5959 C CA . HIS B 1 269 ? 13.82 21.531 -1.04 1 98.5 269 HIS B CA 1
ATOM 5960 C C . HIS B 1 269 ? 13.695 20.391 -2.053 1 98.5 269 HIS B C 1
ATOM 5962 O O . HIS B 1 269 ? 13.703 19.219 -1.679 1 98.5 269 HIS B O 1
ATOM 5968 N N . ASP B 1 270 ? 13.562 20.734 -3.229 1 98 270 ASP B N 1
ATOM 5969 C CA . ASP B 1 270 ? 13.547 19.859 -4.391 1 98 270 ASP B CA 1
ATOM 5970 C C . ASP B 1 270 ? 14.742 20.125 -5.305 1 98 270 ASP B C 1
ATOM 5972 O O . ASP B 1 270 ? 14.703 21.047 -6.129 1 98 270 ASP B O 1
ATOM 5976 N N . PRO B 1 271 ? 15.781 19.281 -5.156 1 97.94 271 PRO B N 1
ATOM 5977 C CA . PRO B 1 271 ? 17.016 19.562 -5.891 1 97.94 271 PRO B CA 1
ATOM 5978 C C . PRO B 1 271 ? 16.984 19.031 -7.32 1 97.94 271 PRO B C 1
ATOM 5980 O O . PRO B 1 271 ? 18 19.062 -8.023 1 97.94 271 PRO B O 1
ATOM 5983 N N . ARG B 1 272 ? 15.898 18.609 -7.863 1 96.38 272 ARG B N 1
ATOM 5984 C CA . ARG B 1 272 ? 15.82 18.078 -9.219 1 96.38 272 ARG B CA 1
ATOM 5985 C C . ARG B 1 272 ? 16.047 19.172 -10.25 1 96.38 272 ARG B C 1
ATOM 5987 O O . ARG B 1 272 ? 15.727 20.344 -10.016 1 96.38 272 ARG B O 1
ATOM 5994 N N . ILE B 1 273 ? 16.484 18.703 -11.344 1 92.25 273 ILE B N 1
ATOM 5995 C CA . ILE B 1 273 ? 16.828 19.656 -12.406 1 92.25 273 ILE B CA 1
ATOM 5996 C C . ILE B 1 273 ? 15.562 20.391 -12.852 1 92.25 273 ILE B C 1
ATOM 5998 O O . ILE B 1 273 ? 15.617 21.562 -13.203 1 92.25 273 ILE B O 1
ATOM 6002 N N . SER B 1 274 ? 14.477 19.766 -12.773 1 92.88 274 SER B N 1
ATOM 6003 C CA . SER B 1 274 ? 13.211 20.328 -13.219 1 92.88 274 SER B CA 1
ATOM 6004 C C . SER B 1 274 ? 12.672 21.344 -12.219 1 92.88 274 SER B C 1
ATOM 6006 O O . SER B 1 274 ? 11.742 22.094 -12.523 1 92.88 274 SER B O 1
ATOM 6008 N N . SER B 1 275 ? 13.266 21.453 -11.023 1 96 275 SER B N 1
ATOM 6009 C CA . SER B 1 275 ? 12.766 22.312 -9.953 1 96 275 SER B CA 1
ATOM 6010 C C . SER B 1 275 ? 13.766 23.406 -9.617 1 96 275 SER B C 1
ATOM 6012 O O . SER B 1 275 ? 14.664 23.203 -8.789 1 96 275 SER B O 1
ATOM 6014 N N . SER B 1 276 ? 13.477 24.609 -10.109 1 96.75 276 SER B N 1
ATOM 6015 C CA . SER B 1 276 ? 14.391 25.719 -9.867 1 96.75 276 SER B CA 1
ATOM 6016 C C . SER B 1 276 ? 14.211 26.281 -8.461 1 96.75 276 SER B C 1
ATOM 6018 O O . SER B 1 276 ? 13.086 26.391 -7.969 1 96.75 276 SER B O 1
ATOM 6020 N N . TYR B 1 277 ? 15.328 26.703 -7.902 1 97.06 277 TYR B N 1
ATOM 6021 C CA . TYR B 1 277 ? 15.266 27.375 -6.609 1 97.06 277 TYR B CA 1
ATOM 6022 C C . TYR B 1 277 ? 14.625 28.75 -6.738 1 97.06 277 TYR B C 1
ATOM 6024 O O . TYR B 1 277 ? 14.672 29.375 -7.805 1 97.06 277 TYR B O 1
ATOM 6032 N N . HIS B 1 278 ? 13.961 29.203 -5.684 1 96.75 278 HIS B N 1
ATOM 6033 C CA . HIS B 1 278 ? 13.305 30.5 -5.566 1 96.75 278 HIS B CA 1
ATOM 6034 C C . HIS B 1 278 ? 12 30.531 -6.359 1 96.75 278 HIS B C 1
ATOM 6036 O O . HIS B 1 278 ? 11.352 31.578 -6.449 1 96.75 278 HIS B O 1
ATOM 6042 N N . SER B 1 279 ? 11.641 29.469 -6.934 1 97.62 279 SER B N 1
ATOM 6043 C CA . SER B 1 279 ? 10.375 29.375 -7.656 1 97.62 279 SER B CA 1
ATOM 6044 C C . SER B 1 279 ? 9.289 28.766 -6.785 1 97.62 279 SER B C 1
ATOM 6046 O O . SER B 1 279 ? 9.586 28.016 -5.852 1 97.62 279 SER B O 1
ATOM 6048 N N . ASN B 1 280 ? 8.07 29.141 -7.121 1 98.31 280 ASN B N 1
ATOM 6049 C CA . ASN B 1 280 ? 6.902 28.641 -6.406 1 98.31 280 ASN B CA 1
ATOM 6050 C C . ASN B 1 280 ? 6.27 27.453 -7.141 1 98.31 280 ASN B C 1
ATOM 6052 O O . ASN B 1 280 ? 6.16 27.469 -8.367 1 98.31 280 ASN B O 1
ATOM 6056 N N . TYR B 1 281 ? 5.91 26.469 -6.379 1 98.19 281 TYR B N 1
ATOM 6057 C CA . TYR B 1 281 ? 5.305 25.25 -6.926 1 98.19 281 TYR B CA 1
ATOM 6058 C C . TYR B 1 281 ? 3.965 24.969 -6.262 1 98.19 281 TYR B C 1
ATOM 6060 O O . TYR B 1 281 ? 3.756 25.312 -5.094 1 98.19 281 TYR B O 1
ATOM 6068 N N . GLN B 1 282 ? 3.064 24.422 -6.992 1 97.31 282 GLN B N 1
ATOM 6069 C CA . GLN B 1 282 ? 1.759 23.969 -6.516 1 97.31 282 GLN B CA 1
ATOM 6070 C C . GLN B 1 282 ? 1.444 22.562 -7.008 1 97.31 282 GLN B C 1
ATOM 6072 O O . GLN B 1 282 ? 1.701 22.234 -8.164 1 97.31 282 GLN B O 1
ATOM 6077 N N . VAL B 1 283 ? 0.901 21.734 -6.129 1 95.19 283 VAL B N 1
ATOM 6078 C CA . VAL B 1 283 ? 0.535 20.375 -6.508 1 95.19 283 VAL B CA 1
ATOM 6079 C C . VAL B 1 283 ? -0.94 20.328 -6.902 1 95.19 283 VAL B C 1
ATOM 6081 O O . VAL B 1 283 ? -1.8 20.828 -6.176 1 95.19 283 VAL B O 1
ATOM 6084 N N . THR B 1 284 ? -1.198 19.703 -8.008 1 92.38 284 THR B N 1
ATOM 6085 C CA . THR B 1 284 ? -2.561 19.609 -8.516 1 92.38 284 THR B CA 1
ATOM 6086 C C . THR B 1 284 ? -3.418 18.719 -7.629 1 92.38 284 THR B C 1
ATOM 6088 O O . THR B 1 284 ? -2.941 17.703 -7.121 1 92.38 284 THR B O 1
ATOM 6091 N N . ASN B 1 285 ? -4.719 19.156 -7.434 1 89.94 285 ASN B N 1
ATOM 6092 C CA . ASN B 1 285 ? -5.707 18.391 -6.68 1 89.94 285 ASN B CA 1
ATOM 6093 C C . ASN B 1 285 ? -5.172 17.969 -5.312 1 89.94 285 ASN B C 1
ATOM 6095 O O . ASN B 1 285 ? -5.316 16.812 -4.91 1 89.94 285 ASN B O 1
ATOM 6099 N N . SER B 1 286 ? -4.523 18.906 -4.66 1 91.62 286 SER B N 1
ATOM 6100 C CA . SER B 1 286 ? -3.846 18.562 -3.412 1 91.62 286 SER B CA 1
ATOM 6101 C C . SER B 1 286 ? -4.559 19.188 -2.213 1 91.62 286 SER B C 1
ATOM 6103 O O . SER B 1 286 ? -4.043 19.156 -1.094 1 91.62 286 SER B O 1
ATOM 6105 N N . SER B 1 287 ? -5.723 19.734 -2.445 1 92.31 287 SER B N 1
ATOM 6106 C CA . SER B 1 287 ? -6.5 20.219 -1.309 1 92.31 287 SER B CA 1
ATOM 6107 C C . SER B 1 287 ? -7.344 19.109 -0.703 1 92.31 287 SER B C 1
ATOM 6109 O O . SER B 1 287 ? -7.457 18.016 -1.282 1 92.31 287 SER B O 1
ATOM 6111 N N . ASN B 1 288 ? -7.82 19.344 0.522 1 93.88 288 ASN B N 1
ATOM 6112 C CA . ASN B 1 288 ? -8.711 18.375 1.153 1 93.88 288 ASN B CA 1
ATOM 6113 C C . ASN B 1 288 ? -10.141 18.891 1.225 1 93.88 288 ASN B C 1
ATOM 6115 O O . ASN B 1 288 ? -11.031 18.188 1.714 1 93.88 288 ASN B O 1
ATOM 6119 N N . MET B 1 289 ? -10.391 20.062 0.766 1 96.62 289 MET B N 1
ATOM 6120 C CA . MET B 1 289 ? -11.742 20.609 0.835 1 96.62 289 MET B CA 1
ATOM 6121 C C . MET B 1 289 ? -11.984 21.609 -0.292 1 96.62 289 MET B C 1
ATOM 6123 O O . MET B 1 289 ? -11.055 22.266 -0.759 1 96.62 289 MET B O 1
ATOM 6127 N N . MET B 1 290 ? -13.227 21.688 -0.726 1 95.62 290 MET B N 1
ATOM 6128 C CA . MET B 1 290 ? -13.594 22.734 -1.684 1 95.62 290 MET B CA 1
ATOM 6129 C C . MET B 1 290 ? -13.43 24.125 -1.072 1 95.62 290 MET B C 1
ATOM 6131 O O . MET B 1 290 ? -13.82 24.344 0.074 1 95.62 290 MET B O 1
ATOM 6135 N N . GLY B 1 291 ? -12.828 24.984 -1.812 1 94.19 291 GLY B N 1
ATOM 6136 C CA . GLY B 1 291 ? -12.562 26.328 -1.305 1 94.19 291 GLY B CA 1
ATOM 6137 C C . GLY B 1 291 ? -11.258 26.438 -0.536 1 94.19 291 GLY B C 1
ATOM 6138 O O . GLY B 1 291 ? -10.797 27.531 -0.232 1 94.19 291 GLY B O 1
ATOM 6139 N N . GLY B 1 292 ? -10.688 25.266 -0.151 1 95.75 292 GLY B N 1
ATOM 6140 C CA . GLY B 1 292 ? -9.406 25.25 0.524 1 95.75 292 GLY B CA 1
ATOM 6141 C C . GLY B 1 292 ? -8.234 25.484 -0.416 1 95.75 292 GLY B C 1
ATOM 6142 O O . GLY B 1 292 ? -8.297 25.109 -1.59 1 95.75 292 GLY B O 1
ATOM 6143 N N . LYS B 1 293 ? -7.152 26.109 0.105 1 95.38 293 LYS B N 1
ATOM 6144 C CA . LYS B 1 293 ? -5.941 26.312 -0.683 1 95.38 293 LYS B CA 1
ATOM 6145 C C . LYS B 1 293 ? -5.219 25 -0.951 1 95.38 293 LYS B C 1
ATOM 6147 O O . LYS B 1 293 ? -5.227 24.109 -0.111 1 95.38 293 LYS B O 1
ATOM 6152 N N . PRO B 1 294 ? -4.633 24.875 -2.164 1 95.94 294 PRO B N 1
ATOM 6153 C CA . PRO B 1 294 ? -3.822 23.688 -2.455 1 95.94 294 PRO B CA 1
ATOM 6154 C C . PRO B 1 294 ? -2.443 23.734 -1.8 1 95.94 294 PRO B C 1
ATOM 6156 O O . PRO B 1 294 ? -2.062 24.766 -1.236 1 95.94 294 PRO B O 1
ATOM 6159 N N . HIS B 1 295 ? -1.774 22.578 -1.816 1 96.44 295 HIS B N 1
ATOM 6160 C CA . HIS B 1 295 ? -0.404 22.5 -1.322 1 96.44 295 HIS B CA 1
ATOM 6161 C C . HIS B 1 295 ? 0.545 23.312 -2.193 1 96.44 295 HIS B C 1
ATOM 6163 O O . HIS B 1 295 ? 0.642 23.078 -3.4 1 96.44 295 HIS B O 1
ATOM 6169 N N . ARG B 1 296 ? 1.195 24.312 -1.582 1 96.88 296 ARG B N 1
ATOM 6170 C CA . ARG B 1 296 ? 2.139 25.203 -2.242 1 96.88 296 ARG B CA 1
ATOM 6171 C C . ARG B 1 296 ? 3.426 25.328 -1.434 1 96.88 296 ARG B C 1
ATOM 6173 O O . ARG B 1 296 ? 3.4 25.281 -0.203 1 96.88 296 ARG B O 1
ATOM 6180 N N . TYR B 1 297 ? 4.531 25.469 -2.176 1 97.88 297 TYR B N 1
ATOM 6181 C CA . TYR B 1 297 ? 5.793 25.719 -1.497 1 97.88 297 TYR B CA 1
ATOM 6182 C C . TYR B 1 297 ? 6.746 26.516 -2.393 1 97.88 297 TYR B C 1
ATOM 6184 O O . TYR B 1 297 ? 6.602 26.5 -3.619 1 97.88 297 TYR B O 1
ATOM 6192 N N . ASN B 1 298 ? 7.578 27.328 -1.761 1 98.62 298 ASN B N 1
ATOM 6193 C CA . ASN B 1 298 ? 8.711 27.938 -2.443 1 98.62 298 ASN B CA 1
ATOM 6194 C C . ASN B 1 298 ? 9.969 27.078 -2.32 1 98.62 298 ASN B C 1
ATOM 6196 O O . ASN B 1 298 ? 10.344 26.672 -1.22 1 98.62 298 ASN B O 1
ATOM 6200 N N . ASN B 1 299 ? 10.586 26.766 -3.482 1 98.62 299 ASN B N 1
ATOM 6201 C CA . ASN B 1 299 ? 11.75 25.891 -3.488 1 98.62 299 ASN B CA 1
ATOM 6202 C C . ASN B 1 299 ? 13.031 26.641 -3.156 1 98.62 299 ASN B C 1
ATOM 6204 O O . ASN B 1 299 ? 13.328 27.672 -3.771 1 98.62 299 ASN B O 1
ATOM 6208 N N . GLN B 1 300 ? 13.75 26.188 -2.152 1 98.62 300 GLN B N 1
ATOM 6209 C CA . GLN B 1 300 ? 14.992 26.812 -1.726 1 98.62 300 GLN B CA 1
ATOM 6210 C C . GLN B 1 300 ? 16.094 25.766 -1.561 1 98.62 300 GLN B C 1
ATOM 6212 O O . GLN B 1 300 ? 15.828 24.578 -1.444 1 98.62 300 GLN B O 1
ATOM 6217 N N . SER B 1 301 ? 17.375 26.281 -1.594 1 98.06 301 SER B N 1
ATOM 6218 C CA . SER B 1 301 ? 18.5 25.375 -1.353 1 98.06 301 SER B CA 1
ATOM 6219 C C . SER B 1 301 ? 18.516 24.875 0.089 1 98.06 301 SER B C 1
ATOM 6221 O O . SER B 1 301 ? 17.938 25.516 0.975 1 98.06 301 SER B O 1
ATOM 6223 N N . MET B 1 302 ? 19.219 23.781 0.276 1 97.69 302 MET B N 1
ATOM 6224 C CA . MET B 1 302 ? 19.25 23.203 1.611 1 97.69 302 MET B CA 1
ATOM 6225 C C . MET B 1 302 ? 19.984 24.094 2.59 1 97.69 302 MET B C 1
ATOM 6227 O O . MET B 1 302 ? 19.641 24.156 3.771 1 97.69 302 MET B O 1
ATOM 6231 N N . ASP B 1 303 ? 20.984 24.766 2.143 1 97.19 303 ASP B N 1
ATOM 6232 C CA . ASP B 1 303 ? 21.719 25.688 3.008 1 97.19 303 ASP B CA 1
ATOM 6233 C C . ASP B 1 303 ? 20.812 26.781 3.559 1 97.19 303 ASP B C 1
ATOM 6235 O O . ASP B 1 303 ? 20.859 27.094 4.746 1 97.19 303 ASP B O 1
ATOM 6239 N N . VAL B 1 304 ? 20.016 27.312 2.697 1 97.94 304 VAL B N 1
ATOM 6240 C CA . VAL B 1 304 ? 19.078 28.359 3.098 1 97.94 304 VAL B CA 1
ATOM 6241 C C . VAL B 1 304 ? 18.062 27.781 4.094 1 97.94 304 VAL B C 1
ATOM 6243 O O . VAL B 1 304 ? 17.797 28.391 5.133 1 97.94 304 VAL B O 1
ATOM 6246 N N . ILE B 1 305 ? 17.547 26.625 3.822 1 98.12 305 ILE B N 1
ATOM 6247 C CA . ILE B 1 305 ? 16.562 25.984 4.668 1 98.12 305 ILE B CA 1
ATOM 6248 C C . ILE B 1 305 ? 17.156 25.719 6.051 1 98.12 305 ILE B C 1
ATOM 6250 O O . ILE B 1 305 ? 16.531 26.016 7.07 1 98.12 305 ILE B O 1
ATOM 6254 N N . MET B 1 306 ? 18.406 25.219 6.062 1 97.56 306 MET B N 1
ATOM 6255 C CA . MET B 1 306 ? 19.078 24.906 7.324 1 97.56 306 MET B CA 1
ATOM 6256 C C . MET B 1 306 ? 19.25 26.172 8.172 1 97.56 306 MET B C 1
ATOM 6258 O O . MET B 1 306 ? 19 26.156 9.375 1 97.56 306 MET B O 1
ATOM 6262 N N . GLN B 1 307 ? 19.609 27.188 7.566 1 96.81 307 GLN B N 1
ATOM 6263 C CA . GLN B 1 307 ? 19.812 28.453 8.281 1 96.81 307 GLN B CA 1
ATOM 6264 C C . GLN B 1 307 ? 18.5 28.969 8.844 1 96.81 307 GLN B C 1
ATOM 6266 O O . GLN B 1 307 ? 18.453 29.438 9.984 1 96.81 307 GLN B O 1
ATOM 6271 N N . ILE B 1 308 ? 17.5 28.906 8.07 1 98.06 308 ILE B N 1
ATOM 6272 C CA . ILE B 1 308 ? 16.188 29.391 8.5 1 98.06 308 ILE B CA 1
ATOM 6273 C C . ILE B 1 308 ? 15.703 28.562 9.688 1 98.06 308 ILE B C 1
ATOM 6275 O O . ILE B 1 308 ? 15.125 29.109 10.633 1 98.06 308 ILE B O 1
ATOM 6279 N N . MET B 1 309 ? 15.93 27.25 9.656 1 97.69 309 MET B N 1
ATOM 6280 C CA . MET B 1 309 ? 15.531 26.406 10.773 1 97.69 309 MET B CA 1
ATOM 6281 C C . MET B 1 309 ? 16.25 26.812 12.055 1 97.69 309 MET B C 1
ATOM 6283 O O . MET B 1 309 ? 15.641 26.922 13.109 1 97.69 309 MET B O 1
ATOM 6287 N N . VAL B 1 310 ? 17.547 27.047 11.922 1 96.62 310 VAL B N 1
ATOM 6288 C CA . VAL B 1 310 ? 18.344 27.469 13.078 1 96.62 310 VAL B CA 1
ATOM 6289 C C . VAL B 1 310 ? 17.844 28.797 13.602 1 96.62 310 VAL B C 1
ATOM 6291 O O . VAL B 1 310 ? 17.641 28.969 14.805 1 96.62 310 VAL B O 1
ATOM 6294 N N . ASN B 1 311 ? 17.562 29.75 12.695 1 96.5 311 ASN B N 1
ATOM 6295 C CA . ASN B 1 311 ? 17.062 31.062 13.086 1 96.5 311 ASN B CA 1
ATOM 6296 C C . ASN B 1 311 ? 15.734 30.953 13.836 1 96.5 311 ASN B C 1
ATOM 6298 O O . ASN B 1 311 ? 15.523 31.641 14.836 1 96.5 311 ASN B O 1
ATOM 6302 N N . SER B 1 312 ? 14.906 30.125 13.336 1 96.38 312 SER B N 1
ATOM 6303 C CA . SER B 1 312 ? 13.594 29.953 13.953 1 96.38 312 SER B CA 1
ATOM 6304 C C . SER B 1 312 ? 13.719 29.406 15.367 1 96.38 312 SER B C 1
ATOM 6306 O O . SER B 1 312 ? 13.125 29.938 16.297 1 96.38 312 SER B O 1
ATOM 6308 N N . LEU B 1 313 ? 14.492 28.359 15.477 1 94.56 313 LEU B N 1
ATOM 6309 C CA . LEU B 1 313 ? 14.672 27.734 16.781 1 94.56 313 LEU B CA 1
ATOM 6310 C C . LEU B 1 313 ? 15.367 28.672 17.75 1 94.56 313 LEU B C 1
ATOM 6312 O O . LEU B 1 313 ? 15 28.766 18.922 1 94.56 313 LEU B O 1
ATOM 6316 N N . GLU B 1 314 ? 16.328 29.438 17.297 1 92.81 314 GLU B N 1
ATOM 6317 C CA . GLU B 1 314 ? 16.969 30.469 18.109 1 92.81 314 GLU B CA 1
ATOM 6318 C C . GLU B 1 314 ? 15.984 31.547 18.516 1 92.81 314 GLU B C 1
ATOM 6320 O O . GLU B 1 314 ? 16.109 32.125 19.609 1 92.81 314 GLU B O 1
ATOM 6325 N N . GLY B 1 315 ? 15.102 31.797 17.656 1 92.5 315 GLY B N 1
ATOM 6326 C CA . GLY B 1 315 ? 14.07 32.781 17.922 1 92.5 315 GLY B CA 1
ATOM 6327 C C . GLY B 1 315 ? 12.914 32.25 18.734 1 92.5 315 GLY B C 1
ATOM 6328 O O . GLY B 1 315 ? 11.867 32.906 18.844 1 92.5 315 GLY B O 1
ATOM 6329 N N . ASP B 1 316 ? 13.047 31.062 19.219 1 90.88 316 ASP B N 1
ATOM 6330 C CA . ASP B 1 316 ? 12.094 30.422 20.125 1 90.88 316 ASP B CA 1
ATOM 6331 C C . ASP B 1 316 ? 10.812 30.031 19.406 1 90.88 316 ASP B C 1
ATOM 6333 O O . ASP B 1 316 ? 9.711 30.234 19.922 1 90.88 316 ASP B O 1
ATOM 6337 N N . LYS B 1 317 ? 10.969 29.578 18.203 1 91.75 317 LYS B N 1
ATOM 6338 C CA . LYS B 1 317 ? 9.836 29.062 17.438 1 91.75 317 LYS B CA 1
ATOM 6339 C C . LYS B 1 317 ? 10.148 27.688 16.859 1 91.75 317 LYS B C 1
ATOM 6341 O O . LYS B 1 317 ? 11.195 27.484 16.234 1 91.75 317 LYS B O 1
ATOM 6346 N N . HIS B 1 318 ? 9.227 26.828 17.094 1 91.88 318 HIS B N 1
ATOM 6347 C CA . HIS B 1 318 ? 9.375 25.484 16.547 1 91.88 318 HIS B CA 1
ATOM 6348 C C . HIS B 1 318 ? 9.258 25.484 15.031 1 91.88 318 HIS B C 1
ATOM 6350 O O . HIS B 1 318 ? 8.727 26.422 14.445 1 91.88 318 HIS B O 1
ATOM 6356 N N . VAL B 1 319 ? 9.773 24.406 14.461 1 95.5 319 VAL B N 1
ATOM 6357 C CA . VAL B 1 319 ? 9.734 24.25 13.008 1 95.5 319 VAL B CA 1
ATOM 6358 C C . VAL B 1 319 ? 8.945 23 12.641 1 95.5 319 VAL B C 1
ATOM 6360 O O . VAL B 1 319 ? 9.266 21.906 13.109 1 95.5 319 VAL B O 1
ATOM 6363 N N . TRP B 1 320 ? 7.852 23.203 11.867 1 96.38 320 TRP B N 1
ATOM 6364 C CA . TRP B 1 320 ? 7.156 22.062 11.266 1 96.38 320 TRP B CA 1
ATOM 6365 C C . TRP B 1 320 ? 7.918 21.531 10.055 1 96.38 320 TRP B C 1
ATOM 6367 O O . TRP B 1 320 ? 8.312 22.312 9.18 1 96.38 320 TRP B O 1
ATOM 6377 N N . MET B 1 321 ? 8.164 20.172 9.969 1 96.75 321 MET B N 1
ATOM 6378 C CA . MET B 1 321 ? 8.992 19.625 8.898 1 96.75 321 MET B CA 1
ATOM 6379 C C . MET B 1 321 ? 8.367 18.359 8.328 1 96.75 321 MET B C 1
ATOM 6381 O O . MET B 1 321 ? 7.848 17.516 9.078 1 96.75 321 MET B O 1
ATOM 6385 N N . ALA B 1 322 ? 8.312 18.25 7.004 1 96.5 322 ALA B N 1
ATOM 6386 C CA . ALA B 1 322 ? 7.965 17.016 6.312 1 96.5 322 ALA B CA 1
ATOM 6387 C C . ALA B 1 322 ? 9.219 16.297 5.809 1 96.5 322 ALA B C 1
ATOM 6389 O O . ALA B 1 322 ? 10.062 16.906 5.152 1 96.5 322 ALA B O 1
ATOM 6390 N N . CYS B 1 323 ? 9.344 15.047 6.109 1 95.19 323 CYS B N 1
ATOM 6391 C CA . CYS B 1 323 ? 10.547 14.305 5.77 1 95.19 323 CYS B CA 1
ATOM 6392 C C . CYS B 1 323 ? 10.227 12.852 5.461 1 95.19 323 CYS B C 1
ATOM 6394 O O . CYS B 1 323 ? 9.062 12.453 5.469 1 95.19 323 CYS B O 1
ATOM 6396 N N . ASP B 1 324 ? 11.211 12.117 5 1 92.5 324 ASP B N 1
ATOM 6397 C CA . ASP B 1 324 ? 11.133 10.664 4.848 1 92.5 324 ASP B CA 1
ATOM 6398 C C . ASP B 1 324 ? 11.711 9.953 6.07 1 92.5 324 ASP B C 1
ATOM 6400 O O . ASP B 1 324 ? 12.891 9.594 6.086 1 92.5 324 ASP B O 1
ATOM 6404 N N . ILE B 1 325 ? 10.867 9.656 6.98 1 86.19 325 ILE B N 1
ATOM 6405 C CA . ILE B 1 325 ? 11.32 9.18 8.281 1 86.19 325 ILE B CA 1
ATOM 6406 C C . ILE B 1 325 ? 11.664 7.695 8.211 1 86.19 325 ILE B C 1
ATOM 6408 O O . ILE B 1 325 ? 12.164 7.117 9.172 1 86.19 325 ILE B O 1
ATOM 6412 N N . ARG B 1 326 ? 11.469 7.082 7.137 1 78.94 326 ARG B N 1
ATOM 6413 C CA . ARG B 1 326 ? 11.68 5.645 7.004 1 78.94 326 ARG B CA 1
ATOM 6414 C C . ARG B 1 326 ? 13.141 5.324 6.707 1 78.94 326 ARG B C 1
ATOM 6416 O O . ARG B 1 326 ? 13.531 4.156 6.664 1 78.94 326 ARG B O 1
ATOM 6423 N N . ARG B 1 327 ? 13.898 6.305 6.703 1 82.75 327 ARG B N 1
ATOM 6424 C CA . ARG B 1 327 ? 15.25 6.082 6.211 1 82.75 327 ARG B CA 1
ATOM 6425 C C . ARG B 1 327 ? 16.281 6.266 7.328 1 82.75 327 ARG B C 1
ATOM 6427 O O . ARG B 1 327 ? 16.156 7.184 8.141 1 82.75 327 ARG B O 1
ATOM 6434 N N . ALA B 1 328 ? 17.203 5.34 7.402 1 83.5 328 ALA B N 1
ATOM 6435 C CA . ALA B 1 328 ? 18.422 5.438 8.211 1 83.5 328 ALA B CA 1
ATOM 6436 C C . ALA B 1 328 ? 18.078 5.641 9.688 1 83.5 328 ALA B C 1
ATOM 6438 O O . ALA B 1 328 ? 18.672 6.496 10.352 1 83.5 328 ALA B O 1
ATOM 6439 N N . PHE B 1 329 ? 17.094 5 10.148 1 81.19 329 PHE B N 1
ATOM 6440 C CA . PHE B 1 329 ? 16.719 5.035 11.562 1 81.19 329 PHE B CA 1
ATOM 6441 C C . PHE B 1 329 ? 17.406 3.908 12.328 1 81.19 329 PHE B C 1
ATOM 6443 O O . PHE B 1 329 ? 17.422 2.766 11.867 1 81.19 329 PHE B O 1
ATOM 6450 N N . SER B 1 330 ? 17.984 4.258 13.422 1 79.44 330 SER B N 1
ATOM 6451 C CA . SER B 1 330 ? 18.547 3.266 14.336 1 79.44 330 SER B CA 1
ATOM 6452 C C . SER B 1 330 ? 17.594 2.984 15.492 1 79.44 330 SER B C 1
ATOM 6454 O O . SER B 1 330 ? 17.469 3.799 16.406 1 79.44 330 SER B O 1
ATOM 6456 N N . SER B 1 331 ? 17.094 1.804 15.477 1 74.88 331 SER B N 1
ATOM 6457 C CA . SER B 1 331 ? 16.172 1.417 16.531 1 74.88 331 SER B CA 1
ATOM 6458 C C . SER B 1 331 ? 16.891 1.288 17.875 1 74.88 331 SER B C 1
ATOM 6460 O O . SER B 1 331 ? 16.266 1.416 18.938 1 74.88 331 SER B O 1
ATOM 6462 N N . LYS B 1 332 ? 18.141 1.128 17.906 1 72.06 332 LYS B N 1
ATOM 6463 C CA . LYS B 1 332 ? 18.922 0.976 19.125 1 72.06 332 LYS B CA 1
ATOM 6464 C C . LYS B 1 332 ? 19.188 2.326 19.781 1 72.06 332 LYS B C 1
ATOM 6466 O O . LYS B 1 332 ? 19.016 2.469 21 1 72.06 332 LYS B O 1
ATOM 6471 N N . SER B 1 333 ? 19.469 3.271 18.953 1 72.5 333 SER B N 1
ATOM 6472 C CA . SER B 1 333 ? 19.844 4.57 19.516 1 72.5 333 SER B CA 1
ATOM 6473 C C . SER B 1 333 ? 18.656 5.539 19.469 1 72.5 333 SER B C 1
ATOM 6475 O O . SER B 1 333 ? 18.688 6.578 20.141 1 72.5 333 SER B O 1
ATOM 6477 N N . GLY B 1 334 ? 17.719 5.207 18.656 1 73.94 334 GLY B N 1
ATOM 6478 C CA . GLY B 1 334 ? 16.594 6.121 18.484 1 73.94 334 GLY B CA 1
ATOM 6479 C C . GLY B 1 334 ? 16.938 7.355 17.672 1 73.94 334 GLY B C 1
ATOM 6480 O O . GLY B 1 334 ? 16.297 8.398 17.812 1 73.94 334 GLY B O 1
ATOM 6481 N N . ALA B 1 335 ? 17.984 7.238 16.953 1 80.38 335 ALA B N 1
ATOM 6482 C CA . ALA B 1 335 ? 18.453 8.406 16.203 1 80.38 335 ALA B CA 1
ATOM 6483 C C . ALA B 1 335 ? 18.422 8.148 14.703 1 80.38 335 ALA B C 1
ATOM 6485 O O . ALA B 1 335 ? 18.484 7 14.258 1 80.38 335 ALA B O 1
ATOM 6486 N N . PHE B 1 336 ? 18.203 9.234 14.031 1 88.25 336 PHE B N 1
ATOM 6487 C CA . PHE B 1 336 ? 18.312 9.219 12.57 1 88.25 336 PHE B CA 1
ATOM 6488 C C . PHE B 1 336 ? 19.688 9.695 12.125 1 88.25 336 PHE B C 1
ATOM 6490 O O . PHE B 1 336 ? 20.062 10.844 12.383 1 88.25 336 PHE B O 1
ATOM 6497 N N . SER B 1 337 ? 20.422 8.805 11.5 1 89.62 337 SER B N 1
ATOM 6498 C CA . SER B 1 337 ? 21.766 9.086 11.047 1 89.62 337 SER B CA 1
ATOM 6499 C C . SER B 1 337 ? 22.078 8.344 9.75 1 89.62 337 SER B C 1
ATOM 6501 O O . SER B 1 337 ? 21.688 7.188 9.578 1 89.62 337 SER B O 1
ATOM 6503 N N . LEU B 1 338 ? 22.781 9.039 8.844 1 89.88 338 LEU B N 1
ATOM 6504 C CA . LEU B 1 338 ? 23.172 8.398 7.594 1 89.88 338 LEU B CA 1
ATOM 6505 C C . LEU B 1 338 ? 24.125 7.23 7.859 1 89.88 338 LEU B C 1
ATOM 6507 O O . LEU B 1 338 ? 24.359 6.402 6.977 1 89.88 338 LEU B O 1
ATOM 6511 N N . ARG B 1 339 ? 24.625 7.125 9.078 1 86.88 339 ARG B N 1
ATOM 6512 C CA . ARG B 1 339 ? 25.609 6.109 9.43 1 86.88 339 ARG B CA 1
ATOM 6513 C C . ARG B 1 339 ? 25 5.016 10.289 1 86.88 339 ARG B C 1
ATOM 6515 O O . ARG B 1 339 ? 25.703 4.207 10.891 1 86.88 339 ARG B O 1
ATOM 6522 N N . SER B 1 340 ? 23.734 4.996 10.367 1 87.44 340 SER B N 1
ATOM 6523 C CA . SER B 1 340 ? 23.047 4.074 11.258 1 87.44 340 SER B CA 1
ATOM 6524 C C . SER B 1 340 ? 23.281 2.623 10.844 1 87.44 340 SER B C 1
ATOM 6526 O O . SER B 1 340 ? 23.328 1.732 11.695 1 87.44 340 SER B O 1
ATOM 6528 N N . HIS B 1 341 ? 23.438 2.355 9.531 1 89.38 341 HIS B N 1
ATOM 6529 C CA . HIS B 1 341 ? 23.531 0.985 9.047 1 89.38 341 HIS B CA 1
ATOM 6530 C C . HIS B 1 341 ? 24.812 0.767 8.25 1 89.38 341 HIS B C 1
ATOM 6532 O O . HIS B 1 341 ? 25.234 1.643 7.496 1 89.38 341 HIS B O 1
ATOM 6538 N N . GLN B 1 342 ? 25.406 -0.367 8.492 1 90 342 GLN B N 1
ATOM 6539 C CA . GLN B 1 342 ? 26.594 -0.764 7.742 1 90 342 GLN B CA 1
ATOM 6540 C C . GLN B 1 342 ? 26.281 -1.948 6.828 1 90 342 GLN B C 1
ATOM 6542 O O . GLN B 1 342 ? 26.797 -3.047 7.039 1 90 342 GLN B O 1
ATOM 6547 N N . PHE B 1 343 ? 25.672 -1.688 5.762 1 90.25 343 PHE B N 1
ATOM 6548 C CA . PHE B 1 343 ? 25.266 -2.719 4.816 1 90.25 343 PHE B CA 1
ATOM 6549 C C . PHE B 1 343 ? 26.469 -3.314 4.098 1 90.25 343 PHE B C 1
ATOM 6551 O O . PHE B 1 343 ? 26.469 -4.492 3.732 1 90.25 343 PHE B O 1
ATOM 6558 N N . ASP B 1 344 ? 27.469 -2.486 3.943 1 91.69 344 ASP B N 1
ATOM 6559 C CA . ASP B 1 344 ? 28.656 -2.932 3.229 1 91.69 344 ASP B CA 1
ATOM 6560 C C . ASP B 1 344 ? 29.375 -4.055 3.986 1 91.69 344 ASP B C 1
ATOM 6562 O O . ASP B 1 344 ? 29.984 -4.934 3.375 1 91.69 344 ASP B O 1
ATOM 6566 N N . LEU B 1 345 ? 29.312 -4.051 5.27 1 90 345 LEU B N 1
ATOM 6567 C CA . LEU B 1 345 ? 29.938 -5.105 6.062 1 90 345 LEU B CA 1
ATOM 6568 C C . LEU B 1 345 ? 29.219 -6.438 5.855 1 90 345 LEU B C 1
ATOM 6570 O O . LEU B 1 345 ? 29.844 -7.496 5.863 1 90 345 LEU B O 1
ATOM 6574 N N . LEU B 1 346 ? 27.938 -6.367 5.742 1 91.25 346 LEU B N 1
ATOM 6575 C CA . LEU B 1 346 ? 27.141 -7.59 5.617 1 91.25 346 LEU B CA 1
ATOM 6576 C C . LEU B 1 346 ? 27.141 -8.086 4.18 1 91.25 346 LEU B C 1
ATOM 6578 O O . LEU B 1 346 ? 27.297 -9.289 3.932 1 91.25 346 LEU B O 1
ATOM 6582 N N . PHE B 1 347 ? 27.031 -7.184 3.207 1 93.25 347 PHE B N 1
ATOM 6583 C CA . PHE B 1 347 ? 26.797 -7.598 1.829 1 93.25 347 PHE B CA 1
ATOM 6584 C C . PHE B 1 347 ? 28.047 -7.383 0.977 1 93.25 347 PHE B C 1
ATOM 6586 O O . PHE B 1 347 ? 28.156 -7.922 -0.126 1 93.25 347 PHE B O 1
ATOM 6593 N N . GLY B 1 348 ? 28.953 -6.559 1.435 1 91.19 348 GLY B N 1
ATOM 6594 C CA . GLY B 1 348 ? 30.172 -6.297 0.686 1 91.19 348 GLY B CA 1
ATOM 6595 C C . GLY B 1 348 ? 30.062 -5.105 -0.244 1 91.19 348 GLY B C 1
ATOM 6596 O O . GLY B 1 348 ? 30.984 -4.816 -1.011 1 91.19 348 GLY B O 1
ATOM 6597 N N . PHE B 1 349 ? 28.875 -4.461 -0.222 1 91.56 349 PHE B N 1
ATOM 6598 C CA . PHE B 1 349 ? 28.688 -3.258 -1.021 1 91.56 349 PHE B CA 1
ATOM 6599 C C . PHE B 1 349 ? 27.688 -2.316 -0.344 1 91.56 349 PHE B C 1
ATOM 6601 O O . PHE B 1 349 ? 26.938 -2.732 0.537 1 91.56 349 PHE B O 1
ATOM 6608 N N . LYS B 1 350 ? 27.75 -1.076 -0.796 1 89.81 350 LYS B N 1
ATOM 6609 C CA . LYS B 1 350 ? 26.875 -0.053 -0.22 1 89.81 350 LYS B CA 1
ATOM 6610 C C . LYS B 1 350 ? 25.453 -0.191 -0.734 1 89.81 350 LYS B C 1
ATOM 6612 O O . LYS B 1 350 ? 25.234 -0.645 -1.859 1 89.81 350 LYS B O 1
ATOM 6617 N N . VAL B 1 351 ? 24.547 0.149 0.146 1 88.88 351 VAL B N 1
ATOM 6618 C CA . VAL B 1 351 ? 23.141 0.112 -0.205 1 88.88 351 VAL B CA 1
ATOM 6619 C C . VAL B 1 351 ? 22.5 1.479 0.05 1 88.88 351 VAL B C 1
ATOM 6621 O O . VAL B 1 351 ? 22.578 2.006 1.162 1 88.88 351 VAL B O 1
ATOM 6624 N N . GLY B 1 352 ? 21.875 2.045 -0.953 1 85.06 352 GLY B N 1
ATOM 6625 C CA . GLY B 1 352 ? 21.094 3.264 -0.804 1 85.06 352 GLY B CA 1
ATOM 6626 C C . GLY B 1 352 ? 21.953 4.52 -0.767 1 85.06 352 GLY B C 1
ATOM 6627 O O . GLY B 1 352 ? 21.438 5.621 -0.591 1 85.06 352 GLY B O 1
ATOM 6628 N N . GLU B 1 353 ? 23.203 4.473 -0.957 1 86.56 353 GLU B N 1
ATOM 6629 C CA . GLU B 1 353 ? 24.094 5.617 -0.77 1 86.56 353 GLU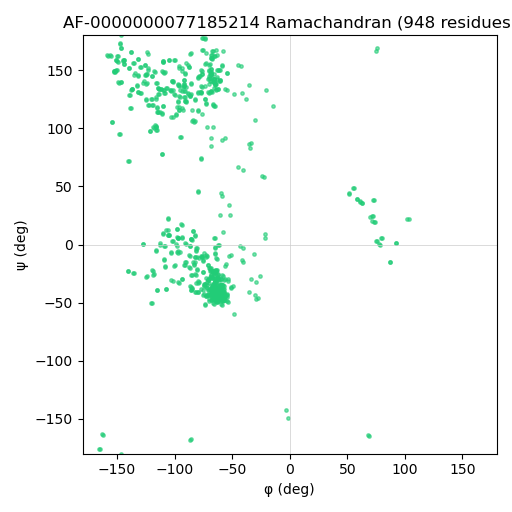 B CA 1
ATOM 6630 C C . GLU B 1 353 ? 24.5 6.223 -2.109 1 86.56 353 GLU B C 1
ATOM 6632 O O . GLU B 1 353 ? 25.031 7.336 -2.158 1 86.56 353 GLU B O 1
ATOM 6637 N N . SER B 1 354 ? 24.141 5.59 -3.092 1 90.19 354 SER B N 1
ATOM 6638 C CA . SER B 1 354 ? 24.656 6.035 -4.383 1 90.19 354 SER B CA 1
ATOM 6639 C C . SER B 1 354 ? 23.719 7.051 -5.027 1 90.19 354 SER B C 1
ATOM 6641 O O . SER B 1 354 ? 24.109 7.773 -5.945 1 90.19 354 SER B O 1
ATOM 6643 N N . LEU B 1 355 ? 22.5 7.117 -4.582 1 95.06 355 LEU B N 1
ATOM 6644 C CA . LEU B 1 355 ? 21.562 8.055 -5.172 1 95.06 355 LEU B CA 1
ATOM 6645 C C . LEU B 1 355 ? 21.625 9.406 -4.477 1 95.06 355 LEU B C 1
ATOM 6647 O O . LEU B 1 355 ? 21.625 9.477 -3.246 1 95.06 355 LEU B O 1
ATOM 6651 N N . THR B 1 356 ? 21.734 10.438 -5.285 1 96.62 356 THR B N 1
ATOM 6652 C CA . THR B 1 356 ? 21.547 11.781 -4.742 1 96.62 356 THR B CA 1
ATOM 6653 C C . THR B 1 356 ? 20.109 12 -4.316 1 96.62 356 THR B C 1
ATOM 6655 O O . THR B 1 356 ? 19.234 11.203 -4.648 1 96.62 356 THR B O 1
ATOM 6658 N N . LYS B 1 357 ? 19.938 13.062 -3.574 1 96.44 357 LYS B N 1
ATOM 6659 C CA . LYS B 1 357 ? 18.578 13.391 -3.164 1 96.44 357 LYS B CA 1
ATOM 6660 C C . LYS B 1 357 ? 17.672 13.57 -4.375 1 96.44 357 LYS B C 1
ATOM 6662 O O . LYS B 1 357 ? 16.531 13.086 -4.383 1 96.44 357 LYS B O 1
ATOM 6667 N N . ALA B 1 358 ? 18.125 14.281 -5.434 1 97.25 358 ALA B N 1
ATOM 6668 C CA . ALA B 1 358 ? 17.359 14.477 -6.664 1 97.25 358 ALA B CA 1
ATOM 6669 C C . ALA B 1 358 ? 17.016 13.141 -7.309 1 97.25 358 ALA B C 1
ATOM 6671 O O . ALA B 1 358 ? 15.867 12.914 -7.707 1 97.25 358 ALA B O 1
ATOM 6672 N N . GLU B 1 359 ? 18 12.25 -7.348 1 96.75 359 GLU B N 1
ATOM 6673 C CA . GLU B 1 359 ? 17.797 10.945 -7.969 1 96.75 359 GLU B CA 1
ATOM 6674 C C . GLU B 1 359 ? 16.828 10.094 -7.164 1 96.75 359 GLU B C 1
ATOM 6676 O O . GLU B 1 359 ? 16.031 9.336 -7.734 1 96.75 359 GLU B O 1
ATOM 6681 N N . ARG B 1 360 ? 16.906 10.18 -5.859 1 96.38 360 ARG B N 1
ATOM 6682 C CA . ARG B 1 360 ? 15.961 9.422 -5.031 1 96.38 360 ARG B CA 1
ATOM 6683 C C . ARG B 1 360 ? 14.523 9.852 -5.309 1 96.38 360 ARG B C 1
ATOM 6685 O O . ARG B 1 360 ? 13.617 9.016 -5.309 1 96.38 360 ARG B O 1
ATOM 6692 N N . LEU B 1 361 ? 14.289 11.133 -5.531 1 95.81 361 LEU B N 1
ATOM 6693 C CA . LEU B 1 361 ? 12.969 11.625 -5.898 1 95.81 361 LEU B CA 1
ATOM 6694 C C . LEU B 1 361 ? 12.562 11.117 -7.277 1 95.81 361 LEU B C 1
ATOM 6696 O O . LEU B 1 361 ? 11.453 10.609 -7.457 1 95.81 361 LEU B O 1
ATOM 6700 N N . ASP B 1 362 ? 13.484 11.141 -8.203 1 95.25 362 ASP B N 1
ATOM 6701 C CA . ASP B 1 362 ? 13.203 10.758 -9.586 1 95.25 362 ASP B CA 1
ATOM 6702 C C . ASP B 1 362 ? 12.898 9.266 -9.695 1 95.25 362 ASP B C 1
ATOM 6704 O O . ASP B 1 362 ? 12 8.859 -10.438 1 95.25 362 ASP B O 1
ATOM 6708 N N . TYR B 1 363 ? 13.656 8.5 -9 1 95.44 363 TYR B N 1
ATOM 6709 C CA . TYR B 1 363 ? 13.539 7.051 -9.141 1 95.44 363 TYR B CA 1
ATOM 6710 C C . TYR B 1 363 ? 12.68 6.465 -8.031 1 95.44 363 TYR B C 1
ATOM 6712 O O . TYR B 1 363 ? 12.727 5.258 -7.773 1 95.44 363 TYR B O 1
ATOM 6720 N N . ARG B 1 364 ? 11.969 7.371 -7.312 1 92.44 364 ARG B N 1
ATOM 6721 C CA . ARG B 1 364 ? 10.945 7 -6.34 1 92.44 364 ARG B CA 1
ATOM 6722 C C . ARG B 1 364 ? 11.539 6.164 -5.211 1 92.44 364 ARG B C 1
ATOM 6724 O O . ARG B 1 364 ? 10.93 5.184 -4.773 1 92.44 364 ARG B O 1
ATOM 6731 N N . ALA B 1 365 ? 12.781 6.543 -4.836 1 92.88 365 ALA B N 1
ATOM 6732 C CA . ALA B 1 365 ? 13.453 5.895 -3.715 1 92.88 365 ALA B CA 1
ATOM 6733 C C . ALA B 1 365 ? 13.164 6.625 -2.404 1 92.88 365 ALA B C 1
ATOM 6735 O O . ALA B 1 365 ? 13.406 6.086 -1.321 1 92.88 365 ALA B O 1
ATOM 6736 N N . SER B 1 366 ? 12.656 7.824 -2.557 1 91.88 366 SER B N 1
ATOM 6737 C CA . SER B 1 366 ? 12.336 8.625 -1.377 1 91.88 366 SER B CA 1
ATOM 6738 C C . SER B 1 366 ? 11.211 9.609 -1.664 1 91.88 366 SER B C 1
ATOM 6740 O O . SER B 1 366 ? 11.008 10.008 -2.812 1 91.88 366 SER B O 1
ATOM 6742 N N . ARG B 1 367 ? 10.422 9.906 -0.671 1 90.19 367 ARG B N 1
ATOM 6743 C CA . ARG B 1 367 ? 9.367 10.914 -0.695 1 90.19 367 ARG B CA 1
ATOM 6744 C C . ARG B 1 367 ? 9.023 11.375 0.716 1 90.19 367 ARG B C 1
ATOM 6746 O O . ARG B 1 367 ? 9.391 10.727 1.696 1 90.19 367 ARG B O 1
ATOM 6753 N N . ARG B 1 368 ? 8.383 12.492 0.77 1 90.38 368 ARG B N 1
ATOM 6754 C CA . ARG B 1 368 ? 7.887 12.891 2.084 1 90.38 368 ARG B CA 1
ATOM 6755 C C . ARG B 1 368 ? 6.824 11.922 2.59 1 90.38 368 ARG B C 1
ATOM 6757 O O . ARG B 1 368 ? 6 11.438 1.814 1 90.38 368 ARG B O 1
ATOM 6764 N N . ASP B 1 369 ? 6.922 11.656 3.863 1 88.19 369 ASP B N 1
ATOM 6765 C CA . ASP B 1 369 ? 6.012 10.641 4.383 1 88.19 369 ASP B CA 1
ATOM 6766 C C . ASP B 1 369 ? 5.48 11.031 5.762 1 88.19 369 ASP B C 1
ATOM 6768 O O . ASP B 1 369 ? 4.434 10.539 6.191 1 88.19 369 ASP B O 1
ATOM 6772 N N . SER B 1 370 ? 6.219 11.891 6.465 1 90.94 370 SER B N 1
ATOM 6773 C CA . SER B 1 370 ? 5.816 12.211 7.832 1 90.94 370 SER B CA 1
ATOM 6774 C C . SER B 1 370 ? 6.102 13.68 8.156 1 90.94 370 SER B C 1
ATOM 6776 O O . SER B 1 370 ? 6.973 14.297 7.539 1 90.94 370 SER B O 1
ATOM 6778 N N . ALA B 1 371 ? 5.297 14.07 9.125 1 93.31 371 ALA B N 1
ATOM 6779 C CA . ALA B 1 371 ? 5.508 15.406 9.68 1 93.31 371 ALA B CA 1
ATOM 6780 C C . ALA B 1 371 ? 6.125 15.328 11.07 1 93.31 371 ALA B C 1
ATOM 6782 O O . ALA B 1 371 ? 5.719 14.508 11.891 1 93.31 371 ALA B O 1
ATOM 6783 N N . LEU B 1 372 ? 7.129 16.141 11.305 1 91.56 372 LEU B N 1
ATOM 6784 C CA . LEU B 1 372 ? 7.789 16.281 12.602 1 91.56 372 LEU B CA 1
ATOM 6785 C C . LEU B 1 372 ? 7.801 17.734 13.062 1 91.56 372 LEU B C 1
ATOM 6787 O O . LEU B 1 372 ? 7.691 18.641 12.242 1 91.56 372 LEU B O 1
ATOM 6791 N N . LEU B 1 373 ? 7.875 17.859 14.328 1 92.44 373 LEU B N 1
ATOM 6792 C CA . LEU B 1 373 ? 8.07 19.188 14.906 1 92.44 373 LEU B CA 1
ATOM 6793 C C . LEU B 1 373 ? 9.453 19.312 15.531 1 92.44 373 LEU B C 1
ATOM 6795 O O . LEU B 1 373 ? 9.75 18.641 16.531 1 92.44 373 LEU B O 1
ATOM 6799 N N . LEU B 1 374 ? 10.312 20.141 14.93 1 93.12 374 LEU B N 1
ATOM 6800 C CA . LEU B 1 374 ? 11.648 20.359 15.477 1 93.12 374 LEU B CA 1
ATOM 6801 C C . LEU B 1 374 ? 11.594 21.297 16.688 1 93.12 374 LEU B C 1
ATOM 6803 O O . LEU B 1 374 ? 11.039 22.391 16.609 1 93.12 374 LEU B O 1
ATOM 6807 N N . THR B 1 375 ? 12.266 20.844 17.781 1 90.25 375 THR B N 1
ATOM 6808 C CA . THR B 1 375 ? 12.117 21.562 19.047 1 90.25 375 THR B CA 1
ATOM 6809 C C . THR B 1 375 ? 13.461 22.109 19.516 1 90.25 375 THR B C 1
ATOM 6811 O O . THR B 1 375 ? 13.516 22.984 20.391 1 90.25 375 THR B O 1
ATOM 6814 N N . SER B 1 376 ? 14.555 21.5 19.031 1 91.5 376 SER B N 1
ATOM 6815 C CA . SER B 1 376 ? 15.875 21.906 19.5 1 91.5 376 SER B CA 1
ATOM 6816 C C . SER B 1 376 ? 16.938 21.719 18.422 1 91.5 376 SER B C 1
ATOM 6818 O O . SER B 1 376 ? 16.75 20.906 17.5 1 91.5 376 SER B O 1
ATOM 6820 N N . VAL B 1 377 ? 18 22.469 18.578 1 94.19 377 VAL B N 1
ATOM 6821 C CA . VAL B 1 377 ? 19.141 22.312 17.672 1 94.19 377 VAL B CA 1
ATOM 6822 C C . VAL B 1 377 ? 20.453 22.391 18.453 1 94.19 377 VAL B C 1
ATOM 6824 O O . VAL B 1 377 ? 20.578 23.203 19.375 1 94.19 377 VAL B O 1
ATOM 6827 N N . GLY B 1 378 ? 21.266 21.406 18.234 1 93.5 378 GLY B N 1
ATOM 6828 C CA . GLY B 1 378 ? 22.625 21.422 18.734 1 93.5 378 GLY B CA 1
ATOM 6829 C C . GLY B 1 378 ? 23.609 22.031 17.734 1 93.5 378 GLY B C 1
ATOM 6830 O O . GLY B 1 378 ? 23.703 21.578 16.594 1 93.5 378 GLY B O 1
ATOM 6831 N N . LEU B 1 379 ? 24.344 23.078 18.172 1 94.94 379 LEU B N 1
ATOM 6832 C CA . LEU B 1 379 ? 25.266 23.812 17.312 1 94.94 379 LEU B CA 1
ATOM 6833 C C . LEU B 1 379 ? 26.719 23.531 17.703 1 94.94 379 LEU B C 1
ATOM 6835 O O . LEU B 1 379 ? 27 23.266 18.875 1 94.94 379 LEU B O 1
ATOM 6839 N N . ASP B 1 380 ? 27.547 23.562 16.688 1 94.06 380 ASP B N 1
ATOM 6840 C CA . ASP B 1 380 ? 28.984 23.438 16.953 1 94.06 380 ASP B CA 1
ATOM 6841 C C . ASP B 1 380 ? 29.609 24.797 17.281 1 94.06 380 ASP B C 1
ATOM 6843 O O . ASP B 1 380 ? 28.891 25.766 17.531 1 94.06 380 ASP B O 1
ATOM 6847 N N . THR B 1 381 ? 30.953 24.828 17.281 1 92.44 381 THR B N 1
ATOM 6848 C CA . THR B 1 381 ? 31.672 26.031 17.672 1 92.44 381 THR B CA 1
ATOM 6849 C C . THR B 1 381 ? 31.484 27.141 16.625 1 92.44 381 THR B C 1
ATOM 6851 O O . THR B 1 381 ? 31.609 28.328 16.938 1 92.44 381 THR B O 1
ATOM 6854 N N . LEU B 1 382 ? 31.172 26.734 15.469 1 92.56 382 LEU B N 1
ATOM 6855 C CA . LEU B 1 382 ? 30.984 27.703 14.391 1 92.56 382 LEU B CA 1
ATOM 6856 C C . LEU B 1 382 ? 29.5 28.031 14.211 1 92.56 382 LEU B C 1
ATOM 6858 O O . LEU B 1 382 ? 29.109 28.625 13.203 1 92.56 382 LEU B O 1
ATOM 6862 N N . LYS B 1 383 ? 28.672 27.547 15.047 1 91.06 383 LYS B N 1
ATOM 6863 C CA . LYS B 1 383 ? 27.234 27.797 15.07 1 91.06 383 LYS B CA 1
ATOM 6864 C C . LYS B 1 383 ? 26.531 27.078 13.914 1 91.06 383 LYS B C 1
ATOM 6866 O O . LYS B 1 383 ? 25.547 27.578 13.375 1 91.06 383 LYS B O 1
ATOM 6871 N N . GLN B 1 384 ? 27.203 26.078 13.531 1 93.25 384 GLN B N 1
ATOM 6872 C CA . GLN B 1 384 ? 26.578 25.219 12.531 1 93.25 384 GLN B CA 1
ATOM 6873 C C . GLN B 1 384 ? 25.797 24.094 13.203 1 93.25 384 GLN B C 1
ATOM 6875 O O . GLN B 1 384 ? 26.234 23.531 14.195 1 93.25 384 GLN B O 1
ATOM 6880 N N . PRO B 1 385 ? 24.594 23.828 12.648 1 95.62 385 PRO B N 1
ATOM 6881 C CA . PRO B 1 385 ? 23.797 22.766 13.258 1 95.62 385 PRO B CA 1
ATOM 6882 C C . PRO B 1 385 ? 24.469 21.391 13.117 1 95.62 385 PRO B C 1
ATOM 6884 O O . PRO B 1 385 ? 25 21.062 12.047 1 95.62 385 PRO B O 1
ATOM 6887 N N . VAL B 1 386 ? 24.406 20.656 14.195 1 93.44 386 VAL B N 1
ATOM 6888 C CA . VAL B 1 386 ? 24.984 19.312 14.227 1 93.44 386 VAL B CA 1
ATOM 6889 C C . VAL B 1 386 ? 23.891 18.281 14.414 1 93.44 386 VAL B C 1
ATOM 6891 O O . VAL B 1 386 ? 23.922 17.203 13.812 1 93.44 386 VAL B O 1
ATOM 6894 N N . GLN B 1 387 ? 22.953 18.656 15.25 1 92.75 387 GLN B N 1
ATOM 6895 C CA . GLN B 1 387 ? 21.875 17.734 15.602 1 92.75 387 GLN B CA 1
ATOM 6896 C C . GLN B 1 387 ? 20.594 18.484 15.938 1 92.75 387 GLN B C 1
ATOM 6898 O O . GLN B 1 387 ? 20.641 19.641 16.375 1 92.75 387 GLN B O 1
ATOM 6903 N N . PHE B 1 388 ? 19.516 17.828 15.672 1 92.5 388 PHE B N 1
ATOM 6904 C CA . PHE B 1 388 ? 18.203 18.359 16.031 1 92.5 388 PHE B CA 1
ATOM 6905 C C . PHE B 1 388 ? 17.438 17.391 16.922 1 92.5 388 PHE B C 1
ATOM 6907 O O . PHE B 1 388 ? 17.719 16.188 16.906 1 92.5 388 PHE B O 1
ATOM 6914 N N . ARG B 1 389 ? 16.609 17.922 17.75 1 88.44 389 ARG B N 1
ATOM 6915 C CA . ARG B 1 389 ? 15.617 17.125 18.469 1 88.44 389 ARG B CA 1
ATOM 6916 C C . ARG B 1 389 ? 14.203 17.422 17.969 1 88.44 389 ARG B C 1
ATOM 6918 O O . ARG B 1 389 ? 13.945 18.516 17.438 1 88.44 389 ARG B O 1
ATOM 6925 N N . PHE B 1 390 ? 13.336 16.391 18.031 1 88.44 390 PHE B N 1
ATOM 6926 C CA . PHE B 1 390 ? 12 16.578 17.469 1 88.44 390 PHE B CA 1
ATOM 6927 C C . PHE B 1 390 ? 10.961 15.828 18.312 1 88.44 390 PHE B C 1
ATOM 6929 O O . PHE B 1 390 ? 11.312 15.016 19.156 1 88.44 390 PHE B O 1
ATOM 6936 N N . ILE B 1 391 ? 9.711 16.281 18.156 1 82.88 391 ILE B N 1
ATOM 6937 C CA . ILE B 1 391 ? 8.562 15.531 18.656 1 82.88 391 ILE B CA 1
ATOM 6938 C C . ILE B 1 391 ? 7.77 14.953 17.484 1 82.88 391 ILE B C 1
ATOM 6940 O O . ILE B 1 391 ? 7.664 15.586 16.422 1 82.88 391 ILE B O 1
ATOM 6944 N N . ASN B 1 392 ? 7.465 13.711 17.641 1 74.5 392 ASN B N 1
ATOM 6945 C CA . ASN B 1 392 ? 6.641 13.023 16.656 1 74.5 392 ASN B CA 1
ATOM 6946 C C . ASN B 1 392 ? 5.336 12.516 17.266 1 74.5 392 ASN B C 1
ATOM 6948 O O . ASN B 1 392 ? 5.355 11.797 18.266 1 74.5 392 ASN B O 1
ATOM 6952 N N . ALA B 1 393 ? 4.297 13.172 17.062 1 63.38 393 ALA B N 1
ATOM 6953 C CA . ALA B 1 393 ? 3.012 12.734 17.594 1 63.38 393 ALA B CA 1
ATOM 6954 C C . ALA B 1 393 ? 2.574 11.414 16.969 1 63.38 393 ALA B C 1
ATOM 6956 O O . ALA B 1 393 ? 1.472 10.93 17.219 1 63.38 393 ALA B O 1
ATOM 6957 N N . SER B 1 394 ? 3.307 11.07 16.172 1 52 394 SER B N 1
ATOM 6958 C CA . SER B 1 394 ? 2.779 9.852 15.562 1 52 394 SER B CA 1
ATOM 6959 C C . SER B 1 394 ? 2.607 8.75 16.594 1 52 394 SER B C 1
ATOM 6961 O O . SER B 1 394 ? 3.594 8.227 17.125 1 52 394 SER B O 1
ATOM 6963 N N . THR B 1 395 ? 1.963 9.18 17.969 1 43.81 395 THR B N 1
ATOM 6964 C CA . THR B 1 395 ? 1.646 7.949 18.688 1 43.81 395 THR B CA 1
ATOM 6965 C C . THR B 1 395 ? 1.3 6.824 17.719 1 43.81 395 THR B C 1
ATOM 6967 O O . THR B 1 395 ? 0.491 5.949 18.031 1 43.81 395 THR B O 1
ATOM 6970 N N . MET B 1 396 ? 1.202 7.168 16.656 1 37 396 MET B N 1
ATOM 6971 C CA . MET B 1 396 ? 0.429 6.164 15.938 1 37 396 MET B CA 1
ATOM 6972 C C . MET B 1 396 ? 0.708 4.77 16.484 1 37 396 MET B C 1
ATOM 6974 O O . MET B 1 396 ? 1.854 4.312 16.484 1 37 396 MET B O 1
ATOM 6978 N N . GLY B 1 397 ? -0.01 4.336 17.516 1 33.34 397 GLY B N 1
ATOM 6979 C CA . GLY B 1 397 ? -0.666 3.047 17.672 1 33.34 397 GLY B CA 1
ATOM 6980 C C . GLY B 1 397 ? -0.517 2.143 16.469 1 33.34 397 GLY B C 1
ATOM 6981 O O . GLY B 1 397 ? 0.206 2.473 15.531 1 33.34 397 GLY B O 1
ATOM 6982 N N . GLU B 1 398 ? -1.764 1.309 16.453 1 32.47 398 GLU B N 1
ATOM 6983 C CA . GLU B 1 398 ? -2.047 0.427 15.328 1 32.47 398 GLU B CA 1
ATOM 6984 C C . GLU B 1 398 ? -1.962 1.182 14.008 1 32.47 398 GLU B C 1
ATOM 6986 O O . GLU B 1 398 ? -2.916 1.853 13.602 1 32.47 398 GLU B O 1
ATOM 6991 N N . SER B 1 399 ? -1.2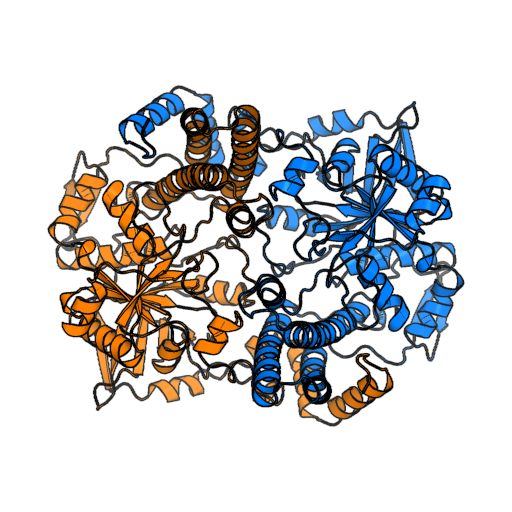94 2.1 14.023 1 31.33 399 SER B N 1
ATOM 6992 C CA . SER B 1 399 ? -1.23 2.938 12.836 1 31.33 399 SER B CA 1
ATOM 6993 C C . SER B 1 399 ? -1.68 2.168 11.594 1 31.33 399 SER B C 1
ATOM 6995 O O . SER B 1 399 ? -1.512 0.95 11.516 1 31.33 399 SER B O 1
ATOM 6997 N N . SER B 1 400 ? -2.6 2.943 10.852 1 30.77 400 SER B N 1
ATOM 6998 C CA . SER B 1 400 ? -3.271 2.709 9.578 1 30.77 400 SER B CA 1
ATOM 6999 C C . SER B 1 400 ? -2.301 2.18 8.531 1 30.77 400 SER B C 1
ATOM 7001 O O . SER B 1 400 ? -1.367 2.881 8.133 1 30.77 400 SER B O 1
ATOM 7003 N N . ALA B 1 401 ? -1.89 1.237 8.672 1 31.05 401 ALA B N 1
ATOM 7004 C CA . ALA B 1 401 ? -1.406 0.541 7.484 1 31.05 401 ALA B CA 1
ATOM 7005 C C . ALA B 1 401 ? -2.057 1.098 6.219 1 31.05 401 ALA B C 1
ATOM 7007 O O . ALA B 1 401 ? -2.105 0.421 5.191 1 31.05 401 ALA B O 1
ATOM 7008 N N . THR B 1 402 ? -2.779 2.207 6.426 1 30.69 402 THR B N 1
ATOM 7009 C CA . THR B 1 402 ? -3.748 2.664 5.434 1 30.69 402 THR B CA 1
ATOM 7010 C C . THR B 1 402 ? -3.041 3.275 4.227 1 30.69 402 THR B C 1
ATOM 7012 O O . THR B 1 402 ? -3.691 3.689 3.266 1 30.69 402 THR B O 1
ATOM 7015 N N . GLY B 1 403 ? -2.053 4.301 4.48 1 29.41 403 GLY B N 1
ATOM 7016 C CA . GLY B 1 403 ? -1.673 4.883 3.201 1 29.41 403 GLY B CA 1
ATOM 7017 C C . GLY B 1 403 ? -1.421 3.846 2.125 1 29.41 403 GLY B C 1
ATOM 7018 O O . GLY B 1 403 ? -1.308 2.652 2.418 1 29.41 403 GLY B O 1
ATOM 7019 N N . CYS B 1 404 ? -1.61 4.305 0.891 1 28.48 404 CYS B N 1
ATOM 7020 C CA . CYS B 1 404 ? -1.103 3.438 -0.165 1 28.48 404 CYS B CA 1
ATOM 7021 C C . CYS B 1 404 ? 0.179 2.738 0.273 1 28.48 404 CYS B C 1
ATOM 7023 O O . CYS B 1 404 ? 1.131 3.393 0.704 1 28.48 404 CYS B O 1
ATOM 7025 N N . PRO B 1 405 ? 0.061 1.638 0.914 1 29.44 405 PRO B N 1
ATOM 7026 C CA . PRO B 1 405 ? 1.436 1.145 1.036 1 29.44 405 PRO B CA 1
ATOM 7027 C C . PRO B 1 405 ? 2.357 1.695 -0.049 1 29.44 405 PRO B C 1
ATOM 7029 O O . PRO B 1 405 ? 2.127 1.46 -1.238 1 29.44 405 PRO B O 1
ATOM 7032 N N . THR B 1 406 ? 2.521 2.912 -0.165 1 30.8 406 THR B N 1
ATOM 7033 C CA . THR B 1 406 ? 3.756 3.014 -0.935 1 30.8 406 THR B CA 1
ATOM 7034 C C . THR B 1 406 ? 4.746 1.935 -0.512 1 30.8 406 THR B C 1
ATOM 7036 O O . THR B 1 406 ? 4.746 1.502 0.643 1 30.8 406 THR B O 1
ATOM 7039 N N . GLU B 1 407 ? 5.191 1.179 -1.471 1 32.47 407 GLU B N 1
ATOM 7040 C CA . GLU B 1 407 ? 6.258 0.182 -1.51 1 32.47 407 GLU B CA 1
ATOM 7041 C C . GLU B 1 407 ? 7.316 0.465 -0.451 1 32.47 407 GLU B C 1
ATOM 7043 O O . GLU B 1 407 ? 8.359 -0.19 -0.418 1 32.47 407 GLU B O 1
ATOM 7048 N N . GLN B 1 408 ? 7.441 1.692 -0.105 1 34.12 408 GLN B N 1
ATOM 7049 C CA . GLN B 1 408 ? 8.688 1.877 0.626 1 34.12 408 GLN B CA 1
ATOM 7050 C C . GLN B 1 408 ? 8.656 1.15 1.968 1 34.12 408 GLN B C 1
ATOM 7052 O O . GLN B 1 408 ? 7.785 1.416 2.801 1 34.12 408 GLN B O 1
ATOM 7057 N N . ASP B 1 409 ? 9.289 0.032 1.955 1 37.34 409 ASP B N 1
ATOM 7058 C CA . ASP B 1 409 ? 9.609 -1.178 2.707 1 37.34 409 ASP B CA 1
ATOM 7059 C C . ASP B 1 409 ? 9.891 -0.856 4.172 1 37.34 409 ASP B C 1
ATOM 7061 O O . ASP B 1 409 ? 10.414 -1.693 4.906 1 37.34 409 ASP B O 1
ATOM 7065 N N . MET B 1 410 ? 10.133 0.353 4.629 1 33.09 410 MET B N 1
ATOM 7066 C CA . MET B 1 410 ? 10.734 0.115 5.938 1 33.09 410 MET B CA 1
ATOM 7067 C C . MET B 1 410 ? 9.75 -0.58 6.871 1 33.09 410 MET B C 1
ATOM 7069 O O . MET B 1 410 ? 8.531 -0.50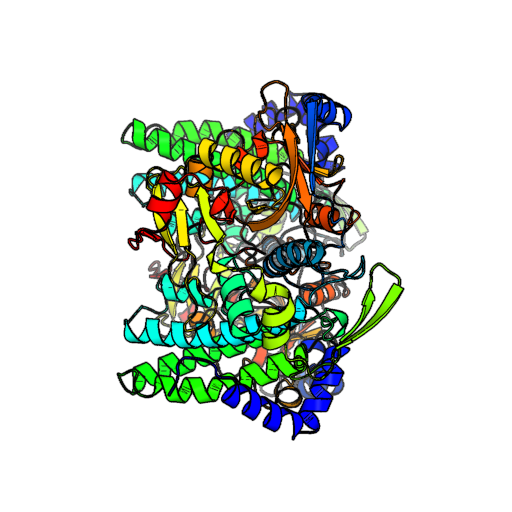7 6.664 1 33.09 410 MET B O 1
ATOM 7073 N N . ASN B 1 411 ? 10.32 -1.154 7.973 1 35.66 411 ASN B N 1
ATOM 7074 C CA . ASN B 1 411 ? 9.93 -2.066 9.047 1 35.66 411 ASN B CA 1
ATOM 7075 C C . ASN B 1 411 ? 8.719 -1.545 9.812 1 35.66 411 ASN B C 1
ATOM 7077 O O . ASN B 1 411 ? 8.758 -0.449 10.375 1 35.66 411 ASN B O 1
ATOM 7081 N N . GLU B 1 412 ? 7.57 -1.986 9.32 1 38.41 412 GLU B N 1
ATOM 7082 C CA . GLU B 1 412 ? 6.402 -1.85 10.188 1 38.41 412 GLU B CA 1
ATOM 7083 C C . GLU B 1 412 ? 6.805 -1.868 11.656 1 38.41 412 GLU B C 1
ATOM 7085 O O . GLU B 1 412 ? 6.285 -1.091 12.461 1 38.41 412 GLU B O 1
ATOM 7090 N N . ARG B 1 413 ? 7.645 -2.816 11.945 1 37.09 413 ARG B N 1
ATOM 7091 C CA . ARG B 1 413 ? 8.055 -2.965 13.336 1 37.09 413 ARG B CA 1
ATOM 7092 C C . ARG B 1 413 ? 8.898 -1.774 13.789 1 37.09 413 ARG B C 1
ATOM 7094 O O . ARG B 1 413 ? 8.914 -1.433 14.977 1 37.09 413 ARG B O 1
ATOM 7101 N N . ASP B 1 414 ? 9.805 -1.461 12.867 1 38.91 414 ASP B N 1
ATOM 7102 C CA . ASP B 1 414 ? 10.641 -0.354 13.312 1 38.91 414 ASP B CA 1
ATOM 7103 C C . ASP B 1 414 ? 9.805 0.895 13.586 1 38.91 414 ASP B C 1
ATOM 7105 O O . ASP B 1 414 ? 10.094 1.652 14.516 1 38.91 414 ASP B O 1
ATOM 7109 N N . THR B 1 415 ? 8.805 0.987 12.75 1 40.94 415 THR B N 1
ATOM 7110 C CA . THR B 1 415 ? 7.887 2.074 13.07 1 40.94 415 THR B CA 1
ATOM 7111 C C . THR B 1 415 ? 7.086 1.753 14.328 1 40.94 415 THR B C 1
ATOM 7113 O O . THR B 1 415 ? 6.707 2.656 15.078 1 40.94 415 THR B O 1
ATOM 7116 N N . GLU B 1 416 ? 6.918 0.419 14.445 1 44.88 416 GLU B N 1
ATOM 7117 C CA . GLU B 1 416 ? 6.285 0.03 15.703 1 44.88 416 GLU B CA 1
ATOM 7118 C C . GLU B 1 416 ? 7.16 0.39 16.891 1 44.88 416 GLU B C 1
ATOM 7120 O O . GLU B 1 416 ? 6.652 0.776 17.953 1 44.88 416 GLU B O 1
ATOM 7125 N N . ALA B 1 417 ? 8.453 0.228 16.797 1 42.25 417 ALA B N 1
ATOM 7126 C CA . ALA B 1 417 ? 9.367 0.616 17.875 1 42.25 417 ALA B CA 1
ATOM 7127 C C . ALA B 1 417 ? 9.312 2.121 18.109 1 42.25 417 ALA B C 1
ATOM 7129 O O . ALA B 1 417 ? 9.453 2.576 19.25 1 42.25 417 ALA B O 1
ATOM 7130 N N . LEU B 1 418 ? 9.352 2.844 17.094 1 44.72 418 LEU B N 1
ATOM 7131 C CA . LEU B 1 418 ? 9.18 4.281 17.25 1 44.72 418 LEU B CA 1
ATOM 7132 C C . LEU B 1 418 ? 7.895 4.594 18.016 1 44.72 418 LEU B C 1
ATOM 7134 O O . LEU B 1 418 ? 7.824 5.586 18.734 1 44.72 418 LEU B O 1
ATOM 7138 N N . LYS B 1 419 ? 6.848 3.631 17.797 1 46.28 419 LYS B N 1
ATOM 7139 C CA . LYS B 1 419 ? 5.547 3.797 18.438 1 46.28 419 LYS B CA 1
ATOM 7140 C C . LYS B 1 419 ? 5.633 3.506 19.938 1 46.28 419 LYS B C 1
ATOM 7142 O O . LYS B 1 419 ? 4.883 4.082 20.734 1 46.28 419 LYS B O 1
ATOM 7147 N N . LYS B 1 420 ? 6.344 2.408 20.234 1 45.16 420 LYS B N 1
ATOM 7148 C CA . LYS B 1 420 ? 6.391 1.995 21.641 1 45.16 420 LYS B CA 1
ATOM 7149 C C . LYS B 1 420 ? 7.309 2.904 22.453 1 45.16 420 LYS B C 1
ATOM 7151 O O . LYS B 1 420 ? 7.336 2.826 23.672 1 45.16 420 LYS B O 1
ATOM 7156 N N . LYS B 1 421 ? 8.328 3.346 21.906 1 42 421 LYS B N 1
ATOM 7157 C CA . LYS B 1 421 ? 9.227 4.125 22.75 1 42 421 LYS B CA 1
ATOM 7158 C C . LYS B 1 421 ? 8.555 5.422 23.203 1 42 421 LYS B C 1
ATOM 7160 O O . LYS B 1 421 ? 7.812 6.043 22.453 1 42 421 LYS B O 1
ATOM 7165 N N . SER B 1 422 ? 8.758 5.68 24.609 1 40.72 422 SER B N 1
ATOM 7166 C CA . SER B 1 422 ? 8.297 6.805 25.422 1 40.72 422 SER B CA 1
ATOM 7167 C C . SER B 1 422 ? 8.453 8.125 24.672 1 40.72 422 SER B C 1
ATOM 7169 O O . SER B 1 422 ? 9.383 8.289 23.875 1 40.72 422 SER B O 1
ATOM 7171 N N . VAL B 1 423 ? 7.414 8.953 24.609 1 44.59 423 VAL B N 1
ATOM 7172 C CA . VAL B 1 423 ? 7.051 10.336 24.297 1 44.59 423 VAL B CA 1
ATOM 7173 C C . VAL B 1 423 ? 8.109 11.281 24.859 1 44.59 423 VAL B C 1
ATOM 7175 O O . VAL B 1 423 ? 7.957 12.508 24.781 1 44.59 423 VAL B O 1
ATOM 7178 N N . LYS B 1 424 ? 9.094 10.867 25.547 1 44.88 424 LYS B N 1
ATOM 7179 C CA . LYS B 1 424 ? 9.82 12.062 25.969 1 44.88 424 LYS B CA 1
ATOM 7180 C C . LYS B 1 424 ? 10.641 12.641 24.828 1 44.88 424 LYS B C 1
ATOM 7182 O O . LYS B 1 424 ? 11.414 11.93 24.188 1 44.88 424 LYS B O 1
ATOM 7187 N N . PRO B 1 425 ? 10.258 13.773 24.375 1 48.41 425 PRO B N 1
ATOM 7188 C CA . PRO B 1 425 ? 10.93 14.555 23.344 1 48.41 425 PRO B CA 1
ATOM 7189 C C . PRO B 1 425 ? 12.445 14.352 23.328 1 48.41 425 PRO B C 1
ATOM 7191 O O . PRO B 1 425 ? 13.062 14.336 22.266 1 48.41 425 PRO B O 1
ATOM 7194 N N . ALA B 1 426 ? 13.062 14.336 24.516 1 51.53 426 ALA B N 1
ATOM 7195 C CA . ALA B 1 426 ? 14.516 14.406 24.609 1 51.53 426 ALA B CA 1
ATOM 7196 C C . ALA B 1 426 ? 15.172 13.211 23.922 1 51.53 426 ALA B C 1
ATOM 7198 O O . ALA B 1 426 ? 16.344 13.273 23.531 1 51.53 426 ALA B O 1
ATOM 7199 N N . ASP B 1 427 ? 14.234 12.406 23.422 1 60.88 427 ASP B N 1
ATOM 7200 C CA . ASP B 1 427 ? 14.859 11.125 23.094 1 60.88 427 ASP B CA 1
ATOM 7201 C C . ASP B 1 427 ? 14.875 10.891 21.594 1 60.88 427 ASP B C 1
ATOM 7203 O O . ASP B 1 427 ? 15.516 9.953 21.109 1 60.88 427 ASP B O 1
ATOM 7207 N N . ASN B 1 428 ? 14.359 11.891 20.859 1 78.75 428 ASN B N 1
ATOM 7208 C CA . ASN B 1 428 ? 14.422 11.664 19.422 1 78.75 428 ASN B CA 1
ATOM 7209 C C . ASN B 1 428 ? 15.375 12.641 18.734 1 78.75 428 ASN B C 1
ATOM 7211 O O . ASN B 1 428 ? 15.148 13.852 18.75 1 78.75 428 ASN B O 1
ATOM 7215 N N . LYS B 1 429 ? 16.438 12.125 18.203 1 85.25 429 LYS B N 1
ATOM 7216 C CA . LYS B 1 429 ? 17.469 12.969 17.625 1 85.25 429 LYS B CA 1
ATOM 7217 C C . LYS B 1 429 ? 17.656 12.664 16.141 1 85.25 429 LYS B C 1
ATOM 7219 O O . LYS B 1 429 ? 17.453 11.531 15.703 1 85.25 429 LYS B O 1
ATOM 7224 N N . LEU B 1 430 ? 17.953 13.742 15.445 1 90.56 430 LEU B N 1
ATOM 7225 C CA . LEU B 1 430 ? 18.297 13.609 14.031 1 90.56 430 LEU B CA 1
ATOM 7226 C C . LEU B 1 430 ? 19.562 14.375 13.703 1 90.56 430 LEU B C 1
ATOM 7228 O O . LEU B 1 430 ? 19.734 15.523 14.133 1 90.56 430 LEU B O 1
ATOM 7232 N N . ASP B 1 431 ? 20.453 13.711 13.023 1 91.69 431 ASP B N 1
ATOM 7233 C CA . ASP B 1 431 ? 21.672 14.375 12.578 1 91.69 431 ASP B CA 1
ATOM 7234 C C . ASP B 1 431 ? 21.375 15.383 11.469 1 91.69 431 ASP B C 1
ATOM 7236 O O . ASP B 1 431 ? 20.531 15.133 10.602 1 91.69 431 ASP B O 1
ATOM 7240 N N . ALA B 1 432 ? 22.141 16.484 11.508 1 94.44 432 ALA B N 1
ATOM 7241 C CA . ALA B 1 432 ? 21.984 17.516 10.484 1 94.44 432 ALA B CA 1
ATOM 7242 C C . ALA B 1 432 ? 22.219 16.938 9.086 1 94.44 432 ALA B C 1
ATOM 7244 O O . ALA B 1 432 ? 21.547 17.328 8.133 1 94.44 432 ALA B O 1
ATOM 7245 N N . GLU B 1 433 ? 23.156 16.062 8.984 1 93.19 433 GLU B N 1
ATOM 7246 C CA . GLU B 1 433 ? 23.453 15.453 7.684 1 93.19 433 GLU B CA 1
ATOM 7247 C C . GLU B 1 433 ? 22.281 14.617 7.188 1 93.19 433 GLU B C 1
ATOM 7249 O O . GLU B 1 433 ? 22 14.578 5.988 1 93.19 433 GLU B O 1
ATOM 7254 N N . TRP B 1 434 ? 21.656 13.938 8.094 1 94.44 434 TRP B N 1
ATOM 7255 C CA . TRP B 1 434 ? 20.453 13.188 7.742 1 94.44 434 TRP B CA 1
ATOM 7256 C C . TRP B 1 434 ? 19.344 14.117 7.258 1 94.44 434 TRP B C 1
ATOM 7258 O O . TRP B 1 434 ? 18.688 13.836 6.254 1 94.44 434 TRP B O 1
ATOM 7268 N N . LEU B 1 435 ? 19.188 15.18 7.969 1 95.88 435 LEU B N 1
ATOM 7269 C CA . LEU B 1 435 ? 18.156 16.156 7.633 1 95.88 435 LEU B CA 1
ATOM 7270 C C . LEU B 1 435 ? 18.375 16.719 6.238 1 95.88 435 LEU B C 1
ATOM 7272 O O . LEU B 1 435 ? 17.422 16.906 5.477 1 95.88 435 LEU B O 1
ATOM 7276 N N . ARG B 1 436 ? 19.562 16.953 5.871 1 96.69 436 ARG B N 1
ATOM 7277 C CA . ARG B 1 436 ? 19.875 17.5 4.555 1 96.69 436 ARG B CA 1
ATOM 7278 C C . ARG B 1 436 ? 19.438 16.562 3.445 1 96.69 436 ARG B C 1
ATOM 7280 O O . ARG B 1 436 ? 19.047 17 2.359 1 96.69 436 ARG B O 1
ATOM 7287 N N . GLU B 1 437 ? 19.406 15.289 3.742 1 96.12 437 GLU B N 1
ATOM 7288 C CA . GLU B 1 437 ? 19.125 14.281 2.723 1 96.12 437 GLU B CA 1
ATOM 7289 C C . GLU B 1 437 ? 17.641 13.93 2.689 1 96.12 437 GLU B C 1
ATOM 7291 O O . GLU B 1 437 ? 17.094 13.617 1.631 1 96.12 437 GLU B O 1
ATOM 7296 N N . TYR B 1 438 ? 16.938 14.039 3.844 1 95.75 438 TYR B N 1
ATOM 7297 C CA . TYR B 1 438 ? 15.641 13.383 3.893 1 95.75 438 TYR B CA 1
ATOM 7298 C C . TYR B 1 438 ? 14.555 14.359 4.332 1 95.75 438 TYR B C 1
ATOM 7300 O O . TYR B 1 438 ? 13.383 13.984 4.438 1 95.75 438 TYR B O 1
ATOM 7308 N N . ALA B 1 439 ? 14.938 15.602 4.578 1 97.25 439 ALA B N 1
ATOM 7309 C CA . ALA B 1 439 ? 13.93 16.641 4.758 1 97.25 439 ALA B CA 1
ATOM 7310 C C . ALA B 1 439 ? 13.508 17.234 3.418 1 97.25 439 ALA B C 1
ATOM 7312 O O . ALA B 1 439 ? 14.352 17.531 2.572 1 97.25 439 ALA B O 1
ATOM 7313 N N . PHE B 1 440 ? 12.227 17.484 3.256 1 98.06 440 PHE B N 1
ATOM 7314 C CA . PHE B 1 440 ? 11.758 17.922 1.95 1 98.06 440 PHE B CA 1
ATOM 7315 C C . PHE B 1 440 ? 11.008 19.25 2.068 1 98.06 440 PHE B C 1
ATOM 7317 O O . PHE B 1 440 ? 10.898 20 1.098 1 98.06 440 PHE B O 1
ATOM 7324 N N . GLU B 1 441 ? 10.414 19.469 3.236 1 98.25 441 GLU B N 1
ATOM 7325 C CA . GLU B 1 441 ? 9.594 20.656 3.432 1 98.25 441 GLU B CA 1
ATOM 7326 C C . GLU B 1 441 ? 9.648 21.141 4.883 1 98.25 441 GLU B C 1
ATOM 7328 O O . GLU B 1 441 ? 9.664 20.312 5.809 1 98.25 441 GLU B O 1
ATOM 7333 N N . ILE B 1 442 ? 9.727 22.484 5.039 1 98.5 442 ILE B N 1
ATOM 7334 C CA . ILE B 1 442 ? 9.594 23.047 6.375 1 98.5 442 ILE B CA 1
ATOM 7335 C C . ILE B 1 442 ? 8.555 24.172 6.355 1 98.5 442 ILE B C 1
ATOM 7337 O O . ILE B 1 442 ? 8.297 24.781 5.312 1 98.5 442 ILE B O 1
ATOM 7341 N N . VAL B 1 443 ? 7.945 24.391 7.438 1 98.31 443 VAL B N 1
ATOM 7342 C CA . VAL B 1 443 ? 7.027 25.5 7.664 1 98.31 443 VAL B CA 1
ATOM 7343 C C . VAL B 1 443 ? 7.508 26.328 8.852 1 98.31 443 VAL B C 1
ATOM 7345 O O . VAL B 1 443 ? 7.668 25.812 9.961 1 98.31 443 VAL B O 1
ATOM 7348 N N . VAL B 1 444 ? 7.781 27.625 8.578 1 97.5 444 VAL B N 1
ATOM 7349 C CA . VAL B 1 444 ? 8.344 28.516 9.578 1 97.5 444 VAL B CA 1
ATOM 7350 C C . VAL B 1 444 ? 7.621 29.859 9.539 1 97.5 444 VAL B C 1
ATOM 7352 O O . VAL B 1 444 ? 7.004 30.219 8.523 1 97.5 444 VAL B O 1
ATOM 7355 N N . HIS B 1 445 ? 7.684 30.562 10.68 1 95.88 445 HIS B N 1
ATOM 7356 C CA . HIS B 1 445 ? 7.125 31.906 10.711 1 95.88 445 HIS B CA 1
ATOM 7357 C C . HIS B 1 445 ? 7.906 32.844 9.797 1 95.88 445 HIS B C 1
ATOM 7359 O O . HIS B 1 445 ? 9.133 32.781 9.742 1 95.88 445 HIS B O 1
ATOM 7365 N N . GLU B 1 446 ? 7.254 33.719 9.156 1 96.56 446 GLU B N 1
ATOM 7366 C CA . GLU B 1 446 ? 7.828 34.594 8.125 1 96.56 446 GLU B CA 1
ATOM 7367 C C . GLU B 1 446 ? 8.914 35.5 8.711 1 96.56 446 GLU B C 1
ATOM 7369 O O . GLU B 1 446 ? 9.844 35.875 8 1 96.56 446 GLU B O 1
ATOM 7374 N N . LYS B 1 447 ? 8.852 35.781 9.992 1 95.38 447 LYS B N 1
ATOM 7375 C CA . LYS B 1 447 ? 9.805 36.688 10.633 1 95.38 447 LYS B CA 1
ATOM 7376 C C . LYS B 1 447 ? 11.219 36.125 10.586 1 95.38 447 LYS B C 1
ATOM 7378 O O . LYS B 1 447 ? 12.203 36.875 10.695 1 95.38 447 LYS B O 1
ATOM 7383 N N . PHE B 1 448 ? 11.312 34.781 10.414 1 97.19 448 PHE B N 1
ATOM 7384 C CA . PHE B 1 448 ? 12.625 34.156 10.438 1 97.19 448 PHE B CA 1
ATOM 7385 C C . PHE B 1 448 ? 13.102 33.844 9.016 1 97.19 448 PHE B C 1
ATOM 7387 O O . PHE B 1 448 ? 14.156 33.25 8.828 1 97.19 448 PHE B O 1
ATOM 7394 N N . VAL B 1 449 ? 12.352 34.219 8.008 1 98.12 449 VAL B N 1
ATOM 7395 C CA . VAL B 1 449 ? 12.672 34 6.602 1 98.12 449 VAL B CA 1
ATOM 7396 C C . VAL B 1 449 ? 13.344 35.25 6.023 1 98.12 449 VAL B C 1
ATOM 7398 O O . VAL B 1 449 ? 12.828 36.344 6.156 1 98.12 449 VAL B O 1
ATOM 7401 N N . PRO B 1 450 ? 14.492 35.062 5.41 1 97.5 450 PRO B N 1
ATOM 7402 C CA . PRO B 1 450 ? 15.141 36.219 4.793 1 97.5 450 PRO B CA 1
ATOM 7403 C C . PRO B 1 450 ? 14.227 36.969 3.801 1 97.5 450 PRO B C 1
ATOM 7405 O O . PRO B 1 450 ? 13.461 36.312 3.082 1 97.5 450 PRO B O 1
ATOM 7408 N N . PRO B 1 451 ? 14.406 38.281 3.713 1 97 451 PRO B N 1
ATOM 7409 C CA . PRO B 1 451 ? 13.516 39.062 2.875 1 97 451 PRO B CA 1
ATOM 7410 C C . PRO B 1 451 ? 13.484 38.594 1.422 1 97 451 PRO B C 1
ATOM 7412 O O . PRO B 1 451 ? 12.422 38.562 0.798 1 97 451 PRO B O 1
ATOM 7415 N N . GLY B 1 452 ? 14.602 38.25 0.869 1 96.75 452 GLY B N 1
ATOM 7416 C CA . GLY B 1 452 ? 14.656 37.781 -0.501 1 96.75 452 GLY B CA 1
ATOM 7417 C C . GLY B 1 452 ? 13.852 36.5 -0.715 1 96.75 452 GLY B C 1
ATOM 7418 O O . GLY B 1 452 ? 13.141 36.375 -1.71 1 96.75 452 GLY B O 1
ATOM 7419 N N . VAL B 1 453 ? 13.945 35.625 0.236 1 97.81 453 VAL B N 1
ATOM 7420 C CA . VAL B 1 453 ? 13.227 34.375 0.17 1 97.81 453 VAL B CA 1
ATOM 7421 C C . VAL B 1 453 ? 11.727 34.625 0.35 1 97.81 453 VAL B C 1
ATOM 7423 O O . VAL B 1 453 ? 10.906 34.031 -0.363 1 97.81 453 VAL B O 1
ATOM 7426 N N . LEU B 1 454 ? 11.398 35.469 1.284 1 97.75 454 LEU B N 1
ATOM 7427 C CA . LEU B 1 454 ? 10 35.781 1.549 1 97.75 454 LEU B CA 1
ATOM 7428 C C . LEU B 1 454 ? 9.352 36.406 0.329 1 97.75 454 LEU B C 1
ATOM 7430 O O . LEU B 1 454 ? 8.211 36.094 -0.017 1 97.75 454 LEU B O 1
ATOM 7434 N N . HIS B 1 455 ? 10.062 37.312 -0.284 1 97 455 HIS B N 1
ATOM 7435 C CA . HIS B 1 455 ? 9.562 37.969 -1.496 1 97 455 HIS B CA 1
ATOM 7436 C C . HIS B 1 455 ? 9.289 36.938 -2.588 1 97 455 HIS B C 1
ATOM 7438 O O . HIS B 1 455 ? 8.234 36.969 -3.23 1 97 455 HIS B O 1
ATOM 7444 N N . ALA B 1 456 ? 10.172 36.031 -2.783 1 96.5 456 ALA B N 1
ATOM 7445 C CA . ALA B 1 456 ? 10.008 34.969 -3.785 1 96.5 456 ALA B CA 1
ATOM 7446 C C . ALA B 1 456 ? 8.789 34.125 -3.479 1 96.5 456 ALA B C 1
ATOM 7448 O O . ALA B 1 456 ? 8.023 33.781 -4.383 1 96.5 456 ALA B O 1
ATOM 7449 N N . ALA B 1 457 ? 8.617 33.781 -2.232 1 96.62 457 ALA B N 1
ATOM 7450 C CA . ALA B 1 457 ? 7.539 32.906 -1.797 1 96.62 457 ALA B CA 1
ATOM 7451 C C . ALA B 1 457 ? 6.176 33.562 -1.976 1 96.62 457 ALA B C 1
ATOM 7453 O O . ALA B 1 457 ? 5.152 32.875 -2.061 1 96.62 457 ALA B O 1
ATOM 7454 N N . ARG B 1 458 ? 6.148 34.844 -2.033 1 95.12 458 ARG B N 1
ATOM 7455 C CA . ARG B 1 458 ? 4.883 35.562 -2.053 1 95.12 458 ARG B CA 1
ATOM 7456 C C . ARG B 1 458 ? 4.488 35.938 -3.479 1 95.12 458 ARG B C 1
ATOM 7458 O O . ARG B 1 458 ? 3.393 36.469 -3.711 1 95.12 458 ARG B O 1
ATOM 7465 N N . ILE B 1 459 ? 5.336 35.719 -4.453 1 93.75 459 ILE B N 1
ATOM 7466 C CA . ILE B 1 459 ? 4.973 35.906 -5.852 1 93.75 459 ILE B CA 1
ATOM 7467 C C . ILE B 1 459 ? 3.91 34.875 -6.258 1 93.75 459 ILE B C 1
ATOM 7469 O O . ILE B 1 459 ? 4.117 33.688 -6.129 1 93.75 459 ILE B O 1
ATOM 7473 N N . PRO B 1 460 ? 2.779 35.375 -6.695 1 92.06 460 PRO B N 1
ATOM 7474 C CA . PRO B 1 460 ? 1.674 34.469 -6.992 1 92.06 460 PRO B CA 1
ATOM 7475 C C . PRO B 1 460 ? 1.814 33.781 -8.352 1 92.06 460 PRO B C 1
ATOM 7477 O O . PRO B 1 460 ? 0.909 33.875 -9.188 1 92.06 460 PRO B O 1
ATOM 7480 N N . LYS B 1 461 ? 2.889 33.281 -8.727 1 94.44 461 LYS B N 1
ATOM 7481 C CA . LYS B 1 461 ? 3.162 32.469 -9.914 1 94.44 461 LYS B CA 1
ATOM 7482 C C . LYS B 1 461 ? 3.586 31.062 -9.531 1 94.44 461 LYS B C 1
ATOM 7484 O O . LYS B 1 461 ? 4.609 30.875 -8.867 1 94.44 461 LYS B O 1
ATOM 7489 N N . TRP B 1 462 ? 2.801 30.125 -9.945 1 95.44 462 TRP B N 1
ATOM 7490 C CA . TRP B 1 462 ? 3.004 28.75 -9.484 1 95.44 462 TRP B CA 1
ATOM 7491 C C . TRP B 1 462 ? 3.271 27.812 -10.664 1 95.44 462 TRP B C 1
ATOM 7493 O O . TRP B 1 462 ? 2.559 27.859 -11.672 1 95.44 462 TRP B O 1
ATOM 7503 N N . LYS B 1 463 ? 4.359 27.109 -10.586 1 96.62 463 LYS B N 1
ATOM 7504 C CA . LYS B 1 463 ? 4.531 25.969 -11.469 1 96.62 463 LYS B CA 1
ATOM 7505 C C . LYS B 1 463 ? 3.76 24.75 -10.953 1 96.62 463 LYS B C 1
ATOM 7507 O O . LYS B 1 463 ? 3.895 24.375 -9.789 1 96.62 463 LYS B O 1
ATOM 7512 N N . GLU B 1 464 ? 2.992 24.141 -11.844 1 95.62 464 GLU B N 1
ATOM 7513 C CA . GLU B 1 464 ? 2.111 23.047 -11.422 1 95.62 464 GLU B CA 1
ATOM 7514 C C . GLU B 1 464 ? 2.842 21.703 -11.445 1 95.62 464 GLU B C 1
ATOM 7516 O O . GLU B 1 464 ? 3.535 21.391 -12.414 1 95.62 464 GLU B O 1
ATOM 7521 N N . LEU B 1 465 ? 2.781 21 -10.352 1 95.19 465 LEU B N 1
ATOM 7522 C CA . LEU B 1 465 ? 3.225 19.609 -10.266 1 95.19 465 LEU B CA 1
ATOM 7523 C C . LEU B 1 465 ? 2.033 18.656 -10.289 1 95.19 465 LEU B C 1
ATOM 7525 O O . LEU B 1 465 ? 0.975 18.969 -9.734 1 95.19 465 LEU B O 1
ATOM 7529 N N . PRO B 1 466 ? 2.203 17.547 -10.977 1 92.25 466 PRO B N 1
ATOM 7530 C CA . PRO B 1 466 ? 1.104 16.578 -10.969 1 92.25 466 PRO B CA 1
ATOM 7531 C C . PRO B 1 466 ? 0.85 15.977 -9.586 1 92.25 466 PRO B C 1
ATOM 7533 O O . PRO B 1 466 ? 1.728 16.016 -8.719 1 92.25 466 PRO B O 1
ATOM 7536 N N . ALA B 1 467 ? -0.299 15.398 -9.391 1 88.88 467 ALA B N 1
ATOM 7537 C CA . ALA B 1 467 ? -0.736 14.875 -8.094 1 88.88 467 ALA B CA 1
ATOM 7538 C C . ALA B 1 467 ? 0.161 13.734 -7.637 1 88.88 467 ALA B C 1
ATOM 7540 O O . ALA B 1 467 ? 0.263 13.461 -6.438 1 88.88 467 ALA B O 1
ATOM 7541 N N . TRP B 1 468 ? 0.842 13.078 -8.555 1 89.31 468 TRP B N 1
ATOM 7542 C CA . TRP B 1 468 ? 1.631 11.898 -8.219 1 89.31 468 TRP B CA 1
ATOM 7543 C C . TRP B 1 468 ? 3.1 12.266 -8.023 1 89.31 468 TRP B C 1
ATOM 7545 O O . TRP B 1 468 ? 3.945 11.383 -7.844 1 89.31 468 TRP B O 1
ATOM 7555 N N . ASP B 1 469 ? 3.412 13.555 -8.07 1 93.19 469 ASP B N 1
ATOM 7556 C CA . ASP B 1 469 ? 4.785 13.977 -7.812 1 93.19 469 ASP B CA 1
ATOM 7557 C C . ASP B 1 469 ? 5.191 13.664 -6.371 1 93.19 469 ASP B C 1
ATOM 7559 O O . ASP B 1 469 ? 4.41 13.875 -5.441 1 93.19 469 ASP B O 1
ATOM 7563 N N . PRO B 1 470 ? 6.402 13.164 -6.191 1 92.62 470 PRO B N 1
ATOM 7564 C CA . PRO B 1 470 ? 6.836 12.812 -4.836 1 92.62 470 PRO B CA 1
ATOM 7565 C C . PRO B 1 470 ? 6.785 14 -3.877 1 92.62 470 PRO B C 1
ATOM 7567 O O . PRO B 1 470 ? 6.582 13.82 -2.674 1 92.62 470 PRO B O 1
ATOM 7570 N N . MET B 1 471 ? 6.906 15.211 -4.348 1 94.62 471 MET B N 1
ATOM 7571 C CA . MET B 1 471 ? 6.875 16.406 -3.51 1 94.62 471 MET B CA 1
ATOM 7572 C C . MET B 1 471 ? 5.449 16.734 -3.076 1 94.62 471 MET B C 1
ATOM 7574 O O . MET B 1 471 ? 5.242 17.562 -2.186 1 94.62 471 MET B O 1
ATOM 7578 N N . GLY B 1 472 ? 4.512 16.047 -3.701 1 91.44 472 GLY B N 1
ATOM 7579 C CA . GLY B 1 472 ? 3.119 16.234 -3.328 1 91.44 472 GLY B CA 1
ATOM 7580 C C . GLY B 1 472 ? 2.559 15.078 -2.518 1 91.44 472 GLY B C 1
ATOM 7581 O O . GLY B 1 472 ? 1.355 15.031 -2.252 1 91.44 472 GLY B O 1
ATOM 7582 N N . ALA B 1 473 ? 3.424 14.188 -2.143 1 89.12 473 ALA B N 1
ATOM 7583 C CA . ALA B 1 473 ? 2.979 13.023 -1.384 1 89.12 473 ALA B CA 1
ATOM 7584 C C . ALA B 1 473 ? 2.328 13.438 -0.068 1 89.12 473 ALA B C 1
ATOM 7586 O O . ALA B 1 473 ? 2.795 14.367 0.596 1 89.12 473 ALA B O 1
ATOM 7587 N N . LEU B 1 474 ? 1.251 12.695 0.296 1 88.25 474 LEU B N 1
ATOM 7588 C CA . LEU B 1 474 ? 0.543 12.977 1.54 1 88.25 474 LEU B CA 1
ATOM 7589 C C . LEU B 1 474 ? 1.284 12.383 2.732 1 88.25 474 LEU B C 1
ATOM 7591 O O . LEU B 1 474 ? 1.837 11.281 2.643 1 88.25 474 LEU B O 1
ATOM 7595 N N . LEU B 1 475 ? 1.192 13.148 3.738 1 87.19 475 LEU B N 1
ATOM 7596 C CA . LEU B 1 475 ? 1.889 12.75 4.957 1 87.19 475 LEU B CA 1
ATOM 7597 C C . LEU B 1 475 ? 0.976 11.93 5.863 1 87.19 475 LEU B C 1
ATOM 7599 O O . LEU B 1 475 ? -0.217 12.227 5.977 1 87.19 475 LEU B O 1
ATOM 7603 N N . ASN B 1 476 ? 1.579 10.969 6.453 1 79.69 476 ASN B N 1
ATOM 7604 C CA . ASN B 1 476 ? 0.861 10.164 7.441 1 79.69 476 ASN B CA 1
ATOM 7605 C C . ASN B 1 476 ? 0.688 10.922 8.758 1 79.69 476 ASN B C 1
ATOM 7607 O O . ASN B 1 476 ? 1.496 11.789 9.094 1 79.69 476 ASN B O 1
#

Solvent-accessible surface area (backbone atoms only — not comparable to full-atom values): 50303 Å² total; per-residue (Å²): 136,74,83,48,91,44,70,70,57,52,49,51,50,48,54,58,43,67,70,32,69,62,44,52,50,36,23,57,48,21,59,76,38,56,65,65,70,69,22,46,52,55,54,71,63,54,50,63,64,60,70,54,49,70,44,74,48,73,60,76,79,77,48,60,66,22,53,59,40,52,16,36,51,17,30,51,47,40,54,51,49,52,60,33,52,75,74,40,67,53,40,67,79,58,39,54,24,28,30,52,54,48,55,52,49,53,51,31,24,48,53,31,40,56,51,49,49,52,51,39,54,72,68,65,54,54,66,87,32,72,67,42,44,60,47,45,52,52,54,62,66,84,43,40,49,69,47,44,45,50,44,46,39,74,73,57,24,44,46,53,24,90,70,37,65,51,55,82,50,66,63,54,59,56,43,36,54,50,39,40,44,49,41,47,48,48,51,51,50,51,51,50,32,63,72,70,70,45,65,81,58,48,64,61,54,50,64,65,46,49,58,58,54,48,49,54,50,34,26,51,55,50,74,71,65,71,58,44,65,54,72,48,49,28,70,82,68,42,82,44,75,48,69,81,31,32,31,48,55,43,26,42,71,64,34,46,75,75,51,59,74,83,46,44,42,46,39,25,46,54,76,34,90,91,43,57,68,59,36,28,36,30,29,42,91,49,42,45,32,58,93,42,60,50,38,58,33,22,22,42,56,64,69,59,51,51,50,34,52,53,45,25,46,73,68,70,35,66,34,43,33,30,19,34,74,72,53,44,60,24,87,87,62,43,30,31,29,79,69,26,55,42,45,34,80,60,71,71,45,82,66,68,70,82,53,49,62,38,49,22,46,67,49,58,72,45,46,39,40,30,39,34,30,38,46,29,42,22,18,27,93,82,67,43,74,46,30,34,28,34,45,64,17,46,45,46,65,86,54,69,79,57,58,52,31,58,53,75,45,58,53,67,58,58,52,42,46,64,34,70,49,77,82,54,45,92,54,32,38,35,30,40,72,32,45,70,61,37,44,38,34,38,36,37,56,48,90,45,46,55,67,71,58,48,54,37,53,64,48,94,56,67,47,78,37,56,59,82,36,44,90,47,44,54,14,54,135,73,82,48,89,47,69,70,57,52,48,51,50,49,53,58,44,67,70,33,69,63,45,51,49,34,24,56,48,20,57,75,37,56,67,66,69,68,23,46,53,56,53,71,62,55,49,63,65,60,70,55,50,69,44,76,48,74,58,75,75,77,49,59,68,21,53,58,45,53,15,36,52,16,30,52,46,40,54,49,49,52,59,32,54,76,76,40,68,52,39,66,78,57,40,54,24,29,31,54,52,49,55,51,48,54,51,32,23,48,52,31,40,55,52,49,49,51,51,40,54,73,68,64,54,53,68,88,32,71,66,41,45,59,47,46,49,51,54,63,68,84,46,39,50,70,48,43,46,51,45,45,38,75,74,56,24,44,46,52,24,88,69,36,65,50,55,81,51,68,64,51,59,55,42,35,54,49,39,40,44,49,42,48,47,48,51,51,51,50,52,49,30,63,72,70,70,45,67,83,60,48,63,63,52,50,64,65,49,50,57,59,54,48,48,54,48,34,28,52,54,47,75,72,65,71,60,44,65,52,72,49,47,29,69,82,68,43,82,43,75,50,68,82,33,33,31,48,54,42,27,42,71,65,35,45,74,75,52,60,75,83,47,44,41,46,38,25,44,55,76,33,88,90,42,58,67,60,35,30,36,28,30,41,91,50,41,45,31,58,92,41,59,52,39,57,31,24,22,41,54,64,69,60,53,54,49,33,51,51,45,25,48,74,66,70,35,66,34,43,32,32,18,33,75,72,52,44,60,24,85,87,62,43,30,31,28,80,70,25,55,42,45,32,80,59,71,72,44,81,66,70,71,83,52,49,61,37,48,23,46,67,48,58,71,46,44,40,39,30,38,35,30,39,45,31,40,21,18,26,95,83,67,42,74,45,30,32,30,33,41,63,18,45,48,43,64,89,53,68,78,61,59,57,30,59,47,76,44,59,52,68,58,57,51,40,49,61,34,66,48,76,80,56,45,92,54,33,38,34,30,40,70,32,44,70,60,37,43,38,34,38,38,36,55,48,91,45,44,56,67,71,57,48,53,38,55,65,48,94,56,67,48,80,37,57,59,82,37,45,90,49,44,55,14,55

Radius of gyration: 29.09 Å; Cα contacts (8 Å, |Δi|>4): 1833; chains: 2; bounding box: 68×88×72 Å

InterPro domains:
  IPR004134 Peptidase C1B, bleomycin hydrolase [PF03051] (6-392)
  IPR004134 Peptidase C1B, bleomycin hydrolase [PF03051] (432-472)
  IPR004134 Peptidase C1B, bleomycin hydrolase [PIRSF005700] (9-474)
  IPR004134 Peptidase C1B, bleomycin hydrolase [PTHR10363] (4-475)
  IPR038765 Papain-like cysteine peptidase superfamily [SSF54001] (1-474)

Nearest PDB structures (foldseek):
  2cb5-assembly1_A  TM=9.196E-01  e=9.672E-41  Homo sapiens
  1cb5-assembly1_A  TM=9.176E-01  e=1.601E-40  Homo sapiens
  7v5t-assembly1_A  TM=9.139E-01  e=1.082E-40  Homo sapiens
  7v5s-assembly1_A  TM=9.158E-01  e=1.693E-40  Homo sapiens
  7xf9-assembly1_A  TM=9.151E-01  e=5.806E-40  Homo sapiens

Sequence (952 aa):
MSFLLTEPQCSTWYSAFYESSLNRLAQNVCTAQDPITVCLRSEADLRSDSSGVKTWIELSRQGKATAGGPGWICTGLDLLCQEMDKKFPLPLDFELSAAHLFFWHKLERCNYFLWTVADLLMRCEPLDGHCFRNLLKNPVPDGGNWQMFVNLVKKYGVMPKKCYLPSTQRTTKMNVILRSKLREYACMLHAQFTFNGNGCHLPDLIQEMIPHLFKVICICLGEPPKVFTWSFYDNKKRYQCLNDLTAVHFYEAMIGCKVNLDAFVCLGHDPRISSSYHSNYQVTNSSNMMGGKPHRYNNQSMDVIMQIMVNSLEGDKHVWMACDIRRAFSSKSGAFSLRSHQFDLLFGFKVGESLTKAERLDYRASRRDSALLLTSVGLDTLKQPVQFRFINASTMGESSATGCPTEQDMNERDTEALKKKSVKPADNKLDAEWLREYAFEIVVHEKFVPPGVLHAARIPKWKELPAWDPMGALLNMSFLLTEPQCSTWYSAFYESSLNRLAQNVCTAQDPITVCLRSEADLRSDSSGVKTWIELSRQGKATAGGPGWICTGLDLLCQEMDKKFPLPLDFELSAAHLFFWHKLERCNYFLWTVADLLMRCEPLDGHCFRNLLKNPVPDGGNWQMFVNLVKKYGVMPKKCYLPSTQRTTKMNVILRSKLREYACMLHAQFTFNGNGCHLPDLIQEMIPHLFKVICICLGEPPKVFTWSFYDNKKRYQCLNDLTAVHFYEAMIGCKVNLDAFVCLGHDPRISSSYHSNYQVTNSSNMMGGKPHRYNNQSMDVIMQIMVNSLEGDKHVWMACDIRRAFSSKSGAFSLRSHQFDLLFGFKVGESLTKAERLDYRASRRDSALLLTSVGLDTLKQPVQFRFINASTMGESSATGCPTEQDMNERDTEALKKKSVKPADNKLDAEWLREYAFEIVVHEKFVPPGVLHAARIPKWKELPAWDPMGALLN

Foldseek 3Di:
DDPDDDPVNVVVVVVVQVVDPLSVVLVVVCVPPPLFQVFFDDPVVVVVLLVFFDDKQFFPLQEFQAAQAAQQLSQLQVQLVSVLVVPFQADSHWGWASLQLLLVLQLQLLLLLLVQLLVCVQVVPDCPDPSNCVCLVQVGDRFAHDLQSVLSCQVQAIGICVQFPWDPDDCQVLSVVSSVLSVVLSVVQNVVCVVVVHSPCSVVSSVVSSVVNNVSSCVRTNDRDQFDKDWDQGNVRDTDIDGGDGRNRCCCVRRVVPPDSVLKAKAWAAPAPVADALAKAFEPSRHSHVVGDGDMHGYHALVQVQQLCLLQSVVSHKKKFFWFPLPQAALNQQERDPSRGRSCSSPVDDDPPPDALNRCQVVVVAFTAAMWIWGMFGAGPVRGTFKTWIFGNCLDDVPPCPDPPPPNDGDPVSVVSVNPDDSRRVRHMYTPVSCNRIITMMMGRNVSRDPSSSVSSPPPDHDYDYCPRRHSDTYD/DDPDDDPVNVVVVVVVQVVDPLSVVLVVVCVPPPLFQVFFDDPVVVVVLLVFFDDKQFFPLQEFQAAQAAQQLSQLQVQLVSVLVVPFQADSHWGWASLQLLLVLQLQLLLLLLVQLLVCVQVVPDCPDPSNCVCLVQVGDRFAHDLQSVLSCQVQAIGICVQFPWDPDDCQVLSVVSSVLSVVLSVVQNVVCVVVVHSPCSVVSSVVSSVVNNVSSCVRTNDRDQFDKDWDQGNVRDIDIDGGDGRNRCCCVRRVVPPDSVLKAKAWAAPAPVDDALAKAFEPSRHSHVVGDGDMHGYHALVQVQQLCLLQSVVSHKKKFFWFPLPQAALNQQERDPSRGRSCSSPVDDDPPPDALNRCQVVVVAFTAAIWIWGMFGAGPVRGTFKTFIFGNCCVDVPPCPDPPPVNDGDPVSVVSVNPDDRRRVRHMYTPVSCNRIITMMMGRNVSRDPSSSVSSPPPDHDYDYCPRRHSDTYD

Secondary structure (DSSP, 8-state):
--SS--HHHHHHHHHHHHH-HHHHHHHHHHHHS-HHHHTBPPHHHHHHHGGG--EEEE----PPPP-SS-HHHHHHHHHHHHHHHHHS---TT--B-HHHHHHHHHHHHHHHHHHHHHHHHHTT--TTSHHHHHHHH-SS-S-B-HHHHHHHHHHH---BGGGSPPPSS-HHHHHHHHHHHHHHHHHHHHHHHHHHSSSTTHHHHHHHHHHHHHHHHHHHH-PPPSSEEEEEE-TT--EEEEEEE-HHHHHIIIIITT--GGGEEEEE---STTS-TT-EEEETT--SSTTPPPPEEEE--HHHHHHHHHHHHHTT--EEEEE-TTSSEETTTTEE-TTSB-HHHHHSS--S-SS-HHHHHHTTS----EEEEEEEEEE-TTS-EEEEEEE-----SS--TTS---S----HHHHHHHHHS-S-GGG-EEEHHHHHHHEEEEEEEGGGS-HHHHHHHH---EEEEPTT-GGGPPB-/--SS--HHHHHHHHHHHHH-HHHHHHHHHHHHS-HHHHTBPPHHHHHHHGGG--EEEE----PPPP-SS-HHHHHHHHHHHHHHHHHS---TT--B-HHHHHHHHHHHHHHHHHHHHHHHHHTT--TTSHHHHHHHH-SS-S-B-HHHHHHHHHHH---BGGGSPPPSS-HHHHHHHHHHHHHHHHHHHHHHHHHHSSSTTHHHHHHHHHHHHHHHHHHHH-PPPSSEEEEEE-TT--EEEEEEE-HHHHHIIIIITT--GGGEEEEE---STTS-TT-EEEETT--SSTTPPPPEEEE--HHHHHHHHHHHHHTT--EEEEE-TTSSEETTTTEE-TTSB-HHHHHSS--S-SS-HHHHHHTTS----EEEEEEEEEE-TTS-EEEEEEE-----SS--TTS---S----HHHHHHHHHS---GGG-EEEHHHHHHHEEEEEEEGGGS-HHHHHHHHS--EEEEPTT-GGGPPB-